Protein AF-A0A9P6T3F5-F1 (afdb_monomer_lite)

Sequence (917 aa):
NTSTSVLSPNLLDQASLVQMAESPQGDLTVRIQQLQLDLGVAIAENNMLKTEMNQTKTQLEMTRLLEKRDLSYDERAFLSKSLGRGGIEERIGQELEDLHAMKAEWEKEKAAKDSEIKGITEKMTQAWLDAAKSQNEKAALIQERDELSEKLKELEENGPSSGLASEEHLALIDSLKSDLHDANEKISELESRILELDGKSITDEDRIKAIEETLEATRSDYAEQLTVLERDRDDLQSRLDDLEDILKVTTDALRSKLEAALRDAAHSEEELHEVQARLEHESELRRSKESDAEAKMKQVEAELQESQSLLAKSEKLVKVLEEKAKDYESSIAKREQEIAELKLELEDLAGMVQSEEVDQMRKVWENEKKRLEEAVADDITVITGLRTEIQTLESNESGLQAKIKDLEAIIAALNVSKNDLESEVSRLQNMSGEAQEQFNKERSDLQAKVAESEKAIESLESETQEKIQSLEAIALTVESWKEQCEAMQLEMIQKTAKAEDVGLELAETQSQRDAFKQDAEAARREVEVMSLQLANLEKFKLDYETAQDEKLQLLGKVSELEAALALSASASDKAPSATQVDASEPSRYKELEEEIAHLKKMVHDLTRENVAVGSENKKLMLEHDNLMEAHKHVETECLKLMDEVERLHSESLAAASLVAETEAIAQARVSADATSDASASQSQSVIRLEGLLKEKQALLDRLTQNHASEMRDLRQRYVELDRSKAYEIAQLNKELTELESLIESKIFHEADLEEDVQVKQKLIDRLQHEISDLKSQLSHGGASNGVNGSAYPVPTGRSAFKPTGSSLRSEYQTSPTSPVVQRAPANYSTDMSRSSGPKEDSQALFCEICEIEGHDIISCTAVFGSKNIPRSNAPVYADMEDDRPYCENCEEYGSHYTDECPNESLTY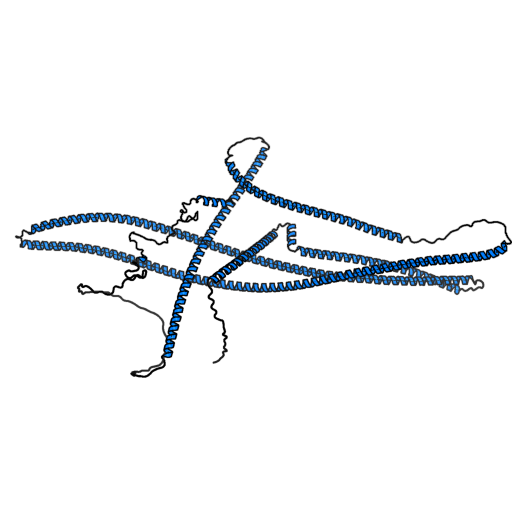VEHMIVIQI

Organism: NCBI:txid101097

Radius of gyration: 77.18 Å; chains: 1; bounding box: 204×119×251 Å

Secondary structure (DSSP, 8-state):
-----------------------HHHHHHHHHHHHHHHHHHHHHHHHHHHHHHHHHHHHHHHHHHHH-TT--HHHHHHHHHHTTHHHHHHHHHHHHHHHHHHHHHHHHHHHHHHHHHHHHHHHHHHHHHHHHHHHHHHHHHHHHHHHHHHHHHHHHHT--SSSS--SHHHHHHHHHHHHHHHHHHHHHHHHHHHHHHHHHHHHHHHHHHHHHHHHHHHHHHHHHHHHHHHHHHHHHHHHHHHHHHHHHHHHHHHHHHHHHHHHHHHHHHHHHHHHHHHHHHHHHHHHHHHHHHHHHHHHHHHHHHHHHHHHHHHHHHHHHHHHHHHHHHHHHHHHHHHHHHHHHHHHHGGG---S-HHHHHHHHHHHHHHHHHHHHHHHHHHHHHHHHHHHHHHHHHHHHHHHHHHHHHHHHHHHHHHHHHHHHHHHHHHHHHHHHHHHHHHHHHHHHHHHHHHHHHHHHHHHHHHHHHHHHHHHHHHHHHHHHHHHHHHHHHHHHHHHHHHHHHHHHHHHHHHHHHHHHHHHHHHHHHHHHHHHHHHHHHHHHHHHHHHHHHHHHHHHHHSSS-S--------------------SHHHHHHHHHHHHHHHHHHHHHHHHHHHHHHHHHHHHHHHHHHHHHHHHHHHHHHHHHHHHHHHHHHHHHHHHHHHHHHHTT-----------TTTHHHHHHHHHHHHHHHHHHHHHHHHHHHHHHHHHHHHHHHHHHHHHHHHHHHHHHHHHHHHHHHHHHHHHHHHHHHHHHHHHHHHHHHHHHHHHHHHHHSSS--------------------------------------------------------------EETTTTEET--GGG-HHHHT------------------PPEETTTTEESS--GGG-TTTTTHHHHHHHTT--

Foldseek 3Di:
DDDDDDDDDDDDDDDDDDDDPDDPVVVVVVVVVVVVVVVVVVVVVVVVVVVVVVVVVVVVVVVVVVPPPPDDPVNVVVVCVVVCVVVVVVVVVVVVVVVVVVVVVLVVVVVVLVVVLVVLVVLLVVLVVVLVVLVVVLVVLVVVLVVLVVVLVVLVVCPDPDPDDPPVSVVVNVVSVVSSVVSVVSSVVSVVSSVVSVVSSVVSVVVNVVSVVVSVVVVVVVVVVVVVVVVVVVVVVVVVVVVVVVVVVVVVVVVVVVVVVVVVVVVVVVVVVVVVVVVVVVVVVVVVVVVVVVVVVVVVVVVVVVVVVVVVVVVVVVVVVVVVVVVVVVVVVVVVVVVVVVVVVVVVVVPDDDDPDVVCVVVVVVVVVVVVVVVVVVVVVVVVVVVVVVVVVVVVVVVVVVVVVVVVVVVVVVVVVVVVVVVVVVVVVVVVVVVVVVVVVVVVVVVVVVVVVVVVVVVVVVVVVVVVVVVVVVVVVVVVVVVVVVVVVVVVVVVVVVVVVVVVVVVVVVVVVVVVVVVVVVVVVVVVVVVVVVVVVVVVVVVVVVVVVVVVVVVVVVVVVVVDDDDDDDDDDDDDDDDDDDDDDDPPVVVVVVVVVVVVVVVVVVVVVVVVVVVVVVVVVVVVVVVVVVVVVVVVVVVVVVVVVVVVVVVVVVVVVVVVVVVVCVVVPPDDDDDDDDDVPVVVVVVVVVVVVVVVVVVVVVVVVVVVVVVVVVVVVVVVVVVVVVVVVVVVVVVVVVVVVVVVVVVVVVVVVVVVVVVVVVVVVVVVVVVVVVVVVVVVPPDDDDDDDDDDDDDDDDDDDDDDDDDDDDDDDDDDDDDDDDDDDDDDDDDDDDDDDDDDDDPFAADPVVRDTHDYVVPDCVVVPDPDDDDDDDDDDDDDPDPFAAQPQVRDTRDDHVVPDPCPVVVVVVVVVVVVD

InterPro domains:
  IPR032108 CLIP1, zinc knuckle [PF16641] (845-860)
  IPR032108 CLIP1, zinc knuckle [PF16641] (884-901)

Structure (mmCIF, N/CA/C/O backbone):
data_AF-A0A9P6T3F5-F1
#
_entry.id   AF-A0A9P6T3F5-F1
#
loop_
_atom_site.group_PDB
_atom_site.id
_atom_site.type_symbol
_atom_site.label_atom_id
_atom_site.label_alt_id
_atom_site.label_comp_id
_atom_site.label_asym_id
_atom_site.label_entity_id
_atom_site.label_seq_id
_atom_site.pdbx_PDB_ins_code
_atom_site.Cartn_x
_atom_site.Cartn_y
_atom_site.Cartn_z
_atom_site.occupancy
_atom_site.B_iso_or_equiv
_atom_site.auth_seq_id
_atom_site.auth_comp_id
_atom_site.auth_asym_id
_atom_site.auth_atom_id
_atom_site.pdbx_PDB_model_num
ATOM 1 N N . ASN A 1 1 ? 61.103 -37.277 5.256 1.00 34.16 1 ASN A N 1
ATOM 2 C CA . ASN A 1 1 ? 60.859 -37.655 6.665 1.00 34.16 1 ASN A CA 1
ATOM 3 C C . ASN A 1 1 ? 59.819 -36.712 7.228 1.00 34.16 1 ASN A C 1
ATOM 5 O O . ASN A 1 1 ? 60.121 -35.534 7.290 1.00 34.16 1 ASN A O 1
ATOM 9 N N . THR A 1 2 ? 58.596 -37.079 7.587 1.00 33.38 2 THR A N 1
ATOM 10 C CA . THR A 1 2 ? 57.855 -38.356 7.663 1.00 33.38 2 THR A CA 1
ATOM 11 C C . THR A 1 2 ? 56.414 -37.911 7.979 1.00 33.38 2 THR A C 1
ATOM 13 O O . THR A 1 2 ? 56.257 -37.139 8.917 1.00 33.38 2 THR A O 1
ATOM 16 N N . SER A 1 3 ? 55.432 -38.208 7.113 1.00 34.47 3 SER A N 1
ATOM 17 C CA . SER A 1 3 ? 54.334 -39.183 7.369 1.00 34.47 3 SER A CA 1
ATOM 18 C C . SER A 1 3 ? 53.120 -38.525 8.062 1.00 34.47 3 SER A C 1
ATOM 20 O O . SER A 1 3 ? 53.326 -37.768 8.996 1.00 34.47 3 SER A O 1
ATOM 22 N N . THR A 1 4 ? 51.836 -38.696 7.704 1.00 34.81 4 THR A N 1
ATOM 23 C CA . THR A 1 4 ? 51.046 -39.805 7.095 1.00 34.81 4 THR A CA 1
ATOM 24 C C . THR A 1 4 ? 49.618 -39.238 6.867 1.00 34.81 4 THR A C 1
ATOM 26 O O . THR A 1 4 ? 49.147 -38.530 7.748 1.00 34.81 4 THR A O 1
ATOM 29 N N . SER A 1 5 ? 48.926 -39.311 5.718 1.00 36.97 5 SER A N 1
ATOM 30 C CA . SER A 1 5 ? 48.353 -40.452 4.966 1.00 36.97 5 SER A CA 1
ATOM 31 C C . SER A 1 5 ? 47.308 -41.283 5.728 1.00 36.97 5 SER A C 1
ATOM 33 O O . SER A 1 5 ? 47.711 -42.123 6.528 1.00 36.97 5 SER A O 1
ATOM 35 N N . VAL A 1 6 ? 46.024 -41.172 5.344 1.00 38.50 6 VAL A N 1
ATOM 36 C CA . VAL A 1 6 ? 45.077 -42.305 5.223 1.00 38.50 6 VAL A CA 1
ATOM 37 C C . VAL A 1 6 ? 44.188 -42.091 3.986 1.00 38.50 6 VAL A C 1
ATOM 39 O O . VAL A 1 6 ? 43.713 -40.991 3.727 1.00 38.50 6 VAL A O 1
ATOM 42 N N . LEU A 1 7 ? 44.039 -43.172 3.225 1.00 32.44 7 LEU A N 1
ATOM 43 C CA . LEU A 1 7 ? 43.402 -43.359 1.922 1.00 32.44 7 LEU A CA 1
ATOM 44 C C . LEU A 1 7 ? 42.141 -44.243 2.061 1.00 32.44 7 LEU A C 1
ATOM 46 O O . LEU A 1 7 ? 42.158 -45.152 2.891 1.00 32.44 7 LEU A O 1
ATOM 50 N N . SER A 1 8 ? 41.200 -44.079 1.110 1.00 31.47 8 SER A N 1
ATOM 51 C CA . SER A 1 8 ? 40.379 -45.133 0.444 1.00 31.47 8 SER A CA 1
ATOM 52 C C . SER A 1 8 ? 39.163 -45.763 1.174 1.00 31.47 8 SER A C 1
ATOM 54 O O . SER A 1 8 ? 39.122 -45.691 2.400 1.00 31.47 8 SER A O 1
ATOM 56 N N . PRO A 1 9 ? 38.244 -46.517 0.490 1.00 51.88 9 PRO A N 1
ATOM 57 C CA . PRO A 1 9 ? 37.971 -46.683 -0.968 1.00 51.88 9 PRO A CA 1
ATOM 58 C C . PRO A 1 9 ? 36.468 -46.798 -1.415 1.00 51.88 9 PRO A C 1
ATOM 60 O O . PRO A 1 9 ? 35.575 -47.014 -0.607 1.00 51.88 9 PRO A O 1
ATOM 63 N N . ASN A 1 10 ? 36.262 -46.756 -2.747 1.00 33.81 10 ASN A N 1
ATOM 64 C CA . ASN A 1 10 ? 35.324 -47.490 -3.640 1.00 33.81 10 ASN A CA 1
ATOM 65 C C . ASN A 1 10 ? 33.950 -48.017 -3.168 1.00 33.81 10 ASN A C 1
ATOM 67 O O . ASN A 1 10 ? 33.880 -48.876 -2.294 1.00 33.81 10 ASN A O 1
ATOM 71 N N . LEU A 1 11 ? 32.926 -47.745 -3.995 1.00 30.03 11 LEU A N 1
ATOM 72 C CA . LEU A 1 11 ? 31.837 -48.683 -4.317 1.00 30.03 11 LEU A CA 1
ATOM 73 C C . LEU A 1 11 ? 31.333 -48.463 -5.763 1.00 30.03 11 LEU A C 1
ATOM 75 O O . LEU A 1 11 ? 30.752 -47.430 -6.082 1.00 30.03 11 LEU A O 1
ATOM 79 N N . LEU A 1 12 ? 31.606 -49.450 -6.625 1.00 34.91 12 LEU A N 1
ATOM 80 C CA . LEU A 1 12 ? 30.827 -49.788 -7.823 1.00 34.91 12 LEU A CA 1
ATOM 81 C C . LEU A 1 12 ? 29.529 -50.471 -7.355 1.00 34.91 12 LEU A C 1
ATOM 83 O O . LEU A 1 12 ? 29.637 -51.354 -6.506 1.00 34.91 12 LEU A O 1
ATOM 87 N N . ASP A 1 13 ? 28.371 -50.172 -7.958 1.00 31.47 13 ASP A N 1
ATOM 88 C CA . ASP A 1 13 ? 27.639 -51.177 -8.753 1.00 31.47 13 ASP A CA 1
ATOM 89 C C . ASP A 1 13 ? 26.391 -50.628 -9.484 1.00 31.47 13 ASP A C 1
ATOM 91 O O . ASP A 1 13 ? 25.604 -49.870 -8.931 1.00 31.47 13 ASP A O 1
ATOM 95 N N . GLN A 1 14 ? 26.230 -51.128 -10.716 1.00 35.84 14 GLN A N 1
ATOM 96 C CA . GLN A 1 14 ? 24.990 -51.441 -11.448 1.00 35.84 14 GLN A CA 1
ATOM 97 C C . GLN A 1 14 ? 23.960 -50.346 -11.791 1.00 35.84 14 GLN A C 1
ATOM 99 O O . GLN A 1 14 ? 23.086 -50.017 -10.998 1.00 35.84 14 GLN A O 1
ATOM 104 N N . ALA A 1 15 ? 23.902 -49.994 -13.084 1.00 31.50 15 ALA A N 1
ATOM 105 C CA . ALA A 1 15 ? 22.622 -49.810 -13.780 1.00 31.50 15 ALA A CA 1
ATOM 106 C C . ALA A 1 15 ? 22.716 -50.133 -15.283 1.00 31.50 15 ALA A C 1
ATOM 108 O O . ALA A 1 15 ? 23.119 -49.327 -16.114 1.00 31.50 15 ALA A O 1
ATOM 109 N N . SER A 1 16 ? 22.359 -51.379 -15.585 1.00 34.38 16 SER A N 1
ATOM 110 C CA . SER A 1 16 ? 21.426 -51.772 -16.641 1.00 34.38 16 SER A CA 1
ATOM 111 C C . SER A 1 16 ? 21.260 -50.874 -17.871 1.00 34.38 16 SER A C 1
ATOM 113 O O . SER A 1 16 ? 20.475 -49.932 -17.911 1.00 34.38 16 SER A O 1
ATOM 115 N N . LEU A 1 17 ? 21.916 -51.352 -18.921 1.00 37.16 17 LEU A N 1
ATOM 116 C CA . LEU A 1 17 ? 21.637 -51.161 -20.333 1.00 37.16 17 LEU A CA 1
ATOM 117 C C . LEU A 1 17 ? 20.214 -51.668 -20.678 1.00 37.16 17 LEU A C 1
ATOM 119 O O . LEU A 1 17 ? 19.985 -52.877 -20.729 1.00 37.16 17 LEU A O 1
ATOM 123 N N . VAL A 1 18 ? 19.269 -50.767 -20.952 1.00 35.69 18 VAL A N 1
ATOM 124 C CA . VAL A 1 18 ? 18.062 -51.069 -21.742 1.00 35.69 18 VAL A CA 1
ATOM 125 C C . VAL A 1 18 ? 17.946 -50.005 -22.825 1.00 35.69 18 VAL A C 1
ATOM 127 O O . VAL A 1 18 ? 17.617 -48.854 -22.565 1.00 35.69 18 VAL A O 1
ATOM 130 N N . GLN A 1 19 ? 18.265 -50.418 -24.050 1.00 42.78 19 GLN A N 1
ATOM 131 C CA . GLN A 1 19 ? 17.977 -49.689 -25.277 1.00 42.78 19 GLN A CA 1
ATOM 132 C C . GLN A 1 19 ? 16.456 -49.609 -25.465 1.00 42.78 19 GLN A C 1
ATOM 134 O O . GLN A 1 19 ? 15.809 -50.626 -25.714 1.00 42.78 19 GLN A O 1
ATOM 139 N N . MET A 1 20 ? 15.900 -48.403 -25.395 1.00 34.09 20 MET A N 1
ATOM 140 C CA . MET A 1 20 ? 14.629 -48.058 -26.027 1.00 34.09 20 MET A CA 1
ATOM 141 C C . MET A 1 20 ? 14.957 -47.031 -27.108 1.00 34.09 20 MET A C 1
ATOM 143 O O . MET A 1 20 ? 15.396 -45.922 -26.823 1.00 34.09 20 MET A O 1
ATOM 147 N N . ALA A 1 21 ? 14.831 -47.453 -28.363 1.00 45.44 21 ALA A N 1
ATOM 148 C CA . ALA A 1 21 ? 14.814 -46.559 -29.505 1.00 45.44 21 ALA A CA 1
ATOM 149 C C . ALA A 1 21 ? 13.482 -45.800 -29.465 1.00 45.44 21 ALA A C 1
ATO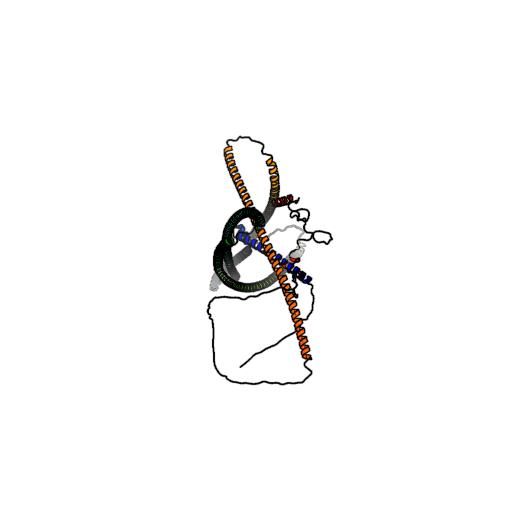M 151 O O . ALA A 1 21 ? 12.454 -46.330 -29.889 1.00 45.44 21 ALA A O 1
ATOM 152 N N . GLU A 1 22 ? 13.486 -44.600 -28.890 1.00 40.25 22 GLU A N 1
ATOM 153 C CA . GLU A 1 22 ? 12.329 -43.713 -28.911 1.00 40.25 22 GLU A CA 1
ATOM 154 C C . GLU A 1 22 ? 12.332 -42.896 -30.204 1.00 40.25 22 GLU A C 1
ATOM 156 O O . GLU A 1 22 ? 13.327 -42.303 -30.616 1.00 40.25 22 GLU A O 1
ATOM 161 N N . SER A 1 23 ? 11.196 -42.962 -30.892 1.00 49.34 23 SER A N 1
ATOM 162 C CA . SER A 1 23 ? 10.919 -42.253 -32.135 1.00 49.34 23 SER A CA 1
ATOM 163 C C . SER A 1 23 ? 10.958 -40.734 -31.903 1.00 49.34 23 SER A C 1
ATOM 165 O O . SER A 1 23 ? 10.301 -40.264 -30.971 1.00 49.34 23 SER A O 1
ATOM 167 N N . PRO A 1 24 ? 11.610 -39.941 -32.777 1.00 55.28 24 PRO A N 1
ATOM 168 C CA . PRO A 1 24 ? 11.700 -38.481 -32.648 1.00 55.28 24 PRO A CA 1
ATOM 169 C C . PRO A 1 24 ? 10.342 -37.749 -32.710 1.00 55.28 24 PRO A C 1
ATOM 171 O O . PRO A 1 24 ? 10.269 -36.555 -32.439 1.00 55.28 24 PRO A O 1
ATOM 174 N N . GLN A 1 25 ? 9.237 -38.444 -33.013 1.00 50.28 25 GLN A N 1
ATOM 175 C CA . GLN A 1 25 ? 7.884 -37.877 -32.922 1.00 50.28 25 GLN A CA 1
ATOM 176 C C . GLN A 1 25 ? 7.344 -37.779 -31.483 1.00 50.28 25 GLN A C 1
ATOM 178 O O . GLN A 1 25 ? 6.485 -36.937 -31.213 1.00 50.28 25 GLN A O 1
ATOM 183 N N . GLY A 1 26 ? 7.829 -38.612 -30.554 1.00 60.66 26 GLY A N 1
ATOM 184 C CA . GLY A 1 26 ? 7.398 -38.564 -29.152 1.00 60.66 26 GLY A CA 1
ATOM 185 C C . GLY A 1 26 ? 7.879 -37.296 -28.450 1.00 60.66 26 GLY A C 1
ATOM 186 O O . GLY A 1 26 ? 7.099 -36.622 -27.782 1.00 60.66 26 GLY A O 1
ATOM 187 N N . ASP A 1 27 ? 9.130 -36.920 -28.702 1.00 65.75 27 ASP A N 1
ATOM 188 C CA . ASP A 1 27 ? 9.795 -35.799 -28.035 1.00 65.75 27 ASP A CA 1
ATOM 189 C C . ASP A 1 27 ? 9.216 -34.439 -28.462 1.00 65.75 27 ASP A C 1
ATOM 191 O O . ASP A 1 27 ? 8.990 -33.547 -27.644 1.00 65.75 27 ASP A O 1
ATOM 195 N N . LEU A 1 28 ? 8.835 -34.312 -29.740 1.00 73.06 28 LEU A N 1
ATOM 196 C CA . LEU A 1 28 ? 8.121 -33.133 -30.236 1.00 73.06 28 LEU A CA 1
ATOM 197 C C . LEU A 1 28 ? 6.739 -32.989 -29.577 1.00 73.06 28 LEU A C 1
ATOM 199 O O . LEU A 1 28 ? 6.314 -31.884 -29.249 1.00 73.06 28 LEU A O 1
ATOM 203 N N . THR A 1 29 ? 6.048 -34.107 -29.344 1.00 72.88 29 THR A N 1
ATOM 204 C CA . THR A 1 29 ? 4.719 -34.101 -28.716 1.00 72.88 29 THR A CA 1
ATOM 205 C C . THR A 1 29 ? 4.810 -33.692 -27.246 1.00 72.88 29 THR A C 1
ATOM 207 O O . THR A 1 29 ? 4.002 -32.886 -26.785 1.00 72.88 29 THR A O 1
ATOM 210 N N . VAL A 1 30 ? 5.825 -34.181 -26.526 1.00 80.69 30 VAL A N 1
ATOM 211 C CA . VAL A 1 30 ? 6.100 -33.782 -25.137 1.00 80.69 30 VAL A CA 1
ATOM 212 C C . VAL A 1 30 ? 6.462 -32.298 -25.066 1.00 80.69 30 VAL A C 1
ATOM 214 O O . VAL A 1 30 ? 5.956 -31.583 -24.204 1.00 80.69 30 VAL A O 1
ATOM 217 N N . ARG A 1 31 ? 7.256 -31.792 -26.016 1.00 82.00 31 ARG A N 1
ATOM 218 C CA . ARG A 1 31 ? 7.641 -30.376 -26.054 1.00 82.00 31 ARG A CA 1
ATOM 219 C C . ARG A 1 31 ? 6.472 -29.446 -26.381 1.00 82.00 31 ARG A C 1
ATOM 221 O O . ARG A 1 31 ? 6.359 -28.385 -25.777 1.00 82.00 31 ARG A O 1
ATOM 228 N N . ILE A 1 32 ? 5.564 -29.858 -27.267 1.00 82.75 32 ILE A N 1
ATOM 229 C CA . ILE A 1 32 ? 4.319 -29.123 -27.539 1.00 82.75 32 ILE A CA 1
ATOM 230 C C . ILE A 1 32 ? 3.408 -29.120 -26.303 1.00 82.75 32 ILE A C 1
ATOM 232 O O . ILE A 1 32 ? 2.847 -28.079 -25.968 1.00 82.75 32 ILE A O 1
ATOM 236 N N . GLN A 1 33 ? 3.287 -30.245 -25.592 1.00 85.56 33 GLN A N 1
ATOM 237 C CA . GLN A 1 33 ? 2.508 -30.308 -24.349 1.00 85.56 33 GLN A CA 1
ATOM 238 C C . GLN A 1 33 ? 3.111 -29.438 -23.239 1.00 85.56 33 GLN A C 1
ATOM 240 O O . GLN A 1 33 ? 2.365 -28.782 -22.514 1.00 85.56 33 GLN A O 1
ATOM 245 N N . GLN A 1 34 ? 4.442 -29.372 -23.143 1.00 87.69 34 GLN A N 1
ATOM 246 C CA . GLN A 1 34 ? 5.125 -28.494 -22.194 1.00 87.69 34 GLN A CA 1
ATOM 247 C C . GLN A 1 34 ? 4.872 -27.015 -22.513 1.00 87.69 34 GLN A C 1
ATOM 249 O O . GLN A 1 34 ? 4.482 -26.263 -21.628 1.00 87.69 34 GLN A O 1
ATOM 254 N N . LEU A 1 35 ? 4.973 -26.610 -23.784 1.00 89.00 35 LEU A N 1
ATOM 255 C CA . LEU A 1 35 ? 4.678 -25.232 -24.199 1.00 89.00 35 LEU A CA 1
ATOM 256 C C . LEU A 1 35 ? 3.210 -24.842 -23.963 1.00 89.00 35 LEU A C 1
ATOM 258 O O . LEU A 1 35 ? 2.919 -23.696 -23.629 1.00 89.00 35 LEU A O 1
ATOM 262 N N . GLN A 1 36 ? 2.274 -25.785 -24.104 1.00 88.25 36 GLN A N 1
ATOM 263 C CA . GLN A 1 36 ? 0.863 -25.554 -23.776 1.00 88.25 36 GLN A CA 1
ATOM 264 C C . GLN A 1 36 ? 0.638 -25.358 -22.269 1.00 88.25 36 GLN A C 1
ATOM 266 O O . GLN A 1 36 ? -0.191 -24.534 -21.883 1.00 88.25 36 GLN A O 1
ATOM 271 N N . LEU A 1 37 ? 1.377 -26.085 -21.426 1.00 91.06 37 LEU A N 1
ATOM 272 C CA . LEU A 1 37 ? 1.373 -25.896 -19.973 1.00 91.06 37 LEU A CA 1
ATOM 273 C C . LEU A 1 37 ? 1.968 -24.540 -19.586 1.00 91.06 37 LEU A C 1
ATOM 275 O O . LEU A 1 37 ? 1.331 -23.803 -18.837 1.00 91.06 37 LEU A O 1
ATOM 279 N N . ASP A 1 38 ? 3.119 -24.180 -20.151 1.00 87.94 38 ASP A N 1
ATOM 280 C CA . ASP A 1 38 ? 3.799 -22.911 -19.868 1.00 87.94 38 ASP A CA 1
ATOM 281 C C . ASP A 1 38 ? 2.934 -21.707 -20.296 1.00 87.94 38 ASP A C 1
ATOM 283 O O . ASP A 1 38 ? 2.795 -20.736 -19.551 1.00 87.94 38 ASP A O 1
ATOM 287 N N . LEU A 1 39 ? 2.250 -21.799 -21.445 1.00 91.38 39 LEU A N 1
ATOM 288 C CA . LEU A 1 39 ? 1.275 -20.793 -21.882 1.00 91.38 39 LEU A CA 1
ATOM 289 C C . LEU A 1 39 ? 0.070 -20.705 -20.929 1.00 91.38 39 LEU A C 1
ATOM 291 O O . LEU A 1 39 ? -0.413 -19.611 -20.638 1.00 91.38 39 LEU A O 1
ATOM 295 N N . GLY A 1 40 ? -0.414 -21.843 -20.423 1.00 89.94 40 GLY A N 1
ATOM 296 C CA . GLY A 1 40 ? -1.491 -21.887 -19.432 1.00 89.94 40 GLY A CA 1
ATOM 297 C C . GLY A 1 40 ? -1.109 -21.213 -18.112 1.00 89.94 40 GLY A C 1
ATOM 298 O O . GLY A 1 40 ? -1.915 -20.467 -17.552 1.00 89.94 40 GLY A O 1
ATOM 299 N N . VAL A 1 41 ? 0.127 -21.420 -17.649 1.00 89.88 41 VAL A N 1
ATOM 300 C CA . VAL A 1 41 ? 0.683 -20.761 -16.457 1.00 89.88 41 VAL A CA 1
ATOM 301 C C . VAL A 1 41 ? 0.798 -19.253 -16.681 1.00 89.88 41 VAL A C 1
ATOM 303 O O . VAL A 1 41 ? 0.278 -18.489 -15.872 1.00 89.88 41 VAL A O 1
ATOM 306 N N . ALA A 1 42 ? 1.345 -18.814 -17.816 1.00 86.75 42 ALA A N 1
ATOM 307 C CA . ALA A 1 42 ? 1.468 -17.390 -18.136 1.00 86.75 42 ALA A CA 1
ATOM 308 C C . ALA A 1 42 ? 0.102 -16.674 -18.225 1.00 86.75 42 ALA A C 1
ATOM 310 O O . ALA A 1 42 ? -0.047 -15.536 -17.776 1.00 86.75 42 ALA A O 1
ATOM 311 N N . ILE A 1 43 ? -0.929 -17.339 -18.763 1.00 88.69 43 ILE A N 1
ATOM 312 C CA . ILE A 1 43 ? -2.303 -16.805 -18.787 1.00 88.69 43 ILE A CA 1
ATOM 313 C C . ILE A 1 43 ? -2.876 -16.699 -17.365 1.00 88.69 43 ILE A C 1
ATOM 315 O O . ILE A 1 43 ? -3.547 -15.714 -17.044 1.00 88.69 43 ILE A O 1
ATOM 319 N N . ALA A 1 44 ? -2.626 -17.689 -16.505 1.00 87.25 44 ALA A N 1
ATOM 320 C CA . ALA A 1 44 ? -3.069 -17.662 -15.114 1.00 87.25 44 ALA A CA 1
ATOM 321 C C . ALA A 1 44 ? -2.380 -16.542 -14.315 1.00 87.25 44 ALA A C 1
ATOM 323 O O . ALA A 1 44 ? -3.060 -15.795 -13.612 1.00 87.25 44 ALA A O 1
ATOM 324 N N . GLU A 1 45 ? -1.068 -16.368 -14.484 1.00 86.56 45 GLU A N 1
ATOM 325 C CA . GLU A 1 45 ? -0.295 -15.278 -13.878 1.00 86.56 45 GLU A CA 1
ATOM 326 C C . GLU A 1 45 ? -0.782 -13.904 -14.349 1.00 86.56 45 GLU A C 1
ATOM 328 O O . GLU A 1 45 ? -1.013 -13.018 -13.527 1.00 86.56 45 GLU A O 1
ATOM 333 N N . ASN A 1 46 ? -1.043 -13.730 -15.651 1.00 88.81 46 ASN A N 1
ATOM 334 C CA . ASN A 1 46 ? -1.588 -12.477 -16.180 1.00 88.81 46 ASN A CA 1
ATOM 335 C C . ASN A 1 46 ? -2.966 -12.154 -15.578 1.00 88.81 46 ASN A C 1
ATOM 337 O O . ASN A 1 46 ? -3.221 -11.017 -15.182 1.00 88.81 46 ASN A O 1
ATOM 341 N N . ASN A 1 47 ? -3.843 -13.154 -15.447 1.00 88.50 47 ASN A N 1
ATOM 342 C CA . ASN A 1 47 ? -5.146 -12.974 -14.806 1.00 88.50 47 ASN A CA 1
ATOM 343 C C . ASN A 1 47 ? -5.016 -12.615 -13.319 1.00 88.50 47 ASN A C 1
ATOM 345 O O . ASN A 1 47 ? -5.758 -11.752 -12.847 1.00 88.50 47 ASN A O 1
ATOM 349 N N . MET A 1 48 ? -4.060 -13.216 -12.604 1.00 90.62 48 MET A N 1
ATOM 350 C CA . MET A 1 48 ? -3.779 -12.901 -11.201 1.00 90.62 48 MET A CA 1
ATOM 351 C C . MET A 1 48 ? -3.284 -11.456 -11.045 1.00 90.62 48 MET A C 1
ATOM 353 O O . MET A 1 48 ? -3.865 -10.682 -10.283 1.00 90.62 48 MET A O 1
ATOM 357 N N . LEU A 1 49 ? -2.312 -11.041 -11.861 1.00 87.50 49 LEU A N 1
ATOM 358 C CA . LEU A 1 49 ? -1.815 -9.662 -11.895 1.00 87.50 49 LEU A CA 1
ATOM 359 C C . LEU A 1 49 ? -2.929 -8.666 -12.237 1.00 87.50 49 LEU A C 1
ATOM 361 O O . LEU A 1 49 ? -2.998 -7.578 -11.671 1.00 87.50 49 LEU A O 1
ATOM 365 N N . LYS A 1 50 ? -3.859 -9.037 -13.124 1.00 87.00 50 LYS A N 1
ATOM 366 C CA . LYS A 1 50 ? -5.022 -8.206 -13.463 1.00 87.00 50 LYS A CA 1
ATOM 367 C C . LYS A 1 50 ? -5.990 -8.069 -12.285 1.00 87.00 50 LYS A C 1
ATOM 369 O O . LYS A 1 50 ? -6.550 -6.990 -12.082 1.00 87.00 50 LYS A O 1
ATOM 374 N N . THR A 1 51 ? -6.177 -9.125 -11.490 1.00 86.38 51 THR A N 1
ATOM 375 C CA . THR A 1 51 ? -6.964 -9.053 -10.249 1.00 86.38 51 THR A CA 1
ATOM 376 C C . THR A 1 51 ? -6.277 -8.217 -9.172 1.00 86.38 51 THR A C 1
ATOM 378 O O . THR A 1 51 ? -6.937 -7.364 -8.582 1.00 86.38 51 THR A O 1
ATOM 381 N N . GLU A 1 52 ? -4.962 -8.355 -8.987 1.00 86.19 52 GLU A N 1
ATOM 382 C CA . GLU A 1 52 ? -4.178 -7.537 -8.052 1.00 86.19 52 GLU A CA 1
ATOM 383 C C . GLU A 1 52 ? -4.147 -6.061 -8.467 1.00 86.19 52 GLU A C 1
ATOM 385 O O . GLU A 1 52 ? -4.307 -5.170 -7.632 1.00 86.19 52 GLU A O 1
ATOM 390 N N . MET A 1 53 ? -4.032 -5.772 -9.767 1.00 88.75 53 MET A N 1
ATOM 391 C CA . MET A 1 53 ? -4.119 -4.415 -10.310 1.00 88.75 53 MET A CA 1
ATOM 392 C C . MET A 1 53 ? -5.503 -3.798 -10.059 1.00 88.75 53 MET A C 1
ATOM 394 O O . MET A 1 53 ? -5.615 -2.630 -9.693 1.00 88.75 53 MET A O 1
ATOM 398 N N . ASN A 1 54 ? -6.578 -4.571 -10.220 1.00 83.88 54 ASN A N 1
ATOM 399 C CA . ASN A 1 54 ? -7.924 -4.094 -9.902 1.00 83.88 54 ASN A CA 1
ATOM 400 C C . ASN A 1 54 ? -8.104 -3.873 -8.393 1.00 83.88 54 ASN A C 1
ATOM 402 O O . ASN A 1 54 ? -8.696 -2.871 -7.996 1.00 83.88 54 ASN A O 1
ATOM 406 N N . GLN A 1 55 ? -7.550 -4.750 -7.554 1.00 83.62 55 GLN A N 1
ATOM 407 C CA . GLN A 1 55 ? -7.605 -4.624 -6.099 1.00 83.62 55 GLN A CA 1
ATOM 408 C C . GLN A 1 55 ? -6.820 -3.398 -5.607 1.00 83.62 55 GLN A C 1
ATOM 410 O O . GLN A 1 55 ? -7.350 -2.583 -4.849 1.00 83.62 55 GLN A O 1
ATOM 415 N N . THR A 1 56 ? -5.600 -3.195 -6.099 1.00 82.75 56 THR A N 1
ATOM 416 C CA . THR A 1 56 ? -4.790 -2.001 -5.805 1.00 82.75 56 THR A CA 1
ATOM 417 C C . THR A 1 56 ? -5.442 -0.729 -6.334 1.00 82.75 56 THR A C 1
ATOM 419 O O . THR A 1 56 ? -5.459 0.274 -5.625 1.00 82.75 56 THR A O 1
ATOM 422 N N . LYS A 1 57 ? -6.074 -0.763 -7.516 1.00 86.00 57 LYS A N 1
ATOM 423 C CA . LYS A 1 57 ? -6.879 0.354 -8.032 1.00 86.00 57 LYS A CA 1
ATOM 424 C C . LYS A 1 57 ? -8.040 0.695 -7.096 1.00 86.00 57 LYS A C 1
ATOM 426 O O . LYS A 1 57 ? -8.203 1.866 -6.764 1.00 86.00 57 LYS A O 1
ATOM 431 N N . THR A 1 58 ? -8.798 -0.297 -6.620 1.00 79.19 58 THR A N 1
ATOM 432 C CA . THR A 1 58 ? -9.882 -0.063 -5.647 1.00 79.19 58 THR A CA 1
ATOM 433 C C . THR A 1 58 ? -9.366 0.467 -4.308 1.00 79.19 58 THR A C 1
ATOM 435 O O . THR A 1 58 ? -9.987 1.355 -3.727 1.00 79.19 58 THR A O 1
ATOM 438 N N . GLN A 1 59 ? -8.201 0.003 -3.843 1.00 74.19 59 GLN A N 1
ATOM 439 C CA . GLN A 1 59 ? -7.556 0.532 -2.638 1.00 74.19 59 GLN A CA 1
ATOM 440 C C . GLN A 1 59 ? -7.128 1.992 -2.826 1.00 74.19 59 GLN A C 1
ATOM 442 O O . GLN A 1 59 ? -7.447 2.824 -1.985 1.00 74.19 59 GLN A O 1
ATOM 447 N N . LEU A 1 60 ? -6.492 2.335 -3.950 1.00 76.12 60 LEU A N 1
ATOM 448 C CA . LEU A 1 60 ? -6.094 3.707 -4.290 1.00 76.12 60 LEU A CA 1
ATOM 449 C C . LEU A 1 60 ? -7.290 4.651 -4.429 1.00 76.12 60 LEU A C 1
ATOM 451 O O . LEU A 1 60 ? -7.207 5.818 -4.050 1.00 76.12 60 LEU A O 1
ATOM 455 N N . GLU A 1 61 ? -8.404 4.163 -4.969 1.00 75.69 61 GLU A N 1
ATOM 456 C CA . GLU A 1 61 ? -9.645 4.926 -5.095 1.00 75.69 61 GLU A CA 1
ATOM 457 C C . GLU A 1 61 ? -10.283 5.176 -3.718 1.00 75.69 61 GLU A C 1
ATOM 459 O O . GLU A 1 61 ? -10.689 6.302 -3.427 1.00 75.69 61 GLU A O 1
ATOM 464 N N . MET A 1 62 ? -10.245 4.188 -2.818 1.00 67.44 62 MET A N 1
ATOM 465 C CA . MET A 1 62 ? -10.650 4.336 -1.415 1.00 67.44 62 MET A CA 1
ATOM 466 C C . MET A 1 62 ? -9.735 5.304 -0.645 1.00 67.44 62 MET A C 1
ATOM 468 O O . MET A 1 62 ? -10.224 6.173 0.077 1.00 67.44 62 MET A O 1
ATOM 472 N N . THR A 1 63 ? -8.415 5.233 -0.841 1.00 73.31 63 THR A N 1
ATOM 473 C CA . THR A 1 63 ? -7.452 6.173 -0.243 1.00 73.31 63 THR A CA 1
ATOM 474 C C . THR A 1 63 ? -7.645 7.594 -0.777 1.00 73.31 63 THR A C 1
ATOM 476 O O . THR A 1 63 ? -7.650 8.543 0.002 1.00 73.31 63 THR A O 1
ATOM 479 N N . ARG A 1 64 ? -7.903 7.765 -2.080 1.00 73.75 64 ARG A N 1
ATOM 480 C CA . ARG A 1 64 ? -8.239 9.075 -2.670 1.00 73.75 64 ARG A CA 1
ATOM 481 C C . ARG A 1 64 ? -9.550 9.645 -2.143 1.00 73.75 64 ARG A C 1
ATOM 483 O O . ARG A 1 64 ? -9.671 10.863 -2.027 1.00 73.75 64 ARG A O 1
ATOM 490 N N . LEU A 1 65 ? -10.535 8.798 -1.846 1.00 62.88 65 LEU A N 1
ATOM 491 C CA . LEU A 1 65 ? -11.766 9.231 -1.186 1.00 62.88 65 LEU A CA 1
ATOM 492 C C . LEU A 1 65 ? -11.477 9.711 0.241 1.00 62.88 65 LEU A C 1
ATOM 494 O O . LEU A 1 65 ? -11.983 10.762 0.619 1.00 62.88 65 LEU A O 1
ATOM 498 N N . LEU A 1 66 ? -10.601 9.025 0.982 1.00 55.50 66 LEU A N 1
ATOM 499 C CA . LEU A 1 66 ? -10.168 9.426 2.329 1.00 55.50 66 LEU A CA 1
ATOM 500 C C . LEU A 1 66 ? -9.331 10.722 2.348 1.00 55.50 66 LEU A C 1
ATOM 502 O O . LEU A 1 66 ? -9.424 11.492 3.302 1.00 55.50 66 LEU A O 1
ATOM 506 N N . GLU A 1 67 ? -8.544 10.997 1.303 1.00 64.00 67 GLU A N 1
ATOM 507 C CA . GLU A 1 67 ? -7.736 12.224 1.182 1.00 64.00 67 GLU A CA 1
ATOM 508 C C . GLU A 1 67 ? -8.537 13.467 0.764 1.00 64.00 67 GLU A C 1
ATOM 510 O O . GLU A 1 67 ? -8.055 14.597 0.923 1.00 64.00 67 GLU A O 1
ATOM 515 N N . LYS A 1 68 ? -9.770 13.313 0.260 1.00 66.25 68 LYS A N 1
ATOM 516 C CA . LYS A 1 68 ? -10.647 14.463 0.008 1.00 66.25 68 LYS A CA 1
ATOM 517 C C . LYS A 1 68 ? -11.029 15.103 1.344 1.00 66.25 68 LYS A C 1
ATOM 519 O O . LYS A 1 68 ? -11.907 14.652 2.070 1.00 66.25 68 LYS A O 1
ATOM 524 N N . ARG A 1 69 ? -10.360 16.217 1.643 1.00 49.50 69 ARG A N 1
ATOM 525 C CA . ARG A 1 69 ? -10.451 16.988 2.894 1.00 49.50 69 ARG A CA 1
ATOM 526 C C . ARG A 1 69 ? -11.853 17.548 3.209 1.00 49.50 69 ARG A C 1
ATOM 528 O O . ARG A 1 69 ? -12.086 17.970 4.341 1.00 49.50 69 ARG A O 1
ATOM 535 N N . ASP A 1 70 ? -12.774 17.469 2.248 1.00 52.16 70 ASP A N 1
ATOM 536 C CA . ASP A 1 70 ? -14.144 17.986 2.311 1.00 52.16 70 ASP A CA 1
ATOM 537 C C . ASP A 1 70 ? -15.216 16.880 2.386 1.00 52.16 70 ASP A C 1
ATOM 539 O O . ASP A 1 70 ? -16.355 17.101 1.984 1.00 52.16 70 ASP A O 1
ATOM 543 N N . LEU A 1 71 ? -14.883 15.687 2.897 1.00 52.00 71 LEU A N 1
ATOM 544 C CA . LEU A 1 71 ? -15.913 14.698 3.230 1.00 52.00 71 LEU A CA 1
ATOM 545 C C . LEU A 1 71 ? -16.833 15.245 4.329 1.00 52.00 71 LEU A C 1
ATOM 547 O O . LEU A 1 71 ? -16.358 15.676 5.398 1.00 52.00 71 LEU A O 1
ATOM 551 N N . SER A 1 72 ? -18.138 15.185 4.055 1.00 66.06 72 SER A N 1
ATOM 552 C CA . SER A 1 72 ? -19.211 15.487 5.002 1.00 66.06 72 SER A CA 1
ATOM 553 C C . SER A 1 72 ? -19.049 14.638 6.270 1.00 66.06 72 SER A C 1
ATOM 555 O O . SER A 1 72 ? -18.512 13.528 6.228 1.00 66.06 72 SER A O 1
ATOM 557 N N . TYR A 1 73 ? -19.508 15.145 7.417 1.00 61.62 73 TYR A N 1
ATOM 558 C CA . TYR A 1 73 ? -19.463 14.416 8.693 1.00 61.62 73 TYR A CA 1
ATOM 559 C C . TYR A 1 73 ? -20.123 13.027 8.577 1.00 61.62 73 TYR A C 1
ATOM 561 O O . TYR A 1 73 ? -19.614 12.056 9.135 1.00 61.62 73 TYR A O 1
ATOM 569 N N . ASP A 1 74 ? -21.167 12.915 7.750 1.00 63.72 74 ASP A N 1
ATOM 570 C CA . ASP A 1 74 ? -21.885 11.662 7.490 1.00 63.72 74 ASP A CA 1
ATOM 571 C C . ASP A 1 74 ? -21.066 10.659 6.657 1.00 63.72 74 ASP A C 1
ATOM 573 O O . ASP A 1 74 ? -21.117 9.455 6.902 1.00 63.72 74 ASP A O 1
ATOM 577 N N . GLU A 1 75 ? -20.241 11.131 5.720 1.00 55.16 75 GLU A N 1
ATOM 578 C CA . GLU A 1 75 ? -19.373 10.265 4.906 1.00 55.16 75 GLU A CA 1
ATOM 579 C C . GLU A 1 75 ? -18.184 9.743 5.726 1.00 55.16 75 GLU A C 1
ATOM 581 O O . GLU A 1 75 ? -17.781 8.585 5.592 1.00 55.16 75 GLU A O 1
ATOM 586 N N . ARG A 1 76 ? -17.671 10.563 6.654 1.00 55.59 76 ARG A N 1
ATOM 587 C CA . ARG A 1 76 ? -16.686 10.125 7.656 1.00 55.59 76 ARG A CA 1
ATOM 588 C C . ARG A 1 76 ? -17.274 9.107 8.633 1.00 55.59 76 ARG A C 1
ATOM 590 O O . ARG A 1 76 ? -16.598 8.132 8.960 1.00 55.59 76 ARG A O 1
ATOM 597 N N . ALA A 1 77 ? -18.523 9.295 9.059 1.00 56.75 77 ALA A N 1
ATOM 598 C CA . ALA A 1 77 ? -19.227 8.342 9.913 1.00 56.75 77 ALA A CA 1
ATOM 599 C C . ALA A 1 77 ? -19.454 6.997 9.199 1.00 56.75 77 ALA A C 1
ATOM 601 O O . ALA A 1 77 ? -19.251 5.943 9.801 1.00 56.75 77 ALA A O 1
ATOM 602 N N . PHE A 1 78 ? -19.790 7.015 7.906 1.00 62.53 78 PHE A N 1
ATOM 603 C CA . PHE A 1 78 ? -19.965 5.803 7.102 1.00 62.53 78 PHE A CA 1
ATOM 604 C C . PHE A 1 78 ? -18.654 5.016 6.927 1.00 62.53 78 PHE A C 1
ATOM 606 O O . PHE A 1 78 ? -18.620 3.805 7.155 1.00 62.53 78 PHE A O 1
ATOM 613 N N . LEU A 1 79 ? -17.548 5.700 6.609 1.00 55.88 79 LEU A N 1
ATOM 614 C CA . LEU A 1 79 ? -16.236 5.061 6.451 1.00 55.88 79 LEU A CA 1
ATOM 615 C C . LEU A 1 79 ? -15.684 4.521 7.782 1.00 55.88 79 LEU A C 1
ATOM 617 O O . LEU A 1 79 ? -15.159 3.407 7.812 1.00 55.88 79 LEU A O 1
ATOM 621 N N . SER A 1 80 ? -15.890 5.234 8.896 1.00 51.69 80 SER A N 1
ATOM 622 C CA . SER A 1 80 ? -15.549 4.749 10.246 1.00 51.69 80 SER A CA 1
ATOM 623 C C . SER A 1 80 ? -16.316 3.471 10.620 1.00 51.69 80 SER A C 1
ATOM 625 O O . SER A 1 80 ? -15.757 2.547 11.216 1.00 51.69 80 SER A O 1
ATOM 627 N N . LYS A 1 81 ? -17.585 3.371 10.196 1.00 54.03 81 LYS A N 1
ATOM 628 C CA . LYS A 1 81 ? -18.428 2.184 10.402 1.00 54.03 81 LYS A CA 1
ATOM 629 C C . LYS A 1 81 ? -17.959 0.979 9.576 1.00 54.03 81 LYS A C 1
ATOM 631 O O . LYS A 1 81 ? -18.058 -0.149 10.044 1.00 54.03 81 LYS A O 1
ATOM 636 N N . SER A 1 82 ? -17.403 1.212 8.384 1.00 51.47 82 SER A N 1
ATOM 637 C CA . SER A 1 82 ? -16.888 0.149 7.504 1.00 51.47 82 SER A CA 1
ATOM 638 C C . SER A 1 82 ? -15.530 -0.430 7.932 1.00 51.47 82 SER A C 1
ATOM 640 O O . SER A 1 82 ? -15.246 -1.590 7.651 1.00 51.47 82 SER A O 1
ATOM 642 N N . LEU A 1 83 ? -14.711 0.339 8.660 1.00 49.34 83 LEU A N 1
ATOM 643 C CA . LEU A 1 83 ? -13.356 -0.053 9.081 1.00 49.34 83 LEU A CA 1
ATOM 644 C C . LEU A 1 83 ? -13.308 -0.779 10.440 1.00 49.34 83 LEU A C 1
ATOM 646 O O . LEU A 1 83 ? -12.250 -0.876 11.055 1.00 49.34 83 LEU A O 1
ATOM 650 N N . GLY A 1 84 ? -14.443 -1.264 10.955 1.00 51.22 84 GLY A N 1
ATOM 651 C CA . GLY A 1 84 ? -14.505 -2.015 12.218 1.00 51.22 84 GLY A CA 1
ATOM 652 C C . GLY A 1 84 ? -14.282 -1.180 13.489 1.00 51.22 84 GLY A C 1
ATOM 653 O O . GLY A 1 84 ? -14.461 -1.693 14.591 1.00 51.22 84 GLY A O 1
ATOM 654 N N . ARG A 1 85 ? -13.974 0.117 13.357 1.00 53.09 85 ARG A N 1
ATOM 655 C CA . ARG A 1 85 ? -13.805 1.060 14.477 1.00 53.09 85 ARG A CA 1
ATOM 656 C C . ARG A 1 85 ? -15.101 1.236 15.274 1.00 53.09 85 ARG A C 1
ATOM 658 O O . ARG A 1 85 ? -15.067 1.288 16.500 1.00 53.09 85 ARG A O 1
ATOM 665 N N . GLY A 1 86 ? -16.242 1.197 14.580 1.00 56.50 86 GLY A N 1
ATOM 666 C CA . GLY A 1 86 ? -17.566 1.234 15.203 1.00 56.50 86 GLY A CA 1
ATOM 667 C C . GLY A 1 86 ? -17.828 0.077 16.172 1.00 56.50 86 GLY A C 1
ATOM 668 O O . GLY A 1 86 ? -18.466 0.293 17.190 1.00 56.50 86 GLY A O 1
ATOM 669 N N . GLY A 1 87 ? -17.277 -1.118 15.928 1.00 61.84 87 GLY A N 1
ATOM 670 C CA . GLY A 1 87 ? -17.494 -2.275 16.806 1.00 61.84 87 GLY A CA 1
ATOM 671 C C . GLY A 1 87 ? -16.705 -2.229 18.119 1.00 61.84 87 GLY A C 1
ATOM 672 O O . GLY A 1 87 ? -17.032 -2.965 19.046 1.00 61.84 87 GLY A O 1
ATOM 673 N N . ILE A 1 88 ? -15.661 -1.398 18.207 1.00 61.97 88 ILE A N 1
ATOM 674 C CA . ILE A 1 88 ? -14.925 -1.149 19.456 1.00 61.97 88 ILE A CA 1
ATOM 675 C C . ILE A 1 88 ? -15.608 -0.019 20.230 1.00 61.97 88 ILE A C 1
ATOM 677 O O . ILE A 1 88 ? -15.850 -0.165 21.422 1.00 61.97 88 ILE A O 1
ATOM 681 N N . GLU A 1 89 ? -15.988 1.066 19.548 1.00 64.62 89 GLU A N 1
ATOM 682 C CA . GLU A 1 89 ? -16.730 2.179 20.161 1.00 64.62 89 GLU A CA 1
ATOM 683 C C . GLU A 1 89 ? -18.105 1.732 20.696 1.00 64.62 89 GLU A C 1
ATOM 685 O O . GLU A 1 89 ? -18.491 2.137 21.788 1.00 64.62 89 GLU A O 1
ATOM 690 N N . GLU A 1 90 ? -18.809 0.841 19.990 1.00 69.94 90 GLU A N 1
ATOM 691 C CA . GLU A 1 90 ? -20.077 0.245 20.438 1.00 69.94 90 GLU A CA 1
ATOM 692 C C . GLU A 1 90 ? -19.888 -0.666 21.658 1.00 69.94 90 GLU A C 1
ATOM 694 O O . GLU A 1 90 ? -20.690 -0.624 22.585 1.00 69.94 90 GLU A O 1
ATOM 699 N N . ARG A 1 91 ? -18.787 -1.429 21.716 1.00 68.69 91 ARG A N 1
ATOM 700 C CA . ARG A 1 91 ? -18.480 -2.308 22.856 1.00 68.69 91 ARG A CA 1
ATOM 701 C C . ARG A 1 91 ? -18.127 -1.510 24.112 1.00 68.69 91 ARG A C 1
ATOM 703 O O . ARG A 1 91 ? -18.667 -1.791 25.173 1.00 68.69 91 ARG A O 1
ATOM 710 N N . ILE A 1 92 ? -17.309 -0.465 23.963 1.00 69.00 92 ILE A N 1
ATOM 711 C CA . ILE A 1 92 ? -16.994 0.486 25.041 1.00 69.00 92 ILE A CA 1
ATOM 712 C C . ILE A 1 92 ? -18.265 1.221 25.498 1.00 69.00 92 ILE A C 1
ATOM 714 O O . ILE A 1 92 ? -18.453 1.452 26.690 1.00 69.00 92 ILE A O 1
ATOM 718 N N . GLY A 1 93 ? -19.149 1.580 24.561 1.00 73.12 93 GLY A N 1
ATOM 719 C CA . GLY A 1 93 ? -20.447 2.183 24.866 1.00 73.12 93 GLY A CA 1
ATOM 720 C C . GLY A 1 93 ? -21.340 1.264 25.700 1.00 73.12 93 GLY A C 1
ATOM 721 O O . GLY A 1 93 ? -21.879 1.703 26.714 1.00 73.12 93 GLY A O 1
ATOM 722 N N . GLN A 1 94 ? -21.434 -0.012 25.319 1.00 73.75 94 GLN A N 1
ATOM 723 C CA . GLN A 1 94 ? -22.210 -1.021 26.040 1.00 73.75 94 GLN A CA 1
ATOM 724 C C . GLN A 1 94 ? -21.653 -1.266 27.453 1.00 73.75 94 GLN A C 1
ATOM 726 O O . GLN A 1 94 ? -22.409 -1.249 28.420 1.00 73.75 94 GLN A O 1
ATOM 731 N N . GLU A 1 95 ? -20.329 -1.399 27.598 1.00 74.75 95 GLU A N 1
ATOM 732 C CA . GLU A 1 95 ? -19.667 -1.575 28.902 1.00 74.75 95 GLU A CA 1
ATOM 733 C C . GLU A 1 95 ? -19.878 -0.364 29.834 1.00 74.75 95 GLU A C 1
ATOM 735 O O . GLU A 1 95 ? -20.063 -0.523 31.043 1.00 74.75 95 GLU A O 1
ATOM 740 N N . LEU A 1 96 ? -19.906 0.858 29.285 1.00 72.75 96 LEU A N 1
ATOM 741 C CA . LEU A 1 96 ? -20.234 2.077 30.036 1.00 72.75 96 LEU A CA 1
ATOM 742 C C . LEU A 1 96 ? -21.701 2.120 30.487 1.00 72.75 96 LEU A C 1
ATOM 744 O O . LEU A 1 96 ? -21.983 2.571 31.601 1.00 72.75 96 LEU A O 1
ATOM 748 N N . GLU A 1 97 ? -22.635 1.671 29.645 1.00 77.31 97 GLU A N 1
ATOM 749 C CA . GLU A 1 97 ? -24.052 1.564 30.010 1.00 77.31 97 GLU A CA 1
ATOM 750 C C . GLU A 1 97 ? -24.280 0.519 31.107 1.00 77.31 97 GLU A C 1
ATOM 752 O O . GLU A 1 97 ? -24.969 0.815 32.088 1.00 77.31 97 GLU A O 1
ATOM 757 N N . ASP A 1 98 ? -23.639 -0.645 31.006 1.00 77.56 98 ASP A N 1
ATOM 758 C CA . ASP A 1 98 ? -23.722 -1.708 32.011 1.00 77.56 98 ASP A CA 1
ATOM 759 C C . ASP A 1 98 ? -23.155 -1.240 33.363 1.00 77.56 98 ASP A C 1
ATOM 761 O O . ASP A 1 98 ? -23.777 -1.435 34.411 1.00 77.56 98 ASP A O 1
ATOM 765 N N . LEU A 1 99 ? -22.030 -0.514 33.352 1.00 72.50 99 LEU A N 1
ATOM 766 C CA . LEU A 1 99 ? -21.458 0.124 34.543 1.00 72.50 99 LEU A CA 1
ATOM 767 C C . LEU A 1 99 ? -22.411 1.136 35.193 1.00 72.50 99 LEU A C 1
ATOM 769 O O . LEU A 1 99 ? -22.530 1.204 36.422 1.00 72.50 99 LEU A O 1
ATOM 773 N N . HIS A 1 100 ? -23.093 1.945 34.383 1.00 77.56 100 HIS A N 1
ATOM 774 C CA . HIS A 1 100 ? -24.089 2.891 34.879 1.00 77.56 100 HIS A CA 1
ATOM 775 C C . HIS A 1 100 ? -25.313 2.181 35.468 1.00 77.56 100 HIS A C 1
ATOM 777 O O . HIS A 1 100 ? -25.814 2.619 36.509 1.00 77.56 100 HIS A O 1
ATOM 783 N N . ALA A 1 101 ? -25.765 1.084 34.854 1.00 78.69 101 ALA A N 1
ATOM 784 C CA . ALA A 1 101 ? -26.857 0.264 35.368 1.00 78.69 101 ALA A CA 1
ATOM 785 C C . ALA A 1 101 ? -26.494 -0.370 36.721 1.00 78.69 101 ALA A C 1
ATOM 787 O O . ALA A 1 101 ? -27.237 -0.206 37.690 1.00 78.69 101 ALA A O 1
ATOM 788 N N . MET A 1 102 ? -25.306 -0.974 36.831 1.00 76.62 102 MET A N 1
ATOM 789 C CA . MET A 1 102 ? -24.797 -1.553 38.081 1.00 76.62 102 MET A CA 1
ATOM 790 C C . MET A 1 102 ? -24.709 -0.516 39.207 1.00 76.62 102 MET A C 1
ATOM 792 O O . MET A 1 102 ? -25.133 -0.766 40.337 1.00 76.62 102 MET A O 1
ATOM 796 N N . LYS A 1 103 ? -24.210 0.688 38.902 1.00 81.88 103 LYS A N 1
ATOM 797 C CA . LYS A 1 103 ? -24.147 1.791 39.871 1.00 81.88 103 LYS A CA 1
ATOM 798 C C . LYS A 1 103 ? -25.538 2.235 40.333 1.00 81.88 103 LYS A C 1
ATOM 800 O O . LYS A 1 103 ? -25.718 2.554 41.509 1.00 81.88 103 LYS A O 1
ATOM 805 N N . ALA A 1 104 ? -26.513 2.282 39.426 1.00 80.06 104 ALA A N 1
ATOM 806 C CA . ALA A 1 104 ? -27.884 2.659 39.756 1.00 80.06 104 ALA A CA 1
ATOM 807 C C . ALA A 1 104 ? -28.571 1.613 40.651 1.00 80.06 104 ALA A C 1
ATOM 809 O O . ALA A 1 104 ? -29.285 1.987 41.585 1.00 80.06 104 ALA A O 1
ATOM 810 N N . GLU A 1 105 ? -28.335 0.322 40.406 1.00 79.69 105 GLU A N 1
ATOM 811 C CA . GLU A 1 105 ? -28.821 -0.761 41.268 1.00 79.69 105 GLU A CA 1
ATOM 812 C C . GLU A 1 105 ? -28.211 -0.692 42.669 1.00 79.69 105 GLU A C 1
ATOM 814 O O . GLU A 1 105 ? -28.952 -0.751 43.652 1.00 79.69 105 GLU A O 1
ATOM 819 N N . TRP A 1 106 ? -26.900 -0.458 42.770 1.00 80.94 106 TRP A N 1
ATOM 820 C CA . TRP A 1 106 ? -26.232 -0.306 44.062 1.00 80.94 106 TRP A CA 1
ATOM 821 C C . TRP A 1 106 ? -26.776 0.879 44.872 1.00 80.94 106 TRP A C 1
ATOM 823 O O . TRP A 1 106 ? -27.096 0.728 46.051 1.00 80.94 106 TRP A O 1
ATOM 833 N N . GLU A 1 107 ? -26.956 2.056 44.257 1.00 82.44 107 GLU A N 1
ATOM 834 C CA . GLU A 1 107 ? -27.546 3.213 44.953 1.00 82.44 107 GLU A CA 1
ATOM 835 C C . GLU A 1 107 ? -28.996 2.943 45.391 1.00 82.44 107 GLU A C 1
ATOM 837 O O . GLU A 1 107 ? -29.428 3.414 46.447 1.00 82.44 107 GLU A O 1
ATOM 842 N N . LYS A 1 108 ? -29.755 2.153 44.620 1.00 86.56 108 LYS A N 1
ATOM 843 C CA . LYS A 1 108 ? -31.120 1.745 44.980 1.00 86.56 108 LYS A CA 1
ATOM 844 C C . LYS A 1 108 ? -31.130 0.787 46.172 1.00 86.56 108 LYS A C 1
ATOM 846 O O . LYS A 1 108 ? -31.945 0.965 47.079 1.00 86.56 108 LYS A O 1
ATOM 851 N N . GLU A 1 109 ? -30.248 -0.209 46.188 1.00 84.06 109 GLU A N 1
ATOM 852 C CA . GLU A 1 109 ? -30.117 -1.151 47.303 1.00 84.06 109 GLU A CA 1
ATOM 853 C C . GLU A 1 109 ? -29.647 -0.442 48.575 1.00 84.06 109 GLU A C 1
ATOM 855 O O . GLU A 1 109 ? -30.259 -0.590 49.635 1.00 84.06 109 GLU A O 1
ATOM 860 N N . LYS A 1 110 ? -28.636 0.420 48.455 1.00 84.31 110 LYS A N 1
ATOM 861 C CA . LYS A 1 110 ? -28.158 1.268 49.545 1.00 84.31 110 LYS A CA 1
ATOM 862 C C . LYS A 1 110 ? -29.271 2.144 50.116 1.00 84.31 110 LYS A C 1
ATOM 864 O O . LYS A 1 110 ? -29.477 2.142 51.325 1.00 84.31 110 LYS A O 1
ATOM 869 N N . ALA A 1 111 ? -30.050 2.824 49.271 1.00 83.12 111 ALA A N 1
ATOM 870 C CA . ALA A 1 111 ? -31.180 3.634 49.729 1.00 83.12 111 ALA A CA 1
ATOM 871 C C . ALA A 1 111 ? -32.250 2.800 50.462 1.00 83.12 111 ALA A C 1
ATOM 873 O O . ALA A 1 111 ? -32.834 3.263 51.446 1.00 83.12 111 ALA A O 1
ATOM 874 N N . ALA A 1 112 ? -32.502 1.564 50.014 1.00 83.88 112 ALA A N 1
ATOM 875 C CA . ALA A 1 112 ? -33.421 0.650 50.688 1.00 83.88 112 ALA A CA 1
ATOM 876 C C . ALA A 1 112 ? -32.897 0.233 52.074 1.00 83.88 112 ALA A C 1
ATOM 878 O O . ALA A 1 112 ? -33.655 0.251 53.047 1.00 83.88 112 ALA A O 1
ATOM 879 N N . LYS A 1 113 ? -31.601 -0.079 52.185 1.00 82.75 113 LYS A N 1
ATOM 880 C CA . LYS A 1 113 ? -30.955 -0.435 53.456 1.00 82.75 113 LYS A CA 1
ATOM 881 C C . LYS A 1 113 ? -30.844 0.742 54.421 1.00 82.75 113 LYS A C 1
ATOM 883 O O . LYS A 1 113 ? -31.152 0.572 55.597 1.00 82.75 113 LYS A O 1
ATOM 888 N N . ASP A 1 114 ? -30.541 1.943 53.937 1.00 82.56 114 ASP A N 1
ATOM 889 C CA . ASP A 1 114 ? -30.570 3.170 54.743 1.00 82.56 114 ASP A CA 1
ATOM 890 C C . ASP A 1 114 ? -31.977 3.433 55.310 1.00 82.56 114 ASP A C 1
ATOM 892 O O . ASP A 1 114 ? -32.136 3.819 56.473 1.00 82.56 114 ASP A O 1
ATOM 896 N N . SER A 1 115 ? -33.026 3.176 54.519 1.00 87.00 115 SER A N 1
ATOM 897 C CA . SER A 1 115 ? -34.411 3.264 54.993 1.00 87.00 115 SER A CA 1
ATOM 898 C C . SER A 1 115 ? -34.730 2.203 56.054 1.00 87.00 115 SER A C 1
ATOM 900 O O . SER A 1 115 ? -35.460 2.498 57.003 1.00 87.00 115 SER A O 1
ATOM 902 N N . GLU A 1 116 ? -34.194 0.987 55.920 1.00 87.81 116 GLU A N 1
ATOM 903 C CA . GLU A 1 116 ? -34.339 -0.089 56.910 1.00 87.81 116 GLU A CA 1
ATOM 904 C C . GLU A 1 116 ? -33.648 0.283 58.233 1.00 87.81 116 GLU A C 1
ATOM 906 O O . GLU A 1 116 ? -34.289 0.244 59.286 1.00 87.81 116 GLU A O 1
ATOM 911 N N . ILE A 1 117 ? -32.392 0.745 58.179 1.00 80.25 117 ILE A N 1
ATOM 912 C CA . ILE A 1 117 ? -31.629 1.221 59.345 1.00 80.25 117 ILE A CA 1
ATOM 913 C C . ILE A 1 117 ? -32.371 2.359 60.041 1.00 80.25 117 ILE A C 1
ATOM 915 O O . ILE A 1 117 ? -32.525 2.344 61.265 1.00 80.25 117 ILE A O 1
ATOM 919 N N . LYS A 1 118 ? -32.887 3.330 59.278 1.00 88.06 118 LYS A N 1
ATOM 920 C CA . LYS A 1 118 ? -33.666 4.441 59.833 1.00 88.06 118 LYS A CA 1
ATOM 921 C C . LYS A 1 118 ? -34.903 3.937 60.580 1.00 88.06 118 LYS A C 1
ATOM 923 O O . LYS A 1 118 ? -35.158 4.383 61.696 1.00 88.06 118 LYS A O 1
ATOM 928 N N . GLY A 1 119 ? -35.628 2.980 60.000 1.00 86.31 119 GLY A N 1
ATOM 929 C CA . GLY A 1 119 ? -36.800 2.368 60.627 1.00 86.31 119 GLY A CA 1
ATOM 930 C C . GLY A 1 119 ? -36.472 1.593 61.907 1.00 86.31 119 GLY A C 1
ATOM 931 O O . GLY A 1 119 ? -37.236 1.653 62.870 1.00 86.31 119 GLY A O 1
ATOM 932 N N . ILE A 1 120 ? -35.339 0.886 61.954 1.00 81.62 120 ILE A N 1
ATOM 933 C CA . ILE A 1 120 ? -34.882 0.197 63.172 1.00 81.62 120 ILE A CA 1
ATOM 934 C C . ILE A 1 120 ? -34.453 1.221 64.230 1.00 81.62 120 ILE A C 1
ATOM 936 O O . ILE A 1 120 ? -34.866 1.117 65.380 1.00 81.62 120 ILE A O 1
ATOM 940 N N . THR A 1 121 ? -33.721 2.265 63.840 1.00 84.31 121 THR A N 1
ATOM 941 C CA . THR A 1 121 ? -33.282 3.342 64.744 1.00 84.31 121 THR A CA 1
ATOM 942 C C . THR A 1 121 ? -34.469 4.067 65.387 1.00 84.31 121 THR A C 1
ATOM 944 O O . THR A 1 121 ? -34.445 4.378 66.580 1.00 84.31 121 THR A O 1
ATOM 947 N N . GLU A 1 122 ? -35.538 4.309 64.624 1.00 89.00 122 GLU A N 1
ATOM 948 C CA . GLU A 1 122 ? -36.778 4.911 65.127 1.00 89.00 122 GLU A CA 1
ATOM 949 C C . GLU A 1 122 ? -37.498 3.991 66.131 1.00 89.00 122 GLU A C 1
ATOM 951 O O . GLU A 1 122 ? -37.951 4.443 67.182 1.00 89.00 122 GLU A O 1
ATOM 956 N N . LYS A 1 123 ? -37.517 2.674 65.881 1.00 84.31 123 LYS A N 1
ATOM 957 C CA . LYS A 1 123 ? -38.037 1.686 66.845 1.00 84.31 123 LYS A CA 1
ATOM 958 C C . LYS A 1 123 ? -37.195 1.618 68.118 1.00 84.31 123 LYS A C 1
ATOM 960 O O . LYS A 1 123 ? -37.759 1.574 69.208 1.00 84.31 123 LYS A O 1
ATOM 965 N N . MET A 1 124 ? -35.871 1.664 67.990 1.00 83.06 124 MET A N 1
ATOM 966 C CA . MET A 1 124 ? -34.934 1.642 69.114 1.00 83.06 124 MET A CA 1
ATOM 967 C C . MET A 1 124 ? -35.097 2.884 69.999 1.00 83.06 124 MET A C 1
ATOM 969 O O . MET A 1 124 ? -35.227 2.779 71.217 1.00 83.06 124 MET A O 1
ATOM 973 N N . THR A 1 125 ? -35.179 4.070 69.387 1.00 86.12 125 THR A N 1
ATOM 974 C CA . THR A 1 125 ? -35.432 5.326 70.115 1.00 86.12 125 THR A CA 1
ATOM 975 C C . THR A 1 125 ? -36.802 5.335 70.788 1.00 86.12 125 THR A C 1
ATOM 977 O O . THR A 1 125 ? -36.907 5.782 71.931 1.00 86.12 125 THR A O 1
ATOM 980 N N . GLN A 1 126 ? -37.836 4.792 70.142 1.00 86.75 126 GLN A N 1
ATOM 981 C CA . GLN A 1 126 ? -39.156 4.644 70.755 1.00 86.75 126 GLN A CA 1
ATOM 982 C C . GLN A 1 126 ? -39.135 3.671 71.947 1.00 86.75 126 GLN A C 1
ATOM 984 O O . GLN A 1 126 ? -39.672 3.995 73.007 1.00 86.75 126 GLN A O 1
ATOM 989 N N . ALA A 1 127 ? -38.469 2.519 71.813 1.00 80.19 127 ALA A N 1
ATOM 990 C CA . ALA A 1 127 ? -38.304 1.553 72.899 1.00 80.19 127 ALA A CA 1
ATOM 991 C C . ALA A 1 127 ? -37.553 2.165 74.092 1.00 80.19 127 ALA A C 1
ATOM 993 O O . ALA A 1 127 ? -37.967 1.983 75.236 1.00 80.19 127 ALA A O 1
ATOM 994 N N . TRP A 1 128 ? -36.512 2.960 73.829 1.00 84.19 128 TRP A N 1
ATOM 995 C CA . TRP A 1 128 ? -35.759 3.672 74.860 1.00 84.19 128 TRP A CA 1
ATOM 996 C C . TRP A 1 128 ? -36.606 4.730 75.581 1.00 84.19 128 TRP A C 1
ATOM 998 O O . TRP A 1 128 ? -36.581 4.819 76.809 1.00 84.19 128 TRP A O 1
ATOM 1008 N N . LEU A 1 129 ? -37.417 5.496 74.843 1.00 88.81 129 LEU A N 1
ATOM 1009 C CA . LEU A 1 129 ? -38.361 6.453 75.429 1.00 88.81 129 LEU A CA 1
ATOM 1010 C C . LEU A 1 129 ? -39.404 5.762 76.316 1.00 88.81 129 LEU A C 1
ATOM 1012 O O . LEU A 1 129 ? -39.739 6.277 77.384 1.00 88.81 129 LEU A O 1
ATOM 1016 N N . ASP A 1 130 ? -39.918 4.606 75.902 1.00 84.31 130 ASP A N 1
ATOM 1017 C CA . ASP A 1 130 ? -40.915 3.860 76.672 1.00 84.31 130 ASP A CA 1
ATOM 1018 C C . ASP A 1 130 ? -40.302 3.142 77.888 1.00 84.31 130 ASP A C 1
ATOM 1020 O O . ASP A 1 130 ? -40.939 3.078 78.946 1.00 84.31 130 ASP A O 1
ATOM 1024 N N . ALA A 1 131 ? -39.044 2.699 77.797 1.00 83.25 131 ALA A N 1
ATOM 1025 C CA . ALA A 1 131 ? -38.275 2.213 78.940 1.00 83.25 131 ALA A CA 1
ATOM 1026 C C . ALA A 1 131 ? -38.028 3.341 79.955 1.00 83.25 131 ALA A C 1
ATOM 1028 O O . ALA A 1 131 ? -38.281 3.160 81.146 1.00 83.25 131 ALA A O 1
ATOM 1029 N N . ALA A 1 132 ? -37.649 4.538 79.493 1.00 85.88 132 ALA A N 1
ATOM 1030 C CA . ALA A 1 132 ? -37.465 5.710 80.348 1.00 85.88 132 ALA A CA 1
ATOM 1031 C C . ALA A 1 132 ? -38.769 6.137 81.049 1.00 85.88 132 ALA A C 1
ATOM 1033 O O . ALA A 1 132 ? -38.755 6.468 82.237 1.00 85.88 132 ALA A O 1
ATOM 1034 N N . LYS A 1 133 ? -39.917 6.090 80.356 1.00 88.81 133 LYS A N 1
ATOM 1035 C CA . LYS A 1 133 ? -41.235 6.307 80.986 1.00 88.81 133 LYS A CA 1
ATOM 1036 C C . LYS A 1 133 ? -41.527 5.256 82.055 1.00 88.81 133 LYS A C 1
ATOM 1038 O O . LYS A 1 133 ? -41.860 5.628 83.175 1.00 88.81 133 LYS A O 1
ATOM 1043 N N . SER A 1 134 ? -41.332 3.976 81.736 1.00 88.31 134 SER A N 1
ATOM 1044 C CA . SER A 1 134 ? -41.543 2.864 82.677 1.00 88.31 134 SER A CA 1
ATOM 1045 C C . SER A 1 134 ? -40.629 2.982 83.905 1.00 88.31 134 SER A C 1
ATOM 1047 O O . SER A 1 134 ? -41.038 2.692 85.026 1.00 88.31 134 SER A O 1
ATOM 1049 N N . GLN A 1 135 ? -39.399 3.473 83.724 1.00 88.06 135 GLN A N 1
ATOM 1050 C CA . GLN A 1 135 ? -38.451 3.724 84.808 1.00 88.06 135 GLN A CA 1
ATOM 1051 C C . GLN A 1 135 ? -38.887 4.896 85.700 1.00 88.06 135 GLN A C 1
ATOM 1053 O O . GLN A 1 135 ? -38.756 4.812 86.922 1.00 88.06 135 GLN A O 1
ATOM 1058 N N . ASN A 1 136 ? -39.443 5.961 85.115 1.00 90.31 136 ASN A N 1
ATOM 1059 C CA . ASN A 1 136 ? -40.021 7.077 85.869 1.00 90.31 136 ASN A CA 1
ATOM 1060 C C . ASN A 1 136 ? -41.270 6.648 86.658 1.00 90.31 136 ASN A C 1
ATOM 1062 O O . ASN A 1 136 ? -41.403 7.010 87.825 1.00 90.31 136 ASN A O 1
ATOM 1066 N N . GLU A 1 137 ? -42.153 5.844 86.058 1.00 89.94 137 GLU A N 1
ATOM 1067 C CA . GLU A 1 137 ? -43.321 5.259 86.737 1.00 89.94 137 GLU A CA 1
ATOM 1068 C C . GLU A 1 137 ? -42.894 4.350 87.896 1.00 89.94 137 GLU A C 1
ATOM 1070 O O . GLU A 1 137 ? -43.407 4.473 89.008 1.00 89.94 137 GLU A O 1
ATOM 1075 N N . LYS A 1 138 ? -41.878 3.506 87.678 1.00 89.88 138 LYS A N 1
ATOM 1076 C CA . LYS A 1 138 ? -41.284 2.670 88.726 1.00 89.88 138 LYS A CA 1
ATOM 1077 C C . LYS A 1 138 ? -40.724 3.517 89.870 1.00 89.88 138 LYS A C 1
ATOM 1079 O O . LYS A 1 138 ? -40.942 3.185 91.031 1.00 89.88 138 LYS A O 1
ATOM 1084 N N . ALA A 1 139 ? -40.006 4.599 89.566 1.00 87.81 139 ALA A N 1
ATOM 1085 C CA . ALA A 1 139 ? -39.453 5.492 90.583 1.00 87.81 139 ALA A CA 1
ATOM 1086 C C . ALA A 1 139 ? -40.555 6.159 91.427 1.00 87.81 139 ALA A C 1
ATOM 1088 O O . ALA A 1 139 ? -40.415 6.240 92.646 1.00 87.81 139 ALA A O 1
ATOM 1089 N N . ALA A 1 140 ? -41.664 6.566 90.799 1.00 89.75 140 ALA A N 1
ATOM 1090 C CA . ALA A 1 140 ? -42.826 7.111 91.500 1.00 89.75 140 ALA A CA 1
ATOM 1091 C C . ALA A 1 140 ? -43.495 6.068 92.414 1.00 89.75 140 ALA A C 1
ATOM 1093 O O . ALA A 1 140 ? -43.781 6.369 93.570 1.00 89.75 140 ALA A O 1
ATOM 1094 N N . LEU A 1 141 ? -43.671 4.828 91.942 1.00 87.75 141 LEU A N 1
ATOM 1095 C CA . LEU A 1 141 ? -44.230 3.737 92.751 1.00 87.75 141 LEU A CA 1
ATOM 1096 C C . LEU A 1 141 ? -43.313 3.323 93.909 1.00 87.75 141 LEU A C 1
ATOM 1098 O O . LEU A 1 141 ? -43.803 2.974 94.978 1.00 87.75 141 LEU A O 1
ATOM 1102 N N . ILE A 1 142 ? -41.988 3.372 93.733 1.00 87.06 142 ILE A N 1
ATOM 1103 C CA . ILE A 1 142 ? -41.032 3.141 94.829 1.00 87.06 142 ILE A CA 1
ATOM 1104 C C . ILE A 1 142 ? -41.205 4.203 95.915 1.00 87.06 142 ILE A C 1
ATOM 1106 O O . ILE A 1 142 ? -41.235 3.858 97.094 1.00 87.06 142 ILE A O 1
ATOM 1110 N N . GLN A 1 143 ? -41.357 5.472 95.525 1.00 90.12 143 GLN A N 1
ATOM 1111 C CA . GLN A 1 143 ? -41.614 6.551 96.472 1.00 90.12 143 GLN A CA 1
ATOM 1112 C C . GLN A 1 143 ? -42.947 6.338 97.209 1.00 90.12 143 GLN A C 1
ATOM 1114 O O . GLN A 1 143 ? -42.982 6.427 98.433 1.00 90.12 143 GLN A O 1
ATOM 1119 N N . GLU A 1 144 ? -44.021 5.991 96.493 1.00 89.12 144 GLU A N 1
ATOM 1120 C CA . GLU A 1 144 ? -45.329 5.690 97.092 1.00 89.12 144 GLU A CA 1
ATOM 1121 C C . GLU A 1 144 ? -45.256 4.495 98.055 1.00 89.12 144 GLU A C 1
ATOM 1123 O O . GLU A 1 144 ? -45.769 4.564 99.170 1.00 89.12 144 GLU A O 1
ATOM 1128 N N . ARG A 1 145 ? -44.554 3.420 97.675 1.00 92.19 145 ARG A N 1
ATOM 1129 C CA . ARG A 1 145 ? -44.287 2.264 98.542 1.00 92.19 145 ARG A CA 1
ATOM 1130 C C . ARG A 1 145 ? -43.544 2.676 99.812 1.00 92.19 145 ARG A C 1
ATOM 1132 O O . ARG A 1 145 ? -43.896 2.201 100.889 1.00 92.19 145 ARG A O 1
ATOM 1139 N N . ASP A 1 146 ? -42.521 3.519 99.700 1.00 89.25 146 ASP A N 1
ATOM 1140 C CA . ASP A 1 146 ? -41.744 3.984 100.853 1.00 89.25 146 ASP A CA 1
ATOM 1141 C C . ASP A 1 146 ? -42.609 4.835 101.795 1.00 89.25 146 ASP A C 1
ATOM 1143 O O . ASP A 1 146 ? -42.601 4.602 103.004 1.00 89.25 146 ASP A O 1
ATOM 1147 N N . GLU A 1 147 ? -43.445 5.725 101.250 1.00 90.44 147 GLU A N 1
ATOM 1148 C CA . GLU A 1 147 ? -44.421 6.516 102.013 1.00 90.44 147 GLU A CA 1
ATOM 1149 C C . GLU A 1 147 ? -45.491 5.636 102.692 1.00 90.44 147 GLU A C 1
ATOM 1151 O O . GLU A 1 147 ? -45.849 5.868 103.850 1.00 90.44 147 GLU A O 1
ATOM 1156 N N . LEU A 1 148 ? -46.011 4.615 101.999 1.00 88.19 148 LEU A N 1
ATOM 1157 C CA . LEU A 1 148 ? -46.964 3.646 102.554 1.00 88.19 148 LEU A CA 1
ATOM 1158 C C . LEU A 1 148 ? -46.317 2.786 103.646 1.00 88.19 148 LEU A C 1
ATOM 1160 O O . LEU A 1 148 ? -46.925 2.568 104.693 1.00 88.19 148 LEU A O 1
ATOM 1164 N N . SER A 1 149 ? -45.075 2.340 103.440 1.00 88.94 149 SER A N 1
ATOM 1165 C CA . SER A 1 149 ? -44.311 1.572 104.425 1.00 88.94 149 SER A CA 1
ATOM 1166 C C . SER A 1 149 ? -44.010 2.394 105.678 1.00 88.94 149 SER A C 1
ATOM 1168 O O . SER A 1 149 ? -44.044 1.846 106.780 1.00 88.94 149 SER A O 1
ATOM 1170 N N . GLU A 1 150 ? -43.708 3.685 105.531 1.00 90.06 150 GLU A N 1
ATOM 1171 C CA . GLU A 1 150 ? -43.472 4.595 106.653 1.00 90.06 150 GLU A CA 1
ATOM 1172 C C . GLU A 1 150 ? -44.765 4.845 107.440 1.00 90.06 150 GLU A C 1
ATOM 1174 O O . GLU A 1 150 ? -44.774 4.649 108.654 1.00 90.06 150 GLU A O 1
ATOM 1179 N N . LYS A 1 151 ? -45.891 5.130 106.766 1.00 87.00 151 LYS A N 1
ATOM 1180 C CA . LYS A 1 151 ? -47.220 5.253 107.404 1.00 87.00 151 LYS A CA 1
ATOM 1181 C C . LYS A 1 151 ? -47.643 3.983 108.140 1.00 87.00 151 LYS A C 1
ATOM 1183 O O . LYS A 1 151 ? -48.205 4.050 109.232 1.00 87.00 151 LYS A O 1
ATOM 1188 N N . LEU A 1 152 ? -47.383 2.821 107.546 1.00 85.81 152 LEU A N 1
ATOM 1189 C CA . LEU A 1 152 ? -47.690 1.527 108.145 1.00 85.81 152 LEU A CA 1
ATOM 1190 C C . LEU A 1 152 ? -46.845 1.288 109.401 1.00 85.81 152 LEU A C 1
ATOM 1192 O O . LEU A 1 152 ? -47.380 0.865 110.423 1.00 85.81 152 LEU A O 1
ATOM 1196 N N . LYS A 1 153 ? -45.559 1.652 109.363 1.00 86.50 153 LYS A N 1
ATOM 1197 C CA . LYS A 1 153 ? -44.665 1.602 110.524 1.00 86.50 153 LYS A CA 1
ATOM 1198 C C . LYS A 1 153 ? -45.083 2.585 111.623 1.00 86.50 153 LYS A C 1
ATOM 1200 O O . LYS A 1 153 ? -45.100 2.203 112.787 1.00 86.50 153 LYS A O 1
ATOM 1205 N N . GLU A 1 154 ? -45.476 3.811 111.277 1.00 85.12 154 GLU A N 1
ATOM 1206 C CA . GLU A 1 154 ? -46.001 4.793 112.236 1.00 85.12 154 GLU A CA 1
ATOM 1207 C C . GLU A 1 154 ? -47.294 4.310 112.912 1.00 85.12 154 GLU A C 1
ATOM 1209 O O . GLU A 1 154 ? -47.469 4.520 114.112 1.00 85.12 154 GLU A O 1
ATOM 1214 N N . LEU A 1 155 ? -48.193 3.643 112.181 1.00 80.94 155 LEU A N 1
ATOM 1215 C CA . LEU A 1 155 ? -49.411 3.043 112.742 1.00 80.94 155 LEU A CA 1
ATOM 1216 C C . LEU A 1 155 ? -49.112 1.811 113.612 1.00 80.94 155 LEU A C 1
ATOM 1218 O O . LEU A 1 155 ? -49.766 1.613 114.634 1.00 80.94 155 LEU A O 1
ATOM 1222 N N . GLU A 1 156 ? -48.119 0.997 113.247 1.00 79.62 156 GLU A N 1
ATOM 1223 C CA . GLU A 1 156 ? -47.679 -0.157 114.045 1.00 79.62 156 GLU A CA 1
ATOM 1224 C C . GLU A 1 156 ? -46.925 0.270 115.326 1.00 79.62 156 GLU A C 1
ATOM 1226 O O . GLU A 1 156 ? -47.094 -0.358 116.374 1.00 79.62 156 GLU A O 1
ATOM 1231 N N . GLU A 1 157 ? -46.143 1.358 115.287 1.00 80.12 157 GLU A N 1
ATOM 1232 C CA . GLU A 1 157 ? -45.397 1.899 116.436 1.00 80.12 157 GLU A CA 1
ATOM 1233 C C . GLU A 1 157 ? -46.271 2.744 117.389 1.00 80.12 157 GLU A C 1
ATOM 1235 O O . GLU A 1 157 ? -46.060 2.705 118.604 1.00 80.12 157 GLU A O 1
ATOM 1240 N N . ASN A 1 158 ? -47.300 3.446 116.890 1.00 71.50 158 ASN A N 1
ATOM 1241 C CA . ASN A 1 158 ? -48.229 4.263 117.695 1.00 71.50 158 ASN A CA 1
ATOM 1242 C C . ASN A 1 158 ? -49.432 3.479 118.265 1.00 71.50 158 ASN A C 1
ATOM 1244 O O . ASN A 1 158 ? -50.511 4.046 118.458 1.00 71.50 158 ASN A O 1
ATOM 1248 N N . GLY A 1 159 ? -49.256 2.185 118.557 1.00 58.59 159 GLY A N 1
ATOM 1249 C CA . GLY A 1 159 ? -50.319 1.282 119.015 1.00 58.59 159 GLY A CA 1
ATOM 1250 C C . GLY A 1 159 ? -51.220 1.857 120.130 1.00 58.59 159 GLY A C 1
ATOM 1251 O O . GLY A 1 159 ? -50.775 2.663 120.956 1.00 58.59 159 GLY A O 1
ATOM 1252 N N . PRO A 1 160 ? -52.504 1.451 120.187 1.00 53.72 160 PRO A N 1
ATOM 1253 C CA . PRO A 1 160 ? -53.536 2.165 120.929 1.00 53.72 160 PRO A CA 1
ATOM 1254 C C . PRO A 1 160 ? -53.234 2.172 122.428 1.00 53.72 160 PRO A C 1
ATOM 1256 O O . PRO A 1 160 ? -53.416 1.183 123.137 1.00 53.72 160 PRO A O 1
ATOM 1259 N N . SER A 1 161 ? -52.817 3.330 122.936 1.00 50.50 161 SER A N 1
ATOM 1260 C CA . SER A 1 161 ? -52.564 3.559 124.363 1.00 50.50 161 SER A CA 1
ATOM 1261 C C . SER A 1 161 ? -53.842 3.790 125.188 1.00 50.50 161 SER A C 1
ATOM 1263 O O . SER A 1 161 ? -53.769 4.074 126.383 1.00 50.50 161 SER A O 1
ATOM 1265 N N . SER A 1 162 ? -55.031 3.578 124.614 1.00 48.69 162 SER A N 1
ATOM 1266 C CA . SER A 1 162 ? -56.294 3.521 125.354 1.00 48.69 162 SER A CA 1
ATOM 1267 C C . SER A 1 162 ? -57.220 2.450 124.779 1.00 48.69 162 SER A C 1
ATOM 1269 O O . SER A 1 162 ? -57.600 2.509 123.612 1.00 48.69 162 SER A O 1
ATOM 1271 N N . GLY A 1 163 ? -57.586 1.466 125.605 1.00 49.97 163 GLY A N 1
ATOM 1272 C CA . GLY A 1 163 ? -58.527 0.408 125.239 1.00 49.97 163 GLY A CA 1
ATOM 1273 C C . GLY A 1 163 ? -59.880 0.967 124.786 1.00 49.97 163 GLY A C 1
ATOM 1274 O O . GLY A 1 163 ? -60.385 1.899 125.407 1.00 49.97 163 GLY A O 1
ATOM 1275 N N . LEU A 1 164 ? -60.456 0.325 123.757 1.00 49.81 164 LEU A N 1
ATOM 1276 C CA . LEU A 1 164 ? -61.765 0.561 123.107 1.00 49.81 164 LEU A CA 1
ATOM 1277 C C . LEU A 1 164 ? -61.772 1.269 121.728 1.00 49.81 164 LEU A C 1
ATOM 1279 O O . LEU A 1 164 ? -62.717 1.990 121.426 1.00 49.81 164 LEU A O 1
ATOM 1283 N N . ALA A 1 165 ? -60.805 0.981 120.848 1.00 52.44 165 ALA A N 1
ATOM 1284 C CA . ALA A 1 165 ? -60.933 1.213 119.394 1.00 52.44 165 ALA A CA 1
ATOM 1285 C C . ALA A 1 165 ? -60.103 0.188 118.582 1.00 52.44 165 ALA A C 1
ATOM 1287 O O . ALA A 1 165 ? -59.077 0.522 118.001 1.00 52.44 165 ALA A O 1
ATOM 1288 N N . SER A 1 166 ? -60.486 -1.096 118.621 1.00 61.97 166 SER A N 1
ATOM 1289 C CA . SER A 1 166 ? -59.628 -2.210 118.162 1.00 61.97 166 SER A CA 1
ATOM 1290 C C . SER A 1 166 ? -59.860 -2.685 116.720 1.00 61.97 166 SER A C 1
ATOM 1292 O O . SER A 1 166 ? -59.049 -3.463 116.233 1.00 61.97 166 SER A O 1
ATOM 1294 N N . GLU A 1 167 ? -60.936 -2.285 116.041 1.00 65.12 167 GLU A N 1
ATOM 1295 C CA . GLU A 1 167 ? -61.328 -2.909 114.760 1.00 65.12 167 GLU A CA 1
ATOM 1296 C C . GLU A 1 167 ? -61.017 -2.019 113.545 1.00 65.12 167 GLU A C 1
ATOM 1298 O O . GLU A 1 167 ? -60.402 -2.478 112.587 1.00 65.12 167 GLU A O 1
ATOM 1303 N N . GLU A 1 168 ? -61.305 -0.716 113.622 1.00 70.31 168 GLU A N 1
ATOM 1304 C CA . GLU A 1 168 ? -60.992 0.247 112.549 1.00 70.31 168 GLU A CA 1
ATOM 1305 C C . GLU A 1 168 ? -59.479 0.409 112.317 1.00 70.31 168 GLU A C 1
ATOM 1307 O O . GLU A 1 168 ? -59.031 0.550 111.182 1.00 70.31 168 GLU A O 1
ATOM 1312 N N . HIS A 1 169 ? -58.673 0.326 113.382 1.00 75.50 169 HIS A N 1
ATOM 1313 C CA . HIS A 1 169 ? -57.214 0.424 113.288 1.00 75.50 169 HIS A CA 1
ATOM 1314 C C . HIS A 1 169 ? -56.586 -0.804 112.608 1.00 75.50 169 HIS A C 1
ATOM 1316 O O . HIS A 1 169 ? -55.590 -0.676 111.903 1.00 75.50 169 HIS A O 1
ATOM 1322 N N . LEU A 1 170 ? -57.166 -1.995 112.800 1.00 77.50 170 LEU A N 1
ATOM 1323 C CA . LEU A 1 170 ? -56.721 -3.210 112.112 1.00 77.50 170 LEU A CA 1
ATOM 1324 C C . LEU A 1 170 ? -57.132 -3.188 110.635 1.00 77.50 170 LEU A C 1
ATOM 1326 O O . LEU A 1 170 ? -56.302 -3.478 109.782 1.00 77.50 170 LEU A O 1
ATOM 1330 N N . ALA A 1 171 ? -58.355 -2.744 110.324 1.00 79.75 171 ALA A N 1
ATOM 1331 C CA . ALA A 1 171 ? -58.817 -2.603 108.942 1.00 79.75 171 ALA A CA 1
ATOM 1332 C C . ALA A 1 171 ? -57.967 -1.606 108.128 1.00 79.75 171 ALA A C 1
ATOM 1334 O O . ALA A 1 171 ? -57.692 -1.846 106.955 1.00 79.75 171 ALA A O 1
ATOM 1335 N N . LEU A 1 172 ? -57.510 -0.510 108.749 1.00 83.31 172 LEU A N 1
ATOM 1336 C CA . LEU A 1 172 ? -56.616 0.453 108.098 1.00 83.31 172 LEU A CA 1
ATOM 1337 C C . LEU A 1 172 ? -55.217 -0.130 107.840 1.00 83.31 172 LEU A C 1
ATOM 1339 O O . LEU A 1 172 ? -54.650 0.102 106.775 1.00 83.31 172 LEU A O 1
ATOM 1343 N N . ILE A 1 173 ? -54.673 -0.907 108.784 1.00 82.88 173 ILE A N 1
ATOM 1344 C CA . ILE A 1 173 ? -53.397 -1.615 108.597 1.00 82.88 173 ILE A CA 1
ATOM 1345 C C . ILE A 1 173 ? -53.512 -2.633 107.458 1.00 82.88 173 ILE A C 1
ATOM 1347 O O . ILE A 1 173 ? -52.624 -2.685 106.612 1.00 82.88 173 ILE A O 1
ATOM 1351 N N . ASP A 1 174 ? -54.592 -3.412 107.406 1.00 83.25 174 ASP A N 1
ATOM 1352 C CA . ASP A 1 174 ? -54.794 -4.410 106.351 1.00 83.25 174 ASP A CA 1
ATOM 1353 C C . ASP A 1 174 ? -54.991 -3.756 104.974 1.00 83.25 174 ASP A C 1
ATOM 1355 O O . ASP A 1 174 ? -54.430 -4.234 103.988 1.00 83.25 174 ASP A O 1
ATOM 1359 N N . SER A 1 175 ? -55.689 -2.615 104.907 1.00 86.38 175 SER A N 1
ATOM 1360 C CA . SER A 1 175 ? -55.787 -1.805 103.683 1.00 86.38 175 SER A CA 1
ATOM 1361 C C . SER A 1 175 ? -54.412 -1.321 103.218 1.00 86.38 175 SER A C 1
ATOM 1363 O O . SER A 1 175 ? -54.058 -1.525 102.064 1.00 86.38 175 SER A O 1
ATOM 1365 N N . LEU A 1 176 ? -53.595 -0.755 104.116 1.00 86.50 176 LEU A N 1
ATOM 1366 C CA . LEU A 1 176 ? -52.246 -0.290 103.774 1.00 86.50 176 LEU A CA 1
ATOM 1367 C C . LEU A 1 176 ? -51.310 -1.443 103.379 1.00 86.50 176 LEU A C 1
ATOM 1369 O O . LEU A 1 176 ? -50.441 -1.252 102.533 1.00 86.50 176 LEU A O 1
ATOM 1373 N N . LYS A 1 177 ? -51.482 -2.644 103.954 1.00 87.25 177 LYS A N 1
ATOM 1374 C CA . LYS A 1 177 ? -50.756 -3.857 103.529 1.00 87.25 177 LYS A CA 1
ATOM 1375 C C . LYS A 1 177 ? -51.157 -4.291 102.124 1.00 87.25 177 LYS A C 1
ATOM 1377 O O . LYS A 1 177 ? -50.278 -4.693 101.367 1.00 87.25 177 LYS A O 1
ATOM 1382 N N . SER A 1 178 ? -52.444 -4.196 101.785 1.00 87.75 178 SER A N 1
ATOM 1383 C CA . SER A 1 178 ? -52.943 -4.456 100.431 1.00 87.75 178 SER A CA 1
ATOM 1384 C C . SER A 1 178 ? -52.368 -3.453 99.433 1.00 87.75 178 SER A C 1
ATOM 1386 O O . SER A 1 178 ? -51.763 -3.865 98.452 1.00 87.75 178 SER A O 1
ATOM 1388 N N . ASP A 1 179 ? -52.445 -2.153 99.729 1.00 87.50 179 ASP A N 1
ATOM 1389 C CA . ASP A 1 179 ? -51.921 -1.099 98.849 1.00 87.50 179 ASP A CA 1
ATOM 1390 C C . ASP A 1 179 ? -50.397 -1.233 98.646 1.00 87.50 179 ASP A C 1
ATOM 1392 O O . ASP A 1 179 ? -49.882 -1.073 97.538 1.00 87.50 179 ASP A O 1
ATOM 1396 N N . LEU A 1 180 ? -49.657 -1.596 99.704 1.00 88.81 180 LEU A N 1
ATOM 1397 C CA . LEU A 1 180 ? -48.222 -1.887 99.630 1.00 88.81 180 LEU A CA 1
ATOM 1398 C C . LEU A 1 180 ? -47.928 -3.134 98.776 1.00 88.81 180 LEU A C 1
ATOM 1400 O O . LEU A 1 180 ? -46.903 -3.188 98.092 1.00 88.81 180 LEU A O 1
ATOM 1404 N N . HIS A 1 181 ? -48.784 -4.157 98.833 1.00 87.81 181 HIS A N 1
ATOM 1405 C CA . HIS A 1 181 ? -48.645 -5.357 98.010 1.00 87.81 181 HIS A CA 1
ATOM 1406 C C . HIS A 1 181 ? -48.867 -5.032 96.529 1.00 87.81 181 HIS A C 1
ATOM 1408 O O . HIS A 1 181 ? -47.989 -5.328 95.719 1.00 87.81 181 HIS A O 1
ATOM 1414 N N . ASP A 1 182 ? -49.946 -4.317 96.209 1.00 87.19 182 ASP A N 1
ATOM 1415 C CA . ASP A 1 182 ? -50.284 -3.884 94.850 1.00 87.19 182 ASP A CA 1
ATOM 1416 C C . ASP A 1 182 ? -49.193 -2.974 94.254 1.00 87.19 182 ASP A C 1
ATOM 1418 O O . ASP A 1 182 ? -48.848 -3.082 93.074 1.00 87.19 182 ASP A O 1
ATOM 1422 N N . ALA A 1 183 ? -48.597 -2.090 95.065 1.00 84.81 183 ALA A N 1
ATOM 1423 C CA . ALA A 1 183 ? -47.467 -1.260 94.644 1.00 84.81 183 ALA A CA 1
ATOM 1424 C C . ALA A 1 183 ? -46.220 -2.101 94.313 1.00 84.81 183 ALA A C 1
ATOM 1426 O O . ALA A 1 183 ? -45.545 -1.839 93.317 1.00 84.81 183 ALA A O 1
ATOM 1427 N N . ASN A 1 184 ? -45.916 -3.133 95.110 1.00 87.00 184 ASN A N 1
ATOM 1428 C CA . ASN A 1 184 ? -44.792 -4.035 94.840 1.00 87.00 184 ASN A CA 1
ATOM 1429 C C . ASN A 1 184 ? -45.025 -4.911 93.599 1.00 87.00 184 ASN A C 1
ATOM 1431 O O . ASN A 1 184 ? -44.081 -5.143 92.843 1.00 87.00 184 ASN A O 1
ATOM 1435 N N . GLU A 1 185 ? -46.256 -5.368 93.365 1.00 90.62 185 GLU A N 1
ATOM 1436 C CA . GLU A 1 185 ? -46.614 -6.134 92.167 1.00 90.62 185 GLU A CA 1
ATOM 1437 C C . GLU A 1 185 ? -46.427 -5.283 90.902 1.00 90.62 185 GLU A C 1
ATOM 1439 O O . GLU A 1 185 ? -45.692 -5.681 89.997 1.00 90.62 185 GLU A O 1
ATOM 1444 N N . LYS A 1 186 ? -46.939 -4.044 90.894 1.00 88.38 186 LYS A N 1
ATOM 1445 C CA . LYS A 1 186 ? -46.733 -3.093 89.784 1.00 88.38 186 LYS A CA 1
ATOM 1446 C C . LYS A 1 186 ? -45.261 -2.746 89.549 1.00 88.38 186 LYS A C 1
ATOM 1448 O O . LYS A 1 186 ? -44.837 -2.613 88.402 1.00 88.38 186 LYS A O 1
ATOM 1453 N N . ILE A 1 187 ? -44.457 -2.607 90.608 1.00 86.50 187 ILE A N 1
ATOM 1454 C CA . ILE A 1 187 ? -43.002 -2.409 90.475 1.00 86.50 187 ILE A CA 1
ATOM 1455 C C . ILE A 1 187 ? -42.359 -3.614 89.771 1.00 86.50 187 ILE A C 1
ATOM 1457 O O . ILE A 1 187 ? -41.526 -3.416 88.887 1.00 86.50 187 ILE A O 1
ATOM 1461 N N . SER A 1 188 ? -42.756 -4.841 90.121 1.00 89.69 188 SER A N 1
ATOM 1462 C CA . SER A 1 188 ? -42.231 -6.067 89.507 1.00 89.69 188 SER A CA 1
ATOM 1463 C C . SER A 1 188 ? -42.654 -6.223 88.037 1.00 89.69 188 SER A C 1
ATOM 1465 O O . SER A 1 188 ? -41.847 -6.628 87.192 1.00 89.69 188 SER A O 1
ATOM 1467 N N . GLU A 1 189 ? -43.884 -5.831 87.698 1.00 88.69 189 GLU A N 1
ATOM 1468 C CA . GLU A 1 189 ? -44.362 -5.774 86.311 1.00 88.69 189 GLU A CA 1
ATOM 1469 C C . GLU A 1 189 ? -43.572 -4.754 85.478 1.00 88.69 189 GLU A C 1
ATOM 1471 O O . GLU A 1 189 ? -43.123 -5.069 84.372 1.00 88.69 189 GLU A O 1
ATOM 1476 N N . LEU A 1 190 ? -43.332 -3.550 86.012 1.00 85.75 190 LEU A N 1
ATOM 1477 C CA . LEU A 1 190 ? -42.526 -2.527 85.337 1.00 85.75 190 LEU A CA 1
ATOM 1478 C C . LEU A 1 190 ? -41.062 -2.954 85.177 1.00 85.75 190 LEU A C 1
ATOM 1480 O O . LEU A 1 190 ? -40.459 -2.673 84.144 1.00 85.75 190 LEU A O 1
ATOM 1484 N N . GLU A 1 191 ? -40.487 -3.658 86.153 1.00 88.44 191 GLU A N 1
ATOM 1485 C CA . GLU A 1 191 ? -39.147 -4.250 86.037 1.00 88.44 191 GLU A CA 1
ATOM 1486 C C . GLU A 1 191 ? -39.055 -5.263 84.895 1.00 88.44 191 GLU A C 1
ATOM 1488 O O . GLU A 1 191 ? -38.113 -5.213 84.102 1.00 88.44 191 GLU A O 1
ATOM 1493 N N . SER A 1 192 ? -40.055 -6.138 84.777 1.00 87.81 192 SER A N 1
ATOM 1494 C CA . SER A 1 192 ? -40.132 -7.121 83.694 1.00 87.81 192 SER A CA 1
ATOM 1495 C C . SER A 1 192 ? -40.295 -6.435 82.333 1.00 87.81 192 SER A C 1
ATOM 1497 O O . SER A 1 192 ? -39.606 -6.780 81.374 1.00 87.81 192 SER A O 1
ATOM 1499 N N . ARG A 1 193 ? -41.132 -5.392 82.261 1.00 88.56 193 ARG A N 1
ATOM 1500 C CA . ARG A 1 193 ? -41.344 -4.601 81.041 1.00 88.56 193 ARG A CA 1
ATOM 1501 C C . ARG A 1 193 ? -40.088 -3.850 80.592 1.00 88.56 193 ARG A C 1
ATOM 1503 O O . ARG A 1 193 ? -39.817 -3.800 79.396 1.00 88.56 193 ARG A O 1
ATOM 1510 N N . ILE A 1 194 ? -39.316 -3.282 81.521 1.00 85.25 194 ILE A N 1
ATOM 1511 C CA . ILE A 1 194 ? -38.038 -2.617 81.211 1.00 85.25 194 ILE A CA 1
ATOM 1512 C C . ILE A 1 194 ? -37.031 -3.635 80.660 1.00 85.25 194 ILE A C 1
ATOM 1514 O O . ILE A 1 194 ? -36.419 -3.372 79.630 1.00 85.25 194 ILE A O 1
ATOM 1518 N N . LEU A 1 195 ? -36.917 -4.818 81.277 1.00 87.25 195 LEU A N 1
ATOM 1519 C CA . LEU A 1 195 ? -36.035 -5.889 80.793 1.00 87.25 195 LEU A CA 1
ATOM 1520 C C . LEU A 1 195 ? -36.397 -6.361 79.377 1.00 87.25 195 LEU A C 1
ATOM 1522 O O . LEU A 1 195 ? -35.507 -6.598 78.561 1.00 87.25 195 LEU A O 1
ATOM 1526 N N . GLU A 1 196 ? -37.688 -6.480 79.058 1.00 85.81 196 GLU A N 1
ATOM 1527 C CA . GLU A 1 196 ? -38.132 -6.824 77.703 1.00 85.81 196 GLU A CA 1
ATOM 1528 C C . GLU A 1 196 ? -37.813 -5.731 76.672 1.00 85.81 196 GLU A C 1
ATOM 1530 O O . GLU A 1 196 ? -37.461 -6.047 75.532 1.00 85.81 196 GLU A O 1
ATOM 1535 N N . LEU A 1 197 ? -37.951 -4.453 77.044 1.00 80.94 197 LEU A N 1
ATOM 1536 C CA . LEU A 1 197 ? -37.640 -3.321 76.165 1.00 80.94 197 LEU A CA 1
ATOM 1537 C C . LEU A 1 197 ? -36.131 -3.193 75.917 1.00 80.94 197 LEU A C 1
ATOM 1539 O O . LEU A 1 197 ? -35.729 -3.024 74.765 1.00 80.94 197 LEU A O 1
ATOM 1543 N N . ASP A 1 198 ? -35.305 -3.368 76.950 1.00 80.06 198 ASP A N 1
ATOM 1544 C CA . ASP A 1 198 ? -33.844 -3.407 76.818 1.00 80.06 198 ASP A CA 1
ATOM 1545 C C . ASP A 1 198 ? -33.396 -4.597 75.956 1.00 80.06 198 ASP A C 1
ATOM 1547 O O . ASP A 1 198 ? -32.561 -4.443 75.063 1.00 80.06 198 ASP A O 1
ATOM 1551 N N . GLY A 1 199 ? -34.001 -5.776 76.147 1.00 80.94 199 GLY A N 1
ATOM 1552 C CA . GLY A 1 199 ? -33.731 -6.954 75.321 1.00 80.94 199 GLY A CA 1
ATOM 1553 C C . GLY A 1 199 ? -34.034 -6.724 73.836 1.00 80.94 199 GLY A C 1
ATOM 1554 O O . GLY A 1 199 ? -33.225 -7.085 72.983 1.00 80.94 199 GLY A O 1
ATOM 1555 N N . LYS A 1 200 ? -35.159 -6.069 73.518 1.00 80.94 200 LYS A N 1
ATOM 1556 C CA . LYS A 1 200 ? -35.513 -5.697 72.135 1.00 80.94 200 LYS A CA 1
ATOM 1557 C C . LYS A 1 200 ? -34.534 -4.682 71.544 1.00 80.94 200 LYS A C 1
ATOM 1559 O O . LYS A 1 200 ? -34.106 -4.862 70.406 1.00 80.94 200 LYS A O 1
ATOM 1564 N N . SER A 1 201 ? -34.131 -3.673 72.320 1.00 78.25 201 SER A N 1
ATOM 1565 C CA . SER A 1 201 ? -33.142 -2.678 71.885 1.00 78.25 201 SER A CA 1
ATOM 1566 C C . SER A 1 201 ? -31.812 -3.327 71.498 1.00 78.25 201 SER A C 1
ATOM 1568 O O . SER A 1 201 ? -31.258 -2.992 70.458 1.00 78.25 201 SER A O 1
ATOM 1570 N N . ILE A 1 202 ? -31.324 -4.289 72.288 1.00 80.44 202 ILE A N 1
ATOM 1571 C CA . ILE A 1 202 ? -30.076 -5.011 71.992 1.00 80.44 202 ILE A CA 1
ATOM 1572 C C . ILE A 1 202 ? -30.206 -5.808 70.688 1.00 80.44 202 ILE A C 1
ATOM 1574 O O . ILE A 1 202 ? -29.319 -5.752 69.840 1.00 80.44 202 ILE A O 1
ATOM 1578 N N . THR A 1 203 ? -31.331 -6.505 70.484 1.00 83.75 203 THR A N 1
ATOM 1579 C CA . THR A 1 203 ? -31.543 -7.271 69.244 1.00 83.75 203 THR A CA 1
ATOM 1580 C C . THR A 1 203 ? -31.641 -6.389 68.003 1.00 83.75 203 THR A C 1
ATOM 1582 O O . THR A 1 203 ? -31.178 -6.783 66.936 1.00 83.75 203 THR A O 1
ATOM 1585 N N . ASP A 1 204 ? -32.230 -5.200 68.123 1.00 78.69 204 ASP A N 1
ATOM 1586 C CA . ASP A 1 204 ? -32.327 -4.247 67.019 1.00 78.69 204 ASP A CA 1
ATOM 1587 C C . ASP A 1 204 ? -30.957 -3.617 66.700 1.00 78.69 204 ASP A C 1
ATOM 1589 O O . ASP A 1 204 ? -30.632 -3.424 65.528 1.00 78.69 204 ASP A O 1
ATOM 1593 N N . GLU A 1 205 ? -30.107 -3.400 67.706 1.00 83.38 205 GLU A N 1
ATOM 1594 C CA . GLU A 1 205 ? -28.734 -2.918 67.518 1.00 83.38 205 GLU A CA 1
ATOM 1595 C C . GLU A 1 205 ? -27.826 -3.962 66.843 1.00 83.38 205 GLU A C 1
ATOM 1597 O O . GLU A 1 205 ? -27.057 -3.627 65.938 1.00 83.38 205 GLU A O 1
ATOM 1602 N N . ASP A 1 206 ? -27.971 -5.244 67.192 1.00 84.88 206 ASP A N 1
ATOM 1603 C CA . ASP A 1 206 ? -27.284 -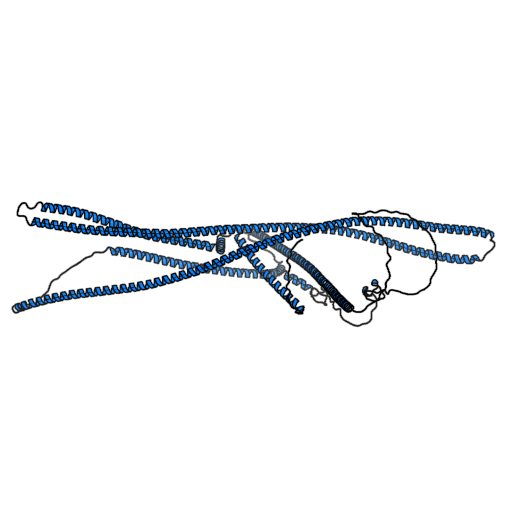6.341 66.496 1.00 84.88 206 ASP A CA 1
ATOM 1604 C C . ASP A 1 206 ? -27.753 -6.476 65.035 1.00 84.88 206 ASP A C 1
ATOM 1606 O O . ASP A 1 206 ? -26.955 -6.775 64.142 1.00 84.88 206 ASP A O 1
ATOM 1610 N N . ARG A 1 207 ? -29.035 -6.202 64.753 1.00 82.50 207 ARG A N 1
ATOM 1611 C CA . ARG A 1 207 ? -29.566 -6.184 63.379 1.00 82.50 207 ARG A CA 1
ATOM 1612 C C . ARG A 1 207 ? -29.020 -5.024 62.553 1.00 82.50 207 ARG A C 1
ATOM 1614 O O . ARG A 1 207 ? -28.728 -5.237 61.379 1.00 82.50 207 ARG A O 1
ATOM 1621 N N . ILE A 1 208 ? -28.866 -3.830 63.134 1.00 80.31 208 ILE A N 1
ATOM 1622 C CA . ILE A 1 208 ? -28.231 -2.692 62.447 1.00 80.31 208 ILE A CA 1
ATOM 1623 C C . ILE A 1 208 ? -26.793 -3.053 62.065 1.00 80.31 208 ILE A C 1
ATOM 1625 O O . ILE A 1 208 ? -26.436 -2.910 60.899 1.00 80.31 208 ILE A O 1
ATOM 1629 N N . LYS A 1 209 ? -26.009 -3.616 62.994 1.00 86.94 209 LYS A N 1
ATOM 1630 C CA . LYS A 1 209 ? -24.631 -4.051 62.705 1.00 86.94 209 LYS A CA 1
ATOM 1631 C C . LYS A 1 209 ? -24.559 -5.086 61.587 1.00 86.94 209 LYS A C 1
ATOM 1633 O O . LYS A 1 209 ? -23.713 -4.966 60.709 1.00 86.94 209 LYS A O 1
ATOM 1638 N N . ALA A 1 210 ? -25.460 -6.069 61.581 1.00 84.12 210 ALA A N 1
ATOM 1639 C CA . ALA A 1 210 ? -25.505 -7.067 60.514 1.00 84.12 210 ALA A CA 1
ATOM 1640 C C . ALA A 1 210 ? -25.800 -6.434 59.140 1.00 84.12 210 ALA A C 1
ATOM 1642 O O . ALA A 1 210 ? -25.200 -6.829 58.142 1.00 84.12 210 ALA A O 1
ATOM 1643 N N . ILE A 1 211 ? -26.692 -5.434 59.085 1.00 79.75 211 ILE A N 1
ATOM 1644 C CA . ILE A 1 211 ? -26.986 -4.694 57.849 1.00 79.75 211 ILE A CA 1
ATOM 1645 C C . ILE A 1 211 ? -25.764 -3.878 57.402 1.00 79.75 211 ILE A C 1
ATOM 1647 O O . ILE A 1 211 ? -25.410 -3.917 56.222 1.00 79.75 211 ILE A O 1
ATOM 1651 N N . GLU A 1 212 ? -25.100 -3.181 58.325 1.00 82.56 212 GLU A N 1
ATOM 1652 C CA . GLU A 1 212 ? -23.882 -2.409 58.046 1.00 82.56 212 GLU A CA 1
ATOM 1653 C C . GLU A 1 212 ? -22.741 -3.299 57.528 1.00 82.56 212 GLU A C 1
ATOM 1655 O O . GLU A 1 212 ? -22.099 -2.948 56.540 1.00 82.56 212 GLU A O 1
ATOM 1660 N N . GLU A 1 213 ? -22.532 -4.482 58.115 1.00 88.81 213 GLU A N 1
ATOM 1661 C CA . GLU A 1 213 ? -21.544 -5.457 57.634 1.00 88.81 213 GLU A CA 1
ATOM 1662 C C . GLU A 1 213 ? -21.863 -5.949 56.215 1.00 88.81 213 GLU A C 1
ATOM 1664 O O . GLU A 1 213 ? -20.964 -6.020 55.378 1.00 88.81 213 GLU A O 1
ATOM 1669 N N . THR A 1 214 ? -23.134 -6.231 55.897 1.00 84.69 214 THR A N 1
ATOM 1670 C CA . THR A 1 214 ? -23.521 -6.593 54.520 1.00 84.69 214 THR A CA 1
ATOM 1671 C C . THR A 1 214 ? -23.350 -5.445 53.521 1.00 84.69 214 THR A C 1
ATOM 1673 O O . THR A 1 214 ? -22.951 -5.683 52.380 1.00 84.69 214 THR A O 1
ATOM 1676 N N . LEU A 1 215 ? -23.609 -4.198 53.925 1.00 80.06 215 LEU A N 1
ATOM 1677 C CA . LEU A 1 215 ? -23.377 -3.027 53.075 1.00 80.06 215 LEU A CA 1
ATOM 1678 C C . LEU A 1 215 ? -21.885 -2.797 52.815 1.00 80.06 215 LEU A C 1
ATOM 1680 O O . LEU A 1 215 ? -21.504 -2.458 51.697 1.00 80.06 215 LEU A O 1
ATOM 1684 N N . GLU A 1 216 ? -21.031 -2.999 53.815 1.00 85.31 216 GLU A N 1
ATOM 1685 C CA . GLU A 1 216 ? -19.587 -2.848 53.634 1.00 85.31 216 GLU A CA 1
ATOM 1686 C C . GLU A 1 216 ? -18.999 -3.998 52.802 1.00 85.31 216 GLU A C 1
ATOM 1688 O O . GLU A 1 216 ? -18.142 -3.754 51.954 1.00 85.31 216 GLU A O 1
ATOM 1693 N N . ALA A 1 217 ? -19.507 -5.227 52.959 1.00 82.25 217 ALA A N 1
ATOM 1694 C CA . ALA A 1 217 ? -19.126 -6.362 52.115 1.00 82.25 217 ALA A CA 1
ATOM 1695 C C . ALA A 1 217 ? -19.493 -6.122 50.641 1.00 82.25 217 ALA A C 1
ATOM 1697 O O . ALA A 1 217 ? -18.625 -6.187 49.776 1.00 82.25 217 ALA A O 1
ATOM 1698 N N . THR A 1 218 ? -20.742 -5.738 50.357 1.00 82.38 218 THR A N 1
ATOM 1699 C CA . THR A 1 218 ? -21.168 -5.415 48.982 1.00 82.38 218 THR A CA 1
ATOM 1700 C C . THR A 1 218 ? -20.373 -4.242 48.411 1.00 82.38 218 THR A C 1
ATOM 1702 O O . THR A 1 218 ? -19.898 -4.307 47.282 1.00 82.38 218 THR A O 1
ATOM 1705 N N . ARG A 1 219 ? -20.139 -3.181 49.193 1.00 81.38 219 ARG A N 1
ATOM 1706 C CA . ARG A 1 219 ? -19.288 -2.055 48.781 1.00 81.38 219 ARG A CA 1
ATOM 1707 C C . ARG A 1 219 ? -17.857 -2.491 48.454 1.00 81.38 219 ARG A C 1
ATOM 1709 O O . ARG A 1 219 ? -17.280 -1.959 47.506 1.00 81.38 219 ARG A O 1
ATOM 1716 N N . SER A 1 220 ? -17.291 -3.419 49.224 1.00 85.69 220 SER A N 1
ATOM 1717 C CA . SER A 1 220 ? -15.972 -3.998 48.957 1.00 85.69 220 SER A CA 1
ATOM 1718 C C . SER A 1 220 ? -15.957 -4.757 47.629 1.00 85.69 220 SER A C 1
ATOM 1720 O O . SER A 1 220 ? -15.054 -4.531 46.827 1.00 85.69 220 SER A O 1
ATOM 1722 N N . ASP A 1 221 ? -16.976 -5.575 47.354 1.00 81.75 221 ASP A N 1
ATOM 1723 C CA . ASP A 1 221 ? -17.090 -6.330 46.098 1.00 81.75 221 ASP A CA 1
ATOM 1724 C C . ASP A 1 221 ? -17.202 -5.392 44.881 1.00 81.75 221 ASP A C 1
ATOM 1726 O O . ASP A 1 221 ? -16.500 -5.568 43.883 1.00 81.75 221 ASP A O 1
ATOM 1730 N N . TYR A 1 222 ? -18.021 -4.335 44.976 1.00 79.31 222 TYR A N 1
ATOM 1731 C CA . TYR A 1 222 ? -18.117 -3.312 43.926 1.00 79.31 222 TYR A CA 1
ATOM 1732 C C . TYR A 1 222 ? -16.805 -2.543 43.740 1.00 79.31 222 TYR A C 1
ATOM 1734 O O . TYR A 1 222 ? -16.445 -2.214 42.610 1.00 79.31 222 TYR A O 1
ATOM 1742 N N . ALA A 1 223 ? -16.076 -2.249 44.821 1.00 80.00 223 ALA A N 1
ATOM 1743 C CA . ALA A 1 223 ? -14.774 -1.598 44.728 1.00 80.00 223 ALA A CA 1
ATOM 1744 C C . ALA A 1 223 ? -13.748 -2.499 44.024 1.00 80.00 223 ALA A C 1
ATOM 1746 O O . ALA A 1 223 ? -13.003 -2.015 43.175 1.00 80.00 223 ALA A O 1
ATOM 1747 N N . GLU A 1 224 ? -13.735 -3.800 44.321 1.00 85.75 224 GLU A N 1
ATOM 1748 C CA . GLU A 1 224 ? -12.853 -4.758 43.654 1.00 85.75 224 GLU A CA 1
ATOM 1749 C C . GLU A 1 224 ? -13.175 -4.859 42.156 1.00 85.75 224 GLU A C 1
ATOM 1751 O O . GLU A 1 224 ? -12.268 -4.697 41.336 1.00 85.75 224 GLU A O 1
ATOM 1756 N N . GLN A 1 225 ? -14.455 -4.981 41.784 1.00 81.38 225 GLN A N 1
ATOM 1757 C CA . GLN A 1 225 ? -14.893 -4.949 40.380 1.00 81.38 225 GLN A CA 1
ATOM 1758 C C . GLN A 1 225 ? -14.483 -3.653 39.670 1.00 81.38 225 GLN A C 1
ATOM 1760 O O . GLN A 1 225 ? -13.991 -3.703 38.542 1.00 81.38 225 GLN A O 1
ATOM 1765 N N . LEU A 1 226 ? -14.602 -2.499 40.337 1.00 78.50 226 LEU A N 1
ATOM 1766 C CA . LEU A 1 226 ? -14.162 -1.222 39.774 1.00 78.50 226 LEU A CA 1
ATOM 1767 C C . LEU A 1 226 ? -12.653 -1.226 39.487 1.00 78.50 226 LEU A C 1
ATOM 1769 O O . LEU A 1 226 ? -12.236 -0.776 38.426 1.00 78.50 226 LEU A O 1
ATOM 1773 N N . THR A 1 227 ? -11.833 -1.779 40.389 1.00 83.12 227 THR A N 1
ATOM 1774 C CA . THR A 1 227 ? -10.376 -1.867 40.172 1.00 83.12 227 THR A CA 1
ATOM 1775 C C . THR A 1 227 ? -9.977 -2.856 39.077 1.00 83.12 227 THR A C 1
ATOM 1777 O O . THR A 1 227 ? -8.898 -2.717 38.499 1.00 83.12 227 THR A O 1
ATOM 1780 N N . VAL A 1 228 ? -10.799 -3.875 38.806 1.00 82.94 228 VAL A N 1
ATOM 1781 C CA . VAL A 1 228 ? -10.599 -4.783 37.666 1.00 82.94 228 VAL A CA 1
ATOM 1782 C C . VAL A 1 228 ? -10.895 -4.034 36.371 1.00 82.94 228 VAL A C 1
ATOM 1784 O O . VAL A 1 228 ? -10.033 -3.981 35.503 1.00 82.94 228 VAL A O 1
ATOM 1787 N N . LEU A 1 229 ? -12.034 -3.345 36.292 1.00 77.69 229 LEU A N 1
ATOM 1788 C CA . LEU A 1 229 ? -12.406 -2.561 35.111 1.00 77.69 229 LEU A CA 1
ATOM 1789 C C . LEU A 1 229 ? -11.449 -1.389 34.846 1.00 77.69 229 LEU A C 1
ATOM 1791 O O . LEU A 1 229 ? -11.166 -1.070 33.695 1.00 77.69 229 LEU A O 1
ATOM 1795 N N . GLU A 1 230 ? -10.902 -0.757 35.889 1.00 79.44 230 GLU A N 1
ATOM 1796 C CA . GLU A 1 230 ? -9.848 0.254 35.737 1.00 79.44 230 GLU A CA 1
ATOM 1797 C C . GLU A 1 230 ? -8.556 -0.338 35.160 1.00 79.44 230 GLU A C 1
ATOM 1799 O O . GLU A 1 230 ? -7.943 0.303 34.308 1.00 79.44 230 GLU A O 1
ATOM 1804 N N . ARG A 1 231 ? -8.165 -1.556 35.567 1.00 83.31 231 ARG A N 1
ATOM 1805 C CA . ARG A 1 231 ? -7.025 -2.258 34.956 1.00 83.31 231 ARG A CA 1
ATOM 1806 C C . ARG A 1 231 ? -7.302 -2.628 33.507 1.00 83.31 231 ARG A C 1
ATOM 1808 O O . ARG A 1 231 ? -6.453 -2.362 32.669 1.00 83.31 231 ARG A O 1
ATOM 1815 N N . ASP A 1 232 ? -8.475 -3.179 33.208 1.00 79.06 232 ASP A N 1
ATOM 1816 C CA . ASP A 1 232 ? -8.843 -3.563 31.843 1.00 79.06 232 ASP A CA 1
ATOM 1817 C C . ASP A 1 232 ? -8.877 -2.339 30.916 1.00 79.06 232 ASP A C 1
ATOM 1819 O O . ASP A 1 232 ? -8.387 -2.396 29.788 1.00 79.06 232 ASP A O 1
ATOM 1823 N N . ARG A 1 233 ? -9.375 -1.195 31.408 1.00 80.69 233 ARG A N 1
ATOM 1824 C CA . ARG A 1 233 ? -9.301 0.089 30.698 1.00 80.69 233 ARG A CA 1
ATOM 1825 C C . ARG A 1 233 ? -7.854 0.501 30.437 1.00 80.69 233 ARG A C 1
ATOM 1827 O O . ARG A 1 233 ? -7.549 0.905 29.319 1.00 80.69 233 ARG A O 1
ATOM 1834 N N . ASP A 1 234 ? -6.983 0.439 31.441 1.00 81.75 234 ASP A N 1
ATOM 1835 C CA . ASP A 1 234 ? -5.579 0.841 31.297 1.00 81.75 234 ASP A CA 1
ATOM 1836 C C . ASP A 1 234 ? -4.816 -0.105 30.341 1.00 81.75 234 ASP A C 1
ATOM 1838 O O . ASP A 1 234 ? -4.027 0.363 29.519 1.00 81.75 234 ASP A O 1
ATOM 1842 N N . ASP A 1 235 ? -5.116 -1.408 30.358 1.00 83.19 235 ASP A N 1
ATOM 1843 C CA . ASP A 1 235 ? -4.585 -2.399 29.412 1.00 83.19 235 ASP A CA 1
ATOM 1844 C C . ASP A 1 235 ? -5.094 -2.153 27.982 1.00 83.19 235 ASP A C 1
ATOM 1846 O O . ASP A 1 235 ? -4.320 -2.197 27.022 1.00 83.19 235 ASP A O 1
ATOM 1850 N N . LEU A 1 236 ? -6.388 -1.857 27.810 1.00 77.94 236 LEU A N 1
ATOM 1851 C CA . LEU A 1 236 ? -6.956 -1.481 26.512 1.00 77.94 236 LEU A CA 1
ATOM 1852 C C . LEU A 1 236 ? -6.353 -0.174 25.991 1.00 77.94 236 LEU A C 1
ATOM 1854 O O . LEU A 1 236 ? -6.050 -0.088 24.803 1.00 77.94 236 LEU A O 1
ATOM 1858 N N . GLN A 1 237 ? -6.137 0.810 26.866 1.00 81.38 237 GLN A N 1
ATOM 1859 C CA . GLN A 1 237 ? -5.479 2.070 26.530 1.00 81.38 237 GLN A CA 1
ATOM 1860 C C . GLN A 1 237 ? -4.032 1.825 26.080 1.00 81.38 237 GLN A C 1
ATOM 1862 O O . GLN A 1 237 ? -3.645 2.308 25.021 1.00 81.38 237 GLN A O 1
ATOM 1867 N N . SER A 1 238 ? -3.270 0.999 26.807 1.00 87.31 238 SER A N 1
ATOM 1868 C CA . SER A 1 238 ? -1.905 0.615 26.420 1.00 87.31 238 SER A CA 1
ATOM 1869 C C . SER A 1 238 ? -1.873 -0.085 25.060 1.00 87.31 238 SER A C 1
ATOM 1871 O O . SER A 1 238 ? -1.025 0.224 24.229 1.00 87.31 238 SER A O 1
ATOM 1873 N N . ARG A 1 239 ? -2.815 -0.999 24.791 1.00 84.12 239 ARG A N 1
ATOM 1874 C CA . ARG A 1 239 ? -2.921 -1.669 23.482 1.00 84.12 239 ARG A CA 1
ATOM 1875 C C . ARG A 1 239 ? -3.287 -0.699 22.362 1.00 84.12 239 ARG A C 1
ATOM 1877 O O . ARG A 1 239 ? -2.890 -0.916 21.219 1.00 84.12 239 ARG A O 1
ATOM 1884 N N . LEU A 1 240 ? -4.079 0.328 22.663 1.00 78.38 240 LEU A N 1
ATOM 1885 C CA . LEU A 1 240 ? -4.446 1.363 21.704 1.00 78.38 240 LEU A CA 1
ATOM 1886 C C . LEU A 1 240 ? -3.231 2.233 21.351 1.00 78.38 240 LEU A C 1
ATOM 1888 O O . LEU A 1 240 ? -2.999 2.473 20.168 1.00 78.38 240 LEU A O 1
ATOM 1892 N N . ASP A 1 241 ? -2.434 2.610 22.354 1.00 84.38 241 ASP A N 1
ATOM 1893 C CA . ASP A 1 241 ? -1.176 3.343 22.179 1.00 84.38 241 ASP A CA 1
ATOM 1894 C C . ASP A 1 241 ? -0.161 2.513 21.361 1.00 84.38 241 ASP A C 1
ATOM 1896 O O . ASP A 1 241 ? 0.412 3.016 20.393 1.00 84.38 241 ASP A O 1
ATOM 1900 N N . ASP A 1 242 ? -0.017 1.212 21.653 1.00 86.88 242 ASP A N 1
ATOM 1901 C CA . ASP A 1 242 ? 0.840 0.295 20.881 1.00 86.88 242 ASP A CA 1
ATOM 1902 C C . ASP A 1 242 ? 0.403 0.199 19.406 1.00 86.88 242 ASP A C 1
ATOM 1904 O O . ASP A 1 242 ? 1.233 0.197 18.492 1.00 86.88 242 ASP A O 1
ATOM 1908 N N . LEU A 1 243 ? -0.909 0.125 19.144 1.00 81.69 243 LEU A N 1
ATOM 1909 C CA . LEU A 1 243 ? -1.446 0.109 17.780 1.00 81.69 243 LEU A CA 1
ATOM 1910 C C . LEU A 1 243 ? -1.230 1.444 17.059 1.00 81.69 243 LEU A C 1
ATOM 1912 O O . LEU A 1 243 ? -0.968 1.437 15.854 1.00 81.69 243 LEU A O 1
ATOM 1916 N N . GLU A 1 244 ? -1.327 2.574 17.763 1.00 87.25 244 GLU A N 1
ATOM 1917 C CA . GLU A 1 244 ? -1.041 3.899 17.208 1.00 87.25 244 GLU A CA 1
ATOM 1918 C C . GLU A 1 244 ? 0.443 4.036 16.835 1.00 87.25 244 GLU A C 1
ATOM 1920 O O . GLU A 1 244 ? 0.760 4.500 15.735 1.00 87.25 244 GLU A O 1
ATOM 1925 N N . ASP A 1 245 ? 1.350 3.539 17.677 1.00 89.44 245 ASP A N 1
ATOM 1926 C CA . ASP A 1 245 ? 2.783 3.496 17.384 1.00 89.44 245 ASP A CA 1
ATOM 1927 C C . ASP A 1 245 ? 3.101 2.571 16.197 1.00 89.44 245 ASP A C 1
ATOM 1929 O O . ASP A 1 245 ? 3.857 2.959 15.300 1.00 89.44 245 ASP A O 1
ATOM 1933 N N . ILE A 1 246 ? 2.477 1.389 16.109 1.00 88.06 246 ILE A N 1
ATOM 1934 C CA . ILE A 1 246 ? 2.609 0.495 14.943 1.00 88.06 246 ILE A CA 1
ATOM 1935 C C . ILE A 1 246 ? 2.097 1.181 13.669 1.00 88.06 246 ILE A C 1
ATOM 1937 O O . ILE A 1 246 ? 2.760 1.135 12.626 1.00 88.06 246 ILE A O 1
ATOM 1941 N N . LEU A 1 247 ? 0.941 1.849 13.727 1.00 83.69 247 LEU A N 1
ATOM 1942 C CA . LEU A 1 247 ? 0.390 2.611 12.602 1.00 83.69 247 LEU A CA 1
ATOM 1943 C C . LEU A 1 247 ? 1.328 3.739 12.173 1.00 83.69 247 LEU A C 1
ATOM 1945 O O . LEU A 1 247 ? 1.539 3.955 10.980 1.00 83.69 247 LEU A O 1
ATOM 1949 N N . LYS A 1 248 ? 1.938 4.438 13.126 1.00 90.44 248 LYS A N 1
ATOM 1950 C CA . LYS A 1 248 ? 2.891 5.510 12.846 1.00 90.44 248 LYS A CA 1
ATOM 1951 C C . LYS A 1 248 ? 4.160 4.981 12.181 1.00 90.44 248 LYS A C 1
ATOM 1953 O O . LYS A 1 248 ? 4.550 5.495 11.136 1.00 90.44 248 LYS A O 1
ATOM 1958 N N . VAL A 1 249 ? 4.749 3.910 12.716 1.00 90.31 249 VAL A N 1
ATOM 1959 C CA . VAL A 1 249 ? 5.943 3.264 12.145 1.00 90.31 249 VAL A CA 1
ATOM 1960 C C . VAL A 1 249 ? 5.669 2.738 10.736 1.00 90.31 249 VAL A C 1
ATOM 1962 O O . VAL A 1 249 ? 6.476 2.948 9.830 1.00 90.31 249 VAL A O 1
ATOM 1965 N N . THR A 1 250 ? 4.524 2.088 10.517 1.00 86.75 250 THR A N 1
ATOM 1966 C CA . THR A 1 250 ? 4.141 1.582 9.188 1.00 86.75 250 THR A CA 1
ATOM 1967 C C . THR A 1 250 ? 3.881 2.716 8.195 1.00 86.75 250 THR A C 1
ATOM 1969 O O . THR A 1 250 ? 4.335 2.636 7.052 1.00 86.75 250 THR A O 1
ATOM 1972 N N . THR A 1 251 ? 3.239 3.804 8.627 1.00 88.62 251 THR A N 1
ATOM 1973 C CA . THR A 1 251 ? 3.011 4.995 7.792 1.00 88.62 251 THR A CA 1
ATOM 1974 C C . THR A 1 251 ? 4.328 5.675 7.410 1.00 88.62 251 THR A C 1
ATOM 1976 O O . THR A 1 251 ? 4.531 6.000 6.240 1.00 88.62 251 THR A O 1
ATOM 1979 N N . ASP A 1 252 ? 5.256 5.840 8.356 1.00 88.50 252 ASP A N 1
ATOM 1980 C CA . ASP A 1 252 ? 6.577 6.421 8.095 1.00 88.50 252 ASP A CA 1
ATOM 1981 C C . ASP A 1 252 ? 7.424 5.520 7.178 1.00 88.50 252 ASP A C 1
ATOM 1983 O O . ASP A 1 252 ? 8.107 6.014 6.277 1.00 88.50 252 ASP A O 1
ATOM 1987 N N . ALA A 1 253 ? 7.332 4.194 7.330 1.00 88.00 253 ALA A N 1
ATOM 1988 C CA . ALA A 1 253 ? 7.992 3.241 6.440 1.00 88.00 253 ALA A CA 1
ATOM 1989 C C . ALA A 1 253 ? 7.439 3.303 5.006 1.00 88.00 253 ALA A C 1
ATOM 1991 O O . ALA A 1 253 ? 8.215 3.315 4.048 1.00 88.00 253 ALA A O 1
ATOM 1992 N N . LEU A 1 254 ? 6.114 3.379 4.840 1.00 86.56 254 LEU A N 1
ATOM 1993 C CA . LEU A 1 254 ? 5.478 3.542 3.528 1.00 86.56 254 LEU A CA 1
ATOM 1994 C C . LEU A 1 254 ? 5.830 4.890 2.892 1.00 86.56 254 LEU A C 1
ATOM 1996 O O . LEU A 1 254 ? 6.156 4.930 1.706 1.00 86.56 254 LEU A O 1
ATOM 2000 N N . ARG A 1 255 ? 5.848 5.977 3.674 1.00 89.75 255 ARG A N 1
ATOM 2001 C CA . ARG A 1 255 ? 6.306 7.293 3.207 1.00 89.75 255 ARG A CA 1
ATOM 2002 C C . ARG A 1 255 ? 7.760 7.239 2.738 1.00 89.75 255 ARG A C 1
ATOM 2004 O O . ARG A 1 255 ? 8.049 7.705 1.643 1.00 89.75 255 ARG A O 1
ATOM 2011 N N . SER A 1 256 ? 8.655 6.636 3.518 1.00 90.12 256 SER A N 1
ATOM 2012 C CA . SER A 1 256 ? 10.072 6.497 3.157 1.00 90.12 256 SER A CA 1
ATOM 2013 C C . SER A 1 256 ? 10.262 5.683 1.868 1.00 90.12 256 SER A C 1
ATOM 2015 O O . SER A 1 256 ? 11.032 6.080 0.991 1.00 90.12 256 SER A O 1
ATOM 2017 N N . LYS A 1 257 ? 9.501 4.590 1.692 1.00 89.38 257 LYS A N 1
ATOM 2018 C CA . LYS A 1 257 ? 9.481 3.810 0.440 1.00 89.38 257 LYS A CA 1
ATOM 2019 C C . LYS A 1 257 ? 8.977 4.634 -0.748 1.00 89.38 257 LYS A C 1
ATOM 2021 O O . LYS A 1 257 ? 9.575 4.569 -1.817 1.00 89.38 257 LYS A O 1
ATOM 2026 N N . LEU A 1 258 ? 7.922 5.429 -0.564 1.00 87.75 258 LEU A N 1
ATOM 2027 C CA . LEU A 1 258 ? 7.395 6.313 -1.607 1.00 87.75 258 LEU A CA 1
ATOM 2028 C C . LEU A 1 258 ? 8.409 7.403 -1.992 1.00 87.75 258 LEU A C 1
ATOM 2030 O O . LEU A 1 258 ? 8.614 7.664 -3.172 1.00 87.75 258 LEU A O 1
ATOM 2034 N N . GLU A 1 259 ? 9.089 8.006 -1.016 1.00 90.69 259 GLU A N 1
ATOM 2035 C CA . GLU A 1 259 ? 10.149 8.994 -1.252 1.00 90.69 259 GLU A CA 1
ATOM 2036 C C . GLU A 1 259 ? 11.389 8.392 -1.931 1.00 90.69 259 GLU A C 1
ATOM 2038 O O . GLU A 1 259 ? 12.082 9.085 -2.677 1.00 90.69 259 GLU A O 1
ATOM 2043 N N . ALA A 1 260 ? 11.704 7.119 -1.677 1.00 87.56 260 ALA A N 1
ATOM 2044 C CA . ALA A 1 260 ? 12.740 6.397 -2.413 1.00 87.56 260 ALA A CA 1
ATOM 2045 C C . ALA A 1 260 ? 12.314 6.161 -3.871 1.00 87.56 260 ALA A C 1
ATOM 2047 O O . ALA A 1 260 ? 13.027 6.579 -4.777 1.00 87.56 260 ALA A O 1
ATOM 2048 N N . ALA A 1 261 ? 11.108 5.631 -4.098 1.00 84.38 261 ALA A N 1
ATOM 2049 C CA . ALA A 1 261 ? 10.581 5.392 -5.442 1.00 84.38 261 ALA A CA 1
ATOM 2050 C C . ALA A 1 261 ? 10.475 6.680 -6.281 1.00 84.38 261 ALA A C 1
ATOM 2052 O O . ALA A 1 261 ? 10.769 6.668 -7.472 1.00 84.38 261 ALA A O 1
ATOM 2053 N N . LEU A 1 262 ? 10.102 7.810 -5.667 1.00 86.56 262 LEU A N 1
ATOM 2054 C CA . LEU A 1 262 ? 10.080 9.113 -6.344 1.00 86.56 262 LEU A CA 1
ATOM 2055 C C . LEU A 1 262 ? 11.483 9.612 -6.715 1.00 86.56 262 LEU A C 1
ATOM 2057 O O . LEU A 1 262 ? 11.639 10.249 -7.754 1.00 86.56 262 LEU A O 1
ATOM 2061 N N . ARG A 1 263 ? 12.502 9.332 -5.892 1.00 90.12 263 ARG A N 1
ATOM 2062 C CA . ARG A 1 263 ? 13.898 9.663 -6.220 1.00 90.12 263 ARG A CA 1
ATOM 2063 C C . ARG A 1 263 ? 14.427 8.801 -7.360 1.00 90.12 263 ARG A C 1
ATOM 2065 O O . ARG A 1 263 ? 15.063 9.345 -8.256 1.00 90.12 263 ARG A O 1
ATOM 2072 N N . ASP A 1 264 ? 14.120 7.509 -7.352 1.00 88.12 264 ASP A N 1
ATOM 2073 C CA . ASP A 1 264 ? 14.509 6.595 -8.428 1.00 88.12 264 ASP A CA 1
ATOM 2074 C C . ASP A 1 264 ? 13.811 6.973 -9.745 1.00 88.12 264 ASP A C 1
ATOM 2076 O O . ASP A 1 264 ? 14.452 7.030 -10.793 1.00 88.12 264 ASP A O 1
ATOM 2080 N N . ALA A 1 265 ? 12.525 7.342 -9.690 1.00 83.50 265 ALA A N 1
ATOM 2081 C CA . ALA A 1 265 ? 11.792 7.853 -10.847 1.00 83.50 265 ALA A CA 1
ATOM 2082 C C . ALA A 1 265 ? 12.411 9.152 -11.393 1.00 83.50 265 ALA A C 1
ATOM 2084 O O . ALA A 1 265 ? 12.639 9.256 -12.597 1.00 83.50 265 ALA A O 1
ATOM 2085 N N . ALA A 1 266 ? 12.752 10.109 -10.523 1.00 87.00 266 ALA A N 1
ATOM 2086 C CA . ALA A 1 266 ? 13.423 11.344 -10.933 1.00 87.00 266 ALA A CA 1
ATOM 2087 C C . ALA A 1 266 ? 14.801 11.078 -11.564 1.00 87.00 266 ALA A C 1
ATOM 2089 O O . ALA A 1 266 ? 15.166 11.731 -12.538 1.00 87.00 266 ALA A O 1
ATOM 2090 N N . HIS A 1 267 ? 15.549 10.098 -11.049 1.00 88.25 267 HIS A N 1
ATOM 2091 C CA . HIS A 1 267 ? 16.822 9.694 -11.641 1.00 88.25 267 HIS A CA 1
ATOM 2092 C C . HIS A 1 267 ? 16.630 9.070 -13.028 1.00 88.25 267 HIS A C 1
ATOM 2094 O O . HIS A 1 267 ? 17.327 9.446 -13.965 1.00 88.25 267 HIS A O 1
ATOM 2100 N N . SER A 1 268 ? 15.630 8.198 -13.194 1.00 84.50 268 SER A N 1
ATOM 2101 C CA . SER A 1 268 ? 15.304 7.616 -14.503 1.00 84.50 268 SER A CA 1
ATOM 2102 C C . SER A 1 268 ? 14.840 8.663 -15.528 1.00 84.50 268 SER A C 1
ATOM 2104 O O . SER A 1 268 ? 15.127 8.537 -16.717 1.00 84.50 268 SER A O 1
ATOM 2106 N N . GLU A 1 269 ? 14.164 9.728 -15.082 1.00 86.31 269 GLU A N 1
ATOM 2107 C CA . GLU A 1 269 ? 13.776 10.861 -15.931 1.00 86.31 269 GLU A CA 1
ATOM 2108 C C . GLU A 1 269 ? 15.004 11.678 -16.370 1.00 86.31 269 GLU A C 1
ATOM 2110 O O . GLU A 1 269 ? 15.101 12.078 -17.531 1.00 86.31 269 GLU A O 1
ATOM 2115 N N . GLU A 1 270 ? 15.981 11.872 -15.478 1.00 89.69 270 GLU A N 1
ATOM 2116 C CA . GLU A 1 270 ? 17.262 12.511 -15.800 1.00 89.69 270 GLU A CA 1
ATOM 2117 C C . GLU A 1 270 ? 18.084 11.677 -16.800 1.00 89.69 270 GLU A C 1
ATOM 2119 O O . GLU A 1 270 ? 18.586 12.223 -17.785 1.00 89.69 270 GLU A O 1
ATOM 2124 N N . GLU A 1 271 ? 18.151 10.354 -16.619 1.00 89.00 271 GLU A N 1
ATOM 2125 C CA . GLU A 1 271 ? 18.797 9.436 -17.568 1.00 89.00 271 GLU A CA 1
ATOM 2126 C C . GLU A 1 271 ? 18.113 9.459 -18.944 1.00 89.00 271 GLU A C 1
ATOM 2128 O O . GLU A 1 271 ? 18.789 9.528 -19.974 1.00 89.00 271 GLU A O 1
ATOM 2133 N N . LEU A 1 272 ? 16.775 9.466 -18.987 1.00 84.88 272 LEU A N 1
ATOM 2134 C CA . LEU A 1 272 ? 16.011 9.606 -20.232 1.00 84.88 272 LEU A CA 1
ATOM 2135 C C . LEU A 1 272 ? 16.308 10.934 -20.933 1.00 84.88 272 LEU A C 1
ATOM 2137 O O . LEU A 1 272 ? 16.504 10.952 -22.150 1.00 84.88 272 LEU A O 1
ATOM 2141 N N . HIS A 1 273 ? 16.395 12.034 -20.182 1.00 88.19 273 HIS A N 1
ATOM 2142 C CA . HIS A 1 273 ? 16.791 13.328 -20.728 1.00 88.19 273 HIS A CA 1
ATOM 2143 C C . HIS A 1 273 ? 18.221 13.316 -21.283 1.00 88.19 273 HIS A C 1
ATOM 2145 O O . HIS A 1 273 ? 18.463 13.892 -22.347 1.00 88.19 273 HIS A O 1
ATOM 2151 N N . GLU A 1 274 ? 19.164 12.637 -20.623 1.00 90.25 274 GLU A N 1
ATOM 2152 C CA . GLU A 1 274 ? 20.531 12.498 -21.128 1.00 90.25 274 GLU A CA 1
ATOM 2153 C C . GLU A 1 274 ? 20.579 11.660 -22.417 1.00 90.25 274 GLU A C 1
ATOM 2155 O O . GLU A 1 274 ? 21.240 12.046 -23.387 1.00 90.25 274 GLU A O 1
ATOM 2160 N N . VAL A 1 275 ? 19.847 10.543 -22.472 1.00 86.38 275 VAL A N 1
ATOM 2161 C CA . VAL A 1 275 ? 19.730 9.711 -23.681 1.00 86.38 275 VAL A CA 1
ATOM 2162 C C . VAL A 1 275 ? 19.096 10.501 -24.825 1.00 86.38 275 VAL A C 1
ATOM 2164 O O . VAL A 1 275 ? 19.602 10.461 -25.948 1.00 86.38 275 VAL A O 1
ATOM 2167 N N . GLN A 1 276 ? 18.043 11.272 -24.549 1.00 87.25 276 GLN A N 1
ATOM 2168 C CA . GLN A 1 276 ? 17.402 12.125 -25.546 1.00 87.25 276 GLN A CA 1
ATOM 2169 C C . GLN A 1 276 ? 18.372 13.189 -26.083 1.00 87.25 276 GLN A C 1
ATOM 2171 O O . GLN A 1 276 ? 18.487 13.350 -27.297 1.00 87.25 276 GLN A O 1
ATOM 2176 N N . ALA A 1 277 ? 19.144 13.846 -25.212 1.00 88.81 277 ALA A N 1
ATOM 2177 C CA . ALA A 1 277 ? 20.158 14.816 -25.625 1.00 88.81 277 ALA A CA 1
ATOM 2178 C C . ALA A 1 277 ? 21.273 14.177 -26.478 1.00 88.81 277 ALA A C 1
ATOM 2180 O O . ALA A 1 277 ? 21.731 14.772 -27.459 1.00 88.81 277 ALA A O 1
ATOM 2181 N N . ARG A 1 278 ? 21.699 12.948 -26.148 1.00 88.25 278 ARG A N 1
ATOM 2182 C CA . ARG A 1 278 ? 22.666 12.186 -26.960 1.00 88.25 278 ARG A CA 1
ATOM 2183 C C . ARG A 1 278 ? 22.103 11.852 -28.341 1.00 88.25 278 ARG A C 1
ATOM 2185 O O . ARG A 1 278 ? 22.818 12.016 -29.329 1.00 88.25 278 ARG A O 1
ATOM 2192 N N . LEU A 1 279 ? 20.839 11.435 -28.418 1.00 86.19 279 LEU A N 1
ATOM 2193 C CA . LEU A 1 279 ? 20.170 11.116 -29.680 1.00 86.19 279 LEU A CA 1
ATOM 2194 C C . LEU A 1 279 ? 20.008 12.361 -30.566 1.00 86.19 279 LEU A C 1
ATOM 2196 O O . LEU A 1 279 ? 20.272 12.304 -31.767 1.00 86.19 279 LEU A O 1
ATOM 2200 N N . GLU A 1 280 ? 19.638 13.501 -29.977 1.00 89.06 280 GLU A N 1
ATOM 2201 C CA . GLU A 1 280 ? 19.563 14.786 -30.679 1.00 89.06 280 GLU A CA 1
ATOM 2202 C C . GLU A 1 280 ? 20.932 15.187 -31.242 1.00 89.06 280 GLU A C 1
ATOM 2204 O O . GLU A 1 280 ? 21.043 15.468 -32.439 1.00 89.06 280 GLU A O 1
ATOM 2209 N N . HIS A 1 281 ? 21.995 15.107 -30.436 1.00 91.00 281 HIS A N 1
ATOM 2210 C CA . HIS A 1 281 ? 23.362 15.381 -30.886 1.00 91.00 281 HIS A CA 1
ATOM 2211 C C . HIS A 1 281 ? 23.821 14.426 -32.003 1.00 91.00 281 HIS A C 1
ATOM 2213 O O . HIS A 1 281 ? 24.443 14.857 -32.978 1.00 91.00 281 HIS A O 1
ATOM 2219 N N . GLU A 1 282 ? 23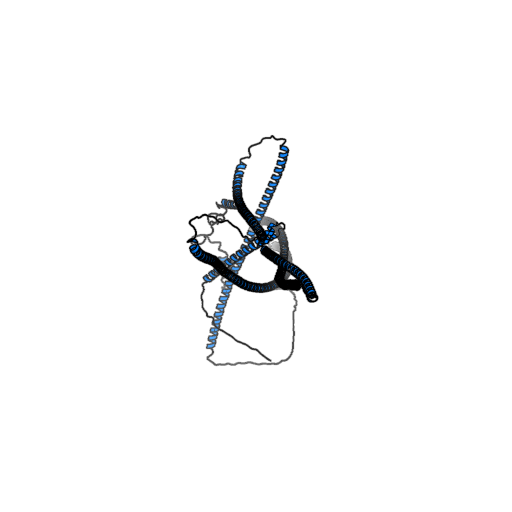.508 13.131 -31.906 1.00 87.56 282 GLU A N 1
ATOM 2220 C CA . GLU A 1 282 ? 23.827 12.168 -32.963 1.00 87.56 282 GLU A CA 1
ATOM 2221 C C . GLU A 1 282 ? 23.055 12.468 -34.257 1.00 87.56 282 GLU A C 1
ATOM 2223 O O . GLU A 1 282 ? 23.625 12.386 -35.349 1.00 87.56 282 GLU A O 1
ATOM 2228 N N . SER A 1 283 ? 21.790 12.886 -34.154 1.00 86.00 283 SER A N 1
ATOM 2229 C CA . SER A 1 283 ? 20.986 13.298 -35.308 1.00 86.00 283 SER A CA 1
ATOM 2230 C C . SER A 1 283 ? 21.561 14.541 -36.001 1.00 86.00 283 SER A C 1
ATOM 2232 O O . SER A 1 283 ? 21.646 14.578 -37.230 1.00 86.00 283 SER A O 1
ATOM 2234 N N . GLU A 1 284 ? 22.041 15.521 -35.230 1.00 89.19 284 GLU A N 1
ATOM 2235 C CA . GLU A 1 284 ? 22.710 16.727 -35.731 1.00 89.19 284 GLU A CA 1
ATOM 2236 C C . GLU A 1 284 ? 24.011 16.360 -36.466 1.00 89.19 284 GLU A C 1
ATOM 2238 O O . GLU A 1 284 ? 24.285 16.838 -37.571 1.00 89.19 284 GLU A O 1
ATOM 2243 N N . LEU A 1 285 ? 24.790 15.439 -35.887 1.00 90.94 285 LEU A N 1
ATOM 2244 C CA . LEU A 1 285 ? 26.022 14.934 -36.484 1.00 90.94 285 LEU A CA 1
ATOM 2245 C C . LEU A 1 285 ? 25.754 14.173 -37.790 1.00 90.94 285 LEU A C 1
ATOM 2247 O O . LEU A 1 285 ? 26.515 14.326 -38.748 1.00 90.94 285 LEU A O 1
ATOM 2251 N N . ARG A 1 286 ? 24.681 13.372 -37.853 1.00 85.62 286 ARG A N 1
ATOM 2252 C CA . ARG A 1 286 ? 24.257 12.691 -39.088 1.00 85.62 286 ARG A CA 1
ATOM 2253 C C . ARG A 1 286 ? 23.860 13.697 -40.167 1.00 85.62 286 ARG A C 1
ATOM 2255 O O . ARG A 1 286 ? 24.402 13.605 -41.264 1.00 85.62 286 ARG A O 1
ATOM 2262 N N . ARG A 1 287 ? 23.047 14.712 -39.846 1.00 87.44 287 ARG A N 1
ATOM 2263 C CA . ARG A 1 287 ? 22.689 15.790 -40.794 1.00 87.44 287 ARG A CA 1
ATOM 2264 C C . ARG A 1 287 ? 23.917 16.532 -41.326 1.00 87.44 287 ARG A C 1
ATOM 2266 O O . ARG A 1 287 ? 23.990 16.832 -42.514 1.00 87.44 287 ARG A O 1
ATOM 2273 N N . SER A 1 288 ? 24.901 16.800 -40.466 1.00 90.50 288 SER A N 1
ATOM 2274 C CA . SER A 1 288 ? 26.168 17.425 -40.867 1.00 90.50 288 SER A CA 1
ATOM 2275 C C . SER A 1 288 ? 26.955 16.544 -41.850 1.00 90.50 288 SER A C 1
ATOM 2277 O O . SER A 1 288 ? 27.354 17.004 -42.920 1.00 90.50 288 SER A O 1
ATOM 2279 N N . LYS A 1 289 ? 27.093 15.242 -41.553 1.00 87.88 289 LYS A N 1
ATOM 2280 C CA . LYS A 1 289 ? 27.754 14.276 -42.449 1.00 87.88 289 LYS A CA 1
ATOM 2281 C C . LYS A 1 289 ? 27.025 14.111 -43.785 1.00 87.88 289 LYS A C 1
ATOM 2283 O O . LYS A 1 289 ? 27.686 13.987 -44.813 1.00 87.88 289 LYS A O 1
ATOM 2288 N N . GLU A 1 290 ? 25.694 14.109 -43.782 1.00 83.56 290 GLU A N 1
ATOM 2289 C CA . GLU A 1 290 ? 24.875 14.063 -45.000 1.00 83.56 290 GLU A CA 1
ATOM 2290 C C . GLU A 1 290 ? 25.075 15.317 -45.856 1.00 83.56 290 GLU A C 1
ATOM 2292 O O . GLU A 1 290 ? 25.319 15.197 -47.055 1.00 83.56 290 GLU A O 1
ATOM 2297 N N . SER A 1 291 ? 25.082 16.506 -45.244 1.00 88.69 291 SER A N 1
ATOM 2298 C CA . SER A 1 291 ? 25.392 17.767 -45.932 1.00 88.69 291 SER A CA 1
ATOM 2299 C C . SER A 1 291 ? 26.796 17.753 -46.554 1.00 88.69 291 SER A C 1
ATOM 2301 O O . SER A 1 291 ? 26.972 18.155 -47.707 1.00 88.69 291 SER A O 1
ATOM 2303 N N . ASP A 1 292 ? 27.802 17.254 -45.829 1.00 87.69 292 ASP A N 1
ATOM 2304 C CA . ASP A 1 292 ? 29.169 17.110 -46.344 1.00 87.69 292 ASP A CA 1
ATOM 2305 C C . ASP A 1 292 ? 29.254 16.094 -47.495 1.00 87.69 292 ASP A C 1
ATOM 2307 O O . ASP A 1 292 ? 29.986 16.304 -48.469 1.00 87.69 292 ASP A O 1
ATOM 2311 N N . ALA A 1 293 ? 28.509 14.988 -47.411 1.00 83.50 293 ALA A N 1
ATOM 2312 C CA . ALA A 1 293 ? 28.429 13.990 -48.472 1.00 83.50 293 ALA A CA 1
ATOM 2313 C C . ALA A 1 293 ? 27.731 14.546 -49.724 1.00 83.50 293 ALA A C 1
ATOM 2315 O O . ALA A 1 293 ? 28.212 14.327 -50.837 1.00 83.50 293 ALA A O 1
ATOM 2316 N N . GLU A 1 294 ? 26.655 15.318 -49.561 1.00 86.25 294 GLU A N 1
ATOM 2317 C CA . GLU A 1 294 ? 25.957 15.982 -50.664 1.00 86.25 294 GLU A CA 1
ATOM 2318 C C . GLU A 1 294 ? 26.855 17.027 -51.345 1.00 86.25 294 GLU A C 1
ATOM 2320 O O . GLU A 1 294 ? 26.910 17.101 -52.576 1.00 86.25 294 GLU A O 1
ATOM 2325 N N . ALA A 1 295 ? 27.627 17.793 -50.565 1.00 88.00 295 ALA A N 1
ATOM 2326 C CA . ALA A 1 295 ? 28.613 18.731 -51.097 1.00 88.00 295 ALA A CA 1
ATOM 2327 C C . ALA A 1 295 ? 29.700 18.016 -51.919 1.00 88.00 295 ALA A C 1
ATOM 2329 O O . ALA A 1 295 ? 30.035 18.461 -53.020 1.00 88.00 295 ALA A O 1
ATOM 2330 N N . LYS A 1 296 ? 30.207 16.874 -51.432 1.00 89.00 296 LYS A N 1
ATOM 2331 C CA . LYS A 1 296 ? 31.171 16.040 -52.169 1.00 89.00 296 LYS A CA 1
ATOM 2332 C C . LYS A 1 296 ? 30.568 15.432 -53.436 1.00 89.00 296 LYS A C 1
ATOM 2334 O O . LYS A 1 296 ? 31.239 15.424 -54.464 1.00 89.00 296 LYS A O 1
ATOM 2339 N N . MET A 1 297 ? 29.313 14.974 -53.407 1.00 82.44 297 MET A N 1
ATOM 2340 C CA . MET A 1 297 ? 28.628 14.489 -54.613 1.00 82.44 297 MET A CA 1
ATOM 2341 C C . MET A 1 297 ? 28.498 15.586 -55.672 1.00 82.44 297 MET A C 1
ATOM 2343 O O . MET A 1 297 ? 28.839 15.343 -56.826 1.00 82.44 297 MET A O 1
ATOM 2347 N N . LYS A 1 298 ? 28.098 16.806 -55.285 1.00 88.81 298 LYS A N 1
ATOM 2348 C CA . LYS A 1 298 ? 28.032 17.953 -56.210 1.00 88.81 298 LYS A CA 1
ATOM 2349 C C . LYS A 1 298 ? 29.395 18.285 -56.823 1.00 88.81 298 LYS A C 1
ATOM 2351 O O . LYS A 1 298 ? 29.464 18.639 -57.997 1.00 88.81 298 LYS A O 1
ATOM 2356 N N . GLN A 1 299 ? 30.477 18.152 -56.053 1.00 88.56 299 GLN A N 1
ATOM 2357 C CA . GLN A 1 299 ? 31.834 18.330 -56.571 1.00 88.56 299 GLN A CA 1
ATOM 2358 C C . GLN A 1 299 ? 32.191 17.256 -57.612 1.00 88.56 299 GLN A C 1
ATOM 2360 O O . GLN A 1 299 ? 32.641 17.597 -58.704 1.00 88.56 299 GLN A O 1
ATOM 2365 N N . VAL A 1 300 ? 31.953 15.977 -57.305 1.00 84.81 300 VAL A N 1
ATOM 2366 C CA . VAL A 1 300 ? 32.225 14.865 -58.234 1.00 84.81 300 VAL A CA 1
ATOM 2367 C C . VAL A 1 300 ? 31.393 14.994 -59.512 1.00 84.81 300 VAL A C 1
ATOM 2369 O O . VAL A 1 300 ? 31.897 14.751 -60.607 1.00 84.81 300 VAL A O 1
ATOM 2372 N N . GLU A 1 301 ? 30.136 15.423 -59.405 1.00 86.81 301 GLU A N 1
ATOM 2373 C CA . GLU A 1 301 ? 29.274 15.657 -60.564 1.00 86.81 301 GLU A CA 1
ATOM 2374 C C . GLU A 1 301 ? 29.812 16.785 -61.462 1.00 86.81 301 GLU A C 1
ATOM 2376 O O . GLU A 1 301 ? 29.826 16.648 -62.688 1.00 86.81 301 GLU A O 1
ATOM 2381 N N . ALA A 1 302 ? 30.333 17.867 -60.873 1.00 87.50 302 ALA A N 1
ATOM 2382 C CA . ALA A 1 302 ? 30.981 18.944 -61.620 1.00 87.50 302 ALA A CA 1
ATOM 2383 C C . ALA A 1 302 ? 32.265 18.470 -62.333 1.00 87.50 302 ALA A C 1
ATOM 2385 O O . ALA A 1 302 ? 32.455 18.762 -63.517 1.00 87.50 302 ALA A O 1
ATOM 2386 N N . GLU A 1 303 ? 33.114 17.693 -61.653 1.00 88.31 303 GLU A N 1
ATOM 2387 C CA . GLU A 1 303 ? 34.333 17.101 -62.230 1.00 88.31 303 GLU A CA 1
ATOM 2388 C C . GLU A 1 303 ? 34.010 16.110 -63.368 1.00 88.31 303 GLU A C 1
ATOM 2390 O O . GLU A 1 303 ? 34.710 16.052 -64.389 1.00 88.31 303 GLU A O 1
ATOM 2395 N N . LEU A 1 304 ? 32.908 15.362 -63.243 1.00 87.25 304 LEU A N 1
ATOM 2396 C CA . LEU A 1 304 ? 32.414 14.465 -64.286 1.00 87.25 304 LEU A CA 1
ATOM 2397 C C . LEU A 1 304 ? 31.929 15.243 -65.517 1.00 87.25 304 LEU A C 1
ATOM 2399 O O . LEU A 1 304 ? 32.288 14.884 -66.641 1.00 87.25 304 LEU A O 1
ATOM 2403 N N . GLN A 1 305 ? 31.161 16.322 -65.330 1.00 87.19 305 GLN A N 1
ATOM 2404 C CA . GLN A 1 305 ? 30.728 17.190 -66.432 1.00 87.19 305 GLN A CA 1
ATOM 2405 C C . GLN A 1 305 ? 31.920 17.838 -67.151 1.00 87.19 305 GLN A C 1
ATOM 2407 O O . GLN A 1 305 ? 31.949 17.899 -68.386 1.00 87.19 305 GLN A O 1
ATOM 2412 N N . GLU A 1 306 ? 32.938 18.279 -66.407 1.00 90.31 306 GLU A N 1
ATOM 2413 C CA . GLU A 1 306 ? 34.170 18.810 -66.990 1.00 90.31 306 GLU A CA 1
ATOM 2414 C C . GLU A 1 306 ? 34.892 17.744 -67.827 1.00 90.31 306 GLU A C 1
ATOM 2416 O O . GLU A 1 306 ? 35.236 18.001 -68.988 1.00 90.31 306 GLU A O 1
ATOM 2421 N N . SER A 1 307 ? 35.037 16.530 -67.291 1.00 84.31 307 SER A N 1
ATOM 2422 C CA . SER A 1 307 ? 35.655 15.393 -67.985 1.00 84.31 307 SER A CA 1
ATOM 2423 C C . SER A 1 307 ? 34.907 15.019 -69.269 1.00 84.31 307 SER A C 1
ATOM 2425 O O . SER A 1 307 ? 35.529 14.833 -70.317 1.00 84.31 307 SER A O 1
ATOM 2427 N N . GLN A 1 308 ? 33.571 14.995 -69.237 1.00 84.50 308 GLN A N 1
ATOM 2428 C CA . GLN A 1 308 ? 32.737 14.784 -70.426 1.00 84.50 308 GLN A CA 1
ATOM 2429 C C . GLN A 1 308 ? 32.946 15.891 -71.472 1.00 84.50 308 GLN A C 1
ATOM 2431 O O . GLN A 1 308 ? 33.042 15.612 -72.670 1.00 84.50 308 GLN A O 1
ATOM 2436 N N . SER A 1 309 ? 33.087 17.148 -71.038 1.00 86.25 309 SER A N 1
ATOM 2437 C CA . SER A 1 309 ? 33.365 18.273 -71.940 1.00 86.25 309 SER A CA 1
ATOM 2438 C C . SER A 1 309 ? 34.741 18.163 -72.615 1.00 86.25 309 SER A C 1
ATOM 2440 O O . SER A 1 309 ? 34.891 18.530 -73.786 1.00 86.25 309 SER A O 1
ATOM 2442 N N . LEU A 1 310 ? 35.747 17.651 -71.897 1.00 86.62 310 LEU A N 1
ATOM 2443 C CA . LEU A 1 310 ? 37.093 17.416 -72.421 1.00 86.62 310 LEU A CA 1
ATOM 2444 C C . LEU A 1 310 ? 37.106 16.254 -73.413 1.00 86.62 310 LEU A C 1
ATOM 2446 O O . LEU A 1 310 ? 37.733 16.369 -74.467 1.00 86.62 310 LEU A O 1
ATOM 2450 N N . LEU A 1 311 ? 36.359 15.188 -73.130 1.00 81.62 311 LEU A N 1
ATOM 2451 C CA . LEU A 1 311 ? 36.221 14.037 -74.020 1.00 81.62 311 LEU A CA 1
ATOM 2452 C C . LEU A 1 311 ? 35.522 14.430 -75.334 1.00 81.62 311 LEU A C 1
ATOM 2454 O O . LEU A 1 311 ? 36.012 14.133 -76.419 1.00 81.62 311 LEU A O 1
ATOM 2458 N N . ALA A 1 312 ? 34.473 15.255 -75.269 1.00 82.19 312 ALA A N 1
ATOM 2459 C CA . ALA A 1 312 ? 33.839 15.808 -76.468 1.00 82.19 312 ALA A CA 1
ATOM 2460 C C . ALA A 1 312 ? 34.785 16.705 -77.303 1.00 82.19 312 ALA A C 1
ATOM 2462 O O . ALA A 1 312 ? 34.629 16.829 -78.522 1.00 82.19 312 ALA A O 1
ATOM 2463 N N . LYS A 1 313 ? 35.768 17.368 -76.672 1.00 85.50 313 LYS A N 1
ATOM 2464 C CA . LYS A 1 313 ? 36.804 18.143 -77.380 1.00 85.50 313 LYS A CA 1
ATOM 2465 C C . LYS A 1 313 ? 37.851 17.231 -78.021 1.00 85.50 313 LYS A C 1
ATOM 2467 O O . LYS A 1 313 ? 38.242 17.497 -79.158 1.00 85.50 313 LYS A O 1
ATOM 2472 N N . SER A 1 314 ? 38.293 16.177 -77.331 1.00 77.75 314 SER A N 1
ATOM 2473 C CA . SER A 1 314 ? 39.269 15.228 -77.877 1.00 77.75 314 SER A CA 1
ATOM 2474 C C . SER A 1 314 ? 38.688 14.434 -79.050 1.00 77.75 314 SER A C 1
ATOM 2476 O O . SER A 1 314 ? 39.355 14.317 -80.072 1.00 77.75 314 SER A O 1
ATOM 2478 N N . GLU A 1 315 ? 37.422 14.015 -78.990 1.00 83.31 315 GLU A N 1
ATOM 2479 C CA . GLU A 1 315 ? 36.727 13.358 -80.108 1.00 83.31 315 GLU A CA 1
ATOM 2480 C C . GLU A 1 315 ? 36.669 14.234 -81.369 1.00 83.31 315 GLU A C 1
ATOM 2482 O O . GLU A 1 315 ? 36.879 13.756 -82.487 1.00 83.31 315 GLU A O 1
ATOM 2487 N N . LYS A 1 316 ? 36.422 15.542 -81.211 1.00 84.69 316 LYS A N 1
ATOM 2488 C CA . LYS A 1 316 ? 36.467 16.493 -82.335 1.00 84.69 316 LYS A CA 1
ATOM 2489 C C . LYS A 1 316 ? 37.871 16.603 -82.924 1.00 84.69 316 LYS A C 1
ATOM 2491 O O . LYS A 1 316 ? 38.006 16.687 -84.141 1.00 84.69 316 LYS A O 1
ATOM 2496 N N . LEU A 1 317 ? 38.903 16.599 -82.080 1.00 84.50 317 LEU A N 1
ATOM 2497 C CA . LEU A 1 317 ? 40.292 16.650 -82.531 1.00 84.50 317 LEU A CA 1
ATOM 2498 C C . LEU A 1 317 ? 40.678 15.379 -83.300 1.00 84.50 317 LEU A C 1
ATOM 2500 O O . LEU A 1 317 ? 41.310 15.483 -84.348 1.00 84.50 317 LEU A O 1
ATOM 2504 N N . VAL A 1 318 ? 40.253 14.204 -82.825 1.00 82.88 318 VAL A N 1
ATOM 2505 C CA . VAL A 1 318 ? 40.489 12.918 -83.501 1.00 82.88 318 VAL A CA 1
ATOM 2506 C C . VAL A 1 318 ? 39.886 12.923 -84.905 1.00 82.88 318 VAL A C 1
ATOM 2508 O O . VAL A 1 318 ? 40.601 12.623 -85.855 1.00 82.88 318 VAL A O 1
ATOM 2511 N N . LYS A 1 319 ? 38.640 13.383 -85.081 1.00 82.44 319 LYS A N 1
ATOM 2512 C CA . LYS A 1 319 ? 38.017 13.490 -86.418 1.00 82.44 319 LYS A CA 1
ATOM 2513 C C . LYS A 1 319 ? 38.804 14.385 -87.380 1.00 82.44 319 LYS A C 1
ATOM 2515 O O . LYS A 1 319 ? 38.984 14.037 -88.542 1.00 82.44 319 LYS A O 1
ATOM 2520 N N . VAL A 1 320 ? 39.317 15.518 -86.893 1.00 84.88 320 VAL A N 1
ATOM 2521 C CA . VAL A 1 320 ? 40.161 16.420 -87.701 1.00 84.88 320 VAL A CA 1
ATOM 2522 C C . VAL A 1 320 ? 41.483 15.748 -88.091 1.00 84.88 320 VAL A C 1
ATOM 2524 O O . VAL A 1 320 ? 41.992 15.970 -89.189 1.00 84.88 320 VAL A O 1
ATOM 2527 N N . LEU A 1 321 ? 42.063 14.938 -87.201 1.00 80.38 321 LEU A N 1
ATOM 2528 C CA . LEU A 1 321 ? 43.288 14.191 -87.493 1.00 80.38 321 LEU A CA 1
ATOM 2529 C C . LEU A 1 321 ? 43.042 13.046 -88.486 1.00 80.38 321 LEU A C 1
ATOM 2531 O O . LEU A 1 321 ? 43.871 12.844 -89.368 1.00 80.38 321 LEU A O 1
ATOM 2535 N N . GLU A 1 322 ? 41.904 12.357 -88.403 1.00 80.69 322 GLU A N 1
ATOM 2536 C CA . GLU A 1 322 ? 41.498 11.321 -89.364 1.00 80.69 322 GLU A CA 1
ATOM 2537 C C . GLU A 1 322 ? 41.279 11.885 -90.777 1.00 80.69 322 GLU A C 1
ATOM 2539 O O . GLU A 1 322 ? 41.694 11.269 -91.759 1.00 80.69 322 GLU A O 1
ATOM 2544 N N . GLU A 1 323 ? 40.676 13.072 -90.904 1.00 82.50 323 GLU A N 1
ATOM 2545 C CA . GLU A 1 323 ? 40.544 13.761 -92.197 1.00 82.50 323 GLU A CA 1
ATOM 2546 C C . GLU A 1 323 ? 41.915 14.119 -92.784 1.00 82.50 323 GLU A C 1
ATOM 2548 O O . GLU A 1 323 ? 42.191 13.814 -93.945 1.00 82.50 323 GLU A O 1
ATOM 2553 N N . LYS A 1 324 ? 42.821 14.669 -91.964 1.00 82.88 324 LYS A N 1
ATOM 2554 C CA . LYS A 1 324 ? 44.196 14.956 -92.398 1.00 82.88 324 LYS A CA 1
ATOM 2555 C C . LYS A 1 324 ? 44.966 13.696 -92.794 1.00 82.88 324 LYS A C 1
ATOM 2557 O O . LYS A 1 324 ? 45.763 13.751 -93.727 1.00 82.88 324 LYS A O 1
ATOM 2562 N N . ALA A 1 325 ? 44.752 12.574 -92.107 1.00 77.94 325 ALA A N 1
ATOM 2563 C CA . ALA A 1 325 ? 45.379 11.302 -92.460 1.00 77.94 325 ALA A CA 1
ATOM 2564 C C . ALA A 1 325 ? 44.949 10.836 -93.862 1.00 77.94 325 ALA A C 1
ATOM 2566 O O . ALA A 1 325 ? 45.808 10.491 -94.673 1.00 77.94 325 ALA A O 1
ATOM 2567 N N . LYS A 1 326 ? 43.655 10.937 -94.196 1.00 80.94 326 LYS A N 1
ATOM 2568 C CA . LYS A 1 326 ? 43.141 10.629 -95.545 1.00 80.94 326 LYS A CA 1
ATOM 2569 C C . LYS A 1 326 ? 43.721 11.542 -96.627 1.00 80.94 326 LYS A C 1
ATOM 2571 O O . LYS A 1 326 ? 44.047 11.073 -97.719 1.00 80.94 326 LYS A O 1
ATOM 2576 N N . ASP A 1 327 ? 43.880 12.831 -96.331 1.00 81.56 327 ASP A N 1
ATOM 2577 C CA . ASP A 1 327 ? 44.511 13.777 -97.259 1.00 81.56 327 ASP A CA 1
ATOM 2578 C C . ASP A 1 327 ? 45.974 13.399 -97.541 1.00 81.56 327 ASP A C 1
ATOM 2580 O O . ASP A 1 327 ? 46.431 13.454 -98.689 1.00 81.56 327 ASP A O 1
ATOM 2584 N N . TYR A 1 328 ? 46.710 12.969 -96.510 1.00 81.19 328 TYR A N 1
ATOM 2585 C CA . TYR A 1 328 ? 48.083 12.496 -96.674 1.00 81.19 328 TYR A CA 1
ATOM 2586 C C . TYR A 1 328 ? 48.165 11.185 -97.462 1.00 81.19 328 TYR A C 1
ATOM 2588 O O . TYR A 1 328 ? 49.014 11.088 -98.346 1.00 81.19 328 TYR A O 1
ATOM 2596 N N . GLU A 1 329 ? 47.275 10.219 -97.226 1.00 81.50 329 GLU A N 1
ATOM 2597 C CA . GLU A 1 329 ? 47.211 8.969 -98.003 1.00 81.50 329 GLU A CA 1
ATOM 2598 C C . GLU A 1 329 ? 46.981 9.232 -99.501 1.00 81.50 329 GLU A C 1
ATOM 2600 O O . GLU A 1 329 ? 47.675 8.671 -100.349 1.00 81.50 329 GLU A O 1
ATOM 2605 N N . SER A 1 330 ? 46.076 10.156 -99.838 1.00 79.19 330 SER A N 1
ATOM 2606 C CA . SER A 1 330 ? 45.831 10.588 -101.223 1.00 79.19 330 SER A CA 1
ATOM 2607 C C . SER A 1 330 ? 47.073 11.227 -101.867 1.00 79.19 330 SER A C 1
ATOM 2609 O O . SER A 1 330 ? 47.417 10.949 -103.020 1.00 79.19 330 SER A O 1
ATOM 2611 N N . SER A 1 331 ? 47.793 12.055 -101.105 1.00 81.25 331 SER A N 1
ATOM 2612 C CA . SER A 1 331 ? 49.032 12.698 -101.557 1.00 81.25 331 SER A CA 1
ATOM 2613 C C . SER A 1 331 ? 50.165 11.689 -101.793 1.00 81.25 331 SER A C 1
ATOM 2615 O O . SER A 1 331 ? 50.894 11.797 -102.783 1.00 81.25 331 SER A O 1
ATOM 2617 N N . ILE A 1 332 ? 50.287 10.679 -100.924 1.00 79.25 332 ILE A N 1
ATOM 2618 C CA . ILE A 1 332 ? 51.261 9.587 -101.061 1.00 79.25 332 ILE A CA 1
ATOM 2619 C C . ILE A 1 332 ? 50.963 8.763 -102.317 1.00 79.25 332 ILE A C 1
ATOM 2621 O O . ILE A 1 332 ? 51.858 8.589 -103.140 1.00 79.25 332 ILE A O 1
ATOM 2625 N N . ALA A 1 333 ? 49.709 8.355 -102.533 1.00 77.19 333 ALA A N 1
ATOM 2626 C CA . ALA A 1 333 ? 49.319 7.588 -103.719 1.00 77.19 333 ALA A CA 1
ATOM 2627 C C . ALA A 1 333 ? 49.653 8.324 -105.032 1.00 77.19 333 ALA A C 1
ATOM 2629 O O . ALA A 1 333 ? 50.126 7.723 -105.999 1.00 77.19 333 ALA A O 1
ATOM 2630 N N . LYS A 1 334 ? 49.472 9.651 -105.062 1.00 79.69 334 LYS A N 1
ATOM 2631 C CA . LYS A 1 334 ? 49.842 10.477 -106.220 1.00 79.69 334 LYS A CA 1
ATOM 2632 C C . LYS A 1 334 ? 51.357 10.507 -106.457 1.00 79.69 334 LYS A C 1
ATOM 2634 O O . LYS A 1 334 ? 51.804 10.394 -107.596 1.00 79.69 334 LYS A O 1
ATOM 2639 N N . ARG A 1 335 ? 52.150 10.638 -105.389 1.00 78.56 335 ARG A N 1
ATOM 2640 C CA . ARG A 1 335 ? 53.622 10.615 -105.457 1.00 78.56 335 ARG A CA 1
ATOM 2641 C C . ARG A 1 335 ? 54.151 9.255 -105.917 1.00 78.56 335 ARG A C 1
ATOM 2643 O O . ARG A 1 335 ? 55.111 9.207 -106.678 1.00 78.56 335 ARG A O 1
ATOM 2650 N N . GLU A 1 336 ? 53.526 8.158 -105.501 1.00 79.06 336 GLU A N 1
ATOM 2651 C CA . GLU A 1 336 ? 53.893 6.808 -105.948 1.00 79.06 336 GLU A CA 1
ATOM 2652 C C . GLU A 1 336 ? 53.646 6.602 -107.449 1.00 79.06 336 GLU A C 1
ATOM 2654 O O . GLU A 1 336 ? 54.473 5.985 -108.125 1.00 79.06 336 GLU A O 1
ATOM 2659 N N . GLN A 1 337 ? 52.569 7.178 -107.993 1.00 75.56 337 GLN A N 1
ATOM 2660 C CA . GLN A 1 337 ? 52.308 7.184 -109.433 1.00 75.56 337 GLN A CA 1
ATOM 2661 C C . GLN A 1 337 ? 53.372 7.981 -110.209 1.00 75.56 337 GLN A C 1
ATOM 2663 O O . GLN A 1 337 ? 53.909 7.476 -111.194 1.00 75.56 337 GLN A O 1
ATOM 2668 N N . GLU A 1 338 ? 53.733 9.182 -109.739 1.00 78.94 338 GLU A N 1
ATOM 2669 C CA . GLU A 1 338 ? 54.798 10.005 -110.346 1.00 78.94 338 GLU A CA 1
ATOM 2670 C C . GLU A 1 338 ? 56.151 9.263 -110.354 1.00 78.94 338 GLU A C 1
ATOM 2672 O O . GLU A 1 338 ? 56.889 9.296 -111.338 1.00 78.94 338 GLU A O 1
ATOM 2677 N N . ILE A 1 339 ? 56.468 8.524 -109.284 1.00 72.94 339 ILE A N 1
ATOM 2678 C CA . ILE A 1 339 ? 57.685 7.700 -109.206 1.00 72.94 339 ILE A CA 1
ATOM 2679 C C . ILE A 1 339 ? 57.650 6.537 -110.210 1.00 72.94 339 ILE A C 1
ATOM 2681 O O . ILE A 1 339 ? 58.692 6.173 -110.760 1.00 72.94 339 ILE A O 1
ATOM 2685 N N . ALA A 1 340 ? 56.486 5.931 -110.454 1.00 72.31 340 ALA A N 1
ATOM 2686 C CA . ALA A 1 340 ? 56.345 4.855 -111.433 1.00 72.31 340 ALA A CA 1
ATOM 2687 C C . ALA A 1 340 ? 56.533 5.356 -112.877 1.00 72.31 340 ALA A C 1
ATOM 2689 O O . ALA A 1 340 ? 57.193 4.685 -113.670 1.00 72.31 340 ALA A O 1
ATOM 2690 N N . GLU A 1 341 ? 56.025 6.549 -113.195 1.00 72.94 341 GLU A N 1
ATOM 2691 C CA . GLU A 1 341 ? 56.208 7.203 -114.499 1.00 72.94 341 GLU A CA 1
ATOM 2692 C C . GLU A 1 341 ? 57.683 7.571 -114.743 1.00 72.94 341 GLU A C 1
ATOM 2694 O O . GLU A 1 341 ? 58.240 7.238 -115.790 1.00 72.94 341 GLU A O 1
ATOM 2699 N N . LEU A 1 342 ? 58.366 8.136 -113.739 1.00 73.50 342 LEU A N 1
ATOM 2700 C CA . LEU A 1 342 ? 59.794 8.481 -113.833 1.00 73.50 342 LEU A CA 1
ATOM 2701 C C . LEU A 1 342 ? 60.714 7.255 -113.981 1.00 73.50 342 LEU A C 1
ATOM 2703 O O . LEU A 1 342 ? 61.788 7.351 -114.575 1.00 73.50 342 LEU A O 1
ATOM 2707 N N . LYS A 1 343 ? 60.314 6.087 -113.461 1.00 70.56 343 LYS A N 1
ATOM 2708 C CA . LYS A 1 343 ? 61.070 4.833 -113.636 1.00 70.56 343 LYS A CA 1
ATOM 2709 C C . LYS A 1 343 ? 61.033 4.320 -115.077 1.00 70.56 343 LYS A C 1
ATOM 2711 O O . LYS A 1 343 ? 62.047 3.807 -115.538 1.00 70.56 343 LYS A O 1
ATOM 2716 N N . LEU A 1 344 ? 59.915 4.499 -115.783 1.00 60.28 344 LEU A N 1
ATOM 2717 C CA . LEU A 1 344 ? 59.777 4.146 -117.203 1.00 60.28 344 LEU A CA 1
ATOM 2718 C C . LEU A 1 344 ? 60.638 5.049 -118.100 1.00 60.28 344 LEU A C 1
ATOM 2720 O O . LEU A 1 344 ? 61.277 4.563 -119.028 1.00 60.28 344 LEU A O 1
ATOM 2724 N N . GLU A 1 345 ? 60.734 6.343 -117.781 1.00 62.38 345 GLU A N 1
ATOM 2725 C CA . GLU A 1 345 ? 61.590 7.283 -118.524 1.00 62.38 345 GLU A CA 1
ATOM 2726 C C . GLU A 1 345 ? 63.094 7.011 -118.331 1.00 62.38 345 GLU A C 1
ATOM 2728 O O . GLU A 1 345 ? 63.896 7.223 -119.244 1.00 62.38 345 GLU A O 1
ATOM 2733 N N . LEU A 1 346 ? 63.493 6.501 -117.160 1.00 56.47 346 LEU A N 1
ATOM 2734 C CA . LEU A 1 346 ? 64.882 6.119 -116.877 1.00 56.47 346 LEU A CA 1
ATOM 2735 C C . LEU A 1 346 ? 65.325 4.844 -117.613 1.00 56.47 346 LEU A C 1
ATOM 2737 O O . LEU A 1 346 ? 66.519 4.680 -117.868 1.00 56.47 346 LEU A O 1
ATOM 2741 N N . GLU A 1 347 ? 64.392 3.966 -117.980 1.00 53.88 347 GLU A N 1
ATOM 2742 C CA . GLU A 1 347 ? 64.683 2.709 -118.681 1.00 53.88 347 GLU A CA 1
ATOM 2743 C C . GLU A 1 347 ? 64.945 2.936 -120.187 1.00 53.88 347 GLU A C 1
ATOM 2745 O O . GLU A 1 347 ? 65.817 2.285 -120.767 1.00 53.88 347 GLU A O 1
ATOM 2750 N N . ASP A 1 348 ? 64.316 3.953 -120.791 1.00 49.94 348 ASP A N 1
ATOM 2751 C CA . ASP A 1 348 ? 64.519 4.343 -122.198 1.00 49.94 348 ASP A CA 1
ATOM 2752 C C . ASP A 1 348 ? 65.807 5.162 -122.436 1.00 49.94 348 ASP A C 1
ATOM 2754 O O . ASP A 1 348 ? 66.404 5.117 -123.516 1.00 49.94 348 ASP A O 1
ATOM 2758 N N . LEU A 1 349 ? 66.294 5.886 -121.422 1.00 52.19 349 LEU A N 1
ATOM 2759 C CA . LEU A 1 349 ? 67.501 6.721 -121.524 1.00 52.19 349 LEU A CA 1
ATOM 2760 C C . LEU A 1 349 ? 68.817 5.945 -121.312 1.00 52.19 349 LEU A C 1
ATOM 2762 O O . LEU A 1 349 ? 69.895 6.465 -121.606 1.00 52.19 349 LEU A O 1
ATOM 2766 N N . ALA A 1 350 ? 68.750 4.683 -120.876 1.00 43.06 350 ALA A N 1
ATOM 2767 C CA . ALA A 1 350 ? 69.914 3.826 -120.623 1.00 43.06 350 ALA A CA 1
ATOM 2768 C C . ALA A 1 350 ? 70.548 3.204 -121.896 1.00 43.06 350 ALA A C 1
ATOM 2770 O O . ALA A 1 350 ? 71.589 2.551 -121.813 1.00 43.06 350 ALA A O 1
ATOM 2771 N N . GLY A 1 351 ? 69.960 3.415 -123.084 1.00 51.88 351 GLY A N 1
ATOM 2772 C CA . GLY A 1 351 ? 70.387 2.813 -124.360 1.00 51.88 351 GLY A CA 1
ATOM 2773 C C . GLY A 1 351 ? 71.416 3.592 -125.199 1.00 51.88 351 GLY A C 1
ATOM 2774 O O . GLY A 1 351 ? 71.808 3.113 -126.263 1.00 51.88 351 GLY A O 1
ATOM 2775 N N . MET A 1 352 ? 71.875 4.775 -124.776 1.00 36.69 352 MET A N 1
ATOM 2776 C CA . MET A 1 352 ? 72.749 5.640 -125.590 1.00 36.69 352 MET A CA 1
ATOM 2777 C C . MET A 1 352 ? 74.061 5.982 -124.875 1.00 36.69 352 MET A C 1
ATOM 2779 O O . MET A 1 352 ? 74.230 7.054 -124.302 1.00 36.69 352 MET A O 1
ATOM 2783 N N . VAL A 1 353 ? 75.012 5.051 -124.921 1.00 38.47 353 VAL A N 1
ATOM 2784 C CA . VAL A 1 353 ? 76.339 5.185 -124.303 1.00 38.47 353 VAL A CA 1
ATOM 2785 C C . VAL A 1 353 ? 77.379 5.714 -125.321 1.00 38.47 353 VAL A C 1
ATOM 2787 O O . VAL A 1 353 ? 77.343 5.343 -126.491 1.00 38.47 353 VAL A O 1
ATOM 2790 N N . GLN A 1 354 ? 78.372 6.467 -124.813 1.00 43.56 354 GLN A N 1
ATOM 2791 C CA . GLN A 1 354 ? 79.793 6.557 -125.243 1.00 43.56 354 GLN A CA 1
ATOM 2792 C C . GLN A 1 354 ? 80.277 7.805 -126.016 1.00 43.56 354 GLN A C 1
ATOM 2794 O O . GLN A 1 354 ? 80.545 7.761 -127.214 1.00 43.56 354 GLN A O 1
ATOM 2799 N N . SER A 1 355 ? 80.605 8.876 -125.279 1.00 48.81 355 SER A N 1
ATOM 2800 C CA . SER A 1 355 ? 81.811 9.690 -125.563 1.00 48.81 355 SER A CA 1
ATOM 2801 C C . SER A 1 355 ? 82.464 10.258 -124.286 1.00 48.81 355 SER A C 1
ATOM 2803 O O . SER A 1 355 ? 83.131 11.291 -124.318 1.00 48.81 355 SER A O 1
ATOM 2805 N N . GLU A 1 356 ? 82.215 9.624 -123.138 1.00 50.12 356 GLU A N 1
ATOM 2806 C CA . GLU A 1 356 ? 82.063 10.328 -121.862 1.00 50.12 356 GLU A CA 1
ATOM 2807 C C . GLU A 1 356 ? 82.930 9.745 -120.727 1.00 50.12 356 GLU A C 1
ATOM 2809 O O . GLU A 1 356 ? 82.704 10.079 -119.588 1.00 50.12 356 GLU A O 1
ATOM 2814 N N . GLU A 1 357 ? 83.949 8.913 -120.958 1.00 54.75 357 GLU A N 1
ATOM 2815 C CA . GLU A 1 357 ? 84.599 8.173 -119.848 1.00 54.75 357 GLU A CA 1
ATOM 2816 C C . GLU A 1 357 ? 85.542 9.004 -118.941 1.00 54.75 357 GLU A C 1
ATOM 2818 O O . GLU A 1 357 ? 85.771 8.637 -117.788 1.00 54.75 357 GLU A O 1
ATOM 2823 N N . VAL A 1 358 ? 86.051 10.162 -119.387 1.00 55.66 358 VAL A N 1
ATOM 2824 C CA . VAL A 1 358 ? 86.948 11.016 -118.565 1.00 55.66 358 VAL A CA 1
ATOM 2825 C C . VAL A 1 358 ? 86.194 12.143 -117.836 1.00 55.66 358 VAL A C 1
ATOM 2827 O O . VAL A 1 358 ? 86.584 12.520 -116.731 1.00 55.66 358 VAL A O 1
ATOM 2830 N N . ASP A 1 359 ? 85.056 12.599 -118.375 1.00 54.31 359 ASP A N 1
ATOM 2831 C CA . ASP A 1 359 ? 84.093 13.454 -117.659 1.00 54.31 359 ASP A CA 1
ATOM 2832 C C . ASP A 1 359 ? 83.096 12.635 -116.817 1.00 54.31 359 ASP A C 1
ATOM 2834 O O . ASP A 1 359 ? 82.626 13.130 -115.793 1.00 54.31 359 ASP A O 1
ATOM 2838 N N . GLN A 1 360 ? 82.834 11.363 -117.157 1.00 56.06 360 GLN A N 1
ATOM 2839 C CA . GLN A 1 360 ? 82.070 10.433 -116.316 1.00 56.06 360 GLN A CA 1
ATOM 2840 C C . GLN A 1 360 ? 82.788 10.158 -115.010 1.00 56.06 360 GLN A C 1
ATOM 2842 O O . GLN A 1 360 ? 82.127 10.197 -113.993 1.00 56.06 360 GLN A O 1
ATOM 2847 N N . MET A 1 361 ? 84.105 9.945 -114.960 1.00 56.25 361 MET A N 1
ATOM 2848 C CA . MET A 1 361 ? 84.747 9.730 -113.653 1.00 56.25 361 MET A CA 1
ATOM 2849 C C . MET A 1 361 ? 84.644 10.955 -112.731 1.00 56.25 361 MET A C 1
ATOM 2851 O O . MET A 1 361 ? 84.472 10.793 -111.524 1.00 56.25 361 MET A O 1
ATOM 2855 N N . ARG A 1 362 ? 84.675 12.178 -113.282 1.00 62.59 362 ARG A N 1
ATOM 2856 C CA . ARG A 1 362 ? 84.468 13.406 -112.499 1.00 62.59 362 ARG A CA 1
ATOM 2857 C C . ARG A 1 362 ? 83.001 13.577 -112.093 1.00 62.59 362 ARG A C 1
ATOM 2859 O O . ARG A 1 362 ? 82.745 13.812 -110.922 1.00 62.59 362 ARG A O 1
ATOM 2866 N N . LYS A 1 363 ? 82.043 13.380 -113.008 1.00 67.06 363 LYS A N 1
ATOM 2867 C CA . LYS A 1 363 ? 80.599 13.404 -112.703 1.00 67.06 363 LYS A CA 1
ATOM 2868 C C . LYS A 1 363 ? 80.168 12.274 -111.765 1.00 67.06 363 LYS A C 1
ATOM 2870 O O . LYS A 1 363 ? 79.339 12.516 -110.911 1.00 67.06 363 LYS A O 1
ATOM 2875 N N . VAL A 1 364 ? 80.716 11.066 -111.883 1.00 70.19 364 VAL A N 1
ATOM 2876 C CA . VAL A 1 364 ? 80.444 9.917 -111.000 1.00 70.19 364 VAL A CA 1
ATOM 2877 C C . VAL A 1 364 ? 80.984 10.197 -109.609 1.00 70.19 364 VAL A C 1
ATOM 2879 O O . VAL A 1 364 ? 80.292 9.921 -108.642 1.00 70.19 364 VAL A O 1
ATOM 2882 N N . TRP A 1 365 ? 82.167 10.804 -109.487 1.00 76.25 365 TRP A N 1
ATOM 2883 C CA . TRP A 1 365 ? 82.676 11.221 -108.183 1.00 76.25 365 TRP A CA 1
ATOM 2884 C C . TRP A 1 365 ? 81.873 12.382 -107.584 1.00 76.25 365 TRP A C 1
ATOM 2886 O O . TRP A 1 365 ? 81.547 12.331 -106.405 1.00 76.25 365 TRP A O 1
ATOM 2896 N N . GLU A 1 366 ? 81.492 13.394 -108.371 1.00 77.75 366 GLU A N 1
ATOM 2897 C CA . GLU A 1 366 ? 80.640 14.497 -107.897 1.00 77.75 366 GLU A CA 1
ATOM 2898 C C . GLU A 1 366 ? 79.219 14.011 -107.545 1.00 77.75 366 GLU A C 1
ATOM 2900 O O . GLU A 1 366 ? 78.644 14.467 -106.564 1.00 77.75 366 GLU A O 1
ATOM 2905 N N . ASN A 1 367 ? 78.671 13.048 -108.294 1.00 80.12 367 ASN A N 1
ATOM 2906 C CA . ASN A 1 367 ? 77.376 12.420 -108.027 1.00 80.12 367 ASN A CA 1
ATOM 2907 C C . ASN A 1 367 ? 77.438 11.489 -106.817 1.00 80.12 367 ASN A C 1
ATOM 2909 O O . ASN A 1 367 ? 76.503 11.484 -106.031 1.00 80.12 367 ASN A O 1
ATOM 2913 N N . GLU A 1 368 ? 78.521 10.733 -106.632 1.00 82.94 368 GLU A N 1
ATOM 2914 C CA . GLU A 1 368 ? 78.711 9.893 -105.446 1.00 82.94 368 GLU A CA 1
ATOM 2915 C C . GLU A 1 368 ? 78.950 10.756 -104.209 1.00 82.94 368 GLU A C 1
ATOM 2917 O O . GLU A 1 368 ? 78.385 10.494 -103.154 1.00 82.94 368 GLU A O 1
ATOM 2922 N N . LYS A 1 369 ? 79.708 11.847 -104.348 1.00 79.56 369 LYS A N 1
ATOM 2923 C CA . LYS A 1 369 ? 79.851 12.867 -103.310 1.00 79.56 369 LYS A CA 1
ATOM 2924 C C . LYS A 1 369 ? 78.495 13.480 -102.960 1.00 79.56 369 LYS A C 1
ATOM 2926 O O . LYS A 1 369 ? 78.166 13.539 -101.785 1.00 79.56 369 LYS A O 1
ATOM 2931 N N . LYS A 1 370 ? 77.690 13.866 -103.954 1.00 84.69 370 LYS A N 1
ATOM 2932 C CA . LYS A 1 370 ? 76.341 14.403 -103.741 1.00 84.69 370 LYS A CA 1
ATOM 2933 C C . LYS A 1 370 ? 75.400 13.368 -103.115 1.00 84.69 370 LYS A C 1
ATOM 2935 O O . LYS A 1 370 ? 74.677 13.706 -102.193 1.00 84.69 370 LYS A O 1
ATOM 2940 N N . ARG A 1 371 ? 75.462 12.103 -103.544 1.00 86.00 371 ARG A N 1
ATOM 2941 C CA . ARG A 1 371 ? 74.696 10.982 -102.974 1.00 86.00 371 ARG A CA 1
ATOM 2942 C C . ARG A 1 371 ? 75.076 10.728 -101.518 1.00 86.00 371 ARG A C 1
ATOM 2944 O O . ARG A 1 371 ? 74.205 10.459 -100.703 1.00 86.00 371 ARG A O 1
ATOM 2951 N N . LEU A 1 372 ? 76.365 10.811 -101.188 1.00 82.44 372 LEU A N 1
ATOM 2952 C CA . LEU A 1 372 ? 76.854 10.692 -99.816 1.00 82.44 372 LEU A CA 1
ATOM 2953 C C . LEU A 1 372 ? 76.489 11.922 -98.977 1.00 82.44 372 LEU A C 1
ATOM 2955 O O . LEU A 1 372 ? 76.147 11.760 -97.817 1.00 82.44 372 LEU A O 1
ATOM 2959 N N . GLU A 1 373 ? 76.517 13.132 -99.539 1.00 84.06 373 GLU A N 1
ATOM 2960 C CA . GLU A 1 373 ? 76.051 14.352 -98.863 1.00 84.06 373 GLU A CA 1
ATOM 2961 C C . GLU A 1 373 ? 74.536 14.316 -98.602 1.00 84.06 373 GLU A C 1
ATOM 2963 O O . GLU A 1 373 ? 74.107 14.688 -97.514 1.00 84.06 373 GLU A O 1
ATOM 2968 N N . GLU A 1 374 ? 73.736 13.821 -99.552 1.00 82.94 374 GLU A N 1
ATOM 2969 C CA . GLU A 1 374 ? 72.291 13.598 -99.404 1.00 82.94 374 GLU A CA 1
ATOM 2970 C C . GLU A 1 374 ? 72.006 12.487 -98.378 1.00 82.94 374 GLU A C 1
ATOM 2972 O O . GLU A 1 374 ? 71.218 12.702 -97.466 1.00 82.94 374 GLU A O 1
ATOM 2977 N N . ALA A 1 375 ? 72.724 11.358 -98.422 1.00 84.31 375 ALA A N 1
ATOM 2978 C CA . ALA A 1 375 ? 72.594 10.296 -97.419 1.00 84.31 375 ALA A CA 1
ATOM 2979 C C . ALA A 1 375 ? 73.003 10.764 -96.011 1.00 84.31 375 ALA A C 1
ATOM 2981 O O . ALA A 1 375 ? 72.344 10.434 -95.033 1.00 84.31 375 ALA A O 1
ATOM 2982 N N . VAL A 1 376 ? 74.058 11.578 -95.894 1.00 84.56 376 VAL A N 1
ATOM 2983 C CA . VAL A 1 376 ? 74.455 12.193 -94.619 1.00 84.56 376 VAL A CA 1
ATOM 2984 C C . VAL A 1 376 ? 73.416 13.217 -94.158 1.00 84.56 376 VAL A C 1
ATOM 2986 O O . VAL A 1 376 ? 73.177 13.328 -92.959 1.00 84.56 376 VAL A O 1
ATOM 2989 N N . ALA A 1 377 ? 72.779 13.958 -95.068 1.00 84.62 377 ALA A N 1
ATOM 2990 C CA . ALA A 1 377 ? 71.682 14.857 -94.721 1.00 84.62 377 ALA A CA 1
ATOM 2991 C C . ALA A 1 377 ? 70.461 14.078 -94.204 1.00 84.62 377 ALA A C 1
ATOM 2993 O O . ALA A 1 377 ? 69.909 14.452 -93.169 1.00 84.62 377 ALA A O 1
ATOM 2994 N N . ASP A 1 378 ? 70.104 12.969 -94.851 1.00 86.31 378 ASP A N 1
ATOM 2995 C CA . ASP A 1 378 ? 69.038 12.070 -94.407 1.00 86.31 378 ASP A CA 1
ATOM 2996 C C . ASP A 1 378 ? 69.375 11.462 -93.036 1.00 86.31 378 ASP A C 1
ATOM 2998 O O . ASP A 1 378 ? 68.576 11.567 -92.103 1.00 86.31 378 ASP A O 1
ATOM 3002 N N . ASP A 1 379 ? 70.594 10.955 -92.840 1.00 88.88 379 ASP A N 1
ATOM 3003 C CA . ASP A 1 379 ? 71.058 10.451 -91.543 1.00 88.88 379 ASP A CA 1
ATOM 3004 C C . ASP A 1 379 ? 71.033 11.546 -90.462 1.00 88.88 379 ASP A C 1
ATOM 3006 O O . ASP A 1 379 ? 70.644 11.287 -89.324 1.00 88.88 379 ASP A O 1
ATOM 3010 N N . ILE A 1 380 ? 71.376 12.798 -90.792 1.00 88.69 380 ILE A N 1
ATOM 3011 C CA . ILE A 1 380 ? 71.250 13.939 -89.870 1.00 88.69 380 ILE A CA 1
ATOM 3012 C C . ILE A 1 380 ? 69.778 14.202 -89.522 1.00 88.69 380 ILE A C 1
ATOM 3014 O O . ILE A 1 380 ? 69.476 14.490 -88.358 1.00 88.69 380 ILE A O 1
ATOM 3018 N N . THR A 1 381 ? 68.847 14.091 -90.475 1.00 88.00 381 THR A N 1
ATOM 3019 C CA . THR A 1 381 ? 67.408 14.225 -90.185 1.00 88.00 381 THR A CA 1
ATOM 3020 C C . THR A 1 381 ? 66.891 13.096 -89.292 1.00 88.00 381 THR A C 1
ATOM 3022 O O . THR A 1 381 ? 66.156 13.354 -88.340 1.00 88.00 381 THR A O 1
ATOM 3025 N N . VAL A 1 382 ? 67.356 11.861 -89.498 1.00 90.56 382 VAL A N 1
ATOM 3026 C CA . VAL A 1 382 ? 67.026 10.720 -88.630 1.00 90.56 382 VAL A CA 1
ATOM 3027 C C . VAL A 1 382 ? 67.617 10.912 -87.233 1.00 90.56 382 VAL A C 1
ATOM 3029 O O . VAL A 1 382 ? 66.908 10.767 -86.240 1.00 90.56 382 VAL A O 1
ATOM 3032 N N . ILE A 1 383 ? 68.886 11.315 -87.126 1.00 87.50 383 ILE A N 1
ATOM 3033 C CA . ILE A 1 383 ? 69.549 11.589 -85.841 1.00 87.50 383 ILE A CA 1
ATOM 3034 C C . ILE A 1 383 ? 68.849 12.728 -85.091 1.00 87.50 383 ILE A C 1
ATOM 3036 O O . ILE A 1 383 ? 68.718 12.669 -83.868 1.00 87.50 383 ILE A O 1
ATOM 3040 N N . THR A 1 384 ? 68.389 13.768 -85.791 1.00 87.88 384 THR A N 1
ATOM 3041 C CA . THR A 1 384 ? 67.633 14.860 -85.159 1.00 87.88 384 THR A CA 1
ATOM 3042 C C . THR A 1 384 ? 66.247 14.407 -84.704 1.00 87.88 384 THR A C 1
ATOM 3044 O O . THR A 1 384 ? 65.874 14.741 -83.581 1.00 87.88 384 THR A O 1
ATOM 3047 N N . GLY A 1 385 ? 65.543 13.578 -85.483 1.00 91.50 385 GLY A N 1
ATOM 3048 C CA . GLY A 1 385 ? 64.293 12.933 -85.067 1.00 91.50 385 GLY A CA 1
ATOM 3049 C C . GLY A 1 385 ? 64.466 12.068 -83.814 1.00 91.50 385 GLY A C 1
ATOM 3050 O O . GLY A 1 385 ? 63.788 12.290 -82.810 1.00 91.50 385 GLY A O 1
ATOM 3051 N N . LEU A 1 386 ? 65.459 11.175 -83.812 1.00 91.44 386 LEU A N 1
ATOM 3052 C CA . LEU A 1 386 ? 65.792 10.344 -82.650 1.00 91.44 386 LEU A CA 1
ATOM 3053 C C . LEU A 1 386 ? 66.185 11.187 -81.433 1.00 91.44 386 LEU A C 1
ATOM 3055 O O . LEU A 1 386 ? 65.807 10.866 -80.312 1.00 91.44 386 LEU A O 1
ATOM 3059 N N . ARG A 1 387 ? 66.905 12.300 -81.623 1.00 91.44 387 ARG A N 1
ATOM 3060 C CA . ARG A 1 387 ? 67.245 13.210 -80.520 1.00 91.44 387 ARG A CA 1
ATOM 3061 C C . ARG A 1 387 ? 66.001 13.881 -79.934 1.00 91.44 387 ARG A C 1
ATOM 3063 O O . ARG A 1 387 ? 65.922 14.008 -78.716 1.00 91.44 387 ARG A O 1
ATOM 3070 N N . THR A 1 388 ? 65.040 14.293 -80.763 1.00 91.44 388 THR A N 1
ATOM 3071 C CA . THR A 1 388 ? 63.766 14.831 -80.257 1.00 91.44 388 THR A CA 1
ATOM 3072 C C . THR A 1 388 ? 62.951 13.767 -79.528 1.00 91.44 388 THR A C 1
ATOM 3074 O O . THR A 1 388 ? 62.404 14.054 -78.469 1.00 91.44 388 THR A O 1
ATOM 3077 N N . GLU A 1 389 ? 62.933 12.530 -80.026 1.00 93.38 389 GLU A N 1
ATOM 3078 C CA . GLU A 1 389 ? 62.246 11.414 -79.376 1.00 93.38 389 GLU A CA 1
ATOM 3079 C C . GLU A 1 389 ? 62.878 11.082 -78.017 1.00 93.38 389 GLU A C 1
ATOM 3081 O O . GLU A 1 389 ? 62.170 11.024 -77.012 1.00 93.38 389 GLU A O 1
ATOM 3086 N N . ILE A 1 390 ? 64.211 10.998 -77.943 1.00 90.81 390 ILE A N 1
ATOM 3087 C CA . ILE A 1 390 ? 64.947 10.842 -76.678 1.00 90.81 390 ILE A CA 1
ATOM 3088 C C . ILE A 1 390 ? 64.571 11.959 -75.698 1.00 90.81 390 ILE A C 1
ATOM 3090 O O . ILE A 1 390 ? 64.239 11.671 -74.554 1.00 90.81 390 ILE A O 1
ATOM 3094 N N . GLN A 1 391 ? 64.528 13.215 -76.147 1.00 92.56 391 GLN A N 1
ATOM 3095 C CA . GLN A 1 391 ? 64.155 14.340 -75.288 1.00 92.56 391 GLN A CA 1
ATOM 3096 C C . GLN A 1 391 ? 62.705 14.238 -74.776 1.00 92.56 391 GLN A C 1
ATOM 3098 O O . GLN A 1 391 ? 62.422 14.586 -73.627 1.00 92.56 391 GLN A O 1
ATOM 3103 N N . THR A 1 392 ? 61.771 13.740 -75.595 1.00 92.44 392 THR A N 1
ATOM 3104 C CA . THR A 1 392 ? 60.395 13.482 -75.138 1.00 92.44 392 THR A CA 1
ATOM 3105 C C . THR A 1 392 ? 60.323 12.335 -74.133 1.00 92.44 392 THR A C 1
ATOM 3107 O O . THR A 1 392 ? 59.593 12.438 -73.148 1.00 92.44 392 THR A O 1
ATOM 3110 N N . LEU A 1 393 ? 61.110 11.273 -74.328 1.00 92.12 393 LEU A N 1
ATOM 3111 C CA . LEU A 1 393 ? 61.188 10.150 -73.396 1.00 92.12 393 LEU A CA 1
ATOM 3112 C C . LEU A 1 393 ? 61.802 10.572 -72.057 1.00 92.12 393 LEU A C 1
ATOM 3114 O O . LEU A 1 393 ? 61.250 10.221 -71.020 1.00 92.12 393 LEU A O 1
ATOM 3118 N N . GLU A 1 394 ? 62.854 11.392 -72.061 1.00 93.56 394 GLU A N 1
ATOM 3119 C CA . GLU A 1 394 ? 63.445 11.972 -70.845 1.00 93.56 394 GLU A CA 1
ATOM 3120 C C . GLU A 1 394 ? 62.429 12.844 -70.086 1.00 93.56 394 GLU A C 1
ATOM 3122 O O . GLU A 1 394 ? 62.301 12.753 -68.862 1.00 93.56 394 GLU A O 1
ATOM 3127 N N . SER A 1 395 ? 61.638 13.654 -70.803 1.00 91.50 395 SER A N 1
ATOM 3128 C CA . SER A 1 395 ? 60.554 14.430 -70.191 1.00 91.50 395 SER A CA 1
ATOM 3129 C C . SER A 1 395 ? 59.491 13.518 -69.569 1.00 91.50 395 SER A C 1
ATOM 3131 O O . SER A 1 395 ? 59.036 13.777 -68.454 1.00 91.50 395 SER A O 1
ATOM 3133 N N . ASN A 1 396 ? 59.108 12.438 -70.251 1.00 93.31 396 ASN A N 1
ATOM 3134 C CA . ASN A 1 396 ? 58.137 11.473 -69.736 1.00 93.31 396 ASN A CA 1
ATOM 3135 C C . ASN A 1 396 ? 58.674 10.720 -68.512 1.00 93.31 396 ASN A C 1
ATOM 3137 O O . ASN A 1 396 ? 57.947 10.563 -67.533 1.00 93.31 396 ASN A O 1
ATOM 3141 N N . GLU A 1 397 ? 59.944 10.312 -68.529 1.00 92.44 397 GLU A N 1
ATOM 3142 C CA . GLU A 1 397 ? 60.613 9.688 -67.387 1.00 92.44 397 GLU A CA 1
ATOM 3143 C C . GLU A 1 397 ? 60.597 10.626 -66.176 1.00 92.44 397 GLU A C 1
ATOM 3145 O O . GLU A 1 397 ? 60.197 10.214 -65.087 1.00 92.44 397 GLU A O 1
ATOM 3150 N N . SER A 1 398 ? 60.927 11.908 -66.366 1.00 91.94 398 SER A N 1
ATOM 3151 C CA . SER A 1 398 ? 60.887 12.894 -65.280 1.00 91.94 398 SER A CA 1
ATOM 3152 C C . SER A 1 398 ? 59.475 13.089 -64.706 1.00 91.94 398 SER A C 1
ATOM 3154 O O . SER A 1 398 ? 59.303 13.185 -63.489 1.00 91.94 398 SER A O 1
ATOM 3156 N N . GLY A 1 399 ? 58.443 13.069 -65.560 1.00 93.56 399 GLY A N 1
ATOM 3157 C CA . GLY A 1 399 ? 57.043 13.132 -65.139 1.00 93.56 399 GLY A CA 1
ATOM 3158 C C . GLY A 1 399 ? 56.591 11.887 -64.371 1.00 93.56 399 GLY A C 1
ATOM 3159 O O . GLY A 1 399 ? 55.857 12.001 -63.390 1.00 93.56 399 GLY A O 1
ATOM 3160 N N . LEU A 1 400 ? 57.047 10.699 -64.775 1.00 92.94 400 LEU A N 1
ATOM 3161 C CA . LEU A 1 400 ? 56.770 9.453 -64.056 1.00 92.94 400 LEU A CA 1
ATOM 3162 C C . LEU A 1 400 ? 57.495 9.404 -62.706 1.00 92.94 400 LEU A C 1
ATOM 3164 O O . LEU A 1 400 ? 56.880 9.026 -61.713 1.00 92.94 400 LEU A O 1
ATOM 3168 N N . GLN A 1 401 ? 58.752 9.847 -62.639 1.00 92.69 401 GLN A N 1
ATOM 3169 C CA . GLN A 1 401 ? 59.498 9.950 -61.380 1.00 92.69 401 GLN A CA 1
ATOM 3170 C C . GLN A 1 401 ? 58.815 10.903 -60.386 1.00 92.69 401 GLN A C 1
ATOM 3172 O O . GLN A 1 401 ? 58.732 10.589 -59.200 1.00 92.69 401 GLN A O 1
ATOM 3177 N N . ALA A 1 402 ? 58.272 12.031 -60.858 1.00 92.94 402 ALA A N 1
ATOM 3178 C CA . ALA A 1 402 ? 57.491 12.938 -60.016 1.00 92.94 402 ALA A CA 1
ATOM 3179 C C . ALA A 1 402 ? 56.227 12.257 -59.461 1.00 92.94 402 ALA A C 1
ATOM 3181 O O . ALA A 1 402 ? 56.001 12.281 -58.254 1.00 92.94 402 ALA A O 1
ATOM 3182 N N . LYS A 1 403 ? 55.460 11.561 -60.313 1.00 94.44 403 LYS A N 1
ATOM 3183 C CA . LYS A 1 403 ? 54.266 10.811 -59.883 1.00 94.44 403 LYS A CA 1
ATOM 3184 C C . LYS A 1 403 ? 54.586 9.706 -58.876 1.00 94.44 403 LYS A C 1
ATOM 3186 O O . LYS A 1 403 ? 53.827 9.514 -57.934 1.00 94.44 403 LYS A O 1
ATOM 3191 N N . ILE A 1 404 ? 55.696 8.986 -59.057 1.00 92.62 404 ILE A N 1
ATOM 3192 C CA . ILE A 1 404 ? 56.148 7.964 -58.099 1.00 92.62 404 ILE A CA 1
ATOM 3193 C C . ILE A 1 404 ? 56.407 8.605 -56.735 1.00 92.62 404 ILE A C 1
ATOM 3195 O O . ILE A 1 404 ? 55.924 8.102 -55.726 1.00 92.62 404 ILE A O 1
ATOM 3199 N N . LYS A 1 405 ? 57.096 9.748 -56.707 1.00 94.25 405 LYS A N 1
ATOM 3200 C CA . LYS A 1 405 ? 57.389 10.466 -55.464 1.00 94.25 405 LYS A CA 1
ATOM 3201 C C . LYS A 1 405 ? 56.123 10.956 -54.752 1.00 94.25 405 LYS A C 1
ATOM 3203 O O . LYS A 1 405 ? 56.044 10.883 -53.527 1.00 94.25 405 LYS A O 1
ATOM 3208 N N . ASP A 1 406 ? 55.129 11.423 -55.503 1.00 94.50 406 ASP A N 1
ATOM 3209 C CA . ASP A 1 406 ? 53.837 11.829 -54.940 1.00 94.50 406 ASP A CA 1
ATOM 3210 C C . ASP A 1 406 ? 53.084 10.624 -54.349 1.00 94.50 406 ASP A C 1
ATOM 3212 O O . ASP A 1 406 ? 52.547 10.708 -53.244 1.00 94.50 406 ASP A O 1
ATOM 3216 N N . LEU A 1 407 ? 53.107 9.471 -55.029 1.00 93.75 407 LEU A N 1
ATOM 3217 C CA . LEU A 1 407 ? 52.529 8.228 -54.508 1.00 93.75 407 LEU A CA 1
ATOM 3218 C C . LEU A 1 407 ? 53.249 7.736 -53.245 1.00 93.75 407 LEU A C 1
ATOM 3220 O O . LEU A 1 407 ? 52.588 7.328 -52.294 1.00 93.75 407 LEU A O 1
ATOM 3224 N N . GLU A 1 408 ? 54.580 7.813 -53.190 1.00 95.19 408 GLU A N 1
ATOM 3225 C CA . GLU A 1 408 ? 55.356 7.486 -51.986 1.00 95.19 408 GLU A CA 1
ATOM 3226 C C . GLU A 1 408 ? 54.979 8.389 -50.802 1.00 95.19 408 GLU A C 1
ATOM 3228 O O . GLU A 1 408 ? 54.835 7.906 -49.676 1.00 95.19 408 GLU A O 1
ATOM 3233 N N . ALA A 1 409 ? 54.757 9.685 -51.047 1.00 93.62 409 ALA A N 1
ATOM 3234 C CA . ALA A 1 409 ? 54.300 10.619 -50.021 1.00 93.62 409 ALA A CA 1
ATOM 3235 C C . ALA A 1 409 ? 52.883 10.284 -49.521 1.00 93.62 409 ALA A C 1
ATOM 3237 O O . ALA A 1 409 ? 52.635 10.317 -48.314 1.00 93.62 409 ALA A O 1
ATOM 3238 N N . ILE A 1 410 ? 51.970 9.905 -50.423 1.00 95.31 410 ILE A N 1
ATOM 3239 C CA . ILE A 1 410 ? 50.616 9.457 -50.062 1.00 95.31 410 ILE A CA 1
ATOM 3240 C C . ILE A 1 410 ? 50.676 8.169 -49.233 1.00 95.31 410 ILE A C 1
ATOM 3242 O O . ILE A 1 410 ? 50.023 8.084 -48.196 1.00 95.31 410 ILE A O 1
ATOM 3246 N N . ILE A 1 411 ? 51.493 7.188 -49.631 1.00 92.69 411 ILE A N 1
ATOM 3247 C CA . ILE A 1 411 ? 51.682 5.941 -48.874 1.00 92.69 411 ILE A CA 1
ATOM 3248 C C . ILE A 1 411 ? 52.221 6.239 -47.468 1.00 92.69 411 ILE A C 1
ATOM 3250 O O . ILE A 1 411 ? 51.743 5.663 -46.490 1.00 92.69 411 ILE A O 1
ATOM 3254 N N . ALA A 1 412 ? 53.183 7.156 -47.340 1.00 93.44 412 ALA A N 1
ATOM 3255 C CA . ALA A 1 412 ? 53.700 7.567 -46.038 1.00 93.44 412 ALA A CA 1
ATOM 3256 C C . ALA A 1 412 ? 52.608 8.201 -45.156 1.00 93.44 412 ALA A C 1
ATOM 3258 O O . ALA A 1 412 ? 52.493 7.841 -43.985 1.00 93.44 412 ALA A O 1
ATOM 3259 N N . ALA A 1 413 ? 51.772 9.083 -45.715 1.00 93.44 413 ALA A N 1
ATOM 3260 C CA . ALA A 1 413 ? 50.657 9.696 -44.992 1.00 93.44 413 ALA A CA 1
ATOM 3261 C C . ALA A 1 413 ? 49.595 8.665 -44.563 1.00 93.44 413 ALA A C 1
ATOM 3263 O O . ALA A 1 413 ? 49.134 8.691 -43.421 1.00 93.44 413 ALA A O 1
ATOM 3264 N N . LEU A 1 414 ? 49.256 7.715 -45.441 1.00 93.25 414 LEU A N 1
ATOM 3265 C CA . LEU A 1 414 ? 48.327 6.626 -45.127 1.00 93.25 414 LEU A CA 1
ATOM 3266 C C . LEU A 1 414 ? 48.859 5.718 -44.013 1.00 93.25 414 LEU A C 1
ATOM 3268 O O . LEU A 1 414 ? 48.092 5.315 -43.144 1.00 93.25 414 LEU A O 1
ATOM 3272 N N . ASN A 1 415 ? 50.164 5.436 -43.987 1.00 93.44 415 ASN A N 1
ATOM 3273 C CA . ASN A 1 415 ? 50.772 4.650 -42.911 1.00 93.44 415 ASN A CA 1
ATOM 3274 C C . ASN A 1 415 ? 50.720 5.365 -41.554 1.00 93.44 415 ASN A C 1
ATOM 3276 O O . ASN A 1 415 ? 50.488 4.714 -40.539 1.00 93.44 415 ASN A O 1
ATOM 3280 N N . VAL A 1 416 ? 50.897 6.691 -41.522 1.00 94.62 416 VAL A N 1
ATOM 3281 C CA . VAL A 1 416 ? 50.712 7.473 -40.287 1.00 94.62 416 VAL A CA 1
ATOM 3282 C C . VAL A 1 416 ? 49.259 7.380 -39.821 1.00 94.62 416 VAL A C 1
ATOM 3284 O O . VAL A 1 416 ? 49.015 6.980 -38.688 1.00 94.62 416 VAL A O 1
ATOM 3287 N N . SER A 1 417 ? 48.299 7.627 -40.719 1.00 95.06 417 SER A N 1
ATOM 3288 C CA . SER A 1 417 ? 46.872 7.522 -40.392 1.00 95.06 417 SER A CA 1
ATOM 3289 C C . SER A 1 417 ? 46.470 6.121 -39.922 1.00 95.06 417 SER A C 1
ATOM 3291 O O . SER A 1 417 ? 45.630 5.999 -39.034 1.00 95.06 417 SER A O 1
ATOM 3293 N N . LYS A 1 418 ? 47.054 5.063 -40.497 1.00 94.62 418 LYS A N 1
ATOM 3294 C CA . LYS A 1 418 ? 46.836 3.680 -40.059 1.00 94.62 418 LYS A CA 1
ATOM 3295 C C . LYS A 1 418 ? 47.300 3.477 -38.615 1.00 94.62 418 LYS A C 1
ATOM 3297 O O . LYS A 1 418 ? 46.545 2.926 -37.823 1.00 94.62 418 LYS A O 1
ATOM 3302 N N . ASN A 1 419 ? 48.503 3.935 -38.272 1.00 93.69 419 ASN A N 1
ATOM 3303 C CA . ASN A 1 419 ? 49.042 3.790 -36.918 1.00 93.69 419 ASN A CA 1
ATOM 3304 C C . ASN A 1 419 ? 48.210 4.568 -35.885 1.00 93.69 419 ASN A C 1
ATOM 3306 O O . ASN A 1 419 ? 47.978 4.069 -34.784 1.00 93.69 419 ASN A O 1
ATOM 3310 N N . ASP A 1 420 ? 47.722 5.758 -36.244 1.00 94.19 420 ASP A N 1
ATOM 3311 C CA . ASP A 1 420 ? 46.840 6.546 -35.378 1.00 94.19 420 ASP A CA 1
ATOM 3312 C C . ASP A 1 420 ? 45.522 5.798 -35.116 1.00 94.19 420 ASP A C 1
ATOM 3314 O O . ASP A 1 420 ? 45.103 5.666 -33.965 1.00 94.19 420 ASP A O 1
ATOM 3318 N N . LEU A 1 421 ? 44.912 5.219 -36.157 1.00 93.56 421 LEU A N 1
ATOM 3319 C CA . LEU A 1 421 ? 43.708 4.393 -36.018 1.00 93.56 421 LEU A CA 1
ATOM 3320 C C . LEU A 1 421 ? 43.957 3.123 -35.191 1.00 93.56 421 LEU A C 1
ATOM 3322 O O . LEU A 1 421 ? 43.131 2.784 -34.351 1.00 93.56 421 LEU A O 1
ATOM 3326 N N . GLU A 1 422 ? 45.088 2.438 -35.372 1.00 95.19 422 GLU A N 1
ATOM 3327 C CA . GLU A 1 422 ? 45.460 1.273 -34.552 1.00 95.19 422 GLU A CA 1
ATOM 3328 C C . GLU A 1 422 ? 45.626 1.649 -33.068 1.00 95.19 422 GLU A C 1
ATOM 3330 O O . GLU A 1 422 ? 45.210 0.897 -32.176 1.00 95.19 422 GLU A O 1
ATOM 3335 N N . SER A 1 423 ? 46.178 2.834 -32.787 1.00 94.50 423 SER A N 1
ATOM 3336 C CA . SER A 1 423 ? 46.295 3.351 -31.420 1.00 94.50 423 SER A CA 1
ATOM 3337 C C . SER A 1 423 ? 44.931 3.675 -30.802 1.00 94.50 423 SER A C 1
ATOM 3339 O O . SER A 1 423 ? 44.692 3.358 -29.635 1.00 94.50 423 SER A O 1
ATOM 3341 N N . GLU A 1 424 ? 44.004 4.216 -31.595 1.00 94.62 424 GLU A N 1
ATOM 3342 C CA . GLU A 1 424 ? 42.646 4.530 -31.154 1.00 94.62 424 GLU A CA 1
ATOM 3343 C C . GLU A 1 424 ? 41.817 3.262 -30.917 1.00 94.62 424 GLU A C 1
ATOM 3345 O O . GLU A 1 424 ? 41.135 3.155 -29.900 1.00 94.62 424 GLU A O 1
ATOM 3350 N N . VAL A 1 425 ? 41.944 2.250 -31.783 1.00 92.75 425 VAL A N 1
ATOM 3351 C CA . VAL A 1 425 ? 41.340 0.925 -31.563 1.00 92.75 425 VAL A CA 1
ATOM 3352 C C . VAL A 1 425 ? 41.845 0.316 -30.255 1.00 92.75 425 VAL A C 1
ATOM 3354 O O . VAL A 1 425 ? 41.041 -0.160 -29.457 1.00 92.75 425 VAL A O 1
ATOM 3357 N N . SER A 1 426 ? 43.152 0.393 -29.988 1.00 94.88 426 SER A N 1
ATOM 3358 C CA . SER A 1 426 ? 43.733 -0.097 -28.730 1.00 94.88 426 SER A CA 1
ATOM 3359 C C . SER A 1 426 ? 43.184 0.659 -27.511 1.00 94.88 426 SER A C 1
ATOM 3361 O O . SER A 1 426 ? 42.896 0.061 -26.475 1.00 94.88 426 SER A O 1
ATOM 3363 N N . ARG A 1 427 ? 42.988 1.980 -27.630 1.00 96.06 427 ARG A N 1
ATOM 3364 C CA . ARG A 1 427 ? 42.393 2.817 -26.578 1.00 96.06 427 ARG A CA 1
ATOM 3365 C C . ARG A 1 427 ? 40.939 2.430 -26.300 1.00 96.06 427 ARG A C 1
ATOM 3367 O O . ARG A 1 427 ? 40.571 2.267 -25.139 1.00 96.06 427 ARG A O 1
ATOM 3374 N N . LEU A 1 428 ? 40.133 2.250 -27.346 1.00 92.69 428 LEU A N 1
ATOM 3375 C CA . LEU A 1 428 ? 38.732 1.840 -27.230 1.00 92.69 428 LEU A CA 1
ATOM 3376 C C . LEU A 1 428 ? 38.593 0.422 -26.665 1.00 92.69 428 LEU A C 1
ATOM 3378 O O . LEU A 1 428 ? 37.715 0.187 -25.841 1.00 92.69 428 LEU A O 1
ATOM 3382 N N . GLN A 1 429 ? 39.482 -0.502 -27.038 1.00 93.50 429 GLN A N 1
ATOM 3383 C CA . GLN A 1 429 ? 39.524 -1.847 -26.456 1.00 93.50 429 GLN A CA 1
ATOM 3384 C C . GLN A 1 429 ? 39.806 -1.810 -24.949 1.00 93.50 429 GLN A C 1
ATOM 3386 O O . GLN A 1 429 ? 39.130 -2.503 -24.192 1.00 93.50 429 GLN A O 1
ATOM 3391 N N . ASN A 1 430 ? 40.738 -0.963 -24.500 1.00 92.69 430 ASN A N 1
ATOM 3392 C CA . ASN A 1 430 ? 41.009 -0.791 -23.071 1.00 92.69 430 ASN A CA 1
ATOM 3393 C C . ASN A 1 430 ? 39.806 -0.191 -22.332 1.00 92.69 430 ASN A C 1
ATOM 3395 O O . ASN A 1 430 ? 39.395 -0.735 -21.313 1.00 92.69 430 ASN A O 1
ATOM 3399 N N . MET A 1 431 ? 39.190 0.865 -22.877 1.00 92.94 431 MET A N 1
ATOM 3400 C CA . MET A 1 431 ? 37.986 1.464 -22.284 1.00 92.94 431 MET A CA 1
ATOM 3401 C C . MET A 1 431 ? 36.816 0.475 -22.219 1.00 92.94 431 MET A C 1
ATOM 3403 O O . MET A 1 431 ? 36.099 0.430 -21.224 1.00 92.94 431 MET A O 1
ATOM 3407 N N . SER A 1 432 ? 36.629 -0.344 -23.258 1.00 90.81 432 SER A N 1
ATOM 3408 C CA . SER A 1 432 ? 35.617 -1.402 -23.263 1.00 90.81 432 SER A CA 1
ATOM 3409 C C . SER A 1 432 ? 35.910 -2.473 -22.210 1.00 90.81 432 SER A C 1
ATOM 3411 O O . SER A 1 432 ? 34.975 -2.974 -21.591 1.00 90.81 432 SER A O 1
ATOM 3413 N N . GLY A 1 433 ? 37.182 -2.823 -21.997 1.00 94.44 433 GLY A N 1
ATOM 3414 C CA . GLY A 1 433 ? 37.599 -3.753 -20.947 1.00 94.44 433 GLY A CA 1
ATOM 3415 C C . GLY A 1 433 ? 37.333 -3.209 -19.542 1.00 94.44 433 GLY A C 1
ATOM 3416 O O . GLY A 1 433 ? 36.750 -3.912 -18.722 1.00 94.44 433 GLY A O 1
ATOM 3417 N N . GLU A 1 434 ? 37.684 -1.946 -19.290 1.00 94.25 434 GLU A N 1
ATOM 3418 C CA . GLU A 1 434 ? 37.419 -1.254 -18.019 1.00 94.25 434 GLU A CA 1
ATOM 3419 C C . GLU A 1 434 ? 35.913 -1.152 -17.732 1.00 94.25 434 GLU A C 1
ATOM 3421 O O . GLU A 1 434 ? 35.473 -1.459 -16.624 1.00 94.25 434 GLU A O 1
ATOM 3426 N N . ALA A 1 435 ? 35.105 -0.802 -18.739 1.00 90.62 435 ALA A N 1
ATOM 3427 C CA . ALA A 1 435 ? 33.648 -0.760 -18.615 1.00 90.62 435 ALA A CA 1
ATOM 3428 C C . ALA A 1 435 ? 33.051 -2.151 -18.332 1.00 90.62 435 ALA A C 1
ATOM 3430 O O . ALA A 1 435 ? 32.165 -2.283 -17.488 1.00 90.62 435 ALA A O 1
ATOM 3431 N N . GLN A 1 436 ? 33.560 -3.204 -18.984 1.00 91.88 436 GLN A N 1
ATOM 3432 C CA . GLN A 1 436 ? 33.124 -4.579 -18.729 1.00 91.88 436 GLN A CA 1
ATOM 3433 C C . GLN A 1 436 ? 33.481 -5.035 -17.307 1.00 91.88 436 GLN A C 1
ATOM 3435 O O . GLN A 1 436 ? 32.685 -5.709 -16.653 1.00 91.88 436 GLN A O 1
ATOM 3440 N N . GLU A 1 437 ? 34.667 -4.678 -16.810 1.00 94.25 437 GLU A N 1
ATOM 3441 C CA . GLU A 1 437 ? 35.085 -4.975 -15.438 1.00 94.25 437 GLU A CA 1
ATOM 3442 C C . GLU A 1 437 ? 34.219 -4.227 -14.415 1.00 94.25 437 GLU A C 1
ATOM 3444 O O . GLU A 1 437 ? 33.780 -4.827 -13.430 1.00 94.25 437 GLU A O 1
ATOM 3449 N N . GLN A 1 438 ? 33.893 -2.958 -14.681 1.00 92.88 438 GLN A N 1
ATOM 3450 C CA . GLN A 1 438 ? 32.967 -2.179 -13.861 1.00 92.88 438 GLN A CA 1
ATOM 3451 C C . GLN A 1 438 ? 31.568 -2.810 -13.831 1.00 92.88 438 GLN A C 1
ATOM 3453 O O . GLN A 1 438 ? 31.031 -3.036 -12.748 1.00 92.88 438 GLN A O 1
ATOM 3458 N N . PHE A 1 439 ? 31.012 -3.172 -14.989 1.00 90.06 439 PHE A N 1
ATOM 3459 C CA . PHE A 1 439 ? 29.703 -3.821 -15.074 1.00 90.06 439 PHE A CA 1
ATOM 3460 C C . PHE A 1 439 ? 29.679 -5.166 -14.334 1.00 90.06 439 PHE A C 1
ATOM 3462 O O . PHE A 1 439 ? 28.739 -5.472 -13.603 1.00 90.06 439 PHE A O 1
ATOM 3469 N N . ASN A 1 440 ? 30.739 -5.969 -14.466 1.00 92.69 440 ASN A N 1
ATOM 3470 C CA . ASN A 1 440 ? 30.861 -7.233 -13.739 1.00 92.69 440 ASN A CA 1
ATOM 3471 C C . ASN A 1 440 ? 30.919 -7.020 -12.220 1.00 92.69 440 ASN A C 1
ATOM 3473 O O . ASN A 1 440 ? 30.339 -7.806 -11.467 1.00 92.69 440 ASN A O 1
ATOM 3477 N N . LYS A 1 441 ? 31.592 -5.959 -11.764 1.00 94.88 441 LYS A N 1
ATOM 3478 C CA . LYS A 1 441 ? 31.638 -5.588 -10.350 1.00 94.88 441 LYS A CA 1
ATOM 3479 C C . LYS A 1 441 ? 30.264 -5.148 -9.840 1.00 94.88 441 LYS A C 1
ATOM 3481 O O . LYS A 1 441 ? 29.811 -5.675 -8.832 1.00 94.88 441 LYS A O 1
ATOM 3486 N N . GLU A 1 442 ? 29.580 -4.256 -10.554 1.00 94.31 442 GLU A N 1
ATOM 3487 C CA . GLU A 1 442 ? 28.227 -3.800 -10.201 1.00 94.31 442 GLU A CA 1
ATOM 3488 C C . GLU A 1 442 ? 27.227 -4.961 -10.184 1.00 94.31 442 GLU A C 1
ATOM 3490 O O . GLU A 1 442 ? 26.447 -5.095 -9.242 1.00 94.31 442 GLU A O 1
ATOM 3495 N N . ARG A 1 443 ? 27.309 -5.872 -11.161 1.00 92.44 443 ARG A N 1
ATOM 3496 C CA . ARG A 1 443 ? 26.522 -7.109 -11.180 1.00 92.44 443 ARG A CA 1
ATOM 3497 C C . ARG A 1 443 ? 26.801 -7.983 -9.957 1.00 92.44 443 ARG A C 1
ATOM 3499 O O . ARG A 1 443 ? 25.856 -8.499 -9.368 1.00 92.44 443 ARG A O 1
ATOM 3506 N N . SER A 1 444 ? 28.066 -8.149 -9.566 1.00 94.38 444 SER A N 1
ATOM 3507 C CA . SER A 1 444 ? 28.440 -8.906 -8.363 1.00 94.38 444 SER A CA 1
ATOM 3508 C C . SER A 1 444 ? 27.911 -8.247 -7.083 1.00 94.38 444 SER A C 1
ATOM 3510 O O . SER A 1 444 ? 27.423 -8.947 -6.197 1.00 94.38 444 SER A O 1
ATOM 3512 N N . ASP A 1 445 ? 27.979 -6.918 -6.983 1.00 92.88 445 ASP A N 1
ATOM 3513 C CA . ASP A 1 445 ? 27.476 -6.160 -5.832 1.00 92.88 445 ASP A CA 1
ATOM 3514 C C . ASP A 1 445 ? 25.941 -6.235 -5.741 1.00 92.88 445 ASP A C 1
ATOM 3516 O O . ASP A 1 445 ? 25.385 -6.425 -4.657 1.00 92.88 445 ASP A O 1
ATOM 3520 N N . LEU A 1 446 ? 25.239 -6.149 -6.877 1.00 90.94 446 LEU A N 1
ATOM 3521 C CA . LEU A 1 446 ? 23.789 -6.345 -6.950 1.00 90.94 446 LEU A CA 1
ATOM 3522 C C . LEU A 1 446 ? 23.397 -7.779 -6.589 1.00 90.94 446 LEU A C 1
ATOM 3524 O O . LEU A 1 446 ? 22.471 -7.973 -5.809 1.00 90.94 446 LEU A O 1
ATOM 3528 N N . GLN A 1 447 ? 24.127 -8.780 -7.081 1.00 92.44 447 GLN A N 1
ATOM 3529 C CA . GLN A 1 447 ? 23.875 -10.179 -6.740 1.00 92.44 447 GLN A CA 1
ATOM 3530 C C . GLN A 1 447 ? 24.073 -10.447 -5.239 1.00 92.44 447 GLN A C 1
ATOM 3532 O O . GLN A 1 447 ? 23.299 -11.193 -4.641 1.00 92.44 447 GLN A O 1
ATOM 3537 N N . ALA A 1 448 ? 25.055 -9.797 -4.603 1.00 92.50 448 ALA A N 1
ATOM 3538 C CA . ALA A 1 448 ? 25.239 -9.862 -3.155 1.00 92.50 448 ALA A CA 1
ATOM 3539 C C . ALA A 1 448 ? 24.074 -9.211 -2.386 1.00 92.50 448 ALA A C 1
ATOM 3541 O O . ALA A 1 448 ? 23.595 -9.791 -1.412 1.00 92.50 448 ALA A O 1
ATOM 3542 N N . LYS A 1 449 ? 23.579 -8.050 -2.843 1.00 93.12 449 LYS A N 1
ATOM 3543 C CA . LYS A 1 449 ? 22.403 -7.383 -2.252 1.00 93.12 449 LYS A CA 1
ATOM 3544 C C . LYS A 1 449 ? 21.123 -8.205 -2.408 1.00 93.12 449 LYS A C 1
ATOM 3546 O O . LYS A 1 449 ? 20.336 -8.269 -1.469 1.00 93.12 449 LYS A O 1
ATOM 3551 N N . VAL A 1 450 ? 20.927 -8.856 -3.557 1.00 90.19 450 VAL A N 1
ATOM 3552 C CA . VAL A 1 450 ? 19.792 -9.767 -3.782 1.00 90.19 450 VAL A CA 1
ATOM 3553 C C . VAL A 1 450 ? 19.852 -10.931 -2.793 1.00 90.19 450 VAL A C 1
ATOM 3555 O O . VAL A 1 450 ? 18.888 -11.141 -2.064 1.00 90.19 450 VAL A O 1
ATOM 3558 N N . ALA A 1 451 ? 21.004 -11.593 -2.653 1.00 91.62 451 ALA A N 1
ATOM 3559 C CA . ALA A 1 451 ? 21.175 -12.687 -1.693 1.00 91.62 451 ALA A CA 1
ATOM 3560 C C . ALA A 1 451 ? 20.975 -12.253 -0.223 1.00 91.62 451 ALA A C 1
ATOM 3562 O O . ALA A 1 451 ? 20.537 -13.043 0.614 1.00 91.62 451 ALA A O 1
ATOM 3563 N N . GLU A 1 452 ? 21.307 -11.006 0.125 1.00 93.88 452 GLU A N 1
ATOM 3564 C CA . GLU A 1 452 ? 21.015 -10.437 1.447 1.00 93.88 452 GLU A CA 1
ATOM 3565 C C . GLU A 1 452 ? 19.512 -10.193 1.641 1.00 93.88 452 GLU A C 1
ATOM 3567 O O . GLU A 1 452 ? 18.967 -10.530 2.694 1.00 93.88 452 GLU A O 1
ATOM 3572 N N . SER A 1 453 ? 18.827 -9.674 0.618 1.00 87.69 453 SER A N 1
ATOM 3573 C CA . SER A 1 453 ? 17.376 -9.473 0.654 1.00 87.69 453 SER A CA 1
ATOM 3574 C C . SER A 1 453 ? 16.594 -10.789 0.720 1.00 87.69 453 SER A C 1
ATOM 3576 O O . SER A 1 453 ? 15.642 -10.873 1.489 1.00 87.69 453 SER A O 1
ATOM 3578 N N . GLU A 1 454 ? 17.036 -11.837 0.016 1.00 93.81 454 GLU A N 1
ATOM 3579 C CA . GLU A 1 454 ? 16.447 -13.182 0.078 1.00 93.81 454 GLU A CA 1
ATOM 3580 C C . GLU A 1 454 ? 16.523 -13.749 1.501 1.00 93.81 454 GLU A C 1
ATOM 3582 O O . GLU A 1 454 ? 15.515 -14.190 2.045 1.00 93.81 454 GLU A O 1
ATOM 3587 N N . LYS A 1 455 ? 17.676 -13.625 2.173 1.00 94.19 455 LYS A N 1
ATOM 3588 C CA . LYS A 1 455 ? 17.817 -14.034 3.583 1.00 94.19 455 LYS A CA 1
ATOM 3589 C C . LYS A 1 455 ? 16.926 -13.235 4.532 1.00 94.19 455 LYS A C 1
ATOM 3591 O O . LYS A 1 455 ? 16.439 -13.779 5.522 1.00 94.19 455 LYS A O 1
ATOM 3596 N N . ALA A 1 456 ? 16.741 -11.940 4.273 1.00 91.69 456 ALA A N 1
ATOM 3597 C CA . ALA A 1 456 ? 15.843 -11.110 5.071 1.00 91.69 456 ALA A CA 1
ATOM 3598 C C . ALA A 1 456 ? 14.375 -11.530 4.885 1.00 91.69 456 ALA A C 1
ATOM 3600 O O . ALA A 1 456 ? 13.629 -11.561 5.863 1.00 91.69 456 ALA A O 1
ATOM 3601 N N . ILE A 1 457 ? 13.981 -11.897 3.660 1.00 89.25 457 ILE A N 1
ATOM 3602 C CA . ILE A 1 457 ? 12.651 -12.440 3.356 1.00 89.25 457 ILE A CA 1
ATOM 3603 C C . ILE A 1 457 ? 12.455 -13.783 4.063 1.00 89.25 457 ILE A C 1
ATOM 3605 O O . ILE A 1 457 ? 11.487 -13.911 4.804 1.00 89.25 457 ILE A O 1
ATOM 3609 N N . GLU A 1 458 ? 13.396 -14.726 3.951 1.00 94.50 458 GLU A N 1
ATOM 3610 C CA . GLU A 1 458 ? 13.326 -16.022 4.651 1.00 94.50 458 GLU A CA 1
ATOM 3611 C C . GLU A 1 458 ? 13.183 -15.848 6.178 1.00 94.50 458 GLU A C 1
ATOM 3613 O O . GLU A 1 458 ? 12.412 -16.552 6.834 1.00 94.50 458 GLU A O 1
ATOM 3618 N N . SER A 1 459 ? 13.890 -14.873 6.765 1.00 95.12 459 SER A N 1
ATOM 3619 C CA . SER A 1 459 ? 13.764 -14.550 8.192 1.00 95.12 459 SER A CA 1
ATOM 3620 C C . SER A 1 459 ? 12.382 -13.995 8.550 1.00 95.12 459 SER A C 1
ATOM 3622 O O . SER A 1 459 ? 11.841 -14.352 9.597 1.00 95.12 459 SER A O 1
ATOM 3624 N N . LEU A 1 460 ? 11.817 -13.116 7.716 1.00 92.25 460 LEU A N 1
ATOM 3625 C CA . LEU A 1 460 ? 10.477 -12.560 7.925 1.00 92.25 460 LEU A CA 1
ATOM 3626 C C . LEU A 1 460 ? 9.396 -13.627 7.741 1.00 92.25 460 LEU A C 1
ATOM 3628 O O . LEU A 1 460 ? 8.462 -13.679 8.536 1.00 92.25 460 LEU A O 1
ATOM 3632 N N . GLU A 1 461 ? 9.537 -14.508 6.752 1.00 91.56 461 GLU A N 1
ATOM 3633 C CA . GLU A 1 461 ? 8.641 -15.646 6.543 1.00 91.56 461 GLU A CA 1
ATOM 3634 C C . GLU A 1 461 ? 8.618 -16.554 7.777 1.00 91.56 461 GLU A C 1
ATOM 3636 O O . GLU A 1 461 ? 7.540 -16.866 8.287 1.00 91.56 461 GLU A O 1
ATOM 3641 N N . SER A 1 462 ? 9.786 -16.884 8.341 1.00 93.69 462 SER A N 1
ATOM 3642 C CA . SER A 1 462 ? 9.876 -17.647 9.592 1.00 93.69 462 SER A CA 1
ATOM 3643 C C . SER A 1 462 ? 9.165 -16.946 10.757 1.00 93.69 462 SER A C 1
ATOM 3645 O O . SER A 1 462 ? 8.414 -17.589 11.488 1.00 93.69 462 SER A O 1
ATOM 3647 N N . GLU A 1 463 ? 9.346 -15.631 10.922 1.00 95.56 463 GLU A N 1
ATOM 3648 C CA . GLU A 1 463 ? 8.670 -14.862 11.978 1.00 95.56 463 GLU A CA 1
ATOM 3649 C C . GLU A 1 463 ? 7.144 -14.832 11.775 1.00 95.56 463 GLU A C 1
ATOM 3651 O O . GLU A 1 463 ? 6.374 -14.977 12.728 1.00 95.56 463 GLU A O 1
ATOM 3656 N N . THR A 1 464 ? 6.676 -14.670 10.532 1.00 89.44 464 THR A N 1
ATOM 3657 C CA . THR A 1 464 ? 5.238 -14.717 10.227 1.00 89.44 464 THR A CA 1
ATOM 3658 C C . THR A 1 464 ? 4.646 -16.096 10.491 1.00 89.44 464 THR A C 1
ATOM 3660 O O . THR A 1 464 ? 3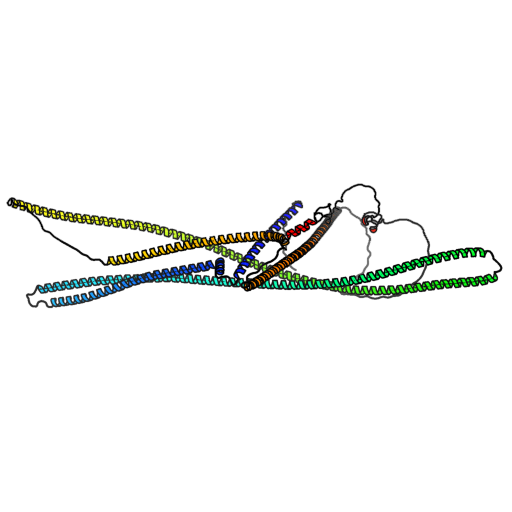.550 -16.183 11.043 1.00 89.44 464 THR A O 1
ATOM 3663 N N . GLN A 1 465 ? 5.386 -17.167 10.198 1.00 95.44 465 GLN A N 1
ATOM 3664 C CA . GLN A 1 465 ? 4.961 -18.535 10.468 1.00 95.44 465 GLN A CA 1
ATOM 3665 C C . GLN A 1 465 ? 4.844 -18.809 11.975 1.00 95.44 465 GLN A C 1
ATOM 3667 O O . GLN A 1 465 ? 3.865 -19.413 12.412 1.00 95.44 465 GLN A O 1
ATOM 3672 N N . GLU A 1 466 ? 5.785 -18.317 12.788 1.00 95.12 466 GLU A N 1
ATOM 3673 C CA . GLU A 1 466 ? 5.696 -18.396 14.253 1.00 95.12 466 GLU A CA 1
ATOM 3674 C C . GLU A 1 466 ? 4.480 -17.627 14.796 1.00 95.12 466 GLU A C 1
ATOM 3676 O O . GLU A 1 466 ? 3.766 -18.119 15.675 1.00 95.12 466 GLU A O 1
ATOM 3681 N N . LYS A 1 467 ? 4.187 -16.441 14.244 1.00 92.69 467 LYS A N 1
ATOM 3682 C CA . LYS A 1 467 ? 2.992 -15.664 14.617 1.00 92.69 467 LYS A CA 1
ATOM 3683 C C . LYS A 1 467 ? 1.696 -16.375 14.231 1.00 92.69 467 LYS A C 1
ATOM 3685 O O . LYS A 1 467 ? 0.767 -16.377 15.035 1.00 92.69 467 LYS A O 1
ATOM 3690 N N . ILE A 1 468 ? 1.632 -17.001 13.055 1.00 92.44 468 ILE A N 1
ATOM 3691 C CA . ILE A 1 468 ? 0.474 -17.802 12.628 1.00 92.44 468 ILE A CA 1
ATOM 3692 C C . ILE A 1 468 ? 0.254 -18.969 13.595 1.00 92.44 468 ILE A C 1
ATOM 3694 O O . ILE A 1 468 ? -0.853 -19.127 14.100 1.00 92.44 468 ILE A O 1
ATOM 3698 N N . GLN A 1 469 ? 1.305 -19.718 13.943 1.00 94.94 469 GLN A N 1
ATOM 3699 C CA . GLN A 1 469 ? 1.205 -20.820 14.909 1.00 94.94 469 GLN A CA 1
ATOM 3700 C C . GLN A 1 469 ? 0.752 -20.347 16.299 1.00 94.94 469 GLN A C 1
ATOM 3702 O O . GLN A 1 469 ? -0.036 -21.020 16.964 1.00 94.94 469 GLN A O 1
ATOM 3707 N N . SER A 1 470 ? 1.214 -19.173 16.740 1.00 95.00 470 SER A N 1
ATOM 3708 C CA . SER A 1 470 ? 0.755 -18.549 17.987 1.00 95.00 470 SER A CA 1
ATOM 3709 C C . SER A 1 470 ? -0.734 -18.182 17.931 1.00 95.00 470 SER A C 1
ATOM 3711 O O . SER A 1 470 ? -1.480 -18.474 18.866 1.00 95.00 470 SER A O 1
ATOM 3713 N N . LEU A 1 471 ? -1.200 -17.605 16.818 1.00 89.75 471 LEU A N 1
ATOM 3714 C CA . LEU A 1 471 ? -2.614 -17.276 16.615 1.00 89.75 471 LEU A CA 1
ATOM 3715 C C . LEU A 1 471 ? -3.498 -18.526 16.541 1.00 89.75 471 LEU A C 1
ATOM 3717 O O . LEU A 1 471 ? -4.577 -18.529 17.129 1.00 89.75 471 LEU A O 1
ATOM 3721 N N . GLU A 1 472 ? -3.043 -19.596 15.889 1.00 94.38 472 GLU A N 1
ATOM 3722 C CA . GLU A 1 472 ? -3.734 -20.892 15.877 1.00 94.38 472 GLU A CA 1
ATOM 3723 C C . GLU A 1 472 ? -3.845 -21.480 17.291 1.00 94.38 472 GLU A C 1
ATOM 3725 O O . GLU A 1 472 ? -4.913 -21.949 17.690 1.00 94.38 472 GLU A O 1
ATOM 3730 N N . ALA A 1 473 ? -2.781 -21.392 18.097 1.00 93.38 473 ALA A N 1
ATOM 3731 C CA . ALA A 1 473 ? -2.817 -21.815 19.495 1.00 93.38 473 ALA A CA 1
ATOM 3732 C C . ALA A 1 473 ? -3.807 -20.981 20.330 1.00 93.38 473 ALA A C 1
ATOM 3734 O O . ALA A 1 473 ? -4.531 -21.535 21.159 1.00 93.38 473 ALA A O 1
ATOM 3735 N N . ILE A 1 474 ? -3.880 -19.665 20.104 1.00 91.62 474 ILE A N 1
ATOM 3736 C CA . ILE A 1 474 ? -4.867 -18.788 20.753 1.00 91.62 474 ILE A CA 1
ATOM 3737 C C . ILE A 1 474 ? -6.292 -19.131 20.295 1.00 91.62 474 ILE A C 1
ATOM 3739 O O . ILE A 1 474 ? -7.197 -19.182 21.122 1.00 91.62 474 ILE A O 1
ATOM 3743 N N . ALA A 1 475 ? -6.514 -19.417 19.012 1.00 91.62 475 ALA A N 1
ATOM 3744 C CA . ALA A 1 475 ? -7.831 -19.806 18.510 1.00 91.62 475 ALA A CA 1
ATOM 3745 C C . ALA A 1 475 ? -8.344 -21.084 19.199 1.00 91.62 475 ALA A C 1
ATOM 3747 O O . ALA A 1 475 ? -9.484 -21.115 19.664 1.00 91.62 475 ALA A O 1
ATOM 3748 N N . LEU A 1 476 ? -7.476 -22.088 19.366 1.00 94.06 476 LEU A N 1
ATOM 3749 C CA . LEU A 1 476 ? -7.806 -23.322 20.087 1.00 94.06 476 LEU A CA 1
ATOM 3750 C C . LEU A 1 476 ? -8.131 -23.076 21.569 1.00 94.06 476 LEU A C 1
ATOM 3752 O O . LEU A 1 476 ? -9.020 -23.726 22.123 1.00 94.06 476 LEU A O 1
ATOM 3756 N N . THR A 1 477 ? -7.442 -22.141 22.238 1.00 92.88 477 THR A N 1
ATOM 3757 C CA . THR A 1 477 ? -7.787 -21.804 23.629 1.00 92.88 477 THR A CA 1
ATOM 3758 C C . THR A 1 477 ? -9.120 -21.069 23.710 1.00 92.88 477 THR A C 1
ATOM 3760 O O . THR A 1 477 ? -9.927 -21.402 24.573 1.00 92.88 477 THR A O 1
ATOM 3763 N N . VAL A 1 478 ? -9.409 -20.147 22.790 1.00 89.69 478 VAL A N 1
ATOM 3764 C CA . VAL A 1 478 ? -10.706 -19.454 22.724 1.00 89.69 478 VAL A CA 1
ATOM 3765 C C . VAL A 1 478 ? -11.857 -20.437 22.490 1.00 89.69 478 VAL A C 1
ATOM 3767 O O . VAL A 1 478 ? -12.885 -20.325 23.157 1.00 89.69 478 VAL A O 1
ATOM 3770 N N . GLU A 1 479 ? -11.691 -21.431 21.613 1.00 91.81 479 GLU A N 1
ATOM 3771 C CA . GLU A 1 479 ? -12.687 -22.497 21.426 1.00 91.81 479 GLU A CA 1
ATOM 3772 C C . GLU A 1 479 ? -12.909 -23.299 22.712 1.00 91.81 479 GLU A C 1
ATOM 3774 O O . GLU A 1 479 ? -14.052 -23.504 23.117 1.00 91.81 479 GLU A O 1
ATOM 3779 N N . SER A 1 480 ? -11.836 -23.662 23.421 1.00 94.81 480 SER A N 1
ATOM 3780 C CA . SER A 1 480 ? -11.948 -24.355 24.709 1.00 94.81 480 SER A CA 1
ATOM 3781 C C . SER A 1 480 ? -12.692 -23.531 25.769 1.00 94.81 480 SER A C 1
ATOM 3783 O O . SER A 1 480 ? -13.510 -24.068 26.517 1.00 94.81 480 SER A O 1
ATOM 3785 N N . TRP A 1 481 ? -12.443 -22.221 25.835 1.00 92.44 481 TRP A N 1
ATOM 3786 C CA . TRP A 1 481 ? -13.163 -21.319 26.738 1.00 92.44 481 TRP A CA 1
ATOM 3787 C C . TRP A 1 481 ? -14.631 -21.165 26.343 1.00 92.44 481 TRP A C 1
ATOM 3789 O O . TRP A 1 481 ? -15.499 -21.143 27.212 1.00 92.44 481 TRP A O 1
ATOM 3799 N N . LYS A 1 482 ? -14.931 -21.115 25.042 1.00 94.12 482 LYS A N 1
ATOM 3800 C CA . LYS A 1 482 ? -16.308 -21.097 24.541 1.00 94.12 482 LYS A CA 1
ATOM 3801 C C . LYS A 1 482 ? -17.068 -22.354 24.969 1.00 94.12 482 LYS A C 1
ATOM 3803 O O . LYS A 1 482 ? -18.164 -22.229 25.507 1.00 94.12 482 LYS A O 1
ATOM 3808 N N . GLU A 1 483 ? -16.477 -23.537 24.804 1.00 94.69 483 GLU A N 1
ATOM 3809 C CA . GLU A 1 483 ? -17.069 -24.799 25.267 1.00 94.69 483 GLU A CA 1
ATOM 3810 C C . GLU A 1 483 ? -17.310 -24.797 26.787 1.00 94.69 483 GLU A C 1
ATOM 3812 O O . GLU A 1 483 ? -18.351 -25.262 27.254 1.00 94.69 483 GLU A O 1
ATOM 3817 N N . GLN A 1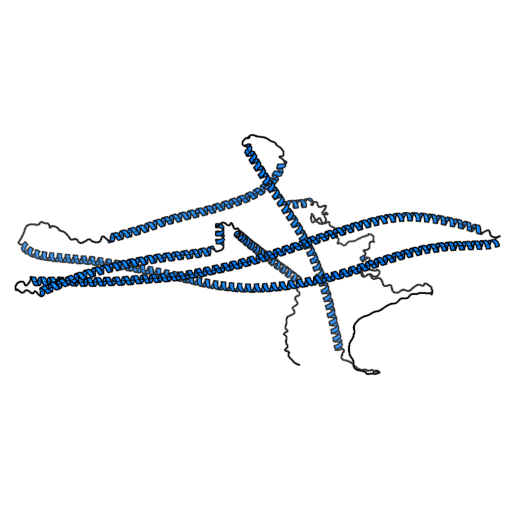 484 ? -16.388 -24.226 27.574 1.00 92.31 484 GLN A N 1
ATOM 3818 C CA . GLN A 1 484 ? -16.563 -24.070 29.024 1.00 92.31 484 GLN A CA 1
ATOM 3819 C C . GLN A 1 484 ? -17.712 -23.114 29.376 1.00 92.31 484 GLN A C 1
ATOM 3821 O O . GLN A 1 484 ? -18.508 -23.423 30.264 1.00 92.31 484 GLN A O 1
ATOM 3826 N N . CYS A 1 485 ? -17.840 -21.985 28.676 1.00 88.12 485 CYS A N 1
ATOM 3827 C CA . CYS A 1 485 ? -18.950 -21.049 28.855 1.00 88.12 485 CYS A CA 1
ATOM 3828 C C . CYS A 1 485 ? -20.297 -21.690 28.497 1.00 88.12 485 CYS A C 1
ATOM 3830 O O . CYS A 1 485 ? -21.252 -21.561 29.262 1.00 88.12 485 CYS A O 1
ATOM 3832 N N . GLU A 1 486 ? -20.373 -22.425 27.383 1.00 92.44 486 GLU A N 1
ATOM 3833 C CA . GLU A 1 486 ? -21.578 -23.162 26.983 1.00 92.44 486 GLU A CA 1
ATOM 3834 C C . GLU A 1 486 ? -21.945 -24.239 28.018 1.00 92.44 486 GLU A C 1
ATOM 3836 O O . GLU A 1 486 ? -23.112 -24.363 28.398 1.00 92.44 486 GLU A O 1
ATOM 3841 N N . ALA A 1 487 ? -20.958 -24.974 28.545 1.00 91.75 487 ALA A N 1
ATOM 3842 C CA . ALA A 1 487 ? -21.172 -25.956 29.607 1.00 91.75 487 ALA A CA 1
ATOM 3843 C C . ALA A 1 487 ? -21.686 -25.307 30.904 1.00 91.75 487 ALA A C 1
ATOM 3845 O O . ALA A 1 487 ? -22.635 -25.806 31.512 1.00 91.75 487 ALA A O 1
ATOM 3846 N N . MET A 1 488 ? -21.104 -24.172 31.303 1.00 90.12 488 MET A N 1
ATOM 3847 C CA . MET A 1 488 ? -21.533 -23.413 32.478 1.00 90.12 488 MET A CA 1
ATOM 3848 C C . MET A 1 488 ? -22.946 -22.846 32.297 1.00 90.12 488 MET A C 1
ATOM 3850 O O . MET A 1 488 ? -23.762 -22.930 33.215 1.00 90.12 488 MET A O 1
ATOM 3854 N N . GLN A 1 489 ? -23.279 -22.335 31.108 1.00 90.56 489 GLN A N 1
ATOM 3855 C CA . GLN A 1 489 ? -24.624 -21.865 30.777 1.00 90.56 489 GLN A CA 1
ATOM 3856 C C . GLN A 1 489 ? -25.646 -23.008 30.855 1.00 90.56 489 GLN A C 1
ATOM 3858 O O . GLN A 1 489 ? -26.729 -22.831 31.417 1.00 90.56 489 GLN A O 1
ATOM 3863 N N . LEU A 1 490 ? -25.294 -24.200 30.362 1.00 92.56 490 LEU A N 1
ATOM 3864 C CA . LEU A 1 490 ? -26.140 -25.389 30.458 1.00 92.56 490 LEU A CA 1
ATOM 3865 C C . LEU A 1 490 ? -26.352 -25.821 31.918 1.00 92.56 490 LEU A C 1
ATOM 3867 O O . LEU A 1 490 ? -27.472 -26.155 32.306 1.00 92.56 490 LEU A O 1
ATOM 3871 N N . GLU A 1 491 ? -25.302 -25.786 32.745 1.00 92.38 491 GLU A N 1
ATOM 3872 C CA . GLU A 1 491 ? -25.402 -26.057 34.184 1.00 92.38 491 GLU A CA 1
ATOM 3873 C C . GLU A 1 491 ? -26.306 -25.031 34.881 1.00 92.38 491 GLU A C 1
ATOM 3875 O O . GLU A 1 491 ? -27.122 -25.397 35.731 1.00 92.38 491 GLU A O 1
ATOM 3880 N N . MET A 1 492 ? -26.213 -23.756 34.495 1.00 88.06 492 MET A N 1
ATOM 3881 C CA . MET A 1 492 ? -27.054 -22.690 35.032 1.00 88.06 492 MET A CA 1
ATOM 3882 C C . MET A 1 492 ? -28.530 -22.915 34.684 1.00 88.06 492 MET A C 1
ATOM 3884 O O . MET A 1 492 ? -29.366 -22.867 35.582 1.00 88.06 492 MET A O 1
ATOM 3888 N N . ILE A 1 493 ? -28.834 -23.267 33.428 1.00 90.62 493 ILE A N 1
ATOM 3889 C CA . ILE A 1 493 ? -30.185 -23.640 32.972 1.00 90.62 493 ILE A CA 1
ATOM 3890 C C . ILE A 1 493 ? -30.713 -24.860 33.744 1.00 90.62 493 ILE A C 1
ATOM 3892 O O . ILE A 1 493 ? -31.875 -24.906 34.141 1.00 90.62 493 ILE A O 1
ATOM 3896 N N . GLN A 1 494 ? -29.869 -25.863 33.998 1.00 91.31 494 GLN A N 1
ATOM 3897 C CA . GLN A 1 494 ? -30.267 -27.021 34.802 1.00 91.31 494 GLN A CA 1
ATOM 3898 C C . GLN A 1 494 ? -30.542 -26.647 36.263 1.00 91.31 494 GLN A C 1
ATOM 3900 O O . GLN A 1 494 ? -31.448 -27.210 36.881 1.00 91.31 494 GLN A O 1
ATOM 3905 N N . LYS A 1 495 ? -29.762 -25.726 36.842 1.00 88.81 495 LYS A N 1
ATOM 3906 C CA . LYS A 1 495 ? -29.974 -25.241 38.212 1.00 88.81 495 LYS A CA 1
ATOM 3907 C C . LYS A 1 495 ? -31.235 -24.387 38.325 1.00 88.81 495 LYS A C 1
ATOM 3909 O O . LYS A 1 495 ? -31.960 -24.565 39.300 1.00 88.81 495 LYS A O 1
ATOM 3914 N N . THR A 1 496 ? -31.533 -23.528 37.350 1.00 86.00 496 THR A N 1
ATOM 3915 C CA . THR A 1 496 ? -32.788 -22.759 37.329 1.00 86.00 496 THR A CA 1
ATOM 3916 C C . THR A 1 496 ? -33.998 -23.669 37.157 1.00 86.00 496 THR A C 1
ATOM 3918 O O . THR A 1 496 ? -34.933 -23.550 37.939 1.00 86.00 496 THR A O 1
ATOM 3921 N N . ALA A 1 497 ? -33.947 -24.655 36.254 1.00 87.94 497 ALA A N 1
ATOM 3922 C CA . ALA A 1 497 ? -35.018 -25.647 36.112 1.00 87.94 497 ALA A CA 1
ATOM 3923 C C . ALA A 1 497 ? -35.269 -26.429 37.418 1.00 87.94 497 ALA A C 1
ATOM 3925 O O . ALA A 1 497 ? -36.408 -26.618 37.831 1.00 87.94 497 ALA A O 1
ATOM 3926 N N . LYS A 1 498 ? -34.206 -26.826 38.135 1.00 88.69 498 LYS A N 1
ATOM 3927 C CA . LYS A 1 498 ? -34.344 -27.457 39.461 1.00 88.69 498 LYS A CA 1
ATOM 3928 C C . LYS A 1 498 ? -34.928 -26.512 40.513 1.00 88.69 498 LYS A C 1
ATOM 3930 O O . LYS A 1 498 ? -35.670 -26.964 41.378 1.00 88.69 498 LYS A O 1
ATOM 3935 N N . ALA A 1 499 ? -34.578 -25.227 40.481 1.00 82.25 499 ALA A N 1
ATOM 3936 C CA . ALA A 1 499 ? -35.148 -24.239 41.392 1.00 82.25 499 ALA A CA 1
ATOM 3937 C C . ALA A 1 499 ? -36.646 -24.020 41.122 1.00 82.25 499 ALA A C 1
ATOM 3939 O O . ALA A 1 499 ? -37.411 -23.870 42.073 1.00 82.25 499 ALA A O 1
ATOM 3940 N N . GLU A 1 500 ? -37.070 -24.059 39.856 1.00 87.31 500 GLU A N 1
ATOM 3941 C CA . GLU A 1 500 ? -38.484 -24.038 39.466 1.00 87.31 500 GLU A CA 1
ATOM 3942 C C . GLU A 1 500 ? -39.232 -25.280 39.972 1.00 87.31 500 GLU A C 1
ATOM 3944 O O . GLU A 1 500 ? -40.285 -25.125 40.588 1.00 87.31 500 GLU A O 1
ATOM 3949 N N . ASP A 1 501 ? -38.669 -26.485 39.814 1.00 86.62 501 ASP A N 1
ATOM 3950 C CA . ASP A 1 501 ? -39.247 -27.727 40.359 1.00 86.62 501 ASP A CA 1
ATOM 3951 C C . ASP A 1 501 ? -39.404 -27.661 41.888 1.00 86.62 501 ASP A C 1
ATOM 3953 O O . ASP A 1 501 ? -40.473 -27.959 42.422 1.00 86.62 501 ASP A O 1
ATOM 3957 N N . VAL A 1 502 ? -38.371 -27.201 42.606 1.00 86.00 502 VAL A N 1
ATOM 3958 C CA . VAL A 1 502 ? -38.448 -26.988 44.064 1.00 86.00 502 VAL A CA 1
ATOM 3959 C C . VAL A 1 502 ? -39.484 -25.913 44.407 1.00 86.00 502 VAL A C 1
ATOM 3961 O O . VAL A 1 502 ? -40.191 -26.033 45.407 1.00 86.00 502 VAL A O 1
ATOM 3964 N N . GLY A 1 503 ? -39.614 -24.873 43.583 1.00 84.75 503 GLY A N 1
ATOM 3965 C CA . GLY A 1 503 ? -40.655 -23.855 43.714 1.00 84.75 503 GLY A CA 1
ATOM 3966 C C . GLY A 1 503 ? -42.065 -24.432 43.563 1.00 84.75 503 GLY A C 1
ATOM 3967 O O . GLY A 1 503 ? -42.955 -24.074 44.338 1.00 84.75 503 GLY A O 1
ATOM 3968 N N . LEU A 1 504 ? -42.266 -25.362 42.625 1.00 87.12 504 LEU A N 1
ATOM 3969 C CA . LEU A 1 504 ? -43.525 -26.085 42.437 1.00 87.12 504 LEU A CA 1
ATOM 3970 C C . LEU A 1 504 ? -43.826 -27.017 43.618 1.00 87.12 504 LEU A C 1
ATOM 3972 O O . LEU A 1 504 ? -44.941 -26.973 44.139 1.00 87.12 504 LEU A O 1
ATOM 3976 N N . GLU A 1 505 ? -42.847 -27.787 44.104 1.00 87.25 505 GLU A N 1
ATOM 3977 C CA . GLU A 1 505 ? -43.003 -28.610 45.316 1.00 87.25 505 GLU A CA 1
ATOM 3978 C C . GLU A 1 505 ? -43.324 -27.746 46.547 1.00 87.25 505 GLU A C 1
ATOM 3980 O O . GLU A 1 505 ? -44.176 -28.091 47.373 1.00 87.25 505 GLU A O 1
ATOM 3985 N N . LEU A 1 506 ? -42.684 -26.580 46.677 1.00 84.62 506 LEU A N 1
ATOM 3986 C CA . LEU A 1 506 ? -42.967 -25.646 47.762 1.00 84.62 506 LEU A CA 1
ATOM 3987 C C . LEU A 1 506 ? -44.390 -25.078 47.650 1.00 84.62 506 LEU A C 1
ATOM 3989 O O . LEU A 1 506 ? -45.092 -24.994 48.655 1.00 84.62 506 LEU A O 1
ATOM 3993 N N . ALA A 1 507 ? -44.847 -24.731 46.446 1.00 84.12 507 ALA A N 1
ATOM 3994 C CA . ALA A 1 507 ? -46.216 -24.276 46.211 1.00 84.12 507 ALA A CA 1
ATOM 3995 C C . ALA A 1 507 ? -47.250 -25.375 46.514 1.00 84.12 507 ALA A C 1
ATOM 3997 O O . ALA A 1 507 ? -48.280 -25.099 47.134 1.00 84.12 507 ALA A O 1
ATOM 3998 N N . GLU A 1 508 ? -46.968 -26.626 46.146 1.00 88.19 508 GLU A N 1
ATOM 3999 C CA . GLU A 1 508 ? -47.828 -27.770 46.451 1.00 88.19 508 GLU A CA 1
ATOM 4000 C C . GLU A 1 508 ? -47.895 -28.034 47.961 1.00 88.19 508 GLU A C 1
ATOM 4002 O O . GLU A 1 508 ? -48.984 -28.157 48.524 1.00 88.19 508 GLU A O 1
ATOM 4007 N N . THR A 1 509 ? -46.755 -28.042 48.655 1.00 84.19 509 THR A N 1
ATOM 4008 C CA . THR A 1 509 ? -46.723 -28.204 50.120 1.00 84.19 509 THR A CA 1
ATOM 4009 C C . THR A 1 509 ? -47.387 -27.035 50.849 1.00 84.19 509 THR A C 1
ATOM 4011 O O . THR A 1 509 ? -48.040 -27.243 51.876 1.00 84.19 509 THR A O 1
ATOM 4014 N N . GLN A 1 510 ? -47.281 -25.810 50.325 1.00 85.00 510 GLN A N 1
ATOM 4015 C CA . GLN A 1 510 ? -48.013 -24.646 50.826 1.00 85.00 510 GLN A CA 1
ATOM 4016 C C . GLN A 1 510 ? -49.527 -24.839 50.648 1.00 85.00 510 GLN A C 1
ATOM 4018 O O . GLN A 1 510 ? -50.275 -24.671 51.609 1.00 85.00 510 GLN A O 1
ATOM 4023 N N . SER A 1 511 ? -49.971 -25.283 49.468 1.00 87.56 511 SER A N 1
ATOM 4024 C CA . SER A 1 511 ? -51.379 -25.586 49.187 1.00 87.56 511 SER A CA 1
ATOM 4025 C C . SER A 1 511 ? -51.927 -26.689 50.100 1.00 87.56 511 SER A C 1
ATOM 4027 O O . SER A 1 511 ? -53.008 -26.535 50.668 1.00 87.56 511 SER A O 1
ATOM 4029 N N . GLN A 1 512 ? -51.158 -27.760 50.331 1.00 87.81 512 GLN A N 1
ATOM 4030 C CA . GLN A 1 512 ? -51.512 -28.808 51.294 1.00 87.81 512 GLN A CA 1
ATOM 4031 C C . GLN A 1 512 ? -51.635 -28.249 52.717 1.00 87.81 512 GLN A C 1
ATOM 4033 O O . GLN A 1 512 ? -52.577 -28.579 53.434 1.00 87.81 512 GLN A O 1
ATOM 4038 N N . ARG A 1 513 ? -50.712 -27.375 53.138 1.00 83.75 513 ARG A N 1
ATOM 4039 C CA . ARG A 1 513 ? -50.753 -26.732 54.460 1.00 83.75 513 ARG A CA 1
ATOM 4040 C C . ARG A 1 513 ? -51.986 -25.841 54.625 1.00 83.75 513 ARG A C 1
ATOM 4042 O O . ARG A 1 513 ? -52.589 -25.842 55.697 1.00 83.75 513 ARG A O 1
ATOM 4049 N N . ASP A 1 514 ? -52.359 -25.101 53.585 1.00 85.88 514 ASP A N 1
ATOM 4050 C CA . ASP A 1 514 ? -53.550 -24.252 53.590 1.00 85.88 514 ASP A CA 1
ATOM 4051 C C . ASP A 1 514 ? -54.836 -25.086 53.617 1.00 85.88 514 ASP A C 1
ATOM 4053 O O . ASP A 1 514 ? -55.740 -24.769 54.390 1.00 85.88 514 ASP A O 1
ATOM 4057 N N . ALA A 1 515 ? -54.886 -26.204 52.885 1.00 86.69 515 ALA A N 1
ATOM 4058 C CA . ALA A 1 515 ? -55.977 -27.173 52.984 1.00 86.69 515 ALA A CA 1
ATOM 4059 C C . ALA A 1 515 ? -56.100 -27.737 54.412 1.00 86.69 515 ALA A C 1
ATOM 4061 O O . ALA A 1 515 ? -57.176 -27.688 55.002 1.00 86.69 515 ALA A O 1
ATOM 4062 N N . PHE A 1 516 ? -54.985 -28.154 55.029 1.00 85.50 516 PHE A N 1
ATOM 4063 C CA . PHE A 1 516 ? -54.975 -28.603 56.427 1.00 85.50 516 PHE A CA 1
ATOM 4064 C C . PHE A 1 516 ? -55.422 -27.517 57.411 1.00 85.50 516 PHE A C 1
ATOM 4066 O O . PHE A 1 516 ? -56.107 -27.820 58.388 1.00 85.50 516 PHE A O 1
ATOM 4073 N N . LYS A 1 517 ? -55.052 -26.250 57.186 1.00 87.38 517 LYS A N 1
ATOM 4074 C CA . LYS A 1 517 ? -55.564 -25.125 57.983 1.00 87.38 517 LYS A CA 1
ATOM 4075 C C . LYS A 1 517 ? -57.073 -24.989 57.839 1.00 87.38 517 LYS A C 1
ATOM 4077 O O . LYS A 1 517 ? -57.756 -24.814 58.845 1.00 87.38 517 LYS A O 1
ATOM 4082 N N . GLN A 1 518 ? -57.584 -25.076 56.615 1.00 86.00 518 GLN A N 1
ATOM 4083 C CA . GLN A 1 518 ? -59.011 -24.969 56.335 1.00 86.00 518 GLN A CA 1
ATOM 4084 C C . GLN A 1 518 ? -59.797 -26.107 56.999 1.00 86.00 518 GLN A C 1
ATOM 4086 O O . GLN A 1 518 ? -60.825 -25.850 57.627 1.00 86.00 518 GLN A O 1
ATOM 4091 N N . ASP A 1 519 ? -59.265 -27.330 56.952 1.00 86.25 519 ASP A N 1
ATOM 4092 C CA . ASP A 1 519 ? -59.812 -28.499 57.645 1.00 86.25 519 ASP A CA 1
ATOM 4093 C C . ASP A 1 519 ? -59.767 -28.328 59.169 1.00 86.25 519 ASP A C 1
ATOM 4095 O O . ASP A 1 519 ? -60.745 -28.611 59.861 1.00 86.25 519 ASP A O 1
ATOM 4099 N N . ALA A 1 520 ? -58.666 -27.806 59.719 1.00 82.31 520 ALA A N 1
ATOM 4100 C CA . ALA A 1 520 ? -58.549 -27.526 61.148 1.00 82.31 520 ALA A CA 1
ATOM 4101 C C . ALA A 1 520 ? -59.534 -26.437 61.610 1.00 82.31 520 ALA A C 1
ATOM 4103 O O . ALA A 1 520 ? -60.100 -26.531 62.701 1.00 82.31 520 ALA A O 1
ATOM 4104 N N . GLU A 1 521 ? -59.768 -25.408 60.794 1.00 84.88 521 GLU A N 1
ATOM 4105 C CA . GLU A 1 521 ? -60.805 -24.407 61.045 1.00 84.88 521 GLU A CA 1
ATOM 4106 C C . GLU A 1 521 ? -62.212 -24.994 60.939 1.00 84.88 521 GLU A C 1
ATOM 4108 O O . GLU A 1 521 ? -63.065 -24.675 61.764 1.00 84.88 521 GLU A O 1
ATOM 4113 N N . ALA A 1 522 ? -62.473 -25.853 59.951 1.00 86.00 522 ALA A N 1
ATOM 4114 C CA . ALA A 1 522 ? -63.747 -26.551 59.822 1.00 86.00 522 ALA A CA 1
ATOM 4115 C C . ALA A 1 522 ? -64.018 -27.421 61.057 1.00 86.00 522 ALA A C 1
ATOM 4117 O O . ALA A 1 522 ? -65.080 -27.297 61.664 1.00 86.00 522 ALA A O 1
ATOM 4118 N N . ALA A 1 523 ? -63.024 -28.189 61.508 1.00 84.12 523 ALA A N 1
ATOM 4119 C CA . ALA A 1 523 ? -63.101 -28.968 62.738 1.00 84.12 523 ALA A CA 1
ATOM 4120 C C . ALA A 1 523 ? -63.316 -28.079 63.976 1.00 84.12 523 ALA A C 1
ATOM 4122 O O . ALA A 1 523 ? -64.118 -28.419 64.841 1.00 84.12 523 ALA A O 1
ATOM 4123 N N . ARG A 1 524 ? -62.664 -26.908 64.065 1.00 87.50 524 ARG A N 1
ATOM 4124 C CA . ARG A 1 524 ? -62.943 -25.933 65.138 1.00 87.50 524 ARG A CA 1
ATOM 4125 C C . ARG A 1 524 ? -64.390 -25.449 65.110 1.00 87.50 524 ARG A C 1
ATOM 4127 O O . ARG A 1 524 ? -65.009 -25.411 66.168 1.00 87.50 524 ARG A O 1
ATOM 4134 N N . ARG A 1 525 ? -64.935 -25.115 63.934 1.00 86.06 525 ARG A N 1
ATOM 4135 C CA . ARG A 1 525 ? -66.345 -24.711 63.788 1.00 86.06 525 ARG A CA 1
ATOM 4136 C C . ARG A 1 525 ? -67.288 -25.841 64.191 1.00 86.06 525 ARG A C 1
ATOM 4138 O O . ARG A 1 525 ? -68.276 -25.585 64.865 1.00 86.06 525 ARG A O 1
ATOM 4145 N N . GLU A 1 526 ? -66.985 -27.087 63.832 1.00 87.00 526 GLU A N 1
ATOM 4146 C CA . GLU A 1 526 ? -67.767 -28.247 64.275 1.00 87.00 526 GLU A CA 1
ATOM 4147 C C . GLU A 1 526 ? -67.712 -28.429 65.793 1.00 87.00 526 GLU A C 1
ATOM 4149 O O . GLU A 1 526 ? -68.752 -28.627 66.415 1.00 87.00 526 GLU A O 1
ATOM 4154 N N . VAL A 1 527 ? -66.533 -28.296 66.408 1.00 83.31 527 VAL A N 1
ATOM 4155 C CA . VAL A 1 527 ? -66.379 -28.327 67.871 1.00 83.31 527 VAL A CA 1
ATOM 4156 C C . VAL A 1 527 ? -67.152 -27.186 68.531 1.00 83.31 527 VAL A C 1
ATOM 4158 O O . VAL A 1 527 ? -67.776 -27.395 69.566 1.00 83.31 527 VAL A O 1
ATOM 4161 N N . GLU A 1 528 ? -67.166 -25.995 67.938 1.00 87.88 528 GLU A N 1
ATOM 4162 C CA . GLU A 1 528 ? -67.938 -24.850 68.426 1.00 87.88 528 GLU A CA 1
ATOM 4163 C C . GLU A 1 528 ? -69.450 -25.093 68.311 1.00 87.88 528 GLU A C 1
ATOM 4165 O O . GLU A 1 528 ? -70.194 -24.849 69.260 1.00 87.88 528 GLU A O 1
ATOM 4170 N N . VAL A 1 529 ? -69.911 -25.678 67.203 1.00 86.19 529 VAL A N 1
ATOM 4171 C CA . VAL A 1 529 ? -71.303 -26.122 67.043 1.00 86.19 529 VAL A CA 1
ATOM 4172 C C . VAL A 1 529 ? -71.649 -27.213 68.057 1.00 86.19 529 VAL A C 1
ATOM 4174 O O . VAL A 1 529 ? -72.711 -27.145 68.674 1.00 86.19 529 VAL A O 1
ATOM 4177 N N . MET A 1 530 ? -70.769 -28.191 68.281 1.00 82.44 530 MET A N 1
ATOM 4178 C CA . MET A 1 530 ? -70.956 -29.227 69.301 1.00 82.44 530 MET A CA 1
ATOM 4179 C C . MET A 1 530 ? -70.973 -28.636 70.713 1.00 82.44 530 MET A C 1
ATOM 4181 O O . MET A 1 530 ? -71.779 -29.060 71.535 1.00 82.44 530 MET A O 1
ATOM 4185 N N . SER A 1 531 ? -70.138 -27.637 70.993 1.00 85.88 531 SER A N 1
ATOM 4186 C CA . SER A 1 531 ? -70.136 -26.885 72.250 1.00 85.88 531 SER A CA 1
ATOM 4187 C C . SER A 1 531 ? -71.466 -26.158 72.456 1.00 85.88 531 SER A C 1
ATOM 4189 O O . SER A 1 531 ? -72.087 -26.291 73.507 1.00 85.88 531 SER A O 1
ATOM 4191 N N . LEU A 1 532 ? -71.984 -25.484 71.425 1.00 83.56 532 LEU A N 1
ATOM 4192 C CA . LEU A 1 532 ? -73.310 -24.860 71.457 1.00 83.56 532 LEU A CA 1
ATOM 4193 C C . LEU A 1 532 ? -74.434 -25.891 71.618 1.00 83.56 532 LEU A C 1
ATOM 4195 O O . LEU A 1 532 ? -75.411 -25.637 72.319 1.00 83.56 532 LEU A O 1
ATOM 4199 N N . GLN A 1 533 ? -74.319 -27.064 70.992 1.00 83.50 533 GLN A N 1
ATOM 4200 C CA . GLN A 1 533 ? -75.262 -28.166 71.183 1.00 83.50 533 GLN A CA 1
ATOM 4201 C C . GLN A 1 533 ? -75.210 -28.716 72.609 1.00 83.50 533 GLN A C 1
ATOM 4203 O O . GLN A 1 533 ? -76.266 -28.968 73.182 1.00 83.50 533 GLN A O 1
ATOM 4208 N N . LEU A 1 534 ? -74.021 -28.860 73.199 1.00 79.12 534 LEU A N 1
ATOM 4209 C CA . LEU A 1 534 ? -73.847 -29.245 74.598 1.00 79.12 534 LEU A CA 1
ATOM 4210 C C . LEU A 1 534 ? -74.434 -28.192 75.537 1.00 79.12 534 LEU A C 1
ATOM 4212 O O . LEU A 1 534 ? -75.214 -28.556 76.406 1.00 79.12 534 LEU A O 1
ATOM 4216 N N . ALA A 1 535 ? -74.168 -26.906 75.306 1.00 80.44 535 ALA A N 1
ATOM 4217 C CA . ALA A 1 535 ? -74.759 -25.812 76.073 1.00 80.44 535 ALA A CA 1
ATOM 4218 C C . ALA A 1 535 ? -76.294 -25.796 75.955 1.00 80.44 535 ALA A C 1
ATOM 4220 O O . ALA A 1 535 ? -77.005 -25.602 76.940 1.00 80.44 535 ALA A O 1
ATOM 4221 N N . ASN A 1 536 ? -76.835 -26.066 74.764 1.00 79.69 536 ASN A N 1
ATOM 4222 C CA . ASN A 1 536 ? -78.275 -26.215 74.566 1.00 79.69 536 ASN A CA 1
ATOM 4223 C C . ASN A 1 536 ? -78.828 -27.462 75.265 1.00 79.69 536 ASN A C 1
ATOM 4225 O O . ASN A 1 536 ? -79.926 -27.401 75.804 1.00 79.69 536 ASN A O 1
ATOM 4229 N N . LEU A 1 537 ? -78.104 -28.584 75.276 1.00 78.88 537 LEU A N 1
ATOM 4230 C CA . LEU A 1 537 ? -78.497 -29.793 76.006 1.00 78.88 537 LEU A CA 1
ATOM 4231 C C . LEU A 1 537 ? -78.434 -29.588 77.520 1.00 78.88 537 LEU A C 1
ATOM 4233 O O . LEU A 1 537 ? -79.317 -30.066 78.222 1.00 78.88 537 LEU A O 1
ATOM 4237 N N . GLU A 1 538 ? -77.441 -28.859 78.025 1.00 79.75 538 GLU A N 1
ATOM 4238 C CA . GLU A 1 538 ? -77.365 -28.429 79.422 1.00 79.75 538 GLU A CA 1
ATOM 4239 C C . GLU A 1 538 ? -78.532 -27.510 79.771 1.00 79.75 538 GLU A C 1
ATOM 4241 O O . GLU A 1 538 ? -79.170 -27.708 80.802 1.00 79.75 538 GLU A O 1
ATOM 4246 N N . LYS A 1 539 ? -78.888 -26.581 78.879 1.00 81.12 539 LYS A N 1
ATOM 4247 C CA . LYS A 1 539 ? -80.092 -25.763 79.022 1.00 81.12 539 LYS A CA 1
ATOM 4248 C C . LYS A 1 539 ? -81.361 -26.616 79.012 1.00 81.12 539 LYS A C 1
ATOM 4250 O O . LYS A 1 539 ? -82.174 -26.469 79.907 1.00 81.12 539 LYS A O 1
ATOM 4255 N N . PHE A 1 540 ? -81.515 -27.555 78.077 1.00 76.81 540 PHE A N 1
ATOM 4256 C CA . PHE A 1 540 ? -82.651 -28.483 78.056 1.00 76.81 540 PHE A CA 1
ATOM 4257 C C . PHE A 1 540 ? -82.700 -29.368 79.301 1.00 76.81 540 PHE A C 1
ATOM 4259 O O . PHE A 1 540 ? -83.784 -29.706 79.764 1.00 76.81 540 PHE A O 1
ATOM 4266 N N . LYS A 1 541 ? -81.545 -29.757 79.845 1.00 81.06 541 LYS A N 1
ATOM 4267 C CA . LYS A 1 541 ? -81.448 -30.502 81.097 1.00 81.06 541 LYS A CA 1
ATOM 4268 C C . LYS A 1 541 ? -81.886 -29.636 82.275 1.00 81.06 541 LYS A C 1
ATOM 4270 O O . LYS A 1 541 ? -82.651 -30.122 83.094 1.00 81.06 541 LYS A O 1
ATOM 4275 N N . LEU A 1 542 ? -81.472 -28.371 82.324 1.00 79.25 542 LEU A N 1
ATOM 4276 C CA . LEU A 1 542 ? -81.922 -27.404 83.324 1.00 79.25 542 LEU A CA 1
ATOM 4277 C C . LEU A 1 542 ? -83.427 -27.122 83.194 1.00 79.25 542 LEU A C 1
ATOM 4279 O O . LEU A 1 542 ? -84.137 -27.089 84.193 1.00 79.25 542 LEU A O 1
ATOM 4283 N N . ASP A 1 543 ? -83.934 -26.991 81.970 1.00 76.56 543 ASP A N 1
ATOM 4284 C CA . ASP A 1 543 ? -85.358 -26.826 81.664 1.00 76.56 543 ASP A CA 1
ATOM 4285 C C . ASP A 1 543 ? -86.150 -28.095 82.038 1.00 76.56 543 ASP A C 1
ATOM 4287 O O . ASP A 1 543 ? -87.283 -28.025 82.500 1.00 76.56 543 ASP A O 1
ATOM 4291 N N . TYR A 1 544 ? -85.555 -29.282 81.889 1.00 78.12 544 TYR A N 1
ATOM 4292 C CA . TYR A 1 544 ? -86.146 -30.550 82.317 1.00 78.12 544 TYR A CA 1
ATOM 4293 C C . TYR A 1 544 ? -86.125 -30.711 83.841 1.00 78.12 544 TYR A C 1
ATOM 4295 O O . TYR A 1 544 ? -87.109 -31.171 84.409 1.00 78.12 544 TYR A O 1
ATOM 4303 N N . GLU A 1 545 ? -85.037 -30.325 84.510 1.00 78.00 545 GLU A N 1
ATOM 4304 C CA . GLU A 1 545 ? -84.923 -30.304 85.972 1.00 78.00 545 GLU A CA 1
ATOM 4305 C C . GLU A 1 545 ? -85.905 -29.294 86.574 1.00 78.00 545 GLU A C 1
ATOM 4307 O O . GLU A 1 545 ? -86.652 -29.648 87.480 1.00 78.00 545 GLU A O 1
ATOM 4312 N N . THR A 1 546 ? -86.017 -28.093 86.004 1.00 75.50 546 THR A N 1
ATOM 4313 C CA . THR A 1 546 ? -87.034 -27.108 86.402 1.00 75.50 546 THR A CA 1
ATOM 4314 C C . THR A 1 546 ? -88.444 -27.587 86.080 1.00 75.50 546 THR A C 1
ATOM 4316 O O . THR A 1 546 ? -89.306 -27.455 86.934 1.00 75.50 546 THR A O 1
ATOM 4319 N N . ALA A 1 547 ? -88.702 -28.235 84.940 1.00 72.38 547 ALA A N 1
ATOM 4320 C CA . ALA A 1 547 ? -89.999 -28.857 84.656 1.00 72.38 547 ALA A CA 1
ATOM 4321 C C . ALA A 1 547 ? -90.301 -30.049 85.583 1.00 72.38 547 ALA A C 1
ATOM 4323 O O . ALA A 1 547 ? -91.461 -30.345 85.871 1.00 72.38 547 ALA A O 1
ATOM 4324 N N . GLN A 1 548 ? -89.280 -30.760 86.064 1.00 74.31 548 GLN A N 1
ATOM 4325 C CA . GLN A 1 548 ? -89.412 -31.839 87.039 1.00 74.31 548 GLN A CA 1
ATOM 4326 C C . GLN A 1 548 ? -89.678 -31.283 88.444 1.00 74.31 548 GLN A C 1
ATOM 4328 O O . GLN A 1 548 ? -90.530 -31.827 89.150 1.00 74.31 548 GLN A O 1
ATOM 4333 N N . ASP A 1 549 ? -89.035 -30.180 88.814 1.00 74.19 549 ASP A N 1
ATOM 4334 C CA . ASP A 1 549 ? -89.321 -29.411 90.022 1.00 74.19 549 ASP A CA 1
ATOM 4335 C C . ASP A 1 549 ? -90.705 -28.764 89.946 1.00 74.19 549 ASP A C 1
ATOM 4337 O O . ASP A 1 549 ? -91.456 -28.813 90.913 1.00 74.19 549 ASP A O 1
ATOM 4341 N N . GLU A 1 550 ? -91.112 -28.254 88.785 1.00 71.12 550 GLU A N 1
ATOM 4342 C CA . GLU A 1 550 ? -92.466 -27.785 88.510 1.00 71.12 550 GLU A CA 1
ATOM 4343 C C . GLU A 1 550 ? -93.459 -28.935 88.544 1.00 71.12 550 GLU A C 1
ATOM 4345 O O . GLU A 1 550 ? -94.545 -28.754 89.063 1.00 71.12 550 GLU A O 1
ATOM 4350 N N . LYS A 1 551 ? -93.118 -30.137 88.070 1.00 71.12 551 LYS A N 1
ATOM 4351 C CA . LYS A 1 551 ? -93.952 -31.338 88.209 1.00 71.12 551 LYS A CA 1
ATOM 4352 C C . LYS A 1 551 ? -94.069 -31.768 89.670 1.00 71.12 551 LYS A C 1
ATOM 4354 O O . LYS A 1 551 ? -95.135 -32.225 90.065 1.00 71.12 551 LYS A O 1
ATOM 4359 N N . LEU A 1 552 ? -93.018 -31.628 90.477 1.00 69.69 552 LEU A N 1
ATOM 4360 C CA . LEU A 1 552 ? -93.045 -31.869 91.924 1.00 69.69 552 LEU A CA 1
ATOM 4361 C C . LEU A 1 552 ? -93.864 -30.793 92.649 1.00 69.69 552 LEU A C 1
ATOM 4363 O O . LEU A 1 552 ? -94.695 -31.127 93.491 1.00 69.69 552 LEU A O 1
ATOM 4367 N N . GLN A 1 553 ? -93.722 -29.527 92.259 1.00 62.81 553 GLN A N 1
ATOM 4368 C CA . GLN A 1 553 ? -94.577 -28.428 92.699 1.00 62.81 553 GLN A CA 1
ATOM 4369 C C . GLN A 1 553 ? -96.011 -28.586 92.195 1.00 62.81 553 GLN A C 1
ATOM 4371 O O . GLN A 1 553 ? -96.922 -28.174 92.891 1.00 62.81 553 GLN A O 1
ATOM 4376 N N . LEU A 1 554 ? -96.241 -29.183 91.024 1.00 58.75 554 LEU A N 1
ATOM 4377 C CA . LEU A 1 554 ? -97.552 -29.489 90.456 1.00 58.75 554 LEU A CA 1
ATOM 4378 C C . LEU A 1 554 ? -98.139 -30.751 91.071 1.00 58.75 554 LEU A C 1
ATOM 4380 O O . LEU A 1 554 ? -99.345 -30.843 91.131 1.00 58.75 554 LEU A O 1
ATOM 4384 N N . LEU A 1 555 ? -97.348 -31.695 91.577 1.00 58.16 555 LEU A N 1
ATOM 4385 C CA . LEU A 1 555 ? -97.814 -32.800 92.420 1.00 58.16 555 LEU A CA 1
ATOM 4386 C C . LEU A 1 555 ? -98.185 -32.288 93.819 1.00 58.16 555 LEU A C 1
ATOM 4388 O O . LEU A 1 555 ? -99.219 -32.682 94.352 1.00 58.16 555 LEU A O 1
ATOM 4392 N N . GLY A 1 556 ? -97.410 -31.341 94.360 1.00 57.56 556 GLY A N 1
ATOM 4393 C CA . GLY A 1 556 ? -97.774 -30.562 95.546 1.00 57.56 556 GLY A CA 1
ATOM 4394 C C . GLY A 1 556 ? -99.037 -29.730 95.315 1.00 57.56 556 GLY A C 1
ATOM 4395 O O . GLY A 1 556 ? -99.978 -29.803 96.098 1.00 57.56 556 GLY A O 1
ATOM 4396 N N . LYS A 1 557 ? -99.133 -29.050 94.169 1.00 52.00 557 LYS A N 1
ATOM 4397 C CA . LYS A 1 557 ? -100.326 -28.314 93.759 1.00 52.00 557 LYS A CA 1
ATOM 4398 C C . LYS A 1 557 ? -101.464 -29.236 93.350 1.00 52.00 557 LYS A C 1
ATOM 4400 O O . LYS A 1 557 ? -102.574 -28.824 93.542 1.00 52.00 557 LYS A O 1
ATOM 4405 N N . VAL A 1 558 ? -101.293 -30.463 92.864 1.00 48.19 558 VAL A N 1
ATOM 4406 C CA . VAL A 1 558 ? -102.397 -31.420 92.618 1.00 48.19 558 VAL A CA 1
ATOM 4407 C C . VAL A 1 558 ? -102.953 -31.920 93.953 1.00 48.19 558 VAL A C 1
ATOM 4409 O O . VAL A 1 558 ? -104.162 -32.080 94.078 1.00 48.19 558 VAL A O 1
ATOM 4412 N N . SER A 1 559 ? -102.111 -32.023 94.988 1.00 48.19 559 SER A N 1
ATOM 4413 C CA . SER A 1 559 ? -102.558 -32.213 96.374 1.00 48.19 559 SER A CA 1
ATOM 4414 C C . SER A 1 559 ? -103.245 -30.971 96.973 1.00 48.19 559 SER A C 1
ATOM 4416 O O . SER A 1 559 ? -104.069 -31.123 97.872 1.00 48.19 559 SER A O 1
ATOM 4418 N N . GLU A 1 560 ? -102.941 -29.757 96.501 1.00 42.09 560 GLU A N 1
ATOM 4419 C CA . GLU A 1 560 ? -103.589 -28.500 96.929 1.00 42.09 560 GLU A CA 1
ATOM 4420 C C . GLU A 1 560 ? -104.753 -28.050 95.999 1.00 42.09 560 GLU A C 1
ATOM 4422 O O . GLU A 1 560 ? -105.620 -27.289 96.422 1.00 42.09 560 GLU A O 1
ATOM 4427 N N . LEU A 1 561 ? -104.842 -28.569 94.766 1.00 41.44 561 LEU A N 1
ATOM 4428 C CA . LEU A 1 561 ? -105.800 -28.250 93.687 1.00 41.44 561 LEU A CA 1
ATOM 4429 C C . LEU A 1 561 ? -106.868 -29.347 93.498 1.00 41.44 561 LEU A C 1
ATOM 4431 O O . LEU A 1 561 ? -107.874 -29.083 92.848 1.00 41.44 561 LEU A O 1
ATOM 4435 N N . GLU A 1 562 ? -106.758 -30.520 94.140 1.00 41.12 562 GLU A N 1
ATOM 4436 C CA . GLU A 1 562 ? -107.954 -31.315 94.499 1.00 41.12 562 GLU A CA 1
ATOM 4437 C C . GLU A 1 562 ? -108.822 -30.582 95.549 1.00 41.12 562 GLU A C 1
ATOM 4439 O O . GLU A 1 562 ? -110.010 -30.877 95.689 1.00 41.12 562 GLU A O 1
ATOM 4444 N N . ALA A 1 563 ? -108.269 -29.571 96.236 1.00 36.81 563 ALA A N 1
ATOM 4445 C CA . ALA A 1 563 ? -108.972 -28.721 97.199 1.00 36.81 563 ALA A CA 1
ATOM 4446 C C . ALA A 1 563 ? -109.299 -27.304 96.680 1.00 36.81 563 ALA A C 1
ATOM 4448 O O . ALA A 1 563 ? -110.010 -26.560 97.360 1.00 36.81 563 ALA A O 1
ATOM 4449 N N . ALA A 1 564 ? -108.838 -26.911 95.488 1.00 30.02 564 ALA A N 1
ATOM 4450 C CA . ALA A 1 564 ? -108.969 -25.534 95.024 1.00 30.02 564 ALA A CA 1
ATOM 4451 C C . ALA A 1 564 ? -109.156 -25.424 93.497 1.00 30.02 564 ALA A C 1
ATOM 4453 O O . ALA A 1 564 ? -108.196 -25.485 92.740 1.00 30.02 564 ALA A O 1
ATOM 4454 N N . LEU A 1 565 ? -110.406 -25.122 93.107 1.00 31.06 565 LEU A N 1
ATOM 4455 C CA . LEU A 1 565 ? -110.817 -24.387 91.893 1.00 31.06 565 LEU A CA 1
ATOM 4456 C C . LEU A 1 565 ? -110.828 -25.185 90.564 1.00 31.06 565 LEU A C 1
ATOM 4458 O O . LEU A 1 565 ? -109.808 -25.666 90.101 1.00 31.06 565 LEU A O 1
ATOM 4462 N N . ALA A 1 566 ? -111.925 -25.352 89.810 1.00 33.69 566 ALA A N 1
ATOM 4463 C CA . ALA A 1 566 ? -113.113 -24.511 89.628 1.00 33.69 566 ALA A CA 1
ATOM 4464 C C . ALA A 1 566 ? -112.764 -23.018 89.542 1.00 33.69 566 ALA A C 1
ATOM 4466 O O . ALA A 1 566 ? -112.816 -22.350 90.564 1.00 33.69 566 ALA A O 1
ATOM 4467 N N . LEU A 1 567 ? -112.516 -22.521 88.317 1.00 29.14 567 LEU A N 1
ATOM 4468 C CA . LEU A 1 567 ? -112.154 -21.135 87.927 1.00 29.14 567 LEU A CA 1
ATOM 4469 C C . LEU A 1 567 ? -110.633 -20.905 87.889 1.00 29.14 567 LEU A C 1
ATOM 4471 O O . LEU A 1 567 ? -109.940 -21.218 88.838 1.00 29.14 567 LEU A O 1
ATOM 4475 N N . SER A 1 568 ? -110.001 -20.302 86.888 1.00 28.69 568 SER A N 1
ATOM 4476 C CA . SER A 1 568 ? -110.372 -19.768 85.573 1.00 28.69 568 SER A CA 1
ATOM 4477 C C . SER A 1 568 ? -109.057 -19.230 84.987 1.00 28.69 568 SER A C 1
ATOM 4479 O O . SER A 1 568 ? -108.328 -18.528 85.685 1.00 28.69 568 SER A O 1
ATOM 4481 N N . ALA A 1 569 ? -108.748 -19.569 83.736 1.00 25.70 569 ALA A N 1
ATOM 4482 C CA . ALA A 1 569 ? -107.502 -19.238 83.044 1.00 25.70 569 ALA A CA 1
ATOM 4483 C C . ALA A 1 569 ? -107.538 -17.871 82.332 1.00 25.70 569 ALA A C 1
ATOM 4485 O O . ALA A 1 569 ? -108.568 -17.539 81.752 1.00 25.70 569 ALA A O 1
ATOM 4486 N N . SER A 1 570 ? -106.397 -17.157 82.334 1.00 27.39 570 SER A N 1
ATOM 4487 C CA . SER A 1 570 ? -105.853 -16.200 81.328 1.00 27.39 570 SER A CA 1
ATOM 4488 C C . SER A 1 570 ? -105.005 -15.132 82.049 1.00 27.39 570 SER A C 1
ATOM 4490 O O . SER A 1 570 ? -105.451 -14.660 83.086 1.00 27.39 570 SER A O 1
ATOM 4492 N N . ALA A 1 571 ? -103.873 -14.589 81.602 1.00 27.95 571 ALA A N 1
ATOM 4493 C CA . ALA A 1 571 ? -102.911 -14.816 80.526 1.00 27.95 571 ALA A CA 1
ATOM 4494 C C . ALA A 1 571 ? -101.793 -13.747 80.701 1.00 27.95 571 ALA A C 1
ATOM 4496 O O . ALA A 1 571 ? -102.051 -12.692 81.277 1.00 27.95 571 ALA A O 1
ATOM 4497 N N . SER A 1 572 ? -100.636 -13.989 80.071 1.00 29.56 572 SER A N 1
ATOM 4498 C CA . SER A 1 572 ? -99.688 -13.001 79.511 1.00 29.56 572 SER A CA 1
ATOM 4499 C C . SER A 1 572 ? -98.618 -12.353 80.408 1.00 29.56 572 SER A C 1
ATOM 4501 O O . SER A 1 572 ? -98.871 -11.404 81.149 1.00 29.56 572 SER A O 1
ATOM 4503 N N . ASP A 1 573 ? -97.381 -12.797 80.166 1.00 29.36 573 ASP A N 1
ATOM 4504 C CA . ASP A 1 573 ? -96.097 -12.230 80.585 1.00 29.36 573 ASP A CA 1
ATOM 4505 C C . ASP A 1 573 ? -95.666 -10.959 79.826 1.00 29.36 573 ASP A C 1
ATOM 4507 O O . ASP A 1 573 ? -96.130 -10.655 78.723 1.00 29.36 573 ASP A O 1
ATOM 4511 N N . LYS A 1 574 ? -94.737 -10.244 80.476 1.00 30.58 574 LYS A N 1
ATOM 4512 C CA . LYS A 1 574 ? -93.969 -9.057 80.062 1.00 30.58 574 LYS A CA 1
ATOM 4513 C C . LYS A 1 574 ? -92.592 -9.445 79.467 1.00 30.58 574 LYS A C 1
ATOM 4515 O O . LYS A 1 574 ? -92.087 -10.526 79.728 1.00 30.58 574 LYS A O 1
ATOM 4520 N N . ALA A 1 575 ? -91.999 -8.488 78.732 1.00 37.03 575 ALA A N 1
ATOM 4521 C CA . ALA A 1 575 ? -90.580 -8.280 78.326 1.00 37.03 575 ALA A CA 1
ATOM 4522 C C . ALA A 1 575 ? -89.524 -8.544 79.454 1.00 37.03 575 ALA A C 1
ATOM 4524 O O . ALA A 1 575 ? -90.007 -8.690 80.578 1.00 37.03 575 ALA A O 1
ATOM 4525 N N . PRO A 1 576 ? -88.154 -8.486 79.303 1.00 44.16 576 PRO A N 1
ATOM 4526 C CA . PRO A 1 576 ? -87.332 -7.663 78.371 1.00 44.16 576 PRO A CA 1
ATOM 4527 C C . PRO A 1 576 ? -85.855 -8.105 78.022 1.00 44.16 576 PRO A C 1
ATOM 4529 O O . PRO A 1 576 ? -85.337 -9.109 78.485 1.00 44.16 576 PRO A O 1
ATOM 4532 N N . SER A 1 577 ? -85.206 -7.279 77.179 1.00 29.94 577 SER A N 1
ATOM 4533 C CA . SER A 1 577 ? -83.834 -6.691 77.217 1.00 29.94 577 SER A CA 1
ATOM 4534 C C . SER A 1 577 ? -82.510 -7.452 77.464 1.00 29.94 577 SER A C 1
ATOM 4536 O O . SER A 1 577 ? -82.328 -8.069 78.507 1.00 29.94 577 SER A O 1
ATOM 4538 N N . ALA A 1 578 ? -81.534 -7.018 76.637 1.00 31.77 578 ALA A N 1
ATOM 4539 C CA . ALA A 1 578 ? -80.106 -6.722 76.909 1.00 31.77 578 ALA A CA 1
ATOM 4540 C C . ALA A 1 578 ? -79.170 -7.938 77.086 1.00 31.77 578 ALA A C 1
ATOM 4542 O O . ALA A 1 578 ? -79.570 -8.951 77.635 1.00 31.77 578 ALA A O 1
ATOM 4543 N N . THR A 1 579 ? -77.934 -7.959 76.565 1.00 34.16 579 THR A N 1
ATOM 4544 C CA . THR A 1 579 ? -76.825 -6.984 76.720 1.00 34.16 579 THR A CA 1
ATOM 4545 C C . THR A 1 579 ? -75.769 -7.316 75.633 1.00 34.16 579 THR A C 1
ATOM 4547 O O . THR A 1 579 ? -75.489 -8.489 75.424 1.00 34.16 579 THR A O 1
ATOM 4550 N N . GLN A 1 580 ? -75.389 -6.415 74.713 1.00 38.09 580 GLN A N 1
ATOM 4551 C CA . GLN A 1 580 ? -74.273 -5.446 74.797 1.00 38.09 580 GLN A CA 1
ATOM 4552 C C . GLN A 1 580 ? -72.892 -6.104 75.011 1.00 38.09 580 GLN A C 1
ATOM 4554 O O . GLN A 1 580 ? -72.744 -6.752 76.033 1.00 38.09 580 GLN A O 1
ATOM 4559 N N . VAL A 1 581 ? -71.922 -5.893 74.098 1.00 33.47 581 VAL A N 1
ATOM 4560 C CA . VAL A 1 581 ? -70.505 -5.511 74.356 1.00 33.47 581 VAL A CA 1
ATOM 4561 C C . VAL A 1 581 ? -69.824 -5.084 73.029 1.00 33.47 581 VAL A C 1
ATOM 4563 O O . VAL A 1 581 ? -69.913 -5.795 72.032 1.00 33.47 581 VAL A O 1
ATOM 4566 N N . ASP A 1 582 ? -69.229 -3.882 73.085 1.00 31.62 582 ASP A N 1
ATOM 4567 C CA . ASP A 1 582 ? -68.070 -3.249 72.405 1.00 31.62 582 ASP A CA 1
ATOM 4568 C C . ASP A 1 582 ? -67.556 -3.752 71.044 1.00 31.62 582 ASP A C 1
ATOM 4570 O O . ASP A 1 582 ? -67.341 -4.937 70.845 1.00 31.62 582 ASP A O 1
ATOM 4574 N N . ALA A 1 583 ? -67.276 -2.936 70.017 1.00 42.00 583 ALA A N 1
ATOM 4575 C CA . ALA A 1 583 ? -66.792 -1.547 69.900 1.00 42.00 583 ALA A CA 1
ATOM 4576 C C . ALA A 1 583 ? -65.354 -1.286 70.398 1.00 42.00 583 ALA A C 1
ATOM 4578 O O . ALA A 1 583 ? -65.150 -0.723 71.466 1.00 42.00 583 ALA A O 1
ATOM 4579 N N . SER A 1 584 ? -64.355 -1.586 69.559 1.00 39.22 584 SER A N 1
ATOM 4580 C CA . SER A 1 584 ? -63.251 -0.657 69.232 1.00 39.22 584 SER A CA 1
ATOM 4581 C C . SER A 1 584 ? -62.246 -1.285 68.254 1.00 39.22 584 SER A C 1
ATOM 4583 O O . SER A 1 584 ? -61.535 -2.202 68.621 1.00 39.22 584 SER A O 1
ATOM 4585 N N . GLU A 1 585 ? -62.185 -0.778 67.012 1.00 38.47 585 GLU A N 1
ATOM 4586 C CA . GLU A 1 585 ? -60.942 -0.616 66.219 1.00 38.47 585 GLU A CA 1
ATOM 4587 C C . GLU A 1 585 ? -61.247 0.025 64.839 1.00 38.47 585 GLU A C 1
ATOM 4589 O O . GLU A 1 585 ? -61.535 -0.679 63.872 1.00 38.47 585 GLU A O 1
ATOM 4594 N N . PRO A 1 586 ? -61.203 1.369 64.692 1.00 47.88 586 PRO A N 1
ATOM 4595 C CA . PRO A 1 586 ? -61.376 2.036 63.399 1.00 47.88 586 PRO A CA 1
ATOM 4596 C C . PRO A 1 586 ? -60.080 2.627 62.806 1.00 47.88 586 PRO A C 1
ATOM 4598 O O . PRO A 1 586 ? -60.159 3.433 61.883 1.00 47.88 586 PRO A O 1
ATOM 4601 N N . SER A 1 587 ? -58.887 2.262 63.298 1.00 52.00 587 SER A N 1
ATOM 4602 C CA . SER A 1 587 ? -57.632 2.896 62.839 1.00 52.00 587 SER A CA 1
ATOM 4603 C C . SER A 1 587 ? -56.919 2.143 61.709 1.00 52.00 587 SER A C 1
ATOM 4605 O O . SER A 1 587 ? -56.353 2.768 60.821 1.00 52.00 587 SER A O 1
ATOM 4607 N N . ARG A 1 588 ? -57.018 0.810 61.668 1.00 52.12 588 ARG A N 1
ATOM 4608 C CA . ARG A 1 588 ? -56.292 -0.025 60.692 1.00 52.12 588 ARG A CA 1
ATOM 4609 C C . ARG A 1 588 ? -56.929 -0.060 59.296 1.00 52.12 588 ARG A C 1
ATOM 4611 O O . ARG A 1 588 ? -56.265 -0.359 58.311 1.00 52.12 588 ARG A O 1
ATOM 4618 N N . TYR A 1 589 ? -58.213 0.282 59.200 1.00 54.50 589 TYR A N 1
ATOM 4619 C CA . TYR A 1 589 ? -58.918 0.366 57.918 1.00 54.50 589 TYR A CA 1
ATOM 4620 C C . TYR A 1 589 ? -58.513 1.596 57.097 1.00 54.50 589 TYR A C 1
ATOM 4622 O O . TYR A 1 589 ? -58.497 1.508 55.875 1.00 54.50 589 TYR A O 1
ATOM 4630 N N . LYS A 1 590 ? -58.126 2.708 57.737 1.00 57.91 590 LYS A N 1
ATOM 4631 C CA . LYS A 1 590 ? -57.675 3.909 57.016 1.00 57.91 590 LYS A CA 1
ATOM 4632 C C . LYS A 1 590 ? -56.305 3.728 56.366 1.00 57.91 590 LYS A C 1
ATOM 4634 O O . LYS A 1 590 ? -56.134 4.128 55.224 1.00 57.91 590 LYS A O 1
ATOM 4639 N N . GLU A 1 591 ? -55.369 3.071 57.047 1.00 60.00 591 GLU A N 1
ATOM 4640 C CA . GLU A 1 591 ? -54.039 2.780 56.488 1.00 60.00 591 GLU A CA 1
ATOM 4641 C C . GLU A 1 591 ? -54.126 1.799 55.310 1.00 60.00 591 GLU A C 1
ATOM 4643 O O . GLU A 1 591 ? -53.508 2.020 54.272 1.00 60.00 591 GLU A O 1
ATOM 4648 N N . LEU A 1 592 ? -54.979 0.773 55.413 1.00 64.25 592 LEU A N 1
ATOM 4649 C CA . LEU A 1 592 ? -55.243 -0.144 54.300 1.00 64.25 592 LEU A CA 1
ATOM 4650 C C . LEU A 1 592 ? -55.966 0.546 53.133 1.00 64.25 592 LEU A C 1
ATOM 4652 O O . LEU A 1 592 ? -55.695 0.234 51.975 1.00 64.25 592 LEU A O 1
ATOM 4656 N N . GLU A 1 593 ? -56.864 1.499 53.395 1.00 69.00 593 GLU A N 1
ATOM 4657 C CA . GLU A 1 593 ? -57.490 2.305 52.339 1.00 69.00 593 GLU A CA 1
ATOM 4658 C C . GLU A 1 593 ? -56.480 3.215 51.624 1.00 69.00 593 GLU A C 1
ATOM 4660 O O . GLU A 1 593 ? -56.541 3.342 50.398 1.00 69.00 593 GLU A O 1
ATOM 4665 N N . GLU A 1 594 ? -55.529 3.802 52.354 1.00 74.81 594 GLU A N 1
ATOM 4666 C CA . GLU A 1 594 ? -54.454 4.627 51.793 1.00 74.81 594 GLU A CA 1
ATOM 4667 C C . GLU A 1 594 ? -53.451 3.793 50.980 1.00 74.81 594 GLU A C 1
ATOM 4669 O O . GLU A 1 594 ? -53.067 4.194 49.878 1.00 74.81 594 GLU A O 1
ATOM 4674 N N . GLU A 1 595 ? -53.103 2.590 51.440 1.00 74.12 595 GLU A N 1
ATOM 4675 C CA . GLU A 1 595 ? -52.224 1.666 50.716 1.00 74.12 595 GLU A CA 1
ATOM 4676 C C . GLU A 1 595 ? -52.896 1.115 49.445 1.00 74.12 595 GLU A C 1
ATOM 4678 O O . GLU A 1 595 ? -52.294 1.086 48.367 1.00 74.12 595 GLU A O 1
ATOM 4683 N N . ILE A 1 596 ? -54.193 0.794 49.514 1.00 74.69 596 ILE A N 1
ATOM 4684 C CA . ILE A 1 596 ? -54.996 0.433 48.336 1.00 74.69 596 ILE A CA 1
ATOM 4685 C C . ILE A 1 596 ? -55.092 1.614 47.360 1.00 74.69 596 ILE A C 1
ATOM 4687 O O . ILE A 1 596 ? -55.052 1.407 46.144 1.00 74.69 596 ILE A O 1
ATOM 4691 N N . ALA A 1 597 ? -55.211 2.852 47.847 1.00 77.19 597 ALA A N 1
ATOM 4692 C CA . ALA A 1 597 ? -55.219 4.039 46.993 1.00 77.19 597 ALA A CA 1
ATOM 4693 C C . ALA A 1 597 ? -53.859 4.263 46.309 1.00 77.19 597 ALA A C 1
ATOM 4695 O O . ALA A 1 597 ? -53.820 4.597 45.121 1.00 77.19 597 ALA A O 1
ATOM 4696 N N . HIS A 1 598 ? -52.754 4.018 47.015 1.00 77.19 598 HIS A N 1
ATOM 4697 C CA . HIS A 1 598 ? -51.403 4.108 46.468 1.00 77.19 598 HIS A CA 1
ATOM 4698 C C . HIS A 1 598 ? -51.139 3.034 45.401 1.00 77.19 598 HIS A C 1
ATOM 4700 O O . HIS A 1 598 ? -50.709 3.358 44.293 1.00 77.19 598 HIS A O 1
ATOM 4706 N N . LEU A 1 599 ? -51.484 1.772 45.675 1.00 74.88 599 LEU A N 1
ATOM 4707 C CA . LEU A 1 599 ? -51.363 0.684 44.698 1.00 74.88 599 LEU A CA 1
ATOM 4708 C C . LEU A 1 599 ? -52.245 0.926 43.468 1.00 74.88 599 LEU A C 1
ATOM 4710 O O . LEU A 1 599 ? -51.800 0.720 42.341 1.00 74.88 599 LEU A O 1
ATOM 4714 N N . LYS A 1 600 ? -53.467 1.444 43.652 1.00 79.12 600 LYS A N 1
ATOM 4715 C CA . LYS A 1 600 ? -54.328 1.856 42.532 1.00 79.12 600 LYS A CA 1
ATOM 4716 C C . LYS A 1 600 ? -53.683 2.948 41.687 1.00 79.12 600 LYS A C 1
ATOM 4718 O O . LYS A 1 600 ? -53.786 2.882 40.466 1.00 79.12 600 LYS A O 1
ATOM 4723 N N . LYS A 1 601 ? -53.014 3.925 42.306 1.00 82.94 601 LYS A N 1
ATOM 4724 C CA . LYS A 1 601 ? -52.289 4.980 41.588 1.00 82.94 601 LYS A CA 1
ATOM 4725 C C . LYS A 1 601 ? -51.130 4.400 40.776 1.00 82.94 601 LYS A C 1
ATOM 4727 O O . LYS A 1 601 ? -51.044 4.688 39.590 1.00 82.94 601 LYS A O 1
ATOM 4732 N N . MET A 1 602 ? -50.330 3.514 41.368 1.00 77.81 602 MET A N 1
ATOM 4733 C CA . MET A 1 602 ? -49.208 2.861 40.686 1.00 77.81 602 MET A CA 1
ATOM 4734 C C . MET A 1 602 ? -49.669 1.998 39.504 1.00 77.81 602 MET A C 1
ATOM 4736 O O . MET A 1 602 ? -49.104 2.081 38.419 1.00 77.81 602 MET A O 1
ATOM 4740 N N . VAL A 1 603 ? -50.753 1.232 39.666 1.00 79.56 603 VAL A N 1
ATOM 4741 C CA . VAL A 1 603 ? -51.368 0.482 38.558 1.00 79.56 603 VAL A CA 1
ATOM 4742 C C . VAL A 1 603 ? -51.874 1.429 37.468 1.00 79.56 603 VAL A C 1
ATOM 4744 O O . VAL A 1 603 ? -51.743 1.128 36.283 1.00 79.56 603 VAL A O 1
ATOM 4747 N N . HIS A 1 604 ? -52.431 2.585 37.835 1.00 84.50 604 HIS A N 1
ATOM 4748 C CA . HIS A 1 604 ? -52.899 3.573 36.866 1.00 84.50 604 HIS A CA 1
ATOM 4749 C C . HIS A 1 604 ? -51.748 4.245 36.106 1.00 84.50 604 HIS A C 1
ATOM 4751 O O . HIS A 1 604 ? -51.877 4.481 34.905 1.00 84.50 604 HIS A O 1
ATOM 4757 N N . ASP A 1 605 ? -50.625 4.501 36.777 1.00 81.12 605 ASP A N 1
ATOM 4758 C CA . ASP A 1 605 ? -49.417 5.061 36.174 1.00 81.12 605 ASP A CA 1
ATOM 4759 C C . ASP A 1 605 ? -48.746 4.038 35.238 1.00 81.12 605 ASP A C 1
ATOM 4761 O O . ASP A 1 605 ? -48.500 4.368 34.080 1.00 81.12 605 ASP A O 1
ATOM 4765 N N . LEU A 1 606 ? -48.617 2.767 35.645 1.00 79.50 606 LEU A N 1
ATOM 4766 C CA . LEU A 1 606 ? -48.136 1.679 34.775 1.00 79.50 606 LEU A CA 1
ATOM 4767 C C . LEU A 1 606 ? -49.062 1.424 33.577 1.00 79.50 606 LEU A C 1
ATOM 4769 O O . LEU A 1 606 ? -48.611 1.160 32.465 1.00 79.50 606 LEU A O 1
ATOM 4773 N N . THR A 1 607 ? -50.380 1.525 33.771 1.00 83.06 607 THR A N 1
ATOM 4774 C CA . THR A 1 607 ? -51.344 1.412 32.664 1.00 83.06 607 THR A CA 1
ATOM 4775 C C . THR A 1 607 ? -51.187 2.580 31.689 1.00 83.06 607 THR A C 1
ATOM 4777 O O . THR A 1 607 ? -51.267 2.386 30.478 1.00 83.06 607 THR A O 1
ATOM 4780 N N . ARG A 1 608 ? -50.939 3.795 32.194 1.00 87.44 608 ARG A N 1
ATOM 4781 C CA . ARG A 1 608 ? -50.693 4.981 31.365 1.00 87.44 608 ARG A CA 1
ATOM 4782 C C . ARG A 1 608 ? -49.386 4.860 30.587 1.00 87.44 608 ARG A C 1
ATOM 4784 O O . ARG A 1 608 ? -49.371 5.193 29.407 1.00 87.44 608 ARG A O 1
ATOM 4791 N N . GLU A 1 609 ? -48.333 4.364 31.223 1.00 83.06 609 GLU A N 1
ATOM 4792 C CA . GLU A 1 609 ? -47.034 4.128 30.595 1.00 83.06 609 GLU A CA 1
ATOM 4793 C C . GLU A 1 609 ? -47.125 3.049 29.511 1.00 83.06 609 GLU A C 1
ATOM 4795 O O . GLU A 1 609 ? -46.704 3.287 28.386 1.00 83.06 609 GLU A O 1
ATOM 4800 N N . ASN A 1 610 ? -47.817 1.935 29.764 1.00 78.69 610 ASN A N 1
ATOM 4801 C CA . ASN A 1 610 ? -48.078 0.919 28.737 1.00 78.69 610 ASN A CA 1
ATOM 4802 C C . ASN A 1 610 ? -48.881 1.462 27.542 1.00 78.69 610 ASN A C 1
ATOM 4804 O O . ASN A 1 610 ? -48.633 1.080 26.398 1.00 78.69 610 ASN A O 1
ATOM 4808 N N . VAL A 1 611 ? -49.835 2.370 27.774 1.00 86.12 611 VAL A N 1
ATOM 4809 C CA . VAL A 1 611 ? -50.552 3.053 26.684 1.00 86.12 611 VAL A CA 1
ATOM 4810 C C . VAL A 1 611 ? -49.624 4.012 25.925 1.00 86.12 611 VAL A C 1
ATOM 4812 O O . VAL A 1 611 ? -49.718 4.086 24.698 1.00 86.12 611 VAL A O 1
ATOM 4815 N N . ALA A 1 612 ? -48.717 4.707 26.617 1.00 85.44 612 ALA A N 1
ATOM 4816 C CA . ALA A 1 612 ? -47.730 5.596 26.006 1.00 85.44 612 ALA A CA 1
ATOM 4817 C C . ALA A 1 612 ? -46.722 4.815 25.145 1.00 85.44 612 ALA A C 1
ATOM 4819 O O . ALA A 1 612 ? -46.607 5.105 23.955 1.00 85.44 612 ALA A O 1
ATOM 4820 N N . VAL A 1 613 ? -46.113 3.754 25.682 1.00 80.00 613 VAL A N 1
ATOM 4821 C CA . VAL A 1 613 ? -45.216 2.842 24.947 1.00 80.00 613 VAL A CA 1
ATOM 4822 C C . VAL A 1 613 ? -45.951 2.183 23.777 1.00 80.00 613 VAL A C 1
ATOM 4824 O O . VAL A 1 613 ? -45.429 2.105 22.668 1.00 80.00 613 VAL A O 1
ATOM 4827 N N . GLY A 1 614 ? -47.214 1.785 23.962 1.00 86.06 614 GLY A N 1
ATOM 4828 C CA . GLY A 1 614 ? -48.046 1.270 22.873 1.00 86.06 614 GLY A CA 1
ATOM 4829 C C . GLY A 1 614 ? -48.306 2.295 21.760 1.00 86.06 614 GLY A C 1
ATOM 4830 O O . GLY A 1 614 ? -48.427 1.919 20.592 1.00 86.06 614 GLY A O 1
ATOM 4831 N N . SER A 1 615 ? -48.388 3.588 22.088 1.00 87.00 615 SER A N 1
ATOM 4832 C CA . SER A 1 615 ? -48.512 4.664 21.097 1.00 87.00 615 SER A CA 1
ATOM 4833 C C . SER A 1 615 ? -47.188 4.974 20.393 1.00 87.00 615 SER A C 1
ATOM 4835 O O . SER A 1 615 ? -47.190 5.238 19.192 1.00 87.00 615 SER A O 1
ATOM 4837 N N . GLU A 1 616 ? -46.067 4.857 21.103 1.00 84.38 616 GLU A N 1
ATOM 4838 C CA . GLU A 1 616 ? -44.722 5.050 20.565 1.00 84.38 616 GLU A CA 1
ATOM 4839 C C . GLU A 1 616 ? -44.317 3.905 19.632 1.00 84.38 616 GLU A C 1
ATOM 4841 O O . GLU A 1 616 ? -43.886 4.164 18.515 1.00 84.38 616 GLU A O 1
ATOM 4846 N N . ASN A 1 617 ? -44.611 2.650 19.987 1.00 81.88 617 ASN A N 1
ATOM 4847 C CA . ASN A 1 617 ? -44.434 1.510 19.081 1.00 81.88 617 ASN A CA 1
ATOM 4848 C C . ASN A 1 617 ? -45.270 1.649 17.802 1.00 81.88 617 ASN A C 1
ATOM 4850 O O . ASN A 1 617 ? -44.791 1.345 16.712 1.00 81.88 617 ASN A O 1
ATOM 4854 N N . LYS A 1 618 ? -46.509 2.155 17.894 1.00 89.00 618 LYS A N 1
ATOM 4855 C CA . LYS A 1 618 ? -47.312 2.459 16.695 1.00 89.00 618 LYS A CA 1
ATOM 4856 C C . LYS A 1 618 ? -46.686 3.562 15.846 1.00 89.00 618 LYS A C 1
ATOM 4858 O O . LYS A 1 618 ? -46.747 3.482 14.623 1.00 89.00 618 LYS A O 1
ATOM 4863 N N . LYS A 1 619 ? -46.100 4.581 16.479 1.00 91.00 619 LYS A N 1
ATOM 4864 C CA . LYS A 1 619 ? -45.395 5.662 15.787 1.00 91.00 619 LYS A CA 1
ATOM 4865 C C . LYS A 1 619 ? -44.139 5.142 15.084 1.00 91.00 619 LYS A C 1
ATOM 4867 O O . LYS A 1 619 ? -43.962 5.439 13.911 1.00 91.00 619 LYS A O 1
ATOM 4872 N N . LEU A 1 620 ? -43.339 4.316 15.756 1.00 82.88 620 LEU A N 1
ATOM 4873 C CA . LEU A 1 620 ? -42.148 3.690 15.181 1.00 82.88 620 LEU A CA 1
ATOM 4874 C C . LEU A 1 620 ? -42.491 2.761 14.012 1.00 82.88 620 LEU A C 1
ATOM 4876 O O . LEU A 1 620 ? -41.806 2.802 12.997 1.00 82.88 620 LEU A O 1
ATOM 4880 N N . MET A 1 621 ? -43.578 1.981 14.093 1.00 85.25 621 MET A N 1
ATOM 4881 C CA . MET A 1 621 ? -44.020 1.182 12.941 1.00 85.25 621 MET A CA 1
ATOM 4882 C C . MET A 1 621 ? -44.441 2.057 11.753 1.00 85.25 621 MET A C 1
ATOM 4884 O O . MET A 1 621 ? -44.068 1.756 10.626 1.00 85.25 621 MET A O 1
ATOM 4888 N N . LEU A 1 622 ? -45.148 3.168 11.989 1.00 90.19 622 LEU A N 1
ATOM 4889 C CA . LEU A 1 622 ? -45.487 4.119 10.922 1.00 90.19 622 LEU A CA 1
ATOM 4890 C C . LEU A 1 622 ? -44.244 4.800 10.327 1.00 90.19 622 LEU A C 1
ATOM 4892 O O . LEU A 1 622 ? -44.181 5.015 9.122 1.00 90.19 622 LEU A O 1
ATOM 4896 N N . GLU A 1 623 ? -43.253 5.149 11.151 1.00 86.31 623 GLU A N 1
ATOM 4897 C CA . GLU A 1 623 ? -41.974 5.699 10.684 1.00 86.31 623 GLU A CA 1
ATOM 4898 C C . GLU A 1 623 ? -41.185 4.663 9.866 1.00 86.31 623 GLU A C 1
ATOM 4900 O O . GLU A 1 623 ? -40.614 5.015 8.833 1.00 86.31 623 GLU A O 1
ATOM 4905 N N . HIS A 1 624 ? -41.221 3.386 10.258 1.00 87.06 624 HIS A N 1
ATOM 4906 C CA . HIS A 1 624 ? -40.623 2.297 9.490 1.00 87.06 624 HIS A CA 1
ATOM 4907 C C . HIS A 1 624 ? -41.323 2.083 8.138 1.00 87.06 624 HIS A C 1
ATOM 4909 O O . HIS A 1 624 ? -40.640 1.989 7.117 1.00 87.06 624 HIS A O 1
ATOM 4915 N N . ASP A 1 625 ? -42.659 2.088 8.103 1.00 89.75 625 ASP A N 1
ATOM 4916 C CA . ASP A 1 625 ? -43.438 1.988 6.862 1.00 89.75 625 ASP A CA 1
ATOM 4917 C C . ASP A 1 625 ? -43.151 3.174 5.921 1.00 89.75 625 ASP A C 1
ATOM 4919 O O . ASP A 1 625 ? -42.913 2.977 4.728 1.00 89.75 625 ASP A O 1
ATOM 4923 N N . ASN A 1 626 ? -43.077 4.399 6.457 1.00 89.56 626 ASN A N 1
ATOM 4924 C CA . ASN A 1 626 ? -42.709 5.593 5.688 1.00 89.56 626 ASN A CA 1
ATOM 4925 C C . ASN A 1 626 ? -41.287 5.496 5.116 1.00 89.56 626 ASN A C 1
ATOM 4927 O O . ASN A 1 626 ? -41.040 5.926 3.989 1.00 89.56 626 ASN A O 1
ATOM 4931 N N . LEU A 1 627 ? -40.341 4.935 5.876 1.00 88.38 627 LEU A N 1
ATOM 4932 C CA . LEU A 1 627 ? -38.970 4.731 5.413 1.00 88.38 627 LEU A CA 1
ATOM 4933 C C . LEU A 1 627 ? -38.911 3.695 4.280 1.00 88.38 627 LEU A C 1
ATOM 4935 O O . LEU A 1 627 ? -38.211 3.907 3.291 1.00 88.38 627 LEU A O 1
ATOM 4939 N N . MET A 1 628 ? -39.680 2.610 4.387 1.00 88.00 628 MET A N 1
ATOM 4940 C CA . MET A 1 628 ? -39.806 1.606 3.326 1.00 88.00 628 MET A CA 1
ATOM 4941 C C . MET A 1 628 ? -40.448 2.187 2.059 1.00 88.00 628 MET A C 1
ATOM 4943 O O . MET A 1 628 ? -40.009 1.886 0.948 1.00 88.00 628 MET A O 1
ATOM 4947 N N . GLU A 1 629 ? -41.451 3.057 2.202 1.00 90.56 629 GLU A N 1
ATOM 4948 C CA . GLU A 1 629 ? -42.068 3.758 1.072 1.00 90.56 629 GLU A CA 1
ATOM 4949 C C . GLU A 1 629 ? -41.102 4.763 0.422 1.00 90.56 629 GLU A C 1
ATOM 4951 O O . GLU A 1 629 ? -41.020 4.826 -0.807 1.00 90.56 629 GLU A O 1
ATOM 4956 N N . ALA A 1 630 ? -40.296 5.476 1.216 1.00 85.00 630 ALA A N 1
ATOM 4957 C CA . ALA A 1 630 ? -39.241 6.352 0.711 1.00 85.00 630 ALA A CA 1
ATOM 4958 C C . ALA A 1 630 ? -38.151 5.572 -0.043 1.00 85.00 630 ALA A C 1
ATOM 4960 O O . ALA A 1 630 ? -37.758 5.981 -1.135 1.00 85.00 630 ALA A O 1
ATOM 4961 N N . HIS A 1 631 ? -37.711 4.421 0.479 1.00 83.25 631 HIS A N 1
ATOM 4962 C CA . HIS A 1 631 ? -36.758 3.547 -0.212 1.00 83.25 631 HIS A CA 1
ATOM 4963 C C . HIS A 1 631 ? -37.319 3.064 -1.554 1.00 83.25 631 HIS A C 1
ATOM 4965 O O . HIS A 1 631 ? -36.654 3.158 -2.583 1.00 83.25 631 HIS A O 1
ATOM 4971 N N . LYS A 1 632 ? -38.582 2.623 -1.567 1.00 90.62 632 LYS A N 1
ATOM 4972 C CA . LYS A 1 632 ? -39.276 2.224 -2.795 1.00 90.62 632 LYS A CA 1
ATOM 4973 C C . LYS A 1 632 ? -39.391 3.382 -3.790 1.00 90.62 632 LYS A C 1
ATOM 4975 O O . LYS A 1 632 ? -39.250 3.170 -4.990 1.00 90.62 632 LYS A O 1
ATOM 4980 N N . HIS A 1 633 ? -39.628 4.606 -3.317 1.00 88.44 633 HIS A N 1
ATOM 4981 C CA . HIS A 1 633 ? -39.658 5.780 -4.183 1.00 88.44 633 HIS A CA 1
ATOM 4982 C C . HIS A 1 633 ? -38.288 6.045 -4.821 1.00 88.44 633 HIS A C 1
ATOM 4984 O O . HIS A 1 633 ? -38.217 6.211 -6.038 1.00 88.44 633 HIS A O 1
ATOM 4990 N N . VAL A 1 634 ? -37.206 5.997 -4.040 1.00 85.81 634 VAL A N 1
ATOM 4991 C CA . VAL A 1 634 ? -35.834 6.136 -4.558 1.00 85.81 634 VAL A CA 1
ATOM 4992 C C . VAL A 1 634 ? -35.528 5.056 -5.594 1.00 85.81 634 VAL A C 1
ATOM 4994 O O . VAL A 1 634 ? -35.045 5.375 -6.674 1.00 85.81 634 VAL A O 1
ATOM 4997 N N . GLU A 1 635 ? -35.892 3.802 -5.326 1.00 84.25 635 GLU A N 1
ATOM 4998 C CA . GLU A 1 635 ? -35.719 2.695 -6.271 1.00 84.25 635 GLU A CA 1
ATOM 4999 C C . GLU A 1 635 ? -36.470 2.945 -7.593 1.00 84.25 635 GLU A C 1
ATOM 5001 O O . GLU A 1 635 ? -35.916 2.746 -8.676 1.00 84.25 635 GLU A O 1
ATOM 5006 N N . THR A 1 636 ? -37.698 3.478 -7.535 1.00 89.06 636 THR A N 1
ATOM 5007 C CA . THR A 1 636 ? -38.442 3.857 -8.750 1.00 89.06 636 THR A CA 1
ATOM 5008 C C . THR A 1 636 ? -37.834 5.042 -9.496 1.00 89.06 636 THR A C 1
ATOM 5010 O O . THR A 1 636 ? -37.884 5.064 -10.723 1.00 89.06 636 THR A O 1
ATOM 5013 N N . GLU A 1 637 ? -37.258 6.022 -8.799 1.00 86.94 637 GLU A N 1
ATOM 5014 C CA . GLU A 1 637 ? -36.573 7.151 -9.440 1.00 86.94 637 GLU A CA 1
ATOM 5015 C C . GLU A 1 637 ? -35.245 6.708 -10.072 1.00 86.94 637 GLU A C 1
ATOM 5017 O O . GLU A 1 637 ? -34.933 7.136 -11.179 1.00 86.94 637 GLU A O 1
ATOM 5022 N N . CYS A 1 638 ? -34.508 5.780 -9.450 1.00 81.25 638 CYS A N 1
ATOM 5023 C CA . CYS A 1 638 ? -33.334 5.152 -10.060 1.00 81.25 638 CYS A CA 1
ATOM 5024 C C . CYS A 1 638 ? -33.695 4.401 -11.350 1.00 81.25 638 CYS A C 1
ATOM 5026 O O . CYS A 1 638 ? -32.993 4.550 -12.347 1.00 81.25 638 CYS A O 1
ATOM 5028 N N . LEU A 1 639 ? -34.805 3.652 -11.366 1.00 87.81 639 LEU A N 1
ATOM 5029 C CA . LEU A 1 639 ? -35.293 2.986 -12.581 1.00 87.81 639 LEU A CA 1
ATOM 5030 C C . LEU A 1 639 ? -35.683 3.992 -13.670 1.00 87.81 639 LEU A C 1
ATOM 5032 O O . LEU A 1 639 ? -35.247 3.845 -14.806 1.00 87.81 639 LEU A O 1
ATOM 5036 N N . LYS A 1 640 ? -36.409 5.065 -13.326 1.00 89.31 640 LYS A N 1
ATOM 5037 C CA . LYS A 1 640 ? -36.735 6.135 -14.285 1.00 89.31 640 LYS A CA 1
ATOM 5038 C C . LYS A 1 640 ? -35.493 6.822 -14.841 1.00 89.31 640 LYS A C 1
ATOM 5040 O O . LYS A 1 640 ? -35.485 7.183 -16.010 1.00 89.31 640 LYS A O 1
ATOM 5045 N N . LEU A 1 641 ? -34.464 7.033 -14.020 1.00 85.88 641 LEU A N 1
ATOM 5046 C CA . LEU A 1 641 ? -33.202 7.614 -14.474 1.00 85.88 641 LEU A CA 1
ATOM 5047 C C . LEU A 1 641 ? -32.451 6.665 -15.412 1.00 85.88 641 LEU A C 1
ATOM 5049 O O . LEU A 1 641 ? -31.885 7.136 -16.392 1.00 85.88 641 LEU A O 1
ATOM 5053 N N . MET A 1 642 ? -32.468 5.353 -15.157 1.00 83.12 642 MET A N 1
ATOM 5054 C CA . MET A 1 642 ? -31.912 4.370 -16.094 1.00 83.12 642 MET A CA 1
ATOM 5055 C C . MET A 1 642 ? -32.680 4.367 -17.422 1.00 83.12 642 MET A C 1
ATOM 5057 O O . MET A 1 642 ? -32.049 4.492 -18.469 1.00 83.12 642 MET A O 1
ATOM 5061 N N . ASP A 1 643 ? -34.017 4.350 -17.386 1.00 87.75 643 ASP A N 1
ATOM 5062 C CA . ASP A 1 643 ? -34.863 4.445 -18.585 1.00 87.75 643 ASP A CA 1
ATOM 5063 C C . ASP A 1 643 ? -34.622 5.760 -19.347 1.00 87.75 643 ASP A C 1
ATOM 5065 O O . ASP A 1 643 ? -34.590 5.787 -20.575 1.00 87.75 643 ASP A O 1
ATOM 5069 N N . GLU A 1 644 ? -34.424 6.868 -18.630 1.00 89.62 644 GLU A N 1
ATOM 5070 C CA . GLU A 1 644 ? -34.122 8.177 -19.207 1.00 89.62 644 GLU A CA 1
ATOM 5071 C C . GLU A 1 644 ? -32.732 8.208 -19.854 1.00 89.62 644 GLU A C 1
ATOM 5073 O O . GLU A 1 644 ? -32.575 8.778 -20.929 1.00 89.62 644 GLU A O 1
ATOM 5078 N N . VAL A 1 645 ? -31.726 7.571 -19.249 1.00 86.31 645 VAL A N 1
ATOM 5079 C CA . VAL A 1 645 ? -30.389 7.425 -19.846 1.00 86.31 645 VAL A CA 1
ATOM 5080 C C . VAL A 1 645 ? -30.453 6.554 -21.101 1.00 86.31 645 VAL A C 1
ATOM 5082 O O . VAL A 1 645 ? -29.888 6.929 -22.128 1.00 86.31 645 VAL A O 1
ATOM 5085 N N . GLU A 1 646 ? -31.186 5.440 -21.070 1.00 85.50 646 GLU A N 1
ATOM 5086 C CA . GLU A 1 646 ? -31.416 4.601 -22.252 1.00 85.50 646 GLU A CA 1
ATOM 5087 C C . GLU A 1 646 ? -32.186 5.352 -23.346 1.00 85.50 646 GLU A C 1
ATOM 5089 O O . GLU A 1 646 ? -31.843 5.254 -24.530 1.00 85.50 646 GLU A O 1
ATOM 5094 N N . ARG A 1 647 ? -33.176 6.168 -22.966 1.00 90.56 647 ARG A N 1
ATOM 5095 C CA . ARG A 1 647 ? -33.910 7.049 -23.879 1.00 90.56 647 ARG A CA 1
ATOM 5096 C C . ARG A 1 647 ? -32.993 8.106 -24.478 1.00 90.56 647 ARG A C 1
ATOM 5098 O O . ARG A 1 647 ? -33.031 8.288 -25.686 1.00 90.56 647 ARG A O 1
ATOM 5105 N N . LEU A 1 648 ? -32.148 8.764 -23.687 1.00 83.25 648 LEU A N 1
ATOM 5106 C CA . LEU A 1 648 ? -31.191 9.764 -24.169 1.00 83.25 648 LEU A CA 1
ATOM 5107 C C . LEU A 1 648 ? -30.125 9.145 -25.074 1.00 83.25 648 LEU A C 1
ATOM 5109 O O . LEU A 1 648 ? -29.734 9.770 -26.054 1.00 83.25 648 LEU A O 1
ATOM 5113 N N . HIS A 1 649 ? -29.684 7.914 -24.814 1.00 75.38 649 HIS A N 1
ATOM 5114 C CA . HIS A 1 649 ? -28.814 7.183 -25.736 1.00 75.38 649 HIS A CA 1
ATOM 5115 C C . HIS A 1 649 ? -29.541 6.829 -27.038 1.00 75.38 649 HIS A C 1
ATOM 5117 O O . HIS A 1 649 ? -28.994 7.034 -28.121 1.00 75.38 649 HIS A O 1
ATOM 5123 N N . SER A 1 650 ? -30.793 6.384 -26.952 1.00 81.00 650 SER A N 1
ATOM 5124 C CA . SER A 1 650 ? -31.626 6.084 -28.123 1.00 81.00 650 SER A CA 1
ATOM 5125 C C . SER A 1 650 ? -31.936 7.339 -28.942 1.00 81.00 650 SER A C 1
ATOM 5127 O O . SER A 1 650 ? -31.898 7.311 -30.169 1.00 81.00 650 SER A O 1
ATOM 5129 N N . GLU A 1 651 ? -32.189 8.465 -28.279 1.00 76.56 651 GLU A N 1
ATOM 5130 C CA . GLU A 1 651 ? -32.404 9.768 -28.901 1.00 76.56 651 GLU A CA 1
ATOM 5131 C C . GLU A 1 651 ? -31.117 10.380 -29.421 1.00 76.56 651 GLU A C 1
ATOM 5133 O O . GLU A 1 651 ? -31.167 11.036 -30.446 1.00 76.56 651 GLU A O 1
ATOM 5138 N N . SER A 1 652 ? -29.970 10.146 -28.788 1.00 75.31 652 SER A N 1
ATOM 5139 C CA . SER A 1 652 ? -28.663 10.543 -29.317 1.00 75.31 652 SER A CA 1
ATOM 5140 C C . SER A 1 652 ? -28.363 9.799 -30.622 1.00 75.31 652 SER A C 1
ATOM 5142 O O . SER A 1 652 ? -27.956 10.412 -31.607 1.00 75.31 652 SER A O 1
ATOM 5144 N N . LEU A 1 653 ? -28.676 8.501 -30.682 1.00 72.00 653 LEU A N 1
ATOM 5145 C CA . LEU A 1 653 ? -28.562 7.694 -31.900 1.00 72.00 653 LEU A CA 1
ATOM 5146 C C . LEU A 1 653 ? -29.590 8.112 -32.968 1.00 72.00 653 LEU A C 1
ATOM 5148 O O . LEU A 1 653 ? -29.245 8.251 -34.142 1.00 72.00 653 LEU A O 1
ATOM 5152 N N . ALA A 1 654 ? -30.838 8.389 -32.580 1.00 70.69 654 ALA A N 1
ATOM 5153 C CA . ALA A 1 654 ? -31.863 8.890 -33.497 1.00 70.69 654 ALA A CA 1
ATOM 5154 C C . ALA A 1 654 ? -31.580 10.329 -33.966 1.00 70.69 654 ALA A C 1
ATOM 5156 O O . ALA A 1 654 ? -31.842 10.663 -35.118 1.00 70.69 654 ALA A O 1
ATOM 5157 N N . ALA A 1 655 ? -31.005 11.178 -33.114 1.00 66.06 655 ALA A N 1
ATOM 5158 C CA . ALA A 1 655 ? -30.569 12.529 -33.444 1.00 66.06 655 ALA A CA 1
ATOM 5159 C C . ALA A 1 655 ? -29.353 12.494 -34.368 1.00 66.06 655 ALA A C 1
ATOM 5161 O O . ALA A 1 655 ? -29.317 13.266 -35.316 1.00 66.06 655 ALA A O 1
ATOM 5162 N N . ALA A 1 656 ? -28.414 11.563 -34.182 1.00 63.84 656 ALA A N 1
ATOM 5163 C CA . ALA A 1 656 ? -27.343 11.321 -35.147 1.00 63.84 656 ALA A CA 1
ATOM 5164 C C . ALA A 1 656 ? -27.910 10.910 -36.522 1.00 63.84 656 ALA A C 1
ATOM 5166 O O . ALA A 1 656 ? -27.450 11.402 -37.553 1.00 63.84 656 ALA A O 1
ATOM 5167 N N . SER A 1 657 ? -28.983 10.108 -36.544 1.00 55.22 657 SER A N 1
ATOM 5168 C CA . SER A 1 657 ? -29.708 9.764 -37.776 1.00 55.22 657 SER A CA 1
ATOM 5169 C C . SER A 1 657 ? -30.471 10.955 -38.382 1.00 55.22 657 SER A C 1
ATOM 5171 O O . SER A 1 657 ? -30.485 11.119 -39.600 1.00 55.22 657 SER A O 1
ATOM 5173 N N . LEU A 1 658 ? -31.078 11.819 -37.563 1.00 54.16 658 LEU A N 1
ATOM 5174 C CA . LEU A 1 658 ? -31.769 13.033 -38.016 1.00 54.16 658 LEU A CA 1
ATOM 5175 C C . LEU A 1 658 ? -30.796 14.139 -38.441 1.00 54.16 658 LEU A C 1
ATOM 5177 O O . LEU A 1 658 ? -31.159 14.959 -39.275 1.00 54.16 658 LEU A O 1
ATOM 5181 N N . VAL A 1 659 ? -29.567 14.177 -37.919 1.00 57.78 659 VAL A N 1
ATOM 5182 C CA . VAL A 1 659 ? -28.496 15.074 -38.390 1.00 57.78 659 VAL A CA 1
ATOM 5183 C C . VAL A 1 659 ? -28.063 14.675 -39.804 1.00 57.78 659 VAL A C 1
ATOM 5185 O O . VAL A 1 659 ? -27.950 15.547 -40.663 1.00 57.78 659 VAL A O 1
ATOM 5188 N N . ALA A 1 660 ? -27.982 13.373 -40.099 1.00 55.78 660 ALA A N 1
ATOM 5189 C CA . ALA A 1 660 ? -27.770 12.884 -41.464 1.00 55.78 660 ALA A CA 1
ATOM 5190 C C . ALA A 1 660 ? -28.946 13.223 -42.411 1.00 55.78 660 ALA A C 1
ATOM 5192 O O . ALA A 1 660 ? -28.742 13.539 -43.583 1.00 55.78 660 ALA A O 1
ATOM 5193 N N . GLU A 1 661 ? -30.185 13.228 -41.908 1.00 47.09 661 GLU A N 1
ATOM 5194 C CA . GLU A 1 661 ? -31.381 13.568 -42.695 1.00 47.09 661 GLU A CA 1
ATOM 5195 C C . GLU A 1 661 ? -31.609 15.094 -42.825 1.00 47.09 661 GLU A C 1
ATOM 5197 O O . GLU A 1 661 ? -32.129 15.580 -43.831 1.00 47.09 661 GLU A O 1
ATOM 5202 N N . THR A 1 662 ? -31.161 15.895 -41.850 1.00 49.34 662 THR A N 1
ATOM 5203 C CA . THR A 1 662 ? -31.234 17.367 -41.884 1.00 49.34 662 THR A CA 1
ATOM 5204 C C . THR A 1 662 ? -30.107 18.004 -42.689 1.00 49.34 662 THR A C 1
ATOM 5206 O O . THR A 1 662 ? -30.356 19.049 -43.287 1.00 49.34 662 THR A O 1
ATOM 5209 N N . GLU A 1 663 ? -28.938 17.371 -42.842 1.00 52.22 663 GLU A N 1
ATOM 5210 C CA . GLU A 1 663 ? -27.956 17.770 -43.867 1.00 52.22 663 GLU A CA 1
ATOM 5211 C C . GLU A 1 663 ? -28.500 17.570 -45.293 1.00 52.22 663 GLU A C 1
ATOM 5213 O O . GLU A 1 663 ? -28.253 18.404 -46.170 1.00 52.22 663 GLU A O 1
ATOM 5218 N N . ALA A 1 664 ? -29.352 16.560 -45.512 1.00 49.50 664 ALA A N 1
ATOM 5219 C CA . ALA A 1 664 ? -30.054 16.370 -46.783 1.00 49.50 664 ALA A CA 1
ATOM 5220 C C . ALA A 1 664 ? -31.167 17.417 -47.025 1.00 49.50 664 ALA A C 1
ATOM 5222 O O . ALA A 1 664 ? -31.440 17.786 -48.169 1.00 49.50 664 ALA A O 1
ATOM 5223 N N . ILE A 1 665 ? -31.785 17.958 -45.967 1.00 47.31 665 ILE A N 1
ATOM 5224 C CA . ILE A 1 665 ? -32.843 18.986 -46.062 1.00 47.31 665 ILE A CA 1
ATOM 5225 C C . ILE A 1 665 ? -32.271 20.421 -46.036 1.00 47.31 665 ILE A C 1
ATOM 5227 O O . ILE A 1 665 ? -32.865 21.331 -46.622 1.00 47.31 665 ILE A O 1
ATOM 5231 N N . ALA A 1 666 ? -31.101 20.657 -45.433 1.00 48.34 666 ALA A N 1
ATOM 5232 C CA . ALA A 1 666 ? -30.435 21.964 -45.397 1.00 48.34 666 ALA A CA 1
ATOM 5233 C C . ALA A 1 666 ? -29.940 22.421 -46.784 1.00 48.34 666 ALA A C 1
ATOM 5235 O O . ALA A 1 666 ? -29.915 23.622 -47.057 1.00 48.34 666 ALA A O 1
ATOM 5236 N N . GLN A 1 667 ? -29.676 21.489 -47.710 1.00 48.97 667 GLN A N 1
ATOM 5237 C CA . GLN A 1 667 ? -29.464 21.812 -49.129 1.00 48.97 667 GLN A CA 1
ATOM 5238 C C . GLN A 1 667 ? -30.746 22.273 -49.857 1.00 48.97 667 GLN A C 1
ATOM 5240 O O . GLN A 1 667 ? -30.656 22.844 -50.943 1.00 48.97 667 GLN A O 1
ATOM 5245 N N . ALA A 1 668 ? -31.936 22.111 -49.261 1.00 43.41 668 ALA A N 1
ATOM 5246 C CA . ALA A 1 668 ? -33.222 22.464 -49.870 1.00 43.41 668 ALA A CA 1
ATOM 5247 C C . ALA A 1 668 ? -33.872 23.760 -49.330 1.00 43.41 668 ALA A C 1
ATOM 5249 O O . ALA A 1 668 ? -34.949 24.134 -49.794 1.00 43.41 668 ALA A O 1
ATOM 5250 N N . ARG A 1 669 ? -33.261 24.477 -48.371 1.00 41.09 669 ARG A N 1
ATOM 5251 C CA . ARG A 1 669 ? -33.897 25.636 -47.694 1.00 41.09 669 ARG A CA 1
ATOM 5252 C C . ARG A 1 669 ? -33.144 26.972 -47.765 1.00 41.09 669 ARG A C 1
ATOM 5254 O O . ARG A 1 669 ? -33.367 27.849 -46.938 1.00 41.09 669 ARG A O 1
ATOM 5261 N N . VAL A 1 670 ? -32.360 27.209 -48.818 1.00 43.50 670 VAL A N 1
ATOM 5262 C CA . VAL A 1 670 ? -31.841 28.557 -49.167 1.00 43.50 670 VAL A CA 1
ATOM 5263 C C . VAL A 1 670 ? -32.896 29.378 -49.938 1.00 43.50 670 VAL A C 1
ATOM 5265 O O . VAL A 1 670 ? -32.627 29.998 -50.962 1.00 43.50 670 VAL A O 1
ATOM 5268 N N . SER A 1 671 ? -34.158 29.372 -49.505 1.00 45.44 671 SER A N 1
ATOM 5269 C CA . SER A 1 671 ? -35.218 30.178 -50.128 1.00 45.44 671 SER A CA 1
ATOM 5270 C C . SER A 1 671 ? -36.307 30.540 -49.117 1.00 45.44 671 SER A C 1
ATOM 5272 O O . SER A 1 671 ? -36.869 29.646 -48.492 1.00 45.44 671 SER A O 1
ATOM 5274 N N . ALA A 1 672 ? -36.628 31.840 -49.062 1.00 36.50 672 ALA A N 1
ATOM 5275 C CA . ALA A 1 672 ? -37.610 32.551 -48.223 1.00 36.50 672 ALA A CA 1
ATOM 5276 C C . ALA A 1 672 ? -37.032 33.088 -46.894 1.00 36.50 672 ALA A C 1
ATOM 5278 O O . ALA A 1 672 ? -36.703 32.315 -46.004 1.00 36.50 672 ALA A O 1
ATOM 5279 N N . ASP A 1 673 ? -36.695 34.374 -46.751 1.00 29.97 673 ASP A N 1
ATOM 5280 C CA . ASP A 1 673 ? -37.472 35.628 -46.904 1.00 29.97 673 ASP A CA 1
ATOM 5281 C C . ASP A 1 673 ? -38.250 36.028 -45.629 1.00 29.97 673 ASP A C 1
ATOM 5283 O O . ASP A 1 673 ? -38.558 35.215 -44.764 1.00 29.97 673 ASP A O 1
ATOM 5287 N N . ALA A 1 674 ? -38.426 37.339 -45.498 1.00 40.50 674 ALA A N 1
ATOM 5288 C CA . ALA A 1 674 ? -38.361 38.159 -44.300 1.00 40.50 674 ALA A CA 1
ATOM 5289 C C . ALA A 1 674 ? -39.706 38.458 -43.589 1.00 40.50 674 ALA A C 1
ATOM 5291 O O . ALA A 1 674 ? -40.750 37.909 -43.931 1.00 40.50 674 ALA A O 1
ATOM 5292 N N . THR A 1 675 ? -39.651 39.467 -42.691 1.00 39.97 675 THR A N 1
ATOM 5293 C CA . THR A 1 675 ? -40.731 40.285 -42.057 1.00 39.97 675 THR A CA 1
ATOM 5294 C C . THR A 1 675 ? -41.292 39.729 -40.733 1.00 39.97 675 THR A C 1
ATOM 5296 O O . THR A 1 675 ? -41.389 38.521 -40.588 1.00 39.97 675 THR A O 1
ATOM 5299 N N . SER A 1 676 ? -41.658 40.464 -39.668 1.00 41.41 676 SER A N 1
ATOM 5300 C CA . SER A 1 676 ? -41.897 41.886 -39.293 1.00 41.41 676 SER A CA 1
ATOM 5301 C C . SER A 1 676 ? -42.027 41.914 -37.743 1.00 41.41 676 SER A C 1
ATOM 5303 O O . SER A 1 676 ? -42.606 40.982 -37.195 1.00 41.41 676 SER A O 1
ATOM 5305 N N . ASP A 1 677 ? -41.394 42.775 -36.943 1.00 36.00 677 ASP A N 1
ATOM 5306 C CA . ASP A 1 677 ? -41.655 44.194 -36.604 1.00 36.00 677 ASP A CA 1
ATOM 5307 C C . ASP A 1 677 ? -42.981 44.506 -35.853 1.00 36.00 677 ASP A C 1
ATOM 5309 O O . ASP A 1 677 ? -44.015 44.677 -36.496 1.00 36.00 677 ASP A O 1
ATOM 5313 N N . ALA A 1 678 ? -42.935 44.583 -34.501 1.00 46.25 678 ALA A N 1
ATOM 5314 C CA . ALA A 1 678 ? -43.714 45.505 -33.632 1.00 46.25 678 ALA A CA 1
ATOM 5315 C C . ALA A 1 678 ? -43.574 45.219 -32.102 1.00 46.25 678 ALA A C 1
ATOM 5317 O O . ALA A 1 678 ? -44.415 44.524 -31.537 1.00 46.25 678 ALA A O 1
ATOM 5318 N N . SER A 1 679 ? -42.598 45.814 -31.383 1.00 42.34 679 SER A N 1
ATOM 5319 C CA . SER A 1 679 ? -42.673 45.984 -29.898 1.00 42.34 679 SER A CA 1
ATOM 5320 C C . SER A 1 679 ? -41.628 46.955 -29.291 1.00 42.34 679 SER A C 1
ATOM 5322 O O . SER A 1 679 ? -40.935 46.631 -28.324 1.00 42.34 679 SER A O 1
ATOM 5324 N N . ALA A 1 680 ? -41.505 48.175 -29.822 1.00 50.81 680 ALA A N 1
ATOM 5325 C CA . ALA A 1 680 ? -40.358 49.081 -29.619 1.00 50.81 680 ALA A CA 1
ATOM 5326 C C . ALA A 1 680 ? -40.018 49.567 -28.179 1.00 50.81 680 ALA A C 1
ATOM 5328 O O . ALA A 1 680 ? -39.036 50.286 -28.019 1.00 50.81 680 ALA A O 1
ATOM 5329 N N . SER A 1 681 ? -40.743 49.178 -27.120 1.00 48.91 681 SER A N 1
ATOM 5330 C CA . SER A 1 681 ? -40.374 49.517 -25.724 1.00 48.91 681 SER A CA 1
ATOM 5331 C C . SER A 1 681 ? -40.056 48.310 -24.829 1.00 48.91 681 SER A C 1
ATOM 5333 O O . SER A 1 681 ? -39.436 48.489 -23.785 1.00 48.91 681 SER A O 1
ATOM 5335 N N . GLN A 1 682 ? -40.413 47.092 -25.249 1.00 51.28 682 GLN A N 1
ATOM 5336 C CA . GLN A 1 682 ? -39.876 45.833 -24.705 1.00 51.28 682 GLN A CA 1
ATOM 5337 C C . GLN A 1 682 ? -38.620 45.406 -25.489 1.00 51.28 682 GLN A C 1
ATOM 5339 O O . GLN A 1 682 ? -37.764 44.697 -24.969 1.00 51.28 682 GLN A O 1
ATOM 5344 N N . SER A 1 683 ? -38.452 45.924 -26.713 1.00 53.34 683 SER A N 1
ATOM 5345 C CA . SER A 1 683 ? -37.314 45.637 -27.584 1.00 53.34 683 SER A CA 1
ATOM 5346 C C . SER A 1 683 ? -35.956 46.023 -27.006 1.00 53.34 683 SER A C 1
ATOM 5348 O O . SER A 1 683 ? -34.999 45.362 -27.347 1.00 53.34 683 SER A O 1
ATOM 5350 N N . GLN A 1 684 ? -35.791 47.017 -26.125 1.00 61.31 684 GLN A N 1
ATOM 5351 C CA . GLN A 1 684 ? -34.439 47.318 -25.612 1.00 61.31 684 GLN A CA 1
ATOM 5352 C C . GLN A 1 684 ? -33.920 46.278 -24.607 1.00 61.31 684 GLN A C 1
ATOM 5354 O O . GLN A 1 684 ? -32.735 45.944 -24.637 1.00 61.31 684 GLN A O 1
ATOM 5359 N N . SER A 1 685 ? -34.783 45.737 -23.738 1.00 67.75 685 SER A N 1
ATOM 5360 C CA . SER A 1 685 ? -34.392 44.634 -22.851 1.00 67.75 685 SER A CA 1
ATOM 5361 C C . SER A 1 685 ? -34.276 43.327 -23.625 1.00 67.75 685 SER A C 1
ATOM 5363 O O . SER A 1 685 ? -33.339 42.575 -23.381 1.00 67.75 685 SER A O 1
ATOM 5365 N N . VAL A 1 686 ? -35.160 43.099 -24.602 1.00 72.75 686 VAL A N 1
ATOM 5366 C CA . VAL A 1 686 ? -35.094 41.939 -25.497 1.00 72.75 686 VAL A CA 1
ATOM 5367 C C . VAL A 1 686 ? -33.845 41.996 -26.376 1.00 72.75 686 VAL A C 1
ATOM 5369 O O . VAL A 1 686 ? -33.130 41.017 -26.405 1.00 72.75 686 VAL A O 1
ATOM 5372 N N . ILE A 1 687 ? -33.467 43.137 -26.961 1.00 78.56 687 ILE A N 1
ATOM 5373 C CA . ILE A 1 687 ? -32.216 43.300 -27.730 1.00 78.56 687 ILE A CA 1
ATOM 5374 C C . ILE A 1 687 ? -30.991 43.083 -26.835 1.00 78.56 687 ILE A C 1
ATOM 5376 O O . ILE A 1 687 ? -30.000 42.504 -27.274 1.00 78.56 687 ILE A O 1
ATOM 5380 N N . ARG A 1 688 ? -31.031 43.519 -25.568 1.00 80.06 688 ARG A N 1
ATOM 5381 C CA . ARG A 1 688 ? -29.930 43.275 -24.625 1.00 80.06 688 ARG A CA 1
ATOM 5382 C C . ARG A 1 688 ? -29.833 41.801 -24.230 1.00 80.06 688 ARG A C 1
ATOM 5384 O O . ARG A 1 688 ? -28.726 41.276 -24.157 1.00 80.06 688 ARG A O 1
ATOM 5391 N N . LEU A 1 689 ? -30.965 41.140 -23.989 1.00 79.06 689 LEU A N 1
ATOM 5392 C CA . LEU A 1 689 ? -31.020 39.707 -23.699 1.00 79.06 689 LEU A CA 1
ATOM 5393 C C . LEU A 1 689 ? -30.664 38.871 -24.929 1.00 79.06 689 LEU A C 1
ATOM 5395 O O . LEU A 1 689 ? -29.909 37.926 -24.792 1.00 79.06 689 LEU A O 1
ATOM 5399 N N . GLU A 1 690 ? -31.106 39.252 -26.123 1.00 82.69 690 GLU A N 1
ATOM 5400 C CA . GLU A 1 690 ? -30.706 38.657 -27.400 1.00 82.69 690 GLU A CA 1
ATOM 5401 C C . GLU A 1 690 ? -29.218 38.869 -27.667 1.00 82.69 690 GLU A C 1
ATOM 5403 O O . GLU A 1 690 ? -28.562 37.968 -28.171 1.00 82.69 690 GLU A O 1
ATOM 5408 N N . GLY A 1 691 ? -28.663 40.029 -27.307 1.00 87.69 691 GLY A N 1
ATOM 5409 C CA . GLY A 1 691 ? -27.227 40.291 -27.366 1.00 87.69 691 GLY A CA 1
ATOM 5410 C C . GLY A 1 691 ? -26.444 39.360 -26.442 1.00 87.69 691 GLY A C 1
ATOM 5411 O O . GLY A 1 691 ? -25.501 38.717 -26.890 1.00 87.69 691 GLY A O 1
ATOM 5412 N N . LEU A 1 692 ? -26.884 39.218 -25.188 1.00 88.81 692 LEU A N 1
ATOM 5413 C CA . LEU A 1 692 ? -26.284 38.285 -24.229 1.00 88.81 692 LEU A CA 1
ATOM 5414 C C . LEU A 1 692 ? -26.468 36.822 -24.643 1.00 88.81 692 LEU A C 1
ATOM 5416 O O . LEU A 1 692 ? -25.562 36.019 -24.459 1.00 88.81 692 LEU A O 1
ATOM 5420 N N . LEU A 1 693 ? -27.616 36.465 -25.214 1.00 88.56 693 LEU A N 1
ATOM 5421 C CA . LEU A 1 693 ? -27.904 35.111 -25.672 1.00 88.56 693 LEU A CA 1
ATOM 5422 C C . LEU A 1 693 ? -27.067 34.779 -26.908 1.00 88.56 693 LEU A C 1
ATOM 5424 O O . LEU A 1 693 ? -26.492 33.702 -26.961 1.00 88.56 693 LEU A O 1
ATOM 5428 N N . LYS A 1 694 ? -26.885 35.727 -27.835 1.00 91.38 694 LYS A N 1
ATOM 5429 C CA . LYS A 1 694 ? -25.940 35.602 -28.957 1.00 91.38 694 LYS A CA 1
ATOM 5430 C C . LYS A 1 694 ? -24.492 35.518 -28.489 1.00 91.38 694 LYS A C 1
ATOM 5432 O O . LYS A 1 694 ? -23.734 34.740 -29.046 1.00 91.38 694 LYS A O 1
ATOM 5437 N N . GLU A 1 695 ? -24.102 36.278 -27.469 1.00 91.38 695 GLU A N 1
ATOM 5438 C CA . GLU A 1 695 ? -22.755 36.210 -26.894 1.00 91.38 695 GLU A CA 1
ATOM 5439 C C . GLU A 1 695 ? -22.507 34.863 -26.201 1.00 91.38 695 GLU A C 1
ATOM 5441 O O . GLU A 1 695 ? -21.460 34.249 -26.395 1.00 91.38 695 GLU A O 1
ATOM 5446 N N . LYS A 1 696 ? -23.486 34.356 -25.440 1.00 90.19 696 LYS A N 1
ATOM 5447 C CA . LYS A 1 696 ? -23.415 33.028 -24.818 1.00 90.19 696 LYS A CA 1
ATOM 5448 C C . LYS A 1 696 ? -23.457 31.908 -25.848 1.00 90.19 696 LYS A C 1
ATOM 5450 O O . LYS A 1 696 ? -22.694 30.961 -25.702 1.00 90.19 696 LYS A O 1
ATOM 5455 N N . GLN A 1 697 ? -24.264 32.046 -26.896 1.00 92.00 697 GLN A N 1
ATOM 5456 C CA . GLN A 1 697 ? -24.281 31.117 -28.021 1.00 92.00 697 GLN A CA 1
ATOM 5457 C C . GLN A 1 697 ? -22.925 31.107 -28.730 1.00 92.00 697 GLN A C 1
ATOM 5459 O O . GLN A 1 697 ? -22.343 30.047 -28.882 1.00 92.00 697 GLN A O 1
ATOM 5464 N N . ALA A 1 698 ? -22.350 32.270 -29.045 1.00 91.75 698 ALA A N 1
ATOM 5465 C CA . ALA A 1 698 ? -21.024 32.358 -29.657 1.00 91.75 698 ALA A CA 1
ATOM 5466 C C . ALA A 1 698 ? -19.918 31.783 -28.755 1.00 91.75 698 ALA A C 1
ATOM 5468 O O . ALA A 1 698 ? -18.945 31.211 -29.244 1.00 91.75 698 ALA A O 1
ATOM 5469 N N . LEU A 1 699 ? -20.052 31.920 -27.432 1.00 92.94 699 LEU A N 1
ATOM 5470 C CA . LEU A 1 699 ? -19.128 31.317 -26.475 1.00 92.94 699 LEU A CA 1
ATOM 5471 C C . LEU A 1 699 ? -19.275 29.790 -26.428 1.00 92.94 699 LEU A C 1
ATOM 5473 O O . LEU A 1 699 ? -18.258 29.101 -26.393 1.00 92.94 699 LEU A O 1
ATOM 5477 N N . LEU A 1 700 ? -20.503 29.265 -26.475 1.00 90.94 700 LEU A N 1
ATOM 5478 C CA . LEU A 1 700 ? -20.767 27.829 -26.596 1.00 90.94 700 LEU A CA 1
ATOM 5479 C C . LEU A 1 700 ? -20.261 27.274 -27.928 1.00 90.94 700 LEU A C 1
ATOM 5481 O O . LEU A 1 700 ? -19.610 26.235 -27.931 1.00 90.94 700 LEU A O 1
ATOM 5485 N N . ASP A 1 701 ? -20.474 27.982 -29.035 1.00 91.88 701 ASP A N 1
ATOM 5486 C CA . ASP A 1 701 ? -19.986 27.588 -30.357 1.00 91.88 701 ASP A CA 1
ATOM 5487 C C . ASP A 1 701 ? -18.452 27.567 -30.377 1.00 91.88 701 ASP A C 1
ATOM 5489 O O . ASP A 1 701 ? -17.850 26.616 -30.868 1.00 91.88 701 ASP A O 1
ATOM 5493 N N . ARG A 1 702 ? -17.797 28.561 -29.759 1.00 92.12 702 ARG A N 1
ATOM 5494 C CA . ARG A 1 702 ? -16.334 28.597 -29.616 1.00 92.12 702 ARG A CA 1
ATOM 5495 C C . ARG A 1 702 ? -15.812 27.459 -28.742 1.00 92.12 702 ARG A C 1
ATOM 5497 O O . ARG A 1 702 ? -14.779 26.878 -29.058 1.00 92.12 702 ARG A O 1
ATOM 5504 N N . LEU A 1 703 ? -16.506 27.133 -27.654 1.00 90.94 703 LEU A N 1
ATOM 5505 C CA . LEU A 1 703 ? -16.117 26.038 -26.764 1.00 90.94 703 LEU A CA 1
ATOM 5506 C C . LEU A 1 703 ? -16.323 24.676 -27.442 1.00 90.94 703 LEU A C 1
ATOM 5508 O O . LEU A 1 703 ? -15.453 23.816 -27.362 1.00 90.94 703 LEU A O 1
ATOM 5512 N N . THR A 1 704 ? -17.409 24.527 -28.199 1.00 89.50 704 THR A N 1
ATOM 5513 C CA . THR A 1 704 ? -17.694 23.347 -29.027 1.00 89.50 704 THR A CA 1
ATOM 5514 C C . THR A 1 704 ? -16.657 23.197 -30.137 1.00 89.50 704 THR A C 1
ATOM 5516 O O . THR A 1 704 ? -16.146 22.104 -30.361 1.00 89.50 704 THR A O 1
ATOM 5519 N N . GLN A 1 705 ? -16.280 24.297 -30.795 1.00 92.94 705 GLN A N 1
ATOM 5520 C CA . GLN A 1 705 ? -15.238 24.307 -31.817 1.00 92.94 705 GLN A CA 1
ATOM 5521 C C . GLN A 1 705 ? -13.867 23.940 -31.236 1.00 92.94 705 GLN A C 1
ATOM 5523 O O . GLN A 1 705 ? -13.160 23.143 -31.848 1.00 92.94 705 GLN A O 1
ATOM 5528 N N . ASN A 1 706 ? -13.519 24.472 -30.059 1.00 88.81 706 ASN A N 1
ATOM 5529 C CA . ASN A 1 706 ? -12.275 24.145 -29.359 1.00 88.81 706 ASN A CA 1
ATOM 5530 C C . ASN A 1 706 ? -12.226 22.665 -28.957 1.00 88.81 706 ASN A C 1
ATOM 5532 O O . ASN A 1 706 ? -11.233 21.994 -29.225 1.00 88.81 706 ASN A O 1
ATOM 5536 N N . HIS A 1 707 ? -13.310 22.141 -28.379 1.00 88.38 707 HIS A N 1
ATOM 5537 C CA . HIS A 1 707 ? -13.404 20.726 -28.024 1.00 88.38 707 HIS A CA 1
ATOM 5538 C C . HIS A 1 707 ? -13.324 19.834 -29.272 1.00 88.38 707 HIS A C 1
ATOM 5540 O O . HIS A 1 707 ? -12.621 18.829 -29.282 1.00 88.38 707 HIS A O 1
ATOM 5546 N N . ALA A 1 708 ? -13.957 20.234 -30.379 1.00 87.25 708 ALA A N 1
ATOM 5547 C CA . ALA A 1 708 ? -13.859 19.511 -31.644 1.00 87.25 708 ALA A CA 1
ATOM 5548 C C . ALA A 1 708 ? -12.443 19.542 -32.252 1.00 87.25 708 ALA A C 1
ATOM 5550 O O . ALA A 1 708 ? -12.036 18.559 -32.870 1.00 87.25 708 ALA A O 1
ATOM 5551 N N . SER A 1 709 ? -11.683 20.638 -32.107 1.00 91.19 709 SER A N 1
ATOM 5552 C CA . SER A 1 709 ? -10.267 20.659 -32.508 1.00 91.19 709 SER A CA 1
ATOM 5553 C C . SER A 1 709 ? -9.396 19.804 -31.601 1.00 91.19 709 SER A C 1
ATOM 5555 O O . SER A 1 709 ? -8.600 19.033 -32.116 1.00 91.19 709 SER A O 1
ATOM 5557 N N . GLU A 1 710 ? -9.606 19.852 -30.288 1.00 90.06 710 GLU A N 1
ATOM 5558 C CA . GLU A 1 710 ? -8.851 19.038 -29.333 1.00 90.06 710 GLU A CA 1
ATOM 5559 C C . GLU A 1 710 ? -9.087 17.539 -29.567 1.00 90.06 710 GLU A C 1
ATOM 5561 O O . GLU A 1 710 ? -8.143 16.755 -29.605 1.00 90.06 710 GLU A O 1
ATOM 5566 N N . MET A 1 711 ? -10.330 17.143 -29.857 1.00 86.38 711 MET A N 1
ATOM 5567 C CA . MET A 1 711 ? -10.654 15.767 -30.239 1.00 86.38 711 MET A CA 1
ATOM 5568 C C . MET A 1 711 ? -10.009 15.349 -31.567 1.00 86.38 711 MET A C 1
ATOM 5570 O O . MET A 1 711 ? -9.618 14.191 -31.712 1.00 86.38 711 MET A O 1
ATOM 5574 N N . ARG A 1 712 ? -9.871 16.259 -32.543 1.00 90.06 712 ARG A N 1
ATOM 5575 C CA . ARG A 1 712 ? -9.136 15.973 -33.789 1.00 90.06 712 ARG A CA 1
ATOM 5576 C C . ARG A 1 712 ? -7.640 15.812 -33.536 1.00 90.06 712 ARG A C 1
ATOM 5578 O O . ARG A 1 712 ? -7.067 14.851 -34.037 1.00 90.06 712 ARG A O 1
ATOM 5585 N N . ASP A 1 713 ? -7.044 16.678 -32.725 1.00 89.69 713 ASP A N 1
ATOM 5586 C CA . ASP A 1 713 ? -5.621 16.618 -32.385 1.00 89.69 713 ASP A CA 1
ATOM 5587 C C . ASP A 1 713 ? -5.291 15.344 -31.593 1.00 89.69 713 ASP A C 1
ATOM 5589 O O . ASP A 1 713 ? -4.288 14.685 -31.861 1.00 89.69 713 ASP A O 1
ATOM 5593 N N . LEU A 1 714 ? -6.159 14.939 -30.658 1.00 85.88 714 LEU A N 1
ATOM 5594 C CA . LEU A 1 714 ? -6.015 13.677 -29.926 1.00 85.88 714 LEU A CA 1
ATOM 5595 C C . LEU A 1 714 ? -6.133 12.460 -30.848 1.00 85.88 714 LEU A C 1
ATOM 5597 O O . LEU A 1 714 ? -5.314 11.548 -30.749 1.00 85.88 714 LEU A O 1
ATOM 5601 N N . ARG A 1 715 ? -7.098 12.452 -31.778 1.00 89.62 715 ARG A N 1
ATOM 5602 C CA . ARG A 1 715 ? -7.211 11.389 -32.792 1.00 89.62 715 ARG A CA 1
ATOM 5603 C C . ARG A 1 715 ? -5.975 11.332 -33.685 1.00 89.62 715 ARG A C 1
ATOM 5605 O O . ARG A 1 715 ? -5.482 10.244 -33.956 1.00 89.62 715 ARG A O 1
ATOM 5612 N N . GLN A 1 716 ? -5.446 12.481 -34.101 1.00 93.75 716 GLN A N 1
ATOM 5613 C CA . GLN A 1 716 ? -4.227 12.538 -34.900 1.00 93.75 716 GLN A CA 1
ATOM 5614 C C . GLN A 1 716 ? -3.021 11.990 -34.126 1.00 93.75 716 GLN A C 1
ATOM 5616 O O . GLN A 1 716 ? -2.309 11.140 -34.654 1.00 93.75 716 GLN A O 1
ATOM 5621 N N . ARG A 1 717 ? -2.836 12.390 -32.861 1.00 89.62 717 ARG A N 1
ATOM 5622 C CA . ARG A 1 717 ? -1.778 11.842 -31.995 1.00 89.62 717 ARG A CA 1
ATOM 5623 C C . ARG A 1 717 ? -1.916 10.338 -31.796 1.00 89.62 717 ARG A C 1
ATOM 5625 O O . ARG A 1 717 ? -0.909 9.644 -31.760 1.00 89.62 717 ARG A O 1
ATOM 5632 N N . TYR A 1 718 ? -3.143 9.833 -31.686 1.00 89.12 718 TYR A N 1
ATOM 5633 C CA . TYR A 1 718 ? -3.389 8.399 -31.573 1.00 89.12 718 TYR A CA 1
ATOM 5634 C C . TYR A 1 718 ? -2.978 7.659 -32.851 1.00 89.12 718 TYR A C 1
ATOM 5636 O O . TYR A 1 718 ? -2.259 6.675 -32.766 1.00 89.12 718 TYR A O 1
ATOM 5644 N N . VAL A 1 719 ? -3.339 8.171 -34.033 1.00 91.50 719 VAL A N 1
ATOM 5645 C CA . VAL A 1 719 ? -2.924 7.593 -35.326 1.00 91.50 719 VAL A CA 1
ATOM 5646 C C . VAL A 1 719 ? -1.405 7.665 -35.524 1.00 91.50 719 VAL A C 1
ATOM 5648 O O . VAL A 1 719 ? -0.809 6.735 -36.060 1.00 91.50 719 VAL A O 1
ATOM 5651 N N . GLU A 1 720 ? -0.757 8.752 -35.106 1.00 90.56 720 GLU A N 1
ATOM 5652 C CA . GLU A 1 720 ? 0.705 8.886 -35.159 1.00 90.56 720 GLU A CA 1
ATOM 5653 C C . GLU A 1 720 ? 1.400 7.905 -34.206 1.00 90.56 720 GLU A C 1
ATOM 5655 O O . GLU A 1 720 ? 2.383 7.272 -34.593 1.00 90.56 720 GLU A O 1
ATOM 5660 N N . LEU A 1 721 ? 0.864 7.728 -32.996 1.00 91.00 721 LEU A N 1
ATOM 5661 C CA . LEU A 1 721 ? 1.356 6.747 -32.032 1.00 91.00 721 LEU A CA 1
ATOM 5662 C C . LEU A 1 721 ? 1.164 5.314 -32.542 1.00 91.00 721 LEU A C 1
ATOM 5664 O O . LEU A 1 721 ? 2.085 4.511 -32.438 1.00 91.00 721 LEU A O 1
ATOM 5668 N N . ASP A 1 722 ? 0.008 5.014 -33.130 1.00 88.50 722 ASP A N 1
ATOM 5669 C CA . ASP A 1 722 ? -0.315 3.698 -33.683 1.00 88.50 722 ASP A CA 1
ATOM 5670 C C . ASP A 1 722 ? 0.580 3.364 -34.885 1.00 88.50 722 ASP A C 1
ATOM 5672 O O . ASP A 1 722 ? 1.168 2.288 -34.950 1.00 88.50 722 ASP A O 1
ATOM 5676 N N . ARG A 1 723 ? 0.825 4.336 -35.777 1.00 93.19 723 ARG A N 1
ATOM 5677 C CA . ARG A 1 723 ? 1.827 4.203 -36.848 1.00 93.19 723 ARG A CA 1
ATOM 5678 C C . ARG A 1 723 ? 3.229 3.978 -36.294 1.00 93.19 723 ARG A C 1
ATOM 5680 O O . ARG A 1 723 ? 3.929 3.102 -36.787 1.00 93.19 723 ARG A O 1
ATOM 5687 N N . SER A 1 724 ? 3.642 4.746 -35.285 1.00 93.44 724 SER A N 1
ATOM 5688 C CA . SER A 1 724 ? 4.952 4.589 -34.641 1.00 93.44 724 SER A CA 1
ATOM 5689 C C . SER A 1 724 ? 5.119 3.187 -34.044 1.00 93.44 724 SER A C 1
ATOM 5691 O O . SER A 1 724 ? 6.124 2.521 -34.288 1.00 93.44 724 SER A O 1
ATOM 5693 N N . LYS A 1 725 ? 4.088 2.686 -33.353 1.00 90.31 725 LYS A N 1
ATOM 5694 C CA . LYS A 1 725 ? 4.068 1.331 -32.793 1.00 90.31 725 LYS A CA 1
ATOM 5695 C C . LYS A 1 725 ? 4.044 0.252 -33.872 1.00 90.31 725 LYS A C 1
ATOM 5697 O O . LYS A 1 725 ? 4.745 -0.742 -33.729 1.00 90.31 725 LYS A O 1
ATOM 5702 N N . ALA A 1 726 ? 3.326 0.459 -34.973 1.00 90.44 726 ALA A N 1
ATOM 5703 C CA . ALA A 1 726 ? 3.356 -0.448 -36.116 1.00 90.44 726 ALA A CA 1
ATOM 5704 C C . ALA A 1 726 ? 4.757 -0.533 -36.753 1.00 90.44 726 ALA A C 1
ATOM 5706 O O . ALA A 1 726 ? 5.200 -1.628 -37.095 1.00 90.44 726 ALA A O 1
ATOM 5707 N N . TYR A 1 727 ? 5.485 0.587 -36.860 1.00 95.88 727 TYR A N 1
ATOM 5708 C CA . TYR A 1 727 ? 6.882 0.585 -37.316 1.00 95.88 727 TYR A CA 1
ATOM 5709 C C . TYR A 1 727 ? 7.814 -0.146 -36.345 1.00 95.88 727 TYR A C 1
ATOM 5711 O O . TYR A 1 727 ? 8.642 -0.936 -36.790 1.00 95.88 727 TYR A O 1
ATOM 5719 N N . GLU A 1 728 ? 7.663 0.078 -35.038 1.00 93.06 728 GLU A N 1
ATOM 5720 C CA . GLU A 1 728 ? 8.437 -0.620 -34.003 1.00 93.06 728 GLU A CA 1
ATOM 5721 C C . GLU A 1 728 ? 8.194 -2.137 -34.058 1.00 93.06 728 GLU A C 1
ATOM 5723 O O . GLU A 1 728 ? 9.144 -2.914 -34.078 1.00 93.06 728 GLU A O 1
ATOM 5728 N N . ILE A 1 729 ? 6.936 -2.568 -34.194 1.00 89.94 729 ILE A N 1
ATOM 5729 C CA . ILE A 1 729 ? 6.573 -3.984 -34.361 1.00 89.94 729 ILE A CA 1
ATOM 5730 C C . ILE A 1 729 ? 7.174 -4.559 -35.650 1.00 89.94 729 ILE A C 1
ATOM 5732 O O . ILE A 1 729 ? 7.737 -5.651 -35.629 1.00 89.94 729 ILE A O 1
ATOM 5736 N N . ALA A 1 730 ? 7.091 -3.841 -36.773 1.00 90.75 730 ALA A N 1
ATOM 5737 C CA . ALA A 1 730 ? 7.669 -4.293 -38.039 1.00 90.75 730 ALA A CA 1
ATOM 5738 C C . ALA A 1 730 ? 9.199 -4.435 -37.958 1.00 90.75 730 ALA A C 1
ATOM 5740 O O . ALA A 1 730 ? 9.761 -5.386 -38.503 1.00 90.75 730 ALA A O 1
ATOM 5741 N N . GLN A 1 731 ? 9.869 -3.521 -37.253 1.00 95.12 731 GLN A N 1
ATOM 5742 C CA . GLN A 1 731 ? 11.306 -3.595 -37.018 1.00 95.12 731 GLN A CA 1
ATOM 5743 C C . GLN A 1 731 ? 11.672 -4.780 -36.115 1.00 95.12 731 GLN A C 1
ATOM 5745 O O . GLN A 1 731 ? 12.557 -5.553 -36.475 1.00 95.12 731 GLN A O 1
ATOM 5750 N N . LEU A 1 732 ? 10.959 -4.976 -35.004 1.00 91.69 732 LEU A N 1
ATOM 5751 C CA . LEU A 1 732 ? 11.176 -6.118 -34.113 1.00 91.69 732 LEU A CA 1
ATOM 5752 C C . LEU A 1 732 ? 10.925 -7.453 -34.824 1.00 91.69 732 LEU A C 1
ATOM 5754 O O . LEU A 1 732 ? 11.700 -8.385 -34.651 1.00 91.69 732 LEU A O 1
ATOM 5758 N N . ASN A 1 733 ? 9.903 -7.547 -35.679 1.00 92.81 733 ASN A N 1
ATOM 5759 C CA . ASN A 1 733 ? 9.650 -8.747 -36.483 1.00 92.81 733 ASN A CA 1
ATOM 5760 C C . ASN A 1 733 ? 10.783 -9.028 -37.480 1.00 92.81 733 ASN A C 1
ATOM 5762 O O . ASN A 1 733 ? 11.135 -10.186 -37.708 1.00 92.81 733 ASN A O 1
ATOM 5766 N N . LYS A 1 734 ? 11.381 -7.982 -38.059 1.00 96.94 734 LYS A N 1
ATOM 5767 C CA . LYS A 1 734 ? 12.550 -8.123 -38.931 1.00 96.94 734 LYS A CA 1
ATOM 5768 C C . LYS A 1 734 ? 13.766 -8.629 -38.152 1.00 96.94 734 LYS A C 1
ATOM 5770 O O . LYS A 1 734 ? 14.398 -9.584 -38.588 1.00 96.94 734 LYS A O 1
ATOM 5775 N N . GLU A 1 735 ? 14.062 -8.030 -37.000 1.00 94.69 735 GLU A N 1
ATOM 5776 C CA . GLU A 1 735 ? 15.159 -8.460 -36.121 1.00 94.69 735 GLU A CA 1
ATOM 5777 C C . GLU A 1 735 ? 14.947 -9.898 -35.621 1.00 94.69 735 GLU A C 1
ATOM 5779 O O . GLU A 1 735 ? 15.886 -10.689 -35.590 1.00 94.69 735 GLU A O 1
ATOM 5784 N N . LEU A 1 736 ? 13.703 -10.272 -35.310 1.00 93.25 736 LEU A N 1
ATOM 5785 C CA . LEU A 1 736 ? 13.326 -11.634 -34.938 1.00 93.25 736 LEU A CA 1
ATOM 5786 C C . LEU A 1 736 ? 13.575 -12.618 -36.091 1.00 93.25 736 LEU A C 1
ATOM 5788 O O . LEU A 1 736 ? 14.212 -13.642 -35.871 1.00 93.25 736 LEU A O 1
ATOM 5792 N N . THR A 1 737 ? 13.184 -12.273 -37.321 1.00 93.44 737 THR A N 1
ATOM 5793 C CA . THR A 1 737 ? 13.440 -13.105 -38.516 1.00 93.44 737 THR A CA 1
ATOM 5794 C C . THR A 1 737 ? 14.945 -13.259 -38.792 1.00 93.44 737 THR A C 1
ATOM 5796 O O . THR A 1 737 ? 15.419 -14.333 -39.164 1.00 93.44 737 THR A O 1
ATOM 5799 N N . GLU A 1 738 ? 15.733 -12.197 -38.596 1.00 95.75 738 GLU A N 1
ATOM 5800 C CA . GLU A 1 738 ? 17.196 -12.242 -38.734 1.00 95.75 738 GLU A CA 1
ATOM 5801 C C . GLU A 1 738 ? 17.843 -13.133 -37.660 1.00 95.75 738 GLU A C 1
ATOM 5803 O O . GLU A 1 738 ? 18.748 -13.916 -37.965 1.00 95.75 738 GLU A O 1
ATOM 5808 N N . LEU A 1 739 ? 17.360 -13.065 -36.414 1.00 95.50 739 LEU A N 1
ATOM 5809 C CA . LEU A 1 739 ? 17.807 -13.938 -35.327 1.00 95.50 739 LEU A CA 1
ATOM 5810 C C . LEU A 1 739 ? 17.422 -15.400 -35.569 1.00 95.50 739 LEU A C 1
ATOM 5812 O O . LEU A 1 739 ? 18.253 -16.278 -35.343 1.00 95.50 739 LEU A O 1
ATOM 5816 N N . GLU A 1 740 ? 16.214 -15.670 -36.061 1.00 92.38 740 GLU A N 1
ATOM 5817 C CA . GLU A 1 740 ? 15.776 -17.013 -36.456 1.00 92.38 740 GLU A CA 1
ATOM 5818 C C . GLU A 1 740 ? 16.685 -17.586 -37.550 1.00 92.38 740 GLU A C 1
ATOM 5820 O O . GLU A 1 740 ? 17.215 -18.684 -37.385 1.00 92.38 740 GLU A O 1
ATOM 5825 N N . SER A 1 741 ? 16.991 -16.810 -38.596 1.00 95.25 741 SER A N 1
ATOM 5826 C CA . SER A 1 741 ? 17.922 -17.225 -39.654 1.00 95.25 741 SER A CA 1
ATOM 5827 C C . SER A 1 741 ? 19.336 -17.511 -39.124 1.00 95.25 741 SER A C 1
ATOM 5829 O O . SER A 1 741 ? 19.985 -18.477 -39.538 1.00 95.25 741 SER A O 1
ATOM 5831 N N . LEU A 1 742 ? 19.822 -16.712 -38.167 1.00 96.12 742 LEU A N 1
ATOM 5832 C CA . LEU A 1 742 ? 21.129 -16.921 -37.542 1.00 96.12 742 LEU A CA 1
ATOM 5833 C C . LEU A 1 742 ? 21.149 -18.169 -36.647 1.00 96.12 742 LEU A C 1
ATOM 5835 O O . LEU A 1 742 ? 22.150 -18.891 -36.620 1.00 96.12 742 LEU A O 1
ATOM 5839 N N . ILE A 1 743 ? 20.050 -18.448 -35.941 1.00 94.50 743 ILE A N 1
ATOM 5840 C CA . ILE A 1 743 ? 19.874 -19.673 -35.154 1.00 94.50 743 ILE A CA 1
ATOM 5841 C C . ILE A 1 743 ? 19.839 -20.890 -36.080 1.00 94.50 743 ILE A C 1
ATOM 5843 O O . ILE A 1 743 ? 20.582 -21.839 -35.838 1.00 94.50 743 ILE A O 1
ATOM 5847 N N . GLU A 1 744 ? 19.057 -20.856 -37.158 1.00 94.44 744 GLU A N 1
ATOM 5848 C CA . GLU A 1 744 ? 18.998 -21.933 -38.152 1.00 94.44 744 GLU A CA 1
ATOM 5849 C C . GLU A 1 744 ? 20.377 -22.204 -38.760 1.00 94.44 744 GLU A C 1
ATOM 5851 O O . GLU A 1 744 ? 20.854 -23.340 -38.733 1.00 94.44 744 GLU A O 1
ATOM 5856 N N . SER A 1 745 ? 21.080 -21.161 -39.214 1.00 95.31 745 SER A N 1
ATOM 5857 C CA . SER A 1 745 ? 22.443 -21.293 -39.741 1.00 95.31 745 SER A CA 1
ATOM 5858 C C . SER A 1 745 ? 23.408 -21.903 -38.721 1.00 95.31 745 SER A C 1
ATOM 5860 O O . SER A 1 745 ? 24.299 -22.663 -39.107 1.00 95.31 745 SER A O 1
ATOM 5862 N N . LYS A 1 746 ? 23.255 -21.582 -37.431 1.00 95.50 746 LYS A N 1
ATOM 5863 C CA . LYS A 1 746 ? 24.087 -22.146 -36.365 1.00 95.50 746 LYS A CA 1
ATOM 5864 C C . LYS A 1 746 ? 23.760 -23.615 -36.104 1.00 95.50 746 LYS A C 1
ATOM 5866 O O . LYS A 1 746 ? 24.692 -24.392 -35.930 1.00 95.50 746 LYS A O 1
ATOM 5871 N N . ILE A 1 747 ? 22.481 -23.994 -36.122 1.00 93.06 747 ILE A N 1
ATOM 5872 C CA . ILE A 1 747 ? 22.040 -25.390 -35.982 1.00 93.06 747 ILE A CA 1
ATOM 5873 C C . ILE A 1 747 ? 22.617 -26.244 -37.117 1.00 93.06 747 ILE A C 1
ATOM 5875 O O . ILE A 1 747 ? 23.162 -27.311 -36.851 1.00 93.06 747 ILE A O 1
ATOM 5879 N N . PHE A 1 748 ? 22.564 -25.766 -38.367 1.00 97.00 748 PHE A N 1
ATOM 5880 C CA . PHE A 1 748 ? 23.166 -26.483 -39.498 1.00 97.00 748 PHE A CA 1
ATOM 5881 C C . PHE A 1 748 ? 24.682 -26.630 -39.345 1.00 97.00 748 PHE A C 1
ATOM 5883 O O . PHE A 1 748 ? 25.216 -27.719 -39.529 1.00 97.00 748 PHE A O 1
ATOM 5890 N N . HIS A 1 749 ? 25.376 -25.566 -38.935 1.00 96.38 749 HIS A N 1
ATOM 5891 C CA . HIS A 1 749 ? 26.819 -25.633 -38.720 1.00 96.38 749 HIS A CA 1
ATOM 5892 C C . HIS A 1 749 ? 27.211 -26.578 -37.572 1.00 96.38 749 HIS A C 1
ATOM 5894 O O . HIS A 1 749 ? 28.220 -27.275 -37.657 1.00 96.38 749 HIS A O 1
ATOM 5900 N N . GLU A 1 750 ? 26.426 -26.614 -36.495 1.00 91.69 750 GLU A N 1
ATOM 5901 C CA . GLU A 1 750 ? 26.629 -27.545 -35.384 1.00 91.69 750 GLU A CA 1
ATOM 5902 C C . GLU A 1 750 ? 26.409 -28.997 -35.828 1.00 91.69 750 GLU A C 1
ATOM 5904 O O . GLU A 1 750 ? 27.247 -29.846 -35.531 1.00 91.69 750 GLU A O 1
ATOM 5909 N N . ALA A 1 751 ? 25.371 -29.267 -36.626 1.00 93.00 751 ALA A N 1
ATOM 5910 C CA . ALA A 1 751 ? 25.128 -30.587 -37.207 1.00 93.00 751 ALA A CA 1
ATOM 5911 C C . ALA A 1 751 ? 26.283 -31.055 -38.116 1.00 93.00 751 ALA A C 1
ATOM 5913 O O . ALA A 1 751 ? 26.723 -32.202 -38.002 1.00 93.00 751 ALA A O 1
ATOM 5914 N N . ASP A 1 752 ? 26.831 -30.167 -38.955 1.00 94.81 752 ASP A N 1
ATOM 5915 C CA . ASP A 1 752 ? 28.005 -30.468 -39.788 1.00 94.81 752 ASP A CA 1
ATOM 5916 C C . ASP A 1 752 ? 29.230 -30.816 -38.923 1.00 94.81 752 ASP A C 1
ATOM 5918 O O . ASP A 1 752 ? 29.950 -31.779 -39.196 1.00 94.81 752 ASP A O 1
ATOM 5922 N N . LEU A 1 753 ? 29.465 -30.058 -37.843 1.00 94.06 753 LEU A N 1
ATOM 5923 C CA . LEU A 1 753 ? 30.558 -30.321 -36.904 1.00 94.06 753 LEU A CA 1
ATOM 5924 C C . LEU A 1 753 ? 30.369 -31.647 -36.157 1.00 94.06 753 LEU A C 1
ATOM 5926 O O . LEU A 1 753 ? 31.345 -32.373 -35.941 1.00 94.06 753 LEU A O 1
ATOM 5930 N N . GLU A 1 754 ? 29.141 -31.984 -35.767 1.00 95.12 754 GLU A N 1
ATOM 5931 C CA . GLU A 1 754 ? 28.813 -33.270 -35.154 1.00 95.12 754 GLU A CA 1
ATOM 5932 C C . GLU A 1 754 ? 29.065 -34.440 -36.112 1.00 95.12 754 GLU A C 1
ATOM 5934 O O . GLU A 1 754 ? 29.658 -35.444 -35.701 1.00 95.12 754 GLU A O 1
ATOM 5939 N N . GLU A 1 755 ? 28.681 -34.320 -37.387 1.00 97.44 755 GLU A N 1
ATOM 5940 C CA . GLU A 1 755 ? 28.982 -35.326 -38.411 1.00 97.44 755 GLU A CA 1
ATOM 5941 C C . GLU A 1 755 ? 30.500 -35.505 -38.577 1.00 97.44 755 GLU A C 1
ATOM 5943 O O . GLU A 1 755 ? 31.009 -36.632 -38.540 1.00 97.44 755 GLU A O 1
ATOM 5948 N N . ASP A 1 756 ? 31.248 -34.404 -38.642 1.00 94.75 756 ASP A N 1
ATOM 5949 C CA . ASP A 1 756 ? 32.710 -34.395 -38.730 1.00 94.75 756 ASP A CA 1
ATOM 5950 C C . ASP A 1 756 ? 33.375 -35.095 -37.532 1.00 94.75 756 ASP A C 1
ATOM 5952 O O . ASP A 1 756 ? 34.331 -35.875 -37.678 1.00 94.75 756 ASP A O 1
ATOM 5956 N N . VAL A 1 757 ? 32.862 -34.846 -36.323 1.00 93.94 757 VAL A N 1
ATOM 5957 C CA . VAL A 1 757 ? 33.305 -35.512 -35.092 1.00 93.94 757 VAL A CA 1
ATOM 5958 C C . VAL A 1 757 ? 32.983 -37.005 -35.146 1.00 93.94 757 VAL A C 1
ATOM 5960 O O . VAL A 1 757 ? 33.856 -37.820 -34.834 1.00 93.94 757 VAL A O 1
ATOM 5963 N N . GLN A 1 758 ? 31.792 -37.400 -35.603 1.00 95.69 758 GLN A N 1
ATOM 5964 C CA . GLN A 1 758 ? 31.425 -38.812 -35.757 1.00 95.69 758 GLN A CA 1
ATOM 5965 C C . GLN A 1 758 ? 32.303 -39.535 -36.786 1.00 95.69 758 GLN A C 1
ATOM 5967 O O . GLN A 1 758 ? 32.712 -40.679 -36.558 1.00 95.69 758 GLN A O 1
ATOM 5972 N N . VAL A 1 759 ? 32.632 -38.892 -37.909 1.00 96.56 759 VAL A N 1
ATOM 5973 C CA . VAL A 1 759 ? 33.537 -39.442 -38.929 1.00 96.56 759 VAL A CA 1
ATOM 5974 C C . VAL A 1 759 ? 34.936 -39.656 -38.347 1.00 96.56 759 VAL A C 1
ATOM 5976 O O . VAL A 1 759 ? 35.518 -40.735 -38.519 1.00 96.56 759 VAL A O 1
ATOM 5979 N N . LYS A 1 760 ? 35.463 -38.673 -37.604 1.00 93.31 760 LYS A N 1
ATOM 5980 C CA . LYS A 1 760 ? 36.760 -38.782 -36.917 1.00 93.31 760 LYS A CA 1
ATOM 5981 C C . LYS A 1 760 ? 36.744 -39.853 -35.827 1.00 93.31 760 LYS A C 1
ATOM 5983 O O . LYS A 1 760 ? 37.700 -40.620 -35.735 1.00 93.31 760 LYS A O 1
ATOM 5988 N N . GLN A 1 761 ? 35.658 -39.983 -35.067 1.00 95.06 761 GLN A N 1
ATOM 5989 C CA . GLN A 1 761 ? 35.511 -41.036 -34.062 1.00 95.06 761 GLN A CA 1
ATOM 5990 C C . GLN A 1 761 ? 35.522 -42.431 -34.705 1.00 95.06 761 GLN A C 1
ATOM 5992 O O . GLN A 1 761 ? 36.311 -43.284 -34.307 1.00 95.06 761 GLN A O 1
ATOM 5997 N N . LYS A 1 762 ? 34.764 -42.639 -35.793 1.00 96.31 762 LYS A N 1
ATOM 5998 C CA . LYS A 1 762 ? 34.795 -43.889 -36.581 1.00 96.31 762 LYS A CA 1
ATOM 5999 C C . LYS A 1 762 ? 36.179 -44.185 -37.172 1.00 96.31 762 LYS A C 1
ATOM 6001 O O . LYS A 1 762 ? 36.516 -45.345 -37.415 1.00 96.31 762 LYS A O 1
ATOM 6006 N N . LEU A 1 763 ? 36.975 -43.160 -37.485 1.00 96.62 763 LEU A N 1
ATOM 6007 C CA . LEU A 1 763 ? 38.360 -43.334 -37.931 1.00 96.62 763 LEU A CA 1
ATOM 6008 C C . LEU A 1 763 ? 39.270 -43.765 -36.773 1.00 96.62 763 LEU A C 1
ATOM 6010 O O . LEU A 1 763 ? 40.061 -44.691 -36.944 1.00 96.62 763 LEU A O 1
ATOM 6014 N N . ILE A 1 764 ? 39.130 -43.143 -35.600 1.00 94.12 764 ILE A N 1
ATOM 6015 C CA . ILE A 1 764 ? 39.857 -43.528 -34.384 1.00 94.12 764 ILE A CA 1
ATOM 6016 C C . ILE A 1 764 ? 39.546 -44.982 -34.023 1.00 94.12 764 ILE A C 1
ATOM 6018 O O . ILE A 1 764 ? 40.477 -45.752 -33.802 1.00 94.12 764 ILE A O 1
ATOM 6022 N N . ASP A 1 765 ? 38.276 -45.385 -34.038 1.00 95.81 765 ASP A N 1
ATOM 6023 C CA . ASP A 1 765 ? 37.863 -46.751 -33.697 1.00 95.81 765 ASP A CA 1
ATOM 6024 C C . ASP A 1 765 ? 38.450 -47.792 -34.669 1.00 95.81 765 ASP A C 1
ATOM 6026 O O . ASP A 1 765 ? 38.877 -48.871 -34.243 1.00 95.81 765 ASP A O 1
ATOM 6030 N N . ARG A 1 766 ? 38.534 -47.457 -35.969 1.00 95.56 766 ARG A N 1
ATOM 6031 C CA . ARG A 1 766 ? 39.210 -48.280 -36.991 1.00 95.56 766 ARG A CA 1
ATOM 6032 C C . ARG A 1 766 ? 40.707 -48.408 -36.720 1.00 95.56 766 ARG A C 1
ATOM 6034 O O . ARG A 1 766 ? 41.220 -49.522 -36.679 1.00 95.56 766 ARG A O 1
ATOM 6041 N N . LEU A 1 767 ? 41.395 -47.294 -36.467 1.00 94.00 767 LEU A N 1
ATOM 6042 C CA . LEU A 1 767 ? 42.827 -47.300 -36.149 1.00 94.00 767 LEU A CA 1
ATOM 6043 C C . LEU A 1 767 ? 43.120 -48.044 -34.837 1.00 94.00 767 LEU A C 1
ATOM 6045 O O . LEU A 1 767 ? 44.115 -48.758 -34.737 1.00 94.00 767 LEU A O 1
ATOM 6049 N N . GLN A 1 768 ? 42.254 -47.923 -33.829 1.00 94.06 768 GLN A N 1
ATOM 6050 C CA . GLN A 1 768 ? 42.369 -48.677 -32.581 1.00 94.06 768 GLN A CA 1
ATOM 6051 C C . GLN A 1 768 ? 42.213 -50.187 -32.810 1.00 94.06 768 GLN A C 1
ATOM 6053 O O . GLN A 1 768 ? 42.979 -50.962 -32.231 1.00 94.06 768 GLN A O 1
ATOM 6058 N N . HIS A 1 769 ? 41.283 -50.607 -33.676 1.00 95.50 769 HIS A N 1
ATOM 6059 C CA . HIS A 1 769 ? 41.163 -52.007 -34.096 1.00 95.50 769 HIS A CA 1
ATOM 6060 C C . HIS A 1 769 ? 42.422 -52.490 -34.825 1.00 95.50 769 HIS A C 1
ATOM 6062 O O . HIS A 1 769 ? 42.976 -53.516 -34.440 1.00 95.50 769 HIS A O 1
ATOM 6068 N N . GLU A 1 770 ? 42.942 -51.729 -35.793 1.00 95.12 770 GLU A N 1
ATOM 6069 C CA . GLU A 1 770 ? 44.179 -52.075 -36.510 1.00 95.12 770 GLU A CA 1
ATOM 6070 C C . GLU A 1 770 ? 45.386 -52.202 -35.568 1.00 95.12 770 GLU A C 1
ATOM 6072 O O . GLU A 1 770 ? 46.174 -53.142 -35.680 1.00 95.12 770 GLU A O 1
ATOM 6077 N N . ILE A 1 771 ? 45.524 -51.296 -34.592 1.00 93.88 771 ILE A N 1
ATOM 6078 C CA . ILE A 1 771 ? 46.570 -51.380 -33.563 1.00 93.88 771 ILE A CA 1
ATOM 6079 C C . ILE A 1 771 ? 46.392 -52.642 -32.711 1.00 93.88 771 ILE A C 1
ATOM 6081 O O . ILE A 1 771 ? 47.379 -53.313 -32.396 1.00 93.88 771 ILE A O 1
ATOM 6085 N N . SER A 1 772 ? 45.157 -52.974 -32.328 1.00 94.19 772 SER A N 1
ATOM 6086 C CA . SER A 1 772 ? 44.849 -54.189 -31.567 1.00 94.19 772 SER A CA 1
ATOM 6087 C C . SER A 1 772 ? 45.204 -55.453 -32.361 1.00 94.19 772 SER A C 1
ATOM 6089 O O . SER A 1 772 ? 45.875 -56.346 -31.834 1.00 94.19 772 SER A O 1
ATOM 6091 N N . ASP A 1 773 ? 44.869 -55.487 -33.651 1.00 92.81 773 ASP A N 1
ATOM 6092 C CA . ASP A 1 773 ? 45.184 -56.588 -34.559 1.00 92.81 773 ASP A CA 1
ATOM 6093 C C . ASP A 1 773 ? 46.695 -56.736 -34.759 1.00 92.81 773 ASP A C 1
ATOM 6095 O O . ASP A 1 773 ? 47.233 -57.832 -34.580 1.00 92.81 773 ASP A O 1
ATOM 6099 N N . LEU A 1 774 ? 47.418 -55.644 -35.026 1.00 91.81 774 LEU A N 1
ATOM 6100 C CA . LEU A 1 774 ? 48.882 -55.650 -35.129 1.00 91.81 774 LEU A CA 1
ATOM 6101 C C . LEU A 1 774 ? 49.542 -56.113 -33.824 1.00 91.81 774 LEU A C 1
ATOM 6103 O O . LEU A 1 774 ? 50.501 -56.889 -33.844 1.00 91.81 774 LEU A O 1
ATOM 6107 N N . LYS A 1 775 ? 49.012 -55.693 -32.671 1.00 90.06 775 LYS A N 1
ATOM 6108 C CA . LYS A 1 775 ? 49.488 -56.140 -31.357 1.00 90.06 775 LYS A CA 1
ATOM 6109 C C . LYS A 1 775 ? 49.234 -57.634 -31.145 1.00 90.06 775 LYS A C 1
ATOM 6111 O O . LYS A 1 775 ? 50.102 -58.322 -30.603 1.00 90.06 775 LYS A O 1
ATOM 6116 N N . SER A 1 776 ? 48.094 -58.156 -31.601 1.00 87.31 776 SER A N 1
ATOM 6117 C CA . SER A 1 776 ? 47.792 -59.590 -31.552 1.00 87.31 776 SER A CA 1
ATOM 6118 C C . SER A 1 776 ? 48.756 -60.399 -32.433 1.00 87.31 776 SER A C 1
ATOM 6120 O O . SER A 1 776 ? 49.338 -61.376 -31.955 1.00 87.31 776 SER A O 1
ATOM 6122 N N . GLN A 1 777 ? 49.053 -59.925 -33.649 1.00 85.81 777 GLN A N 1
ATOM 6123 C CA . GLN A 1 777 ? 50.021 -60.542 -34.562 1.00 85.81 777 GLN A CA 1
ATOM 6124 C C . GLN A 1 777 ? 51.439 -60.545 -33.976 1.00 85.81 777 GLN A C 1
ATOM 6126 O O . GLN A 1 777 ? 52.117 -61.572 -34.000 1.00 85.81 777 GLN A O 1
ATOM 6131 N N . LEU A 1 778 ? 51.874 -59.436 -33.366 1.00 81.44 778 LEU A N 1
ATOM 6132 C CA . LEU A 1 778 ? 53.166 -59.353 -32.675 1.00 81.44 778 LEU A CA 1
ATOM 6133 C C . LEU A 1 778 ? 53.240 -60.283 -31.457 1.00 81.44 778 LEU A C 1
ATOM 6135 O O . LEU A 1 778 ? 54.278 -60.899 -31.219 1.00 81.44 778 LEU A O 1
ATOM 6139 N N . SER A 1 779 ? 52.144 -60.431 -30.708 1.00 74.88 779 SER A N 1
ATOM 6140 C CA . SER A 1 779 ? 52.092 -61.346 -29.559 1.00 74.88 779 SER A CA 1
ATOM 6141 C C . SER A 1 779 ? 52.173 -62.824 -29.966 1.00 74.88 779 SER A C 1
ATOM 6143 O O . SER A 1 779 ? 52.699 -63.635 -29.207 1.00 74.88 779 SER A O 1
ATOM 6145 N N . HIS A 1 780 ? 51.703 -63.174 -31.169 1.00 61.53 780 HIS A N 1
ATOM 6146 C CA . HIS A 1 780 ? 51.722 -64.543 -31.695 1.00 61.53 780 HIS A CA 1
ATOM 6147 C C . HIS A 1 780 ? 52.963 -64.852 -32.559 1.00 61.53 780 HIS A C 1
ATOM 6149 O O . HIS A 1 780 ? 53.302 -66.019 -32.738 1.00 61.53 780 HIS A O 1
ATOM 6155 N N . GLY A 1 781 ? 53.694 -63.836 -33.040 1.00 56.38 781 GLY A N 1
ATOM 6156 C CA . GLY A 1 781 ? 54.937 -63.992 -33.815 1.00 56.38 781 GLY A CA 1
ATOM 6157 C C . GLY A 1 781 ? 56.227 -64.125 -32.988 1.00 56.38 781 GLY A C 1
ATOM 6158 O O . GLY A 1 781 ? 57.299 -64.339 -33.550 1.00 56.38 781 GLY A O 1
ATOM 6159 N N . GLY A 1 782 ? 56.156 -64.013 -31.657 1.00 48.81 782 GLY A N 1
ATOM 6160 C CA . GLY A 1 782 ? 57.318 -63.962 -30.756 1.00 48.81 782 GLY A CA 1
ATOM 6161 C C . GLY A 1 782 ? 57.941 -65.303 -30.344 1.00 48.81 782 GLY A C 1
ATOM 6162 O O . GLY A 1 782 ? 58.719 -65.330 -29.391 1.00 48.81 782 GLY A O 1
ATOM 6163 N N . ALA A 1 783 ? 57.615 -66.419 -31.004 1.00 44.03 783 ALA A N 1
ATOM 6164 C CA . ALA A 1 783 ? 58.096 -67.737 -30.589 1.00 44.03 783 ALA A CA 1
ATOM 6165 C C . ALA A 1 783 ? 58.365 -68.705 -31.755 1.00 44.03 783 ALA A C 1
ATOM 6167 O O . ALA A 1 783 ? 57.699 -69.726 -31.860 1.00 44.03 783 ALA A O 1
ATOM 6168 N N . SER A 1 784 ? 59.380 -68.438 -32.590 1.00 40.00 784 SER A N 1
ATOM 6169 C CA . SER A 1 784 ? 60.245 -69.505 -33.142 1.00 40.00 784 SER A CA 1
ATOM 6170 C C . SER A 1 784 ? 61.390 -68.969 -34.014 1.00 40.00 784 SER A C 1
ATOM 6172 O O . SER A 1 784 ? 61.134 -68.298 -35.007 1.00 40.00 784 SER A O 1
ATOM 6174 N N . ASN A 1 785 ? 62.613 -69.421 -33.696 1.00 40.56 785 ASN A N 1
ATOM 6175 C CA . ASN A 1 785 ? 63.849 -69.444 -34.505 1.00 40.56 785 ASN A CA 1
ATOM 6176 C C . ASN A 1 785 ? 64.527 -68.083 -34.786 1.00 40.56 785 ASN A C 1
ATOM 6178 O O . ASN A 1 785 ? 63.930 -67.184 -35.346 1.00 40.56 785 ASN A O 1
ATOM 6182 N N . GLY A 1 786 ? 65.802 -67.831 -34.488 1.00 36.59 786 GLY A N 1
ATOM 6183 C CA . GLY A 1 786 ? 66.918 -68.721 -34.193 1.00 36.59 786 GLY A CA 1
ATOM 6184 C C . GLY A 1 786 ? 68.091 -68.431 -35.142 1.00 36.59 786 GLY A C 1
ATOM 6185 O O . GLY A 1 786 ? 68.037 -68.828 -36.296 1.00 36.59 786 GLY A O 1
ATOM 6186 N N . VAL A 1 787 ? 69.168 -67.859 -34.582 1.00 38.12 787 VAL A N 1
ATOM 6187 C CA . VAL A 1 787 ? 70.585 -68.141 -34.916 1.00 38.12 787 VAL A CA 1
ATOM 6188 C C . VAL A 1 787 ? 71.229 -67.445 -36.147 1.00 38.12 787 VAL A C 1
ATOM 6190 O O . VAL A 1 787 ? 70.715 -67.488 -37.256 1.00 38.12 787 VAL A O 1
ATOM 6193 N N . ASN A 1 788 ? 72.454 -66.929 -35.904 1.00 37.19 788 ASN A N 1
ATOM 6194 C CA . ASN A 1 788 ? 73.494 -66.333 -36.784 1.00 37.19 788 ASN A CA 1
ATOM 6195 C C . ASN A 1 788 ? 73.394 -64.807 -37.011 1.00 37.19 788 ASN A C 1
ATOM 6197 O O . ASN A 1 788 ? 72.412 -64.329 -37.548 1.00 37.19 788 ASN A O 1
ATOM 6201 N N . GLY A 1 789 ? 74.352 -63.938 -36.663 1.00 33.78 789 GLY A N 1
ATOM 6202 C CA . GLY A 1 789 ? 75.775 -64.091 -36.341 1.00 33.78 789 GLY A CA 1
ATOM 6203 C C . GLY A 1 789 ? 76.642 -63.446 -37.433 1.00 33.78 789 GLY A C 1
ATOM 6204 O O . GLY A 1 789 ? 76.815 -64.073 -38.466 1.00 33.78 789 GLY A O 1
ATOM 6205 N N . SER A 1 790 ? 77.163 -62.226 -37.212 1.00 37.28 790 SER A N 1
ATOM 6206 C CA . SER A 1 790 ? 78.395 -61.642 -37.812 1.00 37.28 790 SER A CA 1
ATOM 6207 C C . SER A 1 790 ? 78.464 -60.148 -37.429 1.00 37.28 790 SER A C 1
ATOM 6209 O O . SER A 1 790 ? 77.669 -59.356 -37.913 1.00 37.28 790 SER A O 1
ATOM 6211 N N . ALA A 1 791 ? 79.204 -59.722 -36.401 1.00 34.31 791 ALA A N 1
ATOM 6212 C CA . ALA A 1 791 ? 80.647 -59.435 -36.405 1.00 34.31 791 ALA A CA 1
ATOM 6213 C C . ALA A 1 791 ? 81.075 -58.429 -37.493 1.00 34.31 791 ALA A C 1
ATOM 6215 O O . ALA A 1 791 ? 81.021 -58.780 -38.665 1.00 34.31 791 ALA A O 1
ATOM 6216 N N . TYR A 1 792 ? 81.478 -57.210 -37.083 1.00 35.94 792 TYR A N 1
ATOM 6217 C CA . TYR A 1 792 ? 82.693 -56.445 -37.464 1.00 35.94 792 TYR A CA 1
ATOM 6218 C C . TYR A 1 792 ? 82.621 -54.979 -36.941 1.00 35.94 792 TYR A C 1
ATOM 6220 O O . TYR A 1 792 ? 81.550 -54.551 -36.519 1.00 35.94 792 TYR A O 1
ATOM 6228 N N . PRO A 1 793 ? 83.753 -54.253 -36.793 1.00 47.09 793 PRO A N 1
ATOM 6229 C CA . PRO A 1 793 ? 84.146 -53.703 -35.494 1.00 47.09 793 PRO A CA 1
ATOM 6230 C C . PRO A 1 793 ? 84.323 -52.171 -35.437 1.00 47.09 793 PRO A C 1
ATOM 6232 O O . PRO A 1 793 ? 84.444 -51.478 -36.442 1.00 47.09 793 PRO A O 1
ATOM 6235 N N . VAL A 1 794 ? 84.435 -51.685 -34.200 1.00 44.94 794 VAL A N 1
ATOM 6236 C CA . VAL A 1 794 ? 84.927 -50.358 -33.782 1.00 44.94 794 VAL A CA 1
ATOM 6237 C C . VAL A 1 794 ? 86.406 -50.161 -34.168 1.00 44.94 794 VAL A C 1
ATOM 6239 O O . VAL A 1 794 ? 87.185 -51.113 -34.088 1.00 44.94 794 VAL A O 1
ATOM 6242 N N . PRO A 1 795 ? 86.830 -48.922 -34.484 1.00 47.84 795 PRO A N 1
ATOM 6243 C CA . PRO A 1 795 ? 88.022 -48.367 -33.827 1.00 47.84 795 PRO A CA 1
ATOM 6244 C C . PRO A 1 795 ? 87.756 -46.938 -33.310 1.00 47.84 795 PRO A C 1
ATOM 6246 O O . PRO A 1 795 ? 87.422 -46.033 -34.060 1.00 47.84 795 PRO A O 1
ATOM 6249 N N . THR A 1 796 ? 87.736 -46.741 -31.991 1.00 36.62 796 THR A N 1
ATOM 6250 C CA . THR A 1 796 ? 88.853 -46.220 -31.177 1.00 36.62 796 THR A CA 1
ATOM 6251 C C . THR A 1 796 ? 89.208 -44.753 -31.407 1.00 36.62 796 THR A C 1
ATOM 6253 O O . THR A 1 796 ? 89.777 -44.404 -32.434 1.00 36.62 796 THR A O 1
ATOM 6256 N N . GLY A 1 797 ? 89.123 -43.969 -30.329 1.00 33.91 797 GLY A N 1
ATOM 6257 C CA . GLY A 1 797 ? 90.250 -43.104 -29.986 1.00 33.91 797 GLY A CA 1
ATOM 6258 C C . GLY A 1 797 ? 89.916 -41.786 -29.306 1.00 33.91 797 GLY A C 1
ATOM 6259 O O . GLY A 1 797 ? 89.711 -40.806 -29.996 1.00 33.91 797 GLY A O 1
ATOM 6260 N N . ARG A 1 798 ? 90.005 -41.800 -27.963 1.00 34.53 798 ARG A N 1
ATOM 6261 C CA . ARG A 1 798 ? 90.683 -40.819 -27.074 1.00 34.53 798 ARG A CA 1
ATOM 6262 C C . ARG A 1 798 ? 90.354 -39.328 -27.310 1.00 34.53 798 ARG A C 1
ATOM 6264 O O . ARG A 1 798 ? 90.583 -38.785 -28.370 1.00 34.53 798 ARG A O 1
ATOM 6271 N N . SER A 1 799 ? 90.000 -38.539 -26.305 1.00 37.94 799 SER A N 1
ATOM 6272 C CA . SER A 1 799 ? 90.783 -38.346 -25.086 1.00 37.94 799 SER A CA 1
ATOM 6273 C C . SER A 1 799 ? 89.996 -37.488 -24.096 1.00 37.94 799 SER A C 1
ATOM 6275 O O . SER A 1 799 ? 89.262 -36.584 -24.480 1.00 37.94 799 SER A O 1
ATOM 6277 N N . ALA A 1 800 ? 90.210 -37.771 -22.817 1.00 41.94 800 ALA A N 1
ATOM 6278 C CA . ALA A 1 800 ? 89.714 -37.048 -21.662 1.00 41.94 800 ALA A CA 1
ATOM 6279 C C . ALA A 1 800 ? 90.075 -35.554 -21.666 1.00 41.94 800 ALA A C 1
ATOM 6281 O O . ALA A 1 800 ? 91.200 -35.221 -22.019 1.00 41.94 800 ALA A O 1
ATOM 6282 N N . PHE A 1 801 ? 89.161 -34.712 -21.173 1.00 36.09 801 PHE A N 1
ATOM 6283 C CA . PHE A 1 801 ? 89.415 -33.675 -20.159 1.00 36.09 801 PHE A CA 1
ATOM 6284 C C . PHE A 1 801 ? 88.062 -33.119 -19.651 1.00 36.09 801 PHE A C 1
ATOM 6286 O O . PHE A 1 801 ? 87.386 -32.349 -20.320 1.00 36.09 801 PHE A O 1
ATOM 6293 N N . LYS A 1 802 ? 87.656 -33.533 -18.445 1.00 39.09 802 LYS A N 1
ATOM 6294 C CA . LYS A 1 802 ? 86.986 -32.655 -17.461 1.00 39.09 802 LYS A CA 1
ATOM 6295 C C . LYS A 1 802 ? 88.132 -31.959 -16.690 1.00 39.09 802 LYS A C 1
ATOM 6297 O O . LYS A 1 802 ? 89.190 -32.587 -16.613 1.00 39.09 802 LYS A O 1
ATOM 6302 N N . PRO A 1 803 ? 87.978 -30.773 -16.065 1.00 44.03 803 PRO A N 1
ATOM 6303 C CA . PRO A 1 803 ? 86.756 -30.338 -15.387 1.00 44.03 803 PRO A CA 1
ATOM 6304 C C . PRO A 1 803 ? 86.481 -28.812 -15.461 1.00 44.03 803 PRO A C 1
ATOM 6306 O O . PRO A 1 803 ? 87.188 -28.061 -16.118 1.00 44.03 803 PRO A O 1
ATOM 6309 N N . THR A 1 804 ? 85.482 -28.386 -14.681 1.00 34.22 804 THR A N 1
ATOM 6310 C CA . THR A 1 804 ? 85.275 -27.038 -14.113 1.00 34.22 804 THR A CA 1
ATOM 6311 C C . THR A 1 804 ? 84.872 -25.885 -15.031 1.00 34.22 804 THR A C 1
ATOM 6313 O O . THR A 1 804 ? 85.613 -25.485 -15.917 1.00 34.22 804 THR A O 1
ATOM 6316 N N . GLY A 1 805 ? 83.769 -25.236 -14.649 1.00 31.45 805 GLY A N 1
ATOM 6317 C CA . GLY A 1 805 ? 83.651 -23.786 -14.763 1.00 31.45 805 GLY A CA 1
ATOM 6318 C C . GLY A 1 805 ? 82.359 -23.299 -15.401 1.00 31.45 805 GLY A C 1
ATOM 6319 O O . GLY A 1 805 ? 82.271 -23.239 -16.615 1.00 31.45 805 GLY A O 1
ATOM 6320 N N . SER A 1 806 ? 81.404 -22.925 -14.548 1.00 32.25 806 SER A N 1
ATOM 6321 C CA . SER A 1 806 ? 80.835 -21.569 -14.513 1.00 32.25 806 SER A CA 1
ATOM 6322 C C . SER A 1 806 ? 80.334 -20.974 -15.844 1.00 32.25 806 SER A C 1
ATOM 6324 O O . SER A 1 806 ? 81.114 -20.644 -16.721 1.00 32.25 806 SER A O 1
ATOM 6326 N N . SER A 1 807 ? 79.028 -20.762 -15.995 1.00 31.94 807 SER A N 1
ATOM 6327 C CA . SER A 1 807 ? 78.360 -19.516 -15.572 1.00 31.94 807 SER A CA 1
ATOM 6328 C C . SER A 1 807 ? 78.225 -18.498 -16.719 1.00 31.94 807 SER A C 1
ATOM 6330 O O . SER A 1 807 ? 79.220 -18.002 -17.232 1.00 31.94 807 SER A O 1
ATOM 6332 N N . LEU A 1 808 ? 76.962 -18.136 -16.980 1.00 37.50 808 LEU A N 1
ATOM 6333 C CA . LEU A 1 808 ? 76.451 -16.863 -17.516 1.00 37.50 808 LEU A CA 1
ATOM 6334 C C . LEU A 1 808 ? 76.527 -16.533 -19.019 1.00 37.50 808 LEU A C 1
ATOM 6336 O O . LEU A 1 808 ? 77.484 -16.853 -19.715 1.00 37.50 808 LEU A O 1
ATOM 6340 N N . ARG A 1 809 ? 75.523 -15.703 -19.379 1.00 36.03 809 ARG A N 1
ATOM 6341 C CA . ARG A 1 809 ? 75.353 -14.786 -20.531 1.00 36.03 809 ARG A CA 1
ATOM 6342 C C . ARG A 1 809 ? 74.746 -15.366 -21.810 1.00 36.03 809 ARG A C 1
ATOM 6344 O O . ARG A 1 809 ? 74.943 -16.531 -22.105 1.00 36.03 809 ARG A O 1
ATOM 6351 N N . SER A 1 810 ? 74.021 -14.613 -22.644 1.00 35.06 810 SER A N 1
ATOM 6352 C CA . SER A 1 810 ? 73.641 -13.177 -22.749 1.00 35.06 810 SER A CA 1
ATOM 6353 C C . SER A 1 810 ? 72.584 -13.116 -23.872 1.00 35.06 810 SER A C 1
ATOM 6355 O O . SER A 1 810 ? 72.658 -13.929 -24.786 1.00 35.06 810 SER A O 1
ATOM 6357 N N . GLU A 1 811 ? 71.514 -12.323 -23.807 1.00 38.94 811 GLU A N 1
ATOM 6358 C CA . GLU A 1 811 ? 71.409 -10.895 -24.193 1.00 38.94 811 GLU A CA 1
ATOM 6359 C C . GLU A 1 811 ? 71.834 -10.505 -25.630 1.00 38.94 811 GLU A C 1
ATOM 6361 O O . GLU A 1 811 ? 73.007 -10.571 -25.978 1.00 38.94 811 GLU A O 1
ATOM 6366 N N . TYR A 1 812 ? 70.822 -10.009 -26.363 1.00 40.00 812 TYR A N 1
ATOM 6367 C CA . TYR A 1 812 ? 70.728 -8.838 -27.260 1.00 40.00 812 TYR A CA 1
ATOM 6368 C C . TYR A 1 812 ? 71.691 -8.577 -28.446 1.00 40.00 812 TYR A C 1
ATOM 6370 O O . TYR A 1 812 ? 72.901 -8.476 -28.302 1.00 40.00 812 TYR A O 1
ATOM 6378 N N . GLN A 1 813 ? 71.034 -8.320 -29.596 1.00 43.94 813 GLN A N 1
ATOM 6379 C CA . GLN A 1 813 ? 71.211 -7.258 -30.619 1.00 43.94 813 GLN A CA 1
ATOM 6380 C C . GLN A 1 813 ? 72.619 -6.787 -31.051 1.00 43.94 813 GLN A C 1
ATOM 6382 O O . GLN A 1 813 ? 73.401 -6.300 -30.245 1.00 43.94 813 GLN A O 1
ATOM 6387 N N . THR A 1 814 ? 72.851 -6.711 -32.374 1.00 35.31 814 THR A N 1
ATOM 6388 C CA . THR A 1 814 ? 72.932 -5.464 -33.199 1.00 35.31 814 THR A CA 1
ATOM 6389 C C . THR A 1 814 ? 73.527 -5.726 -34.607 1.00 35.31 814 THR A C 1
ATOM 6391 O O . THR A 1 814 ? 74.290 -6.665 -34.803 1.00 35.31 814 THR A O 1
ATOM 6394 N N . SER A 1 815 ? 73.118 -4.900 -35.586 1.00 40.69 815 SER A N 1
ATOM 6395 C CA . SER A 1 815 ? 73.513 -4.785 -37.022 1.00 40.69 815 SER A CA 1
ATOM 6396 C C . SER A 1 815 ? 75.030 -4.503 -37.243 1.00 40.69 815 SER A C 1
ATOM 6398 O O . SER A 1 815 ? 75.689 -4.334 -36.215 1.00 40.69 815 SER A O 1
ATOM 6400 N N . PRO A 1 816 ? 75.640 -4.363 -38.474 1.00 51.31 816 PRO A N 1
ATOM 6401 C CA . PRO A 1 816 ? 75.304 -3.317 -39.492 1.00 51.31 816 PRO A CA 1
ATOM 6402 C C . PRO A 1 816 ? 75.768 -3.476 -40.999 1.00 51.31 816 PRO A C 1
ATOM 6404 O O . PRO A 1 816 ? 76.573 -4.328 -41.353 1.00 51.31 816 PRO A O 1
ATOM 6407 N N . THR A 1 817 ? 75.300 -2.537 -41.857 1.00 35.41 817 THR A N 1
ATOM 6408 C CA . THR A 1 817 ? 75.937 -1.830 -43.030 1.00 35.41 817 THR A CA 1
ATOM 6409 C C . THR A 1 817 ? 76.425 -2.495 -44.356 1.00 35.41 817 THR A C 1
ATOM 6411 O O . THR A 1 817 ? 77.343 -3.302 -44.366 1.00 35.41 817 THR A O 1
ATOM 6414 N N . SER A 1 818 ? 75.879 -1.958 -45.475 1.00 36.84 818 SER A N 1
ATOM 6415 C CA . SER A 1 818 ? 76.373 -1.636 -46.861 1.00 36.84 818 SER A CA 1
ATOM 6416 C C . SER A 1 818 ? 77.900 -1.601 -47.162 1.00 36.84 818 SER A C 1
ATOM 6418 O O . SER A 1 818 ? 78.641 -1.355 -46.211 1.00 36.84 818 SER A O 1
ATOM 6420 N N . PRO A 1 819 ? 78.411 -1.695 -48.442 1.00 53.88 819 PRO A N 1
ATOM 6421 C CA . PRO A 1 819 ? 78.028 -0.816 -49.587 1.00 53.88 819 PRO A CA 1
ATOM 6422 C C . PRO A 1 819 ? 78.163 -1.291 -51.079 1.00 53.88 819 PRO A C 1
ATOM 6424 O O . PRO A 1 819 ? 78.826 -2.263 -51.417 1.00 53.88 819 PRO A O 1
ATOM 6427 N N . VAL A 1 820 ? 77.508 -0.497 -51.949 1.00 37.38 820 VAL A N 1
ATOM 6428 C CA . VAL A 1 820 ? 77.699 -0.040 -53.365 1.00 37.38 820 VAL A CA 1
ATOM 6429 C C . VAL A 1 820 ? 78.941 -0.486 -54.191 1.00 37.38 820 VAL A C 1
ATOM 6431 O O . VAL A 1 820 ? 80.054 -0.393 -53.688 1.00 37.38 820 VAL A O 1
ATOM 6434 N N . VAL A 1 821 ? 78.766 -0.816 -55.499 1.00 35.81 821 VAL A N 1
ATOM 6435 C CA . VAL A 1 821 ? 79.415 -0.220 -56.723 1.00 35.81 821 VAL A CA 1
ATOM 6436 C C . VAL A 1 821 ? 79.138 -1.036 -58.020 1.00 35.81 821 VAL A C 1
ATOM 6438 O O . VAL A 1 821 ? 79.077 -2.258 -58.027 1.00 35.81 821 VAL A O 1
ATOM 6441 N N . GLN A 1 822 ? 78.964 -0.280 -59.112 1.00 37.56 822 GLN A N 1
ATOM 6442 C CA . GLN A 1 822 ? 78.633 -0.571 -60.519 1.00 37.56 822 GLN A CA 1
ATOM 6443 C C . GLN A 1 822 ? 79.653 -1.415 -61.329 1.00 37.56 822 GLN A C 1
ATOM 6445 O O . GLN A 1 822 ? 80.839 -1.413 -61.009 1.00 37.56 822 GLN A O 1
ATOM 6450 N N . ARG A 1 823 ? 79.195 -1.947 -62.486 1.00 29.91 823 ARG A N 1
ATOM 6451 C CA . ARG A 1 823 ? 79.672 -1.721 -63.891 1.00 29.91 823 ARG A CA 1
ATOM 6452 C C . ARG A 1 823 ? 79.775 -3.009 -64.749 1.00 29.91 823 ARG A C 1
ATOM 6454 O O . ARG A 1 823 ? 80.449 -3.961 -64.382 1.00 29.91 823 ARG A O 1
ATOM 6461 N N . ALA A 1 824 ? 79.113 -2.976 -65.914 1.00 34.38 824 ALA A N 1
ATOM 6462 C CA . ALA A 1 824 ? 79.152 -3.918 -67.057 1.00 34.38 824 ALA A CA 1
ATOM 6463 C C . ALA A 1 824 ? 80.533 -3.905 -67.793 1.00 34.38 824 ALA A C 1
ATOM 6465 O O . ALA A 1 824 ? 81.399 -3.173 -67.302 1.00 34.38 824 ALA A O 1
ATOM 6466 N N . PRO A 1 825 ? 80.786 -4.538 -68.983 1.00 57.16 825 PRO A N 1
ATOM 6467 C CA . PRO A 1 825 ? 79.922 -5.325 -69.901 1.00 57.16 825 PRO A CA 1
ATOM 6468 C C . PRO A 1 825 ? 80.602 -6.538 -70.635 1.00 57.16 825 PRO A C 1
ATOM 6470 O O . PRO A 1 825 ? 81.767 -6.845 -70.408 1.00 57.16 825 PRO A O 1
ATOM 6473 N N . ALA A 1 826 ? 79.870 -7.122 -71.607 1.00 31.56 826 ALA A N 1
ATOM 6474 C CA . ALA A 1 826 ? 80.325 -7.615 -72.933 1.00 31.56 826 ALA A CA 1
ATOM 6475 C C . ALA A 1 826 ? 80.385 -9.139 -73.246 1.00 31.56 826 ALA A C 1
ATOM 6477 O O . ALA A 1 826 ? 81.280 -9.857 -72.820 1.00 31.56 826 ALA A O 1
ATOM 6478 N N . ASN A 1 827 ? 79.471 -9.527 -74.154 1.00 33.22 827 ASN A N 1
ATOM 6479 C CA . ASN A 1 827 ? 79.667 -10.191 -75.463 1.00 33.22 827 ASN A CA 1
ATOM 6480 C C . ASN A 1 827 ? 80.297 -11.595 -75.587 1.00 33.22 827 ASN A C 1
ATOM 6482 O O . ASN A 1 827 ? 81.508 -11.737 -75.471 1.00 33.22 827 ASN A O 1
ATOM 6486 N N . TYR A 1 828 ? 79.498 -12.564 -76.064 1.00 31.95 828 TYR A N 1
ATOM 6487 C CA . TYR A 1 828 ? 79.527 -13.195 -77.416 1.00 31.95 828 TYR A CA 1
ATOM 6488 C C . TYR A 1 828 ? 78.405 -14.271 -77.446 1.00 31.95 828 TYR A C 1
ATOM 6490 O O . TYR A 1 828 ? 78.324 -15.068 -76.519 1.00 31.95 828 TYR A O 1
ATOM 6498 N N . SER A 1 829 ? 77.365 -14.179 -78.296 1.00 30.86 829 SER A N 1
ATOM 6499 C CA . SER A 1 829 ? 77.267 -14.713 -79.681 1.00 30.86 829 SER A CA 1
ATOM 6500 C C . SER A 1 829 ? 77.581 -16.226 -79.734 1.00 30.86 829 SER A C 1
ATOM 6502 O O . SER A 1 829 ? 78.603 -16.630 -79.197 1.00 30.86 829 SER A O 1
ATOM 6504 N N . THR A 1 830 ? 76.782 -17.149 -80.292 1.00 35.34 830 THR A N 1
ATOM 6505 C CA . THR A 1 830 ? 76.245 -17.291 -81.671 1.00 35.34 830 THR A CA 1
ATOM 6506 C C . THR A 1 830 ? 75.412 -18.611 -81.622 1.00 35.34 830 THR A C 1
ATOM 6508 O O . THR A 1 830 ? 75.909 -19.589 -81.077 1.00 35.34 830 THR A O 1
ATOM 6511 N N . ASP A 1 831 ? 74.098 -18.664 -81.870 1.00 30.95 831 ASP A N 1
ATOM 6512 C CA . ASP A 1 831 ? 73.394 -18.776 -83.165 1.00 30.95 831 ASP A CA 1
ATOM 6513 C C . ASP A 1 831 ? 72.985 -20.219 -83.581 1.00 30.95 831 ASP A C 1
ATOM 6515 O O . ASP A 1 831 ? 73.695 -21.189 -83.332 1.00 30.95 831 ASP A O 1
ATOM 6519 N N . MET A 1 832 ? 71.854 -20.280 -84.297 1.00 34.50 832 MET A N 1
ATOM 6520 C CA . MET A 1 832 ? 71.331 -21.319 -85.205 1.00 34.50 832 MET A CA 1
ATOM 6521 C C . MET A 1 832 ? 70.418 -22.477 -84.720 1.00 34.50 832 MET A C 1
ATOM 6523 O O . MET A 1 832 ? 70.852 -23.560 -84.352 1.00 34.50 832 MET A O 1
ATOM 6527 N N . SER A 1 833 ? 69.124 -22.259 -85.015 1.00 34.78 833 SER A N 1
ATOM 6528 C CA . SER A 1 833 ? 68.277 -23.037 -85.953 1.00 34.78 833 SER A CA 1
ATOM 6529 C C . SER A 1 833 ? 67.513 -24.309 -85.525 1.00 34.78 833 SER A C 1
ATOM 6531 O O . SER A 1 833 ? 68.071 -25.379 -85.332 1.00 34.78 833 SER A O 1
ATOM 6533 N N . ARG A 1 834 ? 66.174 -24.162 -85.584 1.00 41.94 834 ARG A N 1
ATOM 6534 C CA . ARG A 1 834 ? 65.131 -25.040 -86.178 1.00 41.94 834 ARG A CA 1
ATOM 6535 C C . ARG A 1 834 ? 65.362 -26.564 -86.187 1.00 41.94 834 ARG A C 1
ATOM 6537 O O . ARG A 1 834 ? 66.132 -27.047 -87.007 1.00 41.94 834 ARG A O 1
ATOM 6544 N N . SER A 1 835 ? 64.501 -27.311 -85.481 1.00 32.62 835 SER A N 1
ATOM 6545 C CA . SER A 1 835 ? 63.886 -28.575 -85.953 1.00 32.62 835 SER A CA 1
ATOM 6546 C C . SER A 1 835 ? 62.963 -29.199 -84.888 1.00 32.62 835 SER A C 1
ATOM 6548 O O . SER A 1 835 ? 63.429 -29.659 -83.857 1.00 32.62 835 SER A O 1
ATOM 6550 N N . SER A 1 836 ? 61.662 -29.226 -85.185 1.00 40.88 836 SER A N 1
ATOM 6551 C CA . SER A 1 836 ? 60.726 -30.359 -85.059 1.00 40.88 836 SER A CA 1
ATOM 6552 C C . SER A 1 836 ? 60.928 -31.441 -83.972 1.00 40.88 836 SER A C 1
ATOM 6554 O O . SER A 1 836 ? 61.759 -32.316 -84.177 1.00 40.88 836 SER A O 1
ATOM 6556 N N . GLY A 1 837 ? 60.021 -31.473 -82.971 1.00 36.28 837 GLY A N 1
ATOM 6557 C CA . GLY A 1 837 ? 59.504 -32.651 -82.217 1.00 36.28 837 GLY A CA 1
ATOM 6558 C C . GLY A 1 837 ? 60.495 -33.518 -81.405 1.00 36.28 837 GLY A C 1
ATOM 6559 O O . GLY A 1 837 ? 61.661 -33.583 -81.770 1.00 36.28 837 GLY A O 1
ATOM 6560 N N . PRO A 1 838 ? 60.074 -34.246 -80.340 1.00 45.81 838 PRO A N 1
ATOM 6561 C CA . PRO A 1 838 ? 58.752 -34.844 -80.118 1.00 45.81 838 PRO A CA 1
ATOM 6562 C C . PRO A 1 838 ? 58.105 -34.528 -78.743 1.00 45.81 838 PRO A C 1
ATOM 6564 O O . PRO A 1 838 ? 58.617 -33.749 -77.952 1.00 45.81 838 PRO A O 1
ATOM 6567 N N . LYS A 1 839 ? 56.912 -35.110 -78.573 1.00 44.03 839 LYS A N 1
ATOM 6568 C CA . LYS A 1 839 ? 55.852 -34.962 -77.558 1.00 44.03 839 LYS A CA 1
ATOM 6569 C C . LYS A 1 839 ? 56.221 -35.448 -76.139 1.00 44.03 839 LYS A C 1
ATOM 6571 O O . LYS A 1 839 ? 57.240 -36.110 -76.006 1.00 44.03 839 LYS A O 1
ATOM 6576 N N . GLU A 1 840 ? 55.270 -35.222 -75.211 1.00 42.75 840 GLU A N 1
ATOM 6577 C CA . GLU A 1 840 ? 55.124 -35.694 -73.802 1.00 42.75 840 GLU A CA 1
ATOM 6578 C C . GLU A 1 840 ? 55.480 -34.578 -72.791 1.00 42.75 840 GLU A C 1
ATOM 6580 O O . GLU A 1 840 ? 56.595 -34.078 -72.807 1.00 42.75 840 GLU A O 1
ATOM 6585 N N . ASP A 1 841 ? 54.605 -34.004 -71.954 1.00 44.97 841 ASP A N 1
ATOM 6586 C CA . ASP A 1 841 ? 53.265 -34.353 -71.471 1.00 44.97 841 ASP A CA 1
ATOM 6587 C C . ASP A 1 841 ? 52.399 -33.082 -71.368 1.00 44.97 841 ASP A C 1
ATOM 6589 O O . ASP A 1 841 ? 52.687 -32.165 -70.597 1.00 44.97 841 ASP A O 1
ATOM 6593 N N . SER A 1 842 ? 51.328 -33.000 -72.157 1.00 52.72 842 SER A N 1
ATOM 6594 C CA . SER A 1 842 ? 50.316 -31.954 -71.996 1.00 52.72 842 SER A CA 1
ATOM 6595 C C . SER A 1 842 ? 49.383 -32.373 -70.867 1.00 52.72 842 SER A C 1
ATOM 6597 O O . SER A 1 842 ? 48.506 -33.205 -71.084 1.00 52.72 842 SER A O 1
ATOM 6599 N N . GLN A 1 843 ? 49.588 -31.819 -69.669 1.00 62.38 843 GLN A N 1
ATOM 6600 C CA . GLN A 1 843 ? 48.608 -31.873 -68.584 1.00 62.38 843 GLN A CA 1
ATOM 6601 C C . GLN A 1 843 ? 47.260 -31.400 -69.137 1.00 62.38 843 GLN A C 1
ATOM 6603 O O . GLN A 1 843 ? 47.104 -30.234 -69.503 1.00 62.38 843 GLN A O 1
ATOM 6608 N N . ALA A 1 844 ? 46.320 -32.333 -69.281 1.00 67.06 844 ALA A N 1
ATOM 6609 C CA . ALA A 1 844 ? 44.957 -32.016 -69.656 1.00 67.06 844 ALA A CA 1
ATOM 6610 C C . ALA A 1 844 ? 44.382 -31.115 -68.558 1.00 67.06 844 ALA A C 1
ATOM 6612 O O . ALA A 1 844 ? 44.372 -31.488 -67.387 1.00 67.06 844 ALA A O 1
ATOM 6613 N N . LEU A 1 845 ? 43.976 -29.902 -68.931 1.00 78.31 845 LEU A N 1
ATOM 6614 C CA . LEU A 1 845 ? 43.333 -28.961 -68.018 1.00 78.31 845 LEU A CA 1
ATOM 6615 C C . LEU A 1 845 ? 42.031 -29.603 -67.529 1.00 78.31 845 LEU A C 1
ATOM 6617 O O . LEU A 1 845 ? 41.139 -29.843 -68.337 1.00 78.31 845 LEU A O 1
ATOM 6621 N N . PHE A 1 846 ? 41.956 -29.946 -66.248 1.00 85.62 846 PHE A N 1
ATOM 6622 C CA . PHE A 1 846 ? 40.779 -30.548 -65.629 1.00 85.62 846 PHE A CA 1
ATOM 6623 C C . PHE A 1 846 ? 39.950 -29.454 -64.962 1.00 85.62 846 PHE A C 1
ATOM 6625 O O . PHE A 1 846 ? 40.470 -28.706 -64.135 1.00 85.62 846 PHE A O 1
ATOM 6632 N N . CYS A 1 847 ? 38.670 -29.348 -65.318 1.00 88.12 847 CYS A N 1
ATOM 6633 C CA . CYS A 1 847 ? 37.773 -28.404 -64.671 1.00 88.12 847 CYS A CA 1
ATOM 6634 C C . CYS A 1 847 ? 37.117 -29.058 -63.454 1.00 88.12 847 CYS A C 1
ATOM 6636 O O . CYS A 1 847 ? 36.231 -29.893 -63.608 1.00 88.12 847 CYS A O 1
ATOM 6638 N N . GLU A 1 848 ? 37.484 -28.619 -62.251 1.00 86.62 848 GLU A N 1
ATOM 6639 C CA . GLU A 1 848 ? 36.934 -29.146 -60.991 1.00 86.62 848 GLU A CA 1
ATOM 6640 C C . GLU A 1 848 ? 35.426 -28.888 -60.815 1.00 86.62 848 GLU A C 1
ATOM 6642 O O . GLU A 1 848 ? 34.783 -29.548 -60.012 1.00 86.62 848 GLU A O 1
ATOM 6647 N N . ILE A 1 849 ? 34.834 -27.959 -61.577 1.00 87.56 849 ILE A N 1
ATOM 6648 C CA . ILE A 1 849 ? 33.412 -27.599 -61.434 1.00 87.56 849 ILE A CA 1
ATOM 6649 C C . ILE A 1 849 ? 32.490 -28.539 -62.214 1.00 87.56 849 ILE A C 1
ATOM 6651 O O . ILE A 1 849 ? 31.361 -28.780 -61.799 1.00 87.56 849 ILE A O 1
ATOM 6655 N N . CYS A 1 850 ? 32.941 -29.056 -63.357 1.00 87.38 850 CYS A N 1
ATOM 6656 C CA . CYS A 1 850 ? 32.148 -30.004 -64.147 1.00 87.38 850 CYS A CA 1
ATOM 6657 C C . CYS A 1 850 ? 32.797 -31.387 -64.267 1.00 87.38 850 CYS A C 1
ATOM 6659 O O . CYS A 1 850 ? 32.242 -32.247 -64.942 1.00 87.38 850 CYS A O 1
ATOM 6661 N N . GLU A 1 851 ? 33.952 -31.585 -63.629 1.00 90.06 851 GLU A N 1
ATOM 6662 C CA . GLU A 1 851 ? 34.744 -32.819 -63.620 1.00 90.06 851 GLU A CA 1
ATOM 6663 C C . GLU A 1 851 ? 35.118 -33.339 -65.023 1.00 90.06 851 GLU A C 1
ATOM 6665 O O . GLU A 1 851 ? 35.276 -34.540 -65.244 1.00 90.06 851 GLU A O 1
ATOM 6670 N N . ILE A 1 852 ? 35.272 -32.435 -66.000 1.00 84.19 852 ILE A N 1
ATOM 6671 C CA . ILE A 1 852 ? 35.627 -32.776 -67.385 1.00 84.19 852 ILE A CA 1
ATOM 6672 C C . ILE A 1 852 ? 37.042 -32.283 -67.704 1.00 84.19 852 ILE A C 1
ATOM 6674 O O . ILE A 1 852 ? 37.384 -31.113 -67.516 1.00 84.19 852 ILE A O 1
ATOM 6678 N N . GLU A 1 853 ? 37.856 -33.182 -68.255 1.00 85.62 853 GLU A N 1
ATOM 6679 C CA . GLU A 1 853 ? 39.160 -32.859 -68.835 1.00 85.62 853 GLU A CA 1
ATOM 6680 C C . GLU A 1 853 ? 38.995 -32.113 -70.172 1.00 85.62 853 GLU A C 1
ATOM 6682 O O . GLU A 1 853 ? 38.223 -32.513 -71.044 1.00 85.62 853 GLU A O 1
ATOM 6687 N N . GLY A 1 854 ? 39.747 -31.030 -70.363 1.00 84.94 854 GLY A N 1
ATOM 6688 C CA . GLY A 1 854 ? 39.847 -30.284 -71.619 1.00 84.94 854 GLY A CA 1
ATOM 6689 C C . GLY A 1 854 ? 39.621 -28.773 -71.521 1.00 84.94 854 GLY A C 1
ATOM 6690 O O . GLY A 1 854 ? 39.749 -28.097 -72.541 1.00 84.94 854 GLY A O 1
ATOM 6691 N N . HIS A 1 855 ? 39.302 -28.224 -70.345 1.00 87.50 855 HIS A N 1
ATOM 6692 C CA . HIS A 1 855 ? 39.139 -26.782 -70.144 1.00 87.50 855 HIS A CA 1
ATOM 6693 C C . HIS A 1 855 ? 39.383 -26.377 -68.682 1.00 87.50 855 HIS A C 1
ATOM 6695 O O . HIS A 1 855 ? 39.291 -27.200 -67.779 1.00 87.50 855 HIS A O 1
ATOM 6701 N N . ASP A 1 856 ? 39.707 -25.106 -68.453 1.00 85.81 856 ASP A N 1
ATOM 6702 C CA . ASP A 1 856 ? 39.875 -24.527 -67.113 1.00 85.81 856 ASP A CA 1
ATOM 6703 C C . ASP A 1 856 ? 38.548 -23.915 -66.615 1.00 85.81 856 ASP A C 1
ATOM 6705 O O . ASP A 1 856 ? 37.652 -23.639 -67.415 1.00 85.81 856 ASP A O 1
ATOM 6709 N N . ILE A 1 857 ? 38.418 -23.656 -65.312 1.00 84.25 857 ILE A N 1
ATOM 6710 C CA . ILE A 1 857 ? 37.239 -23.085 -64.631 1.00 84.25 857 ILE A CA 1
ATOM 6711 C C . ILE A 1 857 ? 36.691 -21.846 -65.353 1.00 84.25 857 ILE A C 1
ATOM 6713 O O . ILE A 1 857 ? 35.482 -21.701 -65.529 1.00 84.25 857 ILE A O 1
ATOM 6717 N N . ILE A 1 858 ? 37.576 -20.982 -65.852 1.00 83.12 858 ILE A N 1
ATOM 6718 C CA . ILE A 1 858 ? 37.205 -19.738 -66.546 1.00 83.12 858 ILE A CA 1
ATOM 6719 C C . ILE A 1 858 ? 36.551 -20.011 -67.913 1.00 83.12 858 ILE A C 1
ATOM 6721 O O . ILE A 1 858 ? 35.796 -19.200 -68.439 1.00 83.12 858 ILE A O 1
ATOM 6725 N N . SER A 1 859 ? 36.840 -21.172 -68.497 1.00 82.62 859 SER A N 1
ATOM 6726 C CA . SER A 1 859 ? 36.299 -21.635 -69.778 1.00 82.62 859 SER A CA 1
ATOM 6727 C C . SER A 1 859 ? 35.136 -22.620 -69.595 1.00 82.62 859 SER A C 1
ATOM 6729 O O . SER A 1 859 ? 34.631 -23.164 -70.579 1.00 82.62 859 SER A O 1
ATOM 6731 N N . CYS A 1 860 ? 34.720 -22.874 -68.348 1.00 81.44 860 CYS A N 1
ATOM 6732 C CA . CYS A 1 860 ? 33.681 -23.837 -68.019 1.00 81.44 860 CYS A CA 1
ATOM 6733 C C . CYS A 1 860 ? 32.314 -23.321 -68.448 1.00 81.44 860 CYS A C 1
ATOM 6735 O O . CYS A 1 860 ? 31.760 -22.368 -67.895 1.00 81.44 860 CYS A O 1
ATOM 6737 N N . THR A 1 861 ? 31.743 -23.986 -69.446 1.00 82.56 861 THR A N 1
ATOM 6738 C CA . THR A 1 861 ? 30.431 -23.637 -69.997 1.00 82.56 861 THR A CA 1
ATOM 6739 C C . THR A 1 861 ? 29.295 -23.892 -69.004 1.00 82.56 861 THR A C 1
ATOM 6741 O O . THR A 1 861 ? 28.232 -23.292 -69.155 1.00 82.56 861 THR A O 1
ATOM 6744 N N . ALA A 1 862 ? 29.529 -24.702 -67.961 1.00 77.25 862 ALA A N 1
ATOM 6745 C CA . ALA A 1 862 ? 28.602 -24.875 -66.842 1.00 77.25 862 ALA A CA 1
ATOM 6746 C C . ALA A 1 862 ? 28.548 -23.643 -65.916 1.00 77.25 862 ALA A C 1
ATOM 6748 O O . ALA A 1 862 ? 27.489 -23.346 -65.376 1.00 77.25 862 ALA A O 1
ATOM 6749 N N . VAL A 1 863 ? 29.650 -22.892 -65.780 1.00 79.00 863 VAL A N 1
ATOM 6750 C CA . VAL A 1 863 ? 29.712 -21.669 -64.951 1.00 79.00 863 VAL A CA 1
ATOM 6751 C C . VAL A 1 863 ? 29.219 -20.447 -65.719 1.00 79.00 863 VAL A C 1
ATOM 6753 O O . VAL A 1 863 ? 28.498 -19.618 -65.176 1.00 79.00 863 VAL A O 1
ATOM 6756 N N . PHE A 1 864 ? 29.585 -20.333 -66.999 1.00 73.25 864 PHE A N 1
ATOM 6757 C CA . PHE A 1 864 ? 29.310 -19.129 -67.791 1.00 73.25 864 PHE A CA 1
ATOM 6758 C C . PHE A 1 864 ? 28.115 -19.232 -68.740 1.00 73.25 864 PHE A C 1
ATOM 6760 O O . PHE A 1 864 ? 27.919 -18.320 -69.539 1.00 73.25 864 PHE A O 1
ATOM 6767 N N . GLY A 1 865 ? 27.306 -20.294 -68.637 1.00 53.72 865 GLY A N 1
ATOM 6768 C CA . GLY A 1 865 ? 26.001 -20.419 -69.290 1.00 53.72 865 GLY A CA 1
ATOM 6769 C C . GLY A 1 865 ? 26.041 -20.141 -70.794 1.00 53.72 865 GLY A C 1
ATOM 6770 O O . GLY A 1 865 ? 25.868 -19.007 -71.232 1.00 53.72 865 GLY A O 1
ATOM 6771 N N . SER A 1 866 ? 26.240 -21.188 -71.595 1.00 51.03 866 SER A N 1
ATOM 6772 C CA . SER A 1 866 ? 26.310 -21.167 -73.064 1.00 51.03 866 SER A CA 1
ATOM 6773 C C . SER A 1 866 ? 25.257 -20.274 -73.753 1.00 51.03 866 SER A C 1
ATOM 6775 O O . SER A 1 866 ? 24.211 -20.739 -74.204 1.00 51.03 866 SER A O 1
ATOM 6777 N N . LYS A 1 867 ? 25.559 -18.985 -73.940 1.00 51.00 867 LYS A N 1
ATOM 6778 C CA . LYS A 1 867 ? 24.862 -18.108 -74.888 1.00 51.00 867 LYS A CA 1
ATOM 6779 C C . LYS A 1 867 ? 25.366 -18.442 -76.287 1.00 51.00 867 LYS A C 1
ATOM 6781 O O . LYS A 1 867 ? 26.299 -17.793 -76.742 1.00 51.00 867 LYS A O 1
ATOM 6786 N N . ASN A 1 868 ? 24.816 -19.491 -76.909 1.00 49.16 868 ASN A N 1
ATOM 6787 C CA . ASN A 1 868 ? 24.643 -19.663 -78.366 1.00 49.16 868 ASN A CA 1
ATOM 6788 C C . ASN A 1 868 ? 24.460 -21.145 -78.741 1.00 49.16 868 ASN A C 1
ATOM 6790 O O . ASN A 1 868 ? 25.465 -21.777 -79.035 1.00 49.16 868 ASN A O 1
ATOM 6794 N N . ILE A 1 869 ? 23.223 -21.663 -78.856 1.00 38.31 869 ILE A N 1
ATOM 6795 C CA . ILE A 1 869 ? 22.832 -22.643 -79.904 1.00 38.31 869 ILE A CA 1
ATOM 6796 C C . ILE A 1 869 ? 21.342 -22.429 -80.292 1.00 38.31 869 ILE A C 1
ATOM 6798 O O . ILE A 1 869 ? 20.531 -22.116 -79.419 1.00 38.31 869 ILE A O 1
ATOM 6802 N N . PRO A 1 870 ? 20.960 -22.561 -81.584 1.00 41.88 870 PRO A N 1
ATOM 6803 C CA . PRO A 1 870 ? 19.635 -22.239 -82.120 1.00 41.88 870 PRO A CA 1
ATOM 6804 C C . PRO A 1 870 ? 18.572 -23.326 -81.889 1.00 41.88 870 PRO A C 1
ATOM 6806 O O . PRO A 1 870 ? 18.860 -24.518 -81.823 1.00 41.88 870 PRO A O 1
ATOM 6809 N N . ARG A 1 871 ? 17.311 -22.874 -81.887 1.00 46.69 871 ARG A N 1
ATOM 6810 C CA . ARG A 1 871 ? 16.056 -23.649 -81.908 1.00 46.69 871 ARG A CA 1
ATOM 6811 C C . ARG A 1 871 ? 16.081 -24.867 -82.850 1.00 46.69 871 ARG A C 1
ATOM 6813 O O . ARG A 1 871 ? 16.233 -24.687 -84.055 1.00 46.69 871 ARG A O 1
ATOM 6820 N N . SER A 1 872 ? 15.734 -26.056 -82.343 1.00 49.44 872 SER A N 1
ATOM 6821 C CA . SER A 1 872 ? 14.654 -26.901 -82.906 1.00 49.44 872 SER A CA 1
ATOM 6822 C C . SER A 1 872 ? 14.344 -28.159 -82.064 1.00 49.44 872 SER A C 1
ATOM 6824 O O . SER A 1 872 ? 15.243 -28.889 -81.675 1.00 49.44 872 SER A O 1
ATOM 6826 N N . ASN A 1 873 ? 13.035 -28.394 -81.880 1.00 42.16 873 ASN A N 1
ATOM 6827 C CA . ASN A 1 873 ? 12.312 -29.666 -81.677 1.00 42.16 873 ASN A CA 1
ATOM 6828 C C . ASN A 1 873 ? 12.538 -30.529 -80.407 1.00 42.16 873 ASN A C 1
ATOM 6830 O O . ASN A 1 873 ? 13.366 -31.424 -80.439 1.00 42.16 873 ASN A O 1
ATOM 6834 N N . ALA A 1 874 ? 11.675 -30.295 -79.392 1.00 35.16 874 ALA A N 1
ATOM 6835 C CA . ALA A 1 874 ? 10.854 -31.212 -78.543 1.00 35.16 874 ALA A CA 1
ATOM 6836 C C . ALA A 1 874 ? 11.407 -32.583 -78.038 1.00 35.16 874 ALA A C 1
ATOM 6838 O O . ALA A 1 874 ? 12.217 -33.176 -78.738 1.00 35.16 874 ALA A O 1
ATOM 6839 N N . PRO A 1 875 ? 10.888 -33.209 -76.936 1.00 48.59 875 PRO A N 1
ATOM 6840 C CA . PRO A 1 875 ? 9.723 -32.867 -76.089 1.00 48.59 875 PRO A CA 1
ATOM 6841 C C . PRO A 1 875 ? 9.920 -32.948 -74.538 1.00 48.59 875 PRO A C 1
ATOM 6843 O O . PRO A 1 875 ? 10.714 -33.729 -74.036 1.00 48.59 875 PRO A O 1
ATOM 6846 N N . VAL A 1 876 ? 9.084 -32.179 -73.818 1.00 43.41 876 VAL A N 1
ATOM 6847 C CA . VAL A 1 876 ? 8.339 -32.497 -72.565 1.00 43.41 876 VAL A CA 1
ATOM 6848 C C . VAL A 1 876 ? 9.070 -33.163 -71.381 1.00 43.41 876 VAL A C 1
ATOM 6850 O O . VAL A 1 876 ? 9.316 -34.357 -71.438 1.00 43.41 876 VAL A O 1
ATOM 6853 N N . TYR A 1 877 ? 9.239 -32.410 -70.280 1.00 38.31 877 TYR A N 1
ATOM 6854 C CA . TYR A 1 877 ? 8.891 -32.711 -68.863 1.00 38.31 877 TYR A CA 1
ATOM 6855 C C . TYR A 1 877 ? 9.029 -31.367 -68.096 1.00 38.31 877 TYR A C 1
ATOM 6857 O O . TYR A 1 877 ? 10.106 -30.788 -68.091 1.00 38.31 877 TYR A O 1
ATOM 6865 N N . ALA A 1 878 ? 7.933 -30.643 -67.830 1.00 46.81 878 ALA A N 1
ATOM 6866 C CA . ALA A 1 878 ? 7.223 -30.591 -66.541 1.00 46.81 878 ALA A CA 1
ATOM 6867 C C . ALA A 1 878 ? 8.097 -30.077 -65.374 1.00 46.81 878 ALA A C 1
ATOM 6869 O O . ALA A 1 878 ? 8.781 -30.901 -64.784 1.00 46.81 878 ALA A O 1
ATOM 6870 N N . ASP A 1 879 ? 8.100 -28.752 -65.121 1.00 45.75 879 ASP A N 1
ATOM 6871 C CA . ASP A 1 879 ? 7.958 -28.098 -63.788 1.00 45.75 879 ASP A CA 1
ATOM 6872 C C . ASP A 1 879 ? 8.281 -26.584 -63.839 1.00 45.75 879 ASP A C 1
ATOM 6874 O O . ASP A 1 879 ? 9.320 -26.127 -63.375 1.00 45.75 879 ASP A O 1
ATOM 6878 N N . MET A 1 880 ? 7.416 -25.774 -64.458 1.00 48.56 880 MET A N 1
ATOM 6879 C CA . MET A 1 880 ? 7.447 -24.313 -64.277 1.00 48.56 880 MET A CA 1
ATOM 6880 C C . MET A 1 880 ? 6.017 -23.776 -64.293 1.00 48.56 880 MET A C 1
ATOM 6882 O O . MET A 1 880 ? 5.513 -23.322 -65.320 1.00 48.56 880 MET A O 1
ATOM 6886 N N . GLU A 1 881 ? 5.357 -23.874 -63.146 1.00 51.47 881 GLU A N 1
ATOM 6887 C CA . GLU A 1 881 ? 4.189 -23.070 -62.802 1.00 51.47 881 GLU A CA 1
ATOM 6888 C C . GLU A 1 881 ? 4.588 -22.164 -61.635 1.00 51.47 881 GLU A C 1
ATOM 6890 O O . GLU A 1 881 ? 4.524 -22.625 -60.507 1.00 51.47 881 GLU A O 1
ATOM 6895 N N . ASP A 1 882 ? 5.027 -20.923 -61.894 1.00 56.94 882 ASP A N 1
ATOM 6896 C CA . ASP A 1 882 ? 4.812 -19.822 -60.928 1.00 56.94 882 ASP A CA 1
ATOM 6897 C C . ASP A 1 882 ? 5.042 -18.387 -61.453 1.00 56.94 882 ASP A C 1
ATOM 6899 O O . ASP A 1 882 ? 5.274 -17.464 -60.685 1.00 56.94 882 ASP A O 1
ATOM 6903 N N . ASP A 1 883 ? 4.887 -18.135 -62.759 1.00 65.12 883 ASP A N 1
ATOM 6904 C CA . ASP A 1 883 ? 4.783 -16.757 -63.288 1.00 65.12 883 ASP A CA 1
ATOM 6905 C C . ASP A 1 883 ? 3.308 -16.318 -63.404 1.00 65.12 883 ASP A C 1
ATOM 6907 O O . ASP A 1 883 ? 2.867 -15.760 -64.414 1.00 65.12 883 ASP A O 1
ATOM 6911 N N . ARG A 1 884 ? 2.491 -16.625 -62.389 1.00 78.25 884 ARG A N 1
ATOM 6912 C CA . ARG A 1 884 ? 1.107 -16.137 -62.316 1.00 78.25 884 ARG A CA 1
ATOM 6913 C C . ARG A 1 884 ? 1.098 -14.832 -61.516 1.00 78.25 884 ARG A C 1
ATOM 6915 O O . ARG A 1 884 ? 1.506 -14.853 -60.358 1.00 78.25 884 ARG A O 1
ATOM 6922 N N . PRO A 1 885 ? 0.641 -13.704 -62.090 1.00 77.69 885 PRO A N 1
ATOM 6923 C CA . PRO A 1 885 ? 0.578 -12.447 -61.356 1.00 77.69 885 PRO A CA 1
ATOM 6924 C C . PRO A 1 885 ? -0.343 -12.583 -60.141 1.00 77.69 885 PRO A C 1
ATOM 6926 O O . PRO A 1 885 ? -1.446 -13.121 -60.258 1.00 77.69 885 PRO A O 1
ATOM 6929 N N . TYR A 1 886 ? 0.141 -12.130 -58.987 1.00 84.50 886 TYR A N 1
ATOM 6930 C CA . TYR A 1 886 ? -0.612 -12.067 -57.740 1.00 84.50 886 TYR A CA 1
ATOM 6931 C C . TYR A 1 886 ? -1.285 -10.697 -57.619 1.00 84.50 886 TYR A C 1
ATOM 6933 O O . TYR A 1 886 ? -0.621 -9.668 -57.751 1.00 84.50 886 TYR A O 1
ATOM 6941 N N . CYS A 1 887 ? -2.597 -10.689 -57.389 1.00 88.38 887 CYS A N 1
ATOM 6942 C CA . CYS A 1 887 ? -3.368 -9.488 -57.073 1.00 88.38 887 CYS A CA 1
ATOM 6943 C C . CYS A 1 887 ? -3.437 -9.313 -55.553 1.00 88.38 887 CYS A C 1
ATOM 6945 O O . CYS A 1 887 ? -4.122 -10.082 -54.886 1.00 88.38 887 CYS A O 1
ATOM 6947 N N . GLU A 1 888 ? -2.809 -8.276 -54.999 1.00 83.00 888 GLU A N 1
ATOM 6948 C CA . GLU A 1 888 ? -2.875 -8.003 -53.551 1.00 83.00 888 GLU A CA 1
ATOM 6949 C C . GLU A 1 888 ? -4.278 -7.567 -53.098 1.00 83.00 888 GLU A C 1
ATOM 6951 O O . GLU A 1 888 ? -4.700 -7.897 -51.997 1.00 83.00 888 GLU A O 1
ATOM 6956 N N . ASN A 1 889 ? -5.046 -6.891 -53.960 1.00 80.38 889 ASN A N 1
ATOM 6957 C CA . ASN A 1 889 ? -6.392 -6.406 -53.619 1.00 80.38 889 ASN A CA 1
ATOM 6958 C C . ASN A 1 889 ? -7.451 -7.517 -53.527 1.00 80.38 889 ASN A C 1
ATOM 6960 O O . ASN A 1 889 ? -8.561 -7.272 -53.055 1.00 80.38 889 ASN A O 1
ATOM 6964 N N . CYS A 1 890 ? -7.158 -8.708 -54.043 1.00 86.31 890 CYS A N 1
ATOM 6965 C CA . CYS A 1 890 ? -8.127 -9.788 -54.174 1.00 86.31 890 CYS A CA 1
ATOM 6966 C C . CYS A 1 890 ? -7.568 -11.183 -53.864 1.00 86.31 890 CYS A C 1
ATOM 6968 O O . CYS A 1 890 ? -8.309 -12.159 -53.949 1.00 86.31 890 CYS A O 1
ATOM 6970 N N . GLU A 1 891 ? -6.289 -11.256 -53.484 1.00 88.81 891 GLU A N 1
ATOM 6971 C CA . GLU A 1 891 ? -5.557 -12.449 -53.040 1.00 88.81 891 GLU A CA 1
ATOM 6972 C C . GLU A 1 891 ? -5.634 -13.647 -54.007 1.00 88.81 891 GLU A C 1
ATOM 6974 O O . GLU A 1 891 ? -5.517 -14.805 -53.607 1.00 88.81 891 GLU A O 1
ATOM 6979 N N . GLU A 1 892 ? -5.821 -13.390 -55.307 1.00 85.38 892 GLU A N 1
ATOM 6980 C CA . GLU A 1 892 ? -5.994 -14.433 -56.322 1.00 85.38 892 GLU A CA 1
ATOM 6981 C C . GLU A 1 892 ? -4.815 -14.446 -57.310 1.00 85.38 892 GLU A C 1
ATOM 6983 O O . GLU A 1 892 ? -4.441 -13.418 -57.883 1.00 85.38 892 GLU A O 1
ATOM 6988 N N . TYR A 1 893 ? -4.223 -15.626 -57.523 1.00 86.38 893 TYR A N 1
ATOM 6989 C CA . TYR A 1 893 ? -3.130 -15.826 -58.479 1.00 86.38 893 TYR A CA 1
ATOM 6990 C C . TYR A 1 893 ? -3.660 -16.076 -59.897 1.00 86.38 893 TYR A C 1
ATOM 6992 O O . TYR A 1 893 ? -4.429 -17.007 -60.140 1.00 86.38 893 TYR A O 1
ATOM 7000 N N . GLY A 1 894 ? -3.145 -15.323 -60.872 1.00 78.19 894 GLY A N 1
ATOM 7001 C CA . GLY A 1 894 ? -3.229 -15.663 -62.297 1.00 78.19 894 GLY A CA 1
ATOM 7002 C C . GLY A 1 894 ? -4.354 -15.008 -63.096 1.00 78.19 894 GLY A C 1
ATOM 7003 O O . GLY A 1 894 ? -4.502 -15.332 -64.275 1.00 78.19 894 GLY A O 1
ATOM 7004 N N . SER A 1 895 ? -5.113 -14.088 -62.498 1.00 80.00 895 SER A N 1
ATOM 7005 C CA . SER A 1 895 ? -6.233 -13.409 -63.166 1.00 80.00 895 SER A CA 1
ATOM 7006 C C . SER A 1 895 ? -5.856 -12.019 -63.708 1.00 80.00 895 SER A C 1
ATOM 7008 O O . SER A 1 895 ? -6.287 -11.665 -64.804 1.00 80.00 895 SER A O 1
ATOM 7010 N N . HIS A 1 896 ? -5.081 -11.229 -62.954 1.00 88.44 896 HIS A N 1
ATOM 7011 C CA . HIS A 1 896 ? -4.657 -9.853 -63.274 1.00 88.44 896 HIS A CA 1
ATOM 7012 C C . HIS A 1 896 ? -3.563 -9.381 -62.290 1.00 88.44 896 HIS A C 1
ATOM 7014 O O . HIS A 1 896 ? -3.328 -10.034 -61.275 1.00 88.44 896 HIS A O 1
ATOM 7020 N N . TYR A 1 897 ? -2.897 -8.260 -62.584 1.00 85.75 897 TYR A N 1
ATOM 7021 C CA . TYR A 1 897 ? -2.013 -7.562 -61.634 1.00 85.75 897 TYR A CA 1
ATOM 7022 C C . TYR A 1 897 ? -2.832 -6.657 -60.704 1.00 85.75 897 TYR A C 1
ATOM 7024 O O . TYR A 1 897 ? -3.912 -6.220 -61.095 1.00 85.75 897 TYR A O 1
ATOM 7032 N N . THR A 1 898 ? -2.329 -6.348 -59.504 1.00 87.38 898 THR A N 1
ATOM 7033 C CA . THR A 1 898 ? -3.007 -5.499 -58.499 1.00 87.38 898 THR A CA 1
ATOM 7034 C C . THR A 1 898 ? -3.594 -4.207 -59.094 1.00 87.38 898 THR A C 1
ATOM 7036 O O . THR A 1 898 ? -4.724 -3.844 -58.777 1.00 87.38 898 THR A O 1
ATOM 7039 N N . ASP A 1 899 ? -2.875 -3.587 -60.028 1.00 83.44 899 ASP A N 1
ATOM 7040 C CA . ASP A 1 899 ? -3.192 -2.323 -60.707 1.00 83.44 899 ASP A CA 1
ATOM 7041 C C . ASP A 1 899 ? -4.395 -2.415 -61.673 1.00 83.44 899 ASP A C 1
ATOM 7043 O O . ASP A 1 899 ? -4.920 -1.407 -62.139 1.00 83.44 899 ASP A O 1
ATOM 7047 N N . GLU A 1 900 ? -4.811 -3.634 -62.023 1.00 83.19 900 GLU A N 1
ATOM 7048 C CA . GLU A 1 900 ? -5.927 -3.923 -62.931 1.00 83.19 900 GLU A CA 1
ATOM 7049 C C . GLU A 1 900 ? -7.094 -4.601 -62.190 1.00 83.19 900 GLU A C 1
ATOM 7051 O O . GLU A 1 900 ? -7.991 -5.180 -62.812 1.00 83.19 900 GLU A O 1
ATOM 7056 N N . CYS A 1 901 ? -7.089 -4.549 -60.852 1.00 81.38 901 CYS A N 1
ATOM 7057 C CA . CYS A 1 901 ? -8.073 -5.231 -60.029 1.00 81.38 901 CYS A CA 1
ATOM 7058 C C . CYS A 1 901 ? -9.456 -4.570 -60.108 1.00 81.38 901 CYS A C 1
ATOM 7060 O O . CYS A 1 901 ? -9.630 -3.439 -59.653 1.00 81.38 901 CYS A O 1
ATOM 7062 N N . PRO A 1 902 ? -10.503 -5.271 -60.585 1.00 81.06 902 PRO A N 1
ATOM 7063 C CA . PRO A 1 902 ? -11.851 -4.707 -60.645 1.00 81.06 902 PRO A CA 1
ATOM 7064 C C . PRO A 1 902 ? -12.450 -4.388 -59.259 1.00 81.06 902 PRO A C 1
ATOM 7066 O O . PRO A 1 902 ? -13.453 -3.679 -59.191 1.00 81.06 902 PRO A O 1
ATOM 7069 N N . ASN A 1 903 ? -11.835 -4.868 -58.168 1.00 68.62 903 ASN A N 1
ATOM 7070 C CA . ASN A 1 903 ? -12.221 -4.572 -56.785 1.00 68.62 903 ASN A CA 1
ATOM 7071 C C . ASN A 1 903 ? -11.472 -3.379 -56.161 1.00 68.62 903 ASN A C 1
ATOM 7073 O O . ASN A 1 903 ? -11.716 -3.067 -54.996 1.00 68.62 903 ASN A O 1
ATOM 7077 N N . GLU A 1 904 ? -10.618 -2.671 -56.910 1.00 64.06 904 GLU A N 1
ATOM 7078 C CA . GLU A 1 904 ? -9.847 -1.516 -56.415 1.00 64.06 904 GLU A CA 1
ATOM 7079 C C . GLU A 1 904 ? -10.737 -0.395 -55.826 1.00 64.06 904 GLU A C 1
ATOM 7081 O O . GLU A 1 904 ? -10.299 0.388 -54.986 1.00 64.06 904 GLU A O 1
ATOM 7086 N N . SER A 1 905 ? -12.031 -0.349 -56.176 1.00 57.12 905 SER A N 1
ATOM 7087 C CA . SER A 1 905 ? -12.984 0.616 -55.613 1.00 57.12 905 SER A CA 1
ATOM 7088 C C . SER A 1 905 ? -13.637 0.212 -54.281 1.00 57.12 905 SER A C 1
ATOM 7090 O O . SER A 1 905 ? -14.339 1.039 -53.704 1.00 57.12 905 SER A O 1
ATOM 7092 N N . LEU A 1 906 ? -13.486 -1.030 -53.802 1.00 54.31 906 LEU A N 1
ATOM 7093 C CA . LEU A 1 906 ? -14.156 -1.514 -52.577 1.00 54.31 906 LEU A CA 1
ATOM 7094 C C . LEU A 1 906 ? -13.283 -1.389 -51.320 1.00 54.31 906 LEU A C 1
ATOM 7096 O O . LEU A 1 906 ? -13.802 -1.038 -50.260 1.00 54.31 906 LEU A O 1
ATOM 7100 N N . THR A 1 907 ? -11.965 -1.552 -51.438 1.00 50.91 907 THR A N 1
ATOM 7101 C CA . THR A 1 907 ? -11.014 -1.379 -50.322 1.00 50.91 907 THR A CA 1
ATOM 7102 C C . THR A 1 907 ? -10.971 0.061 -49.800 1.00 50.91 907 THR A C 1
ATOM 7104 O O . THR A 1 907 ? -10.761 0.289 -48.610 1.00 50.91 907 THR A O 1
ATOM 7107 N N . TYR A 1 908 ? -11.291 1.047 -50.645 1.00 51.50 908 TYR A N 1
ATOM 7108 C CA . TYR A 1 908 ? -11.434 2.444 -50.217 1.00 51.50 908 TYR A CA 1
ATOM 7109 C C . TYR A 1 908 ? -12.730 2.725 -49.430 1.00 51.50 908 TYR A C 1
ATOM 7111 O O . TYR A 1 908 ? -12.811 3.724 -48.716 1.00 51.50 908 TYR A O 1
ATOM 7119 N N . VAL A 1 909 ? -13.747 1.860 -49.535 1.00 50.41 909 VAL A N 1
ATOM 7120 C CA . VAL A 1 909 ? -15.047 2.049 -48.865 1.00 50.41 909 VAL A CA 1
ATOM 7121 C C . VAL A 1 909 ? -15.066 1.386 -47.486 1.00 50.41 909 VAL A C 1
ATOM 7123 O O . VAL A 1 909 ? -15.595 1.977 -46.545 1.00 50.41 909 VAL A O 1
ATOM 7126 N N . GLU A 1 910 ? -14.423 0.230 -47.304 1.00 46.56 910 GLU A N 1
ATOM 7127 C CA . GLU A 1 910 ? -14.332 -0.404 -45.977 1.00 46.56 910 GLU A CA 1
ATOM 7128 C C . GLU A 1 910 ? -13.465 0.398 -44.994 1.00 46.56 910 GLU A C 1
ATOM 7130 O O . GLU A 1 910 ? -13.820 0.517 -43.820 1.00 46.56 910 GLU A O 1
ATOM 7135 N N . HIS A 1 911 ? -12.423 1.086 -45.475 1.00 46.22 911 HIS A N 1
ATOM 7136 C CA . HIS A 1 911 ? -11.637 2.001 -44.638 1.00 46.22 911 HIS A CA 1
ATOM 7137 C C . HIS A 1 911 ? -12.394 3.280 -44.228 1.00 46.22 911 HIS A C 1
ATOM 7139 O O . HIS A 1 911 ? -12.004 3.933 -43.260 1.00 46.22 911 HIS A O 1
ATOM 7145 N N . MET A 1 912 ? -13.490 3.635 -44.910 1.00 41.97 912 MET A N 1
ATOM 7146 C CA . MET A 1 912 ? -14.366 4.737 -44.487 1.00 41.97 912 MET A CA 1
ATOM 7147 C C . MET A 1 912 ? -15.452 4.298 -43.497 1.00 41.97 912 MET A C 1
ATOM 7149 O O . MET A 1 912 ? -15.878 5.116 -42.686 1.00 41.97 912 MET A O 1
ATOM 7153 N N . ILE A 1 913 ? -15.875 3.030 -43.508 1.00 46.06 913 ILE A N 1
ATOM 7154 C CA . ILE A 1 913 ? -16.915 2.528 -42.592 1.00 46.06 913 ILE A CA 1
ATOM 7155 C C . ILE A 1 913 ? -16.360 2.308 -41.172 1.00 46.06 913 ILE A C 1
ATOM 7157 O O . ILE A 1 913 ? -17.077 2.527 -40.200 1.00 46.06 913 ILE A O 1
ATOM 7161 N N . VAL A 1 914 ? -15.066 2.002 -41.022 1.00 45.94 914 VAL A N 1
ATOM 7162 C CA . VAL A 1 914 ? -14.413 1.870 -39.699 1.00 45.94 914 VAL A CA 1
ATOM 7163 C C . VAL A 1 914 ? -14.096 3.230 -39.047 1.00 45.94 914 VAL A C 1
ATOM 7165 O O . VAL A 1 914 ? -13.841 3.300 -37.852 1.00 45.94 914 VAL A O 1
ATOM 7168 N N . ILE A 1 915 ? -14.180 4.340 -39.789 1.00 47.09 915 ILE A N 1
ATOM 7169 C CA . ILE A 1 915 ? -13.991 5.703 -39.249 1.00 47.09 915 ILE A CA 1
ATOM 7170 C C . ILE A 1 915 ? -15.317 6.308 -38.728 1.00 47.09 915 ILE A C 1
ATOM 7172 O O . ILE A 1 915 ? -15.324 7.404 -38.163 1.00 47.09 915 ILE A O 1
ATOM 7176 N N . GLN A 1 916 ? -16.445 5.602 -38.878 1.00 36.00 916 GLN A N 1
ATOM 7177 C CA . GLN A 1 916 ? -17.777 6.108 -38.519 1.00 36.00 916 GLN A CA 1
ATOM 7178 C C . GLN A 1 916 ? -18.572 5.228 -37.534 1.00 36.00 916 GLN A C 1
ATOM 7180 O O . GLN A 1 916 ? -19.778 5.428 -37.379 1.00 36.00 916 GLN A O 1
ATOM 7185 N N . ILE A 1 917 ? -17.880 4.325 -36.828 1.00 38.31 917 ILE A N 1
ATOM 7186 C CA . ILE A 1 917 ? -18.259 3.759 -35.517 1.00 38.31 917 ILE A CA 1
ATOM 7187 C C . ILE A 1 917 ? -17.271 4.330 -34.498 1.00 38.31 917 ILE A C 1
ATOM 7189 O O . ILE A 1 917 ? -17.721 4.735 -33.403 1.00 38.31 917 ILE A O 1
#

pLDDT: mean 75.21, std 19.58, range [25.7, 97.44]